Protein AF-0000000084441470 (afdb_homodimer)

Organism: Leishmania panamensis (NCBI:txid5679)

Nearest PDB structures (foldseek):
  4gm4-assembly1_A  TM=4.012E-01  e=1.158E-08  Pseudomonas putida
  4jua-assembly1_A  TM=4.006E-01  e=2.302E-08  Pseudomonas putida
  4k9k-assembly1_A  TM=4.002E-01  e=5.131E-08  Pseudomonas putida
  4mpr-assembly1_A  TM=4.027E-01  e=6.093E-08  Pseudomonas putida
  4gm0-assembly1_A  TM=4.044E-01  e=1.282E-07  Pseudomonas putida

pLDDT: mean 89.89, std 14.07, range [27.84, 98.94]

Structure (mmCIF, N/CA/C/O backbone):
data_AF-0000000084441470-model_v1
#
loop_
_entity.id
_entity.type
_entity.pdbx_description
1 polymer 'Phosphonopyruvate decarboxylase-like protein'
#
loop_
_atom_site.group_PDB
_atom_site.id
_atom_site.type_symbol
_atom_site.label_atom_id
_atom_site.label_alt_id
_atom_site.label_comp_id
_atom_site.label_asym_id
_atom_site.label_entity_id
_atom_site.label_seq_id
_atom_site.pdbx_PDB_ins_code
_atom_site.Cartn_x
_atom_site.Cartn_y
_atom_site.Cartn_z
_atom_site.occupancy
_atom_site.B_iso_or_equiv
_atom_site.auth_seq_id
_atom_site.auth_comp_id
_atom_site.auth_asym_id
_atom_site.auth_atom_id
_atom_site.pdbx_PDB_model_num
ATOM 1 N N . MET A 1 1 ? 31.578 60.281 -11.734 1 28.55 1 MET A N 1
ATOM 2 C CA . MET A 1 1 ? 31.953 59.219 -10.797 1 28.55 1 MET A CA 1
ATOM 3 C C . MET A 1 1 ? 30.797 58.281 -10.562 1 28.55 1 MET A C 1
ATOM 5 O O . MET A 1 1 ? 30.047 58.438 -9.594 1 28.55 1 MET A O 1
ATOM 9 N N . MET A 1 2 ? 29.938 57.938 -11.523 1 29.11 2 MET A N 1
ATOM 10 C CA . MET A 1 2 ? 28.688 57.188 -11.656 1 29.11 2 MET A CA 1
ATOM 11 C C . MET A 1 2 ? 28.875 55.719 -11.305 1 29.11 2 MET A C 1
ATOM 13 O O . MET A 1 2 ? 29.438 54.938 -12.102 1 29.11 2 MET A O 1
ATOM 17 N N . ARG A 1 3 ? 29.391 55.344 -10.086 1 32.06 3 ARG A N 1
ATOM 18 C CA . ARG A 1 3 ? 29.516 54 -9.555 1 32.06 3 ARG A CA 1
ATOM 19 C C . ARG A 1 3 ? 28.219 53.219 -9.773 1 32.06 3 ARG A C 1
ATOM 21 O O . ARG A 1 3 ? 27.219 53.438 -9.094 1 32.06 3 ARG A O 1
ATOM 28 N N . CYS A 1 4 ? 27.766 53.062 -11 1 32.06 4 CYS A N 1
ATOM 29 C CA . CYS A 1 4 ? 26.609 52.25 -11.344 1 32.06 4 CYS A CA 1
ATOM 30 C C . CYS A 1 4 ? 26.641 50.938 -10.57 1 32.06 4 CYS A C 1
ATOM 32 O O . CYS A 1 4 ? 27.641 50.219 -10.594 1 32.06 4 CYS A O 1
ATOM 34 N N . CYS A 1 5 ? 25.922 50.75 -9.477 1 31.95 5 CYS A N 1
ATOM 35 C CA . CYS A 1 5 ? 25.562 49.625 -8.648 1 31.95 5 CYS A CA 1
ATOM 36 C C . CYS A 1 5 ? 25.25 48.406 -9.508 1 31.95 5 CYS A C 1
ATOM 38 O O . CYS A 1 5 ? 24.203 48.312 -10.133 1 31.95 5 CYS A O 1
ATOM 40 N N . ARG A 1 6 ? 26.141 47.906 -10.312 1 34.03 6 ARG A N 1
ATOM 41 C CA . ARG A 1 6 ? 25.922 46.562 -10.828 1 34.03 6 ARG A CA 1
ATOM 42 C C . ARG A 1 6 ? 25.453 45.625 -9.719 1 34.03 6 ARG A C 1
ATOM 44 O O . ARG A 1 6 ? 26.281 45.062 -8.992 1 34.03 6 ARG A O 1
ATOM 51 N N . ARG A 1 7 ? 24.438 46.031 -9 1 37.22 7 ARG A N 1
ATOM 52 C CA . ARG A 1 7 ? 23.875 44.938 -8.25 1 37.22 7 ARG A CA 1
ATOM 53 C C . ARG A 1 7 ? 23.891 43.656 -9.078 1 37.22 7 ARG A C 1
ATOM 55 O O . ARG A 1 7 ? 23.344 43.594 -10.18 1 37.22 7 ARG A O 1
ATOM 62 N N . ALA A 1 8 ? 24.906 42.906 -9.117 1 37.22 8 ALA A N 1
ATOM 63 C CA . ALA A 1 8 ? 24.953 41.5 -9.547 1 37.22 8 ALA A CA 1
ATOM 64 C C . ALA A 1 8 ? 23.594 40.844 -9.352 1 37.22 8 ALA A C 1
ATOM 66 O O . ALA A 1 8 ? 23.125 40.688 -8.219 1 37.22 8 ALA A O 1
ATOM 67 N N . LEU A 1 9 ? 22.578 40.938 -10.148 1 40.5 9 LEU A N 1
ATOM 68 C CA . LEU A 1 9 ? 21.359 40.156 -10.18 1 40.5 9 LEU A CA 1
ATOM 69 C C . LEU A 1 9 ? 21.641 38.688 -9.797 1 40.5 9 LEU A C 1
ATOM 71 O O . LEU A 1 9 ? 22.188 37.938 -10.602 1 40.5 9 LEU A O 1
ATOM 75 N N . GLU A 1 10 ? 22.281 38.312 -8.727 1 44.38 10 GLU A N 1
ATOM 76 C CA . GLU A 1 10 ? 22.453 36.969 -8.258 1 44.38 10 GLU A CA 1
ATOM 77 C C . GLU A 1 10 ? 21.281 36.062 -8.672 1 44.38 10 GLU A C 1
ATOM 79 O O . GLU A 1 10 ? 20.125 36.406 -8.383 1 44.38 10 GLU A O 1
ATOM 84 N N . SER A 1 11 ? 21.25 35.531 -9.852 1 53.97 11 SER A N 1
ATOM 85 C CA . SER A 1 11 ? 20.344 34.531 -10.391 1 53.97 11 SER A CA 1
ATOM 86 C C . SER A 1 11 ? 19.859 33.562 -9.297 1 53.97 11 SER A C 1
ATOM 88 O O . SER A 1 11 ? 20.672 33 -8.562 1 53.97 11 SER A O 1
ATOM 90 N N . ASN A 1 12 ? 18.75 33.875 -8.602 1 72.81 12 ASN A N 1
ATOM 91 C CA . ASN A 1 12 ? 18.125 33.031 -7.598 1 72.81 12 ASN A CA 1
ATOM 92 C C . ASN A 1 12 ? 17.5 31.781 -8.227 1 72.81 12 ASN A C 1
ATOM 94 O O . ASN A 1 12 ? 16.328 31.781 -8.578 1 72.81 12 ASN A O 1
ATOM 98 N N . THR A 1 13 ? 18.344 30.781 -8.469 1 86.31 13 THR A N 1
ATOM 99 C CA . THR A 1 13 ? 17.984 29.641 -9.297 1 86.31 13 THR A CA 1
ATOM 100 C C . THR A 1 13 ? 17.422 28.516 -8.43 1 86.31 13 THR A C 1
ATOM 102 O O . THR A 1 13 ? 16.906 27.516 -8.953 1 86.31 13 THR A O 1
ATOM 105 N N . THR A 1 14 ? 17.484 28.734 -7.117 1 93.19 14 THR A N 1
ATOM 106 C CA . THR A 1 14 ? 16.922 27.719 -6.234 1 93.19 14 THR A CA 1
ATOM 107 C C . THR A 1 14 ? 15.891 28.328 -5.293 1 93.19 14 THR A C 1
ATOM 109 O O . THR A 1 14 ? 15.961 29.516 -4.98 1 93.19 14 THR A O 1
ATOM 112 N N . LEU A 1 15 ? 14.969 27.609 -4.969 1 96.38 15 LEU A N 1
ATOM 113 C CA . LEU A 1 15 ? 13.859 28.047 -4.129 1 96.38 15 LEU A CA 1
ATOM 114 C C . LEU A 1 15 ? 14.102 27.672 -2.668 1 96.38 15 LEU A C 1
ATOM 116 O O . LEU A 1 15 ? 14.32 26.516 -2.35 1 96.38 15 LEU A O 1
ATOM 120 N N . SER A 1 16 ? 14.117 28.672 -1.811 1 96 16 SER A N 1
ATOM 121 C CA . SER A 1 16 ? 14.266 28.406 -0.382 1 96 16 SER A CA 1
ATOM 122 C C . SER A 1 16 ? 13.047 27.672 0.176 1 96 16 SER A C 1
ATOM 124 O O . SER A 1 16 ? 11.906 28.047 -0.107 1 96 16 SER A O 1
ATOM 126 N N . PRO A 1 17 ? 13.266 26.609 1.002 1 96.88 17 PRO A N 1
ATOM 127 C CA . PRO A 1 17 ? 12.125 25.938 1.638 1 96.88 17 PRO A CA 1
ATOM 128 C C . PRO A 1 17 ? 11.289 26.891 2.496 1 96.88 17 PRO A C 1
ATOM 130 O O . PRO A 1 17 ? 10.07 26.734 2.576 1 96.88 17 PRO A O 1
ATOM 133 N N . ALA A 1 18 ? 11.969 27.828 3.127 1 97.38 18 ALA A N 1
ATOM 134 C CA . ALA A 1 18 ? 11.258 28.828 3.922 1 97.38 18 ALA A CA 1
ATOM 135 C C . ALA A 1 18 ? 10.312 29.641 3.053 1 97.38 18 ALA A C 1
ATOM 137 O O . ALA A 1 18 ? 9.172 29.922 3.453 1 97.38 18 ALA A O 1
ATOM 138 N N . TYR A 1 19 ? 10.844 30.047 1.901 1 97.62 19 TYR A N 1
ATOM 139 C CA . TYR A 1 19 ? 10.016 30.812 0.965 1 97.62 19 TYR A CA 1
ATOM 140 C C . TYR A 1 19 ? 8.828 29.969 0.496 1 97.62 19 TYR A C 1
ATOM 142 O O . TYR A 1 19 ? 7.699 30.469 0.439 1 97.62 19 TYR A O 1
ATOM 150 N N . LEU A 1 20 ? 9.086 28.75 0.177 1 98.19 20 LEU A N 1
ATOM 151 C CA . LEU A 1 20 ? 8.047 27.828 -0.275 1 98.19 20 LEU A CA 1
ATOM 152 C C . LEU A 1 20 ? 6.953 27.672 0.775 1 98.19 20 LEU A C 1
ATOM 154 O O . LEU A 1 20 ? 5.773 27.891 0.481 1 98.19 20 LEU A O 1
ATOM 158 N N . VAL A 1 21 ? 7.297 27.359 1.997 1 98.31 21 VAL A N 1
ATOM 159 C CA . VAL A 1 21 ? 6.332 27.078 3.057 1 98.31 21 VAL A CA 1
ATOM 160 C C . VAL A 1 21 ? 5.559 28.359 3.395 1 98.31 21 VAL A C 1
ATOM 162 O O . VAL A 1 21 ? 4.344 28.312 3.604 1 98.31 21 VAL A O 1
ATOM 165 N N . ARG A 1 22 ? 6.25 29.484 3.473 1 98 22 ARG A N 1
ATOM 166 C CA . ARG A 1 22 ? 5.582 30.766 3.727 1 98 22 ARG A CA 1
ATOM 167 C C . ARG A 1 22 ? 4.543 31.062 2.648 1 98 22 ARG A C 1
ATOM 169 O O . ARG A 1 22 ? 3.434 31.5 2.955 1 98 22 ARG A O 1
ATOM 176 N N . SER A 1 23 ? 4.945 30.828 1.397 1 98.12 23 SER A N 1
ATOM 177 C CA . SER A 1 23 ? 4.035 31.047 0.279 1 98.12 23 SER A CA 1
ATOM 178 C C . SER A 1 23 ? 2.768 30.219 0.425 1 98.12 23 SER A C 1
ATOM 180 O O . SER A 1 23 ? 1.669 30.688 0.13 1 98.12 23 SER A O 1
ATOM 182 N N . LEU A 1 24 ? 2.844 28.953 0.864 1 98.38 24 LEU A N 1
ATOM 183 C CA . LEU A 1 24 ? 1.698 28.062 1.053 1 98.38 24 LEU A CA 1
ATOM 184 C C . LEU A 1 24 ? 0.845 28.531 2.229 1 98.38 24 LEU A C 1
ATOM 186 O O . LEU A 1 24 ? -0.384 28.578 2.129 1 98.38 24 LEU A O 1
ATOM 190 N N . ARG A 1 25 ? 1.49 28.922 3.34 1 97.88 25 ARG A N 1
ATOM 191 C CA . ARG A 1 25 ? 0.781 29.359 4.539 1 97.88 25 ARG A CA 1
ATOM 192 C C . ARG A 1 25 ? -0.014 30.625 4.277 1 97.88 25 ARG A C 1
ATOM 194 O O . ARG A 1 25 ? -1.141 30.781 4.758 1 97.88 25 ARG A O 1
ATOM 201 N N . GLU A 1 26 ? 0.633 31.5 3.539 1 97.81 26 GLU A N 1
ATOM 202 C CA . GLU A 1 26 ? -0.036 32.75 3.203 1 97.81 26 GLU A CA 1
ATOM 203 C C . GLU A 1 26 ? -1.291 32.5 2.371 1 97.81 26 GLU A C 1
ATOM 205 O O . GLU A 1 26 ? -2.215 33.312 2.371 1 97.81 26 GLU A O 1
ATOM 210 N N . ARG A 1 27 ? -1.335 31.359 1.738 1 97.75 27 ARG A N 1
ATOM 211 C CA . ARG A 1 27 ? -2.473 31.016 0.894 1 97.75 27 ARG A CA 1
ATOM 212 C C . ARG A 1 27 ? -3.416 30.047 1.615 1 97.75 27 ARG A C 1
ATOM 214 O O . ARG A 1 27 ? -4.355 29.531 1.016 1 97.75 27 ARG A O 1
ATOM 221 N N . GLY A 1 28 ? -3.146 29.734 2.865 1 96.69 28 GLY A N 1
ATOM 222 C CA . GLY A 1 28 ? -4.082 29 3.713 1 96.69 28 GLY A CA 1
ATOM 223 C C . GLY A 1 28 ? -3.711 27.547 3.891 1 96.69 28 GLY A C 1
ATOM 224 O O . GLY A 1 28 ? -4.457 26.781 4.504 1 96.69 28 GLY A O 1
ATOM 225 N N . THR A 1 29 ? -2.605 27.062 3.336 1 98.38 29 THR A N 1
ATOM 226 C CA . THR A 1 29 ? -2.15 25.688 3.484 1 98.38 29 THR A CA 1
ATOM 227 C C . THR A 1 29 ? -1.128 25.578 4.613 1 98.38 29 THR A C 1
ATOM 229 O O . THR A 1 29 ? -0.051 26.172 4.543 1 98.38 29 THR A O 1
ATOM 232 N N . SER A 1 30 ? -1.511 24.828 5.633 1 96.81 30 SER A N 1
ATOM 233 C CA . SER A 1 30 ? -0.612 24.719 6.781 1 96.81 30 SER A CA 1
ATOM 234 C C . SER A 1 30 ? -0.499 23.281 7.273 1 96.81 30 SER A C 1
ATOM 236 O O . SER A 1 30 ? 0.047 23.031 8.344 1 96.81 30 SER A O 1
ATOM 238 N N . ALA A 1 31 ? -1.118 22.328 6.578 1 98.25 31 ALA A N 1
ATOM 239 C CA . ALA A 1 31 ? -1.021 20.906 6.898 1 98.25 31 ALA A CA 1
ATOM 240 C C . ALA A 1 31 ? -0.317 20.141 5.781 1 98.25 31 ALA A C 1
ATOM 242 O O . ALA A 1 31 ? -0.643 20.312 4.605 1 98.25 31 ALA A O 1
ATOM 243 N N . PHE A 1 32 ? 0.656 19.391 6.164 1 98.56 32 PHE A N 1
ATOM 244 C CA . PHE A 1 32 ? 1.538 18.703 5.219 1 98.56 32 PHE A CA 1
ATOM 245 C C . PHE A 1 32 ? 1.584 17.203 5.504 1 98.56 32 PHE A C 1
ATOM 247 O O . PHE A 1 32 ? 1.84 16.797 6.637 1 98.56 32 PHE A O 1
ATOM 254 N N . PHE A 1 33 ? 1.271 16.406 4.531 1 98.38 33 PHE A N 1
ATOM 255 C CA . PHE A 1 33 ? 1.32 14.945 4.613 1 98.38 33 PHE A CA 1
ATOM 256 C C . PHE A 1 33 ? 2.166 14.367 3.484 1 98.38 33 PHE A C 1
ATOM 258 O O . PHE A 1 33 ? 2.115 14.852 2.354 1 98.38 33 PHE A O 1
ATOM 265 N N . GLY A 1 34 ? 2.973 13.359 3.762 1 97 34 GLY A N 1
ATOM 266 C CA . GLY A 1 34 ? 3.66 12.789 2.613 1 97 34 GLY A CA 1
ATOM 267 C C . GLY A 1 34 ? 4.738 11.789 2.996 1 97 34 GLY A C 1
ATOM 268 O O . GLY A 1 34 ? 4.699 11.219 4.086 1 97 34 GLY A O 1
ATOM 269 N N . MET A 1 35 ? 5.531 11.477 1.968 1 94.69 35 MET A N 1
ATOM 270 C CA . MET A 1 35 ? 6.664 10.562 2.098 1 94.69 35 MET A CA 1
ATOM 271 C C . MET A 1 35 ? 7.973 11.273 1.777 1 94.69 35 MET A C 1
ATOM 273 O O . MET A 1 35 ? 8 12.211 0.97 1 94.69 35 MET A O 1
ATOM 277 N N . PRO A 1 36 ? 9.039 10.797 2.375 1 88.94 36 PRO A N 1
ATOM 278 C CA . PRO A 1 36 ? 10.328 11.453 2.141 1 88.94 36 PRO A CA 1
ATOM 279 C C . PRO A 1 36 ? 10.859 11.227 0.727 1 88.94 36 PRO A C 1
ATOM 281 O O . PRO A 1 36 ? 10.523 10.219 0.097 1 88.94 36 PRO A O 1
ATOM 284 N N . ASP A 1 37 ? 11.578 12.133 0.276 1 89.69 37 ASP A N 1
ATOM 285 C CA . ASP A 1 37 ? 12.273 12.094 -1.006 1 89.69 37 ASP A CA 1
ATOM 286 C C . ASP A 1 37 ? 13.578 12.891 -0.945 1 89.69 37 ASP A C 1
ATOM 288 O O . ASP A 1 37 ? 13.656 13.906 -0.257 1 89.69 37 ASP A O 1
ATOM 292 N N . TYR A 1 38 ? 14.531 12.406 -1.71 1 86.19 38 TYR A N 1
ATOM 293 C CA . TYR A 1 38 ? 15.844 13.031 -1.719 1 86.19 38 TYR A CA 1
ATOM 294 C C . TYR A 1 38 ? 15.742 14.5 -2.139 1 86.19 38 TYR A C 1
ATOM 296 O O . TYR A 1 38 ? 16.297 15.383 -1.473 1 86.19 38 TYR A O 1
ATOM 304 N N . TYR A 1 39 ? 14.984 14.82 -3.143 1 91.19 39 TYR A N 1
ATOM 305 C CA . TYR A 1 39 ? 14.93 16.172 -3.684 1 91.19 39 TYR A CA 1
ATOM 306 C C . TYR A 1 39 ? 14.016 17.062 -2.85 1 91.19 39 TYR A C 1
ATOM 308 O O . TYR A 1 39 ? 14.086 18.297 -2.936 1 91.19 39 TYR A O 1
ATOM 316 N N . LEU A 1 40 ? 13.156 16.453 -2.029 1 94.69 40 LEU A N 1
ATOM 317 C CA . LEU A 1 40 ? 12.281 17.219 -1.149 1 94.69 40 LEU A CA 1
ATOM 318 C C . LEU A 1 40 ? 12.852 17.297 0.262 1 94.69 40 LEU A C 1
ATOM 320 O O . LEU A 1 40 ? 12.211 17.828 1.171 1 94.69 40 LEU A O 1
ATOM 324 N N . GLY A 1 41 ? 14.07 16.734 0.442 1 92.25 41 GLY A N 1
ATOM 325 C CA . GLY A 1 41 ? 14.734 16.688 1.735 1 92.25 41 GLY A CA 1
ATOM 326 C C . GLY A 1 41 ? 14.773 18.047 2.42 1 92.25 41 GLY A C 1
ATOM 327 O O . GLY A 1 41 ? 14.438 18.156 3.6 1 92.25 41 GLY A O 1
ATOM 328 N N . PRO A 1 42 ? 15.227 19.109 1.659 1 94.31 42 PRO A N 1
ATOM 329 C CA . PRO A 1 42 ? 15.242 20.453 2.262 1 94.31 42 PRO A CA 1
ATOM 330 C C . PRO A 1 42 ? 13.875 20.891 2.775 1 94.31 42 PRO A C 1
ATOM 332 O O . PRO A 1 42 ? 13.773 21.5 3.84 1 94.31 42 PRO A O 1
ATOM 335 N N . LEU A 1 43 ? 12.805 20.562 2.037 1 95.88 43 LEU A N 1
ATOM 336 C CA . LEU A 1 43 ? 11.453 20.906 2.461 1 95.88 43 LEU A CA 1
ATOM 337 C C . LEU A 1 43 ? 11.086 20.188 3.754 1 95.88 43 LEU A C 1
ATOM 339 O O . LEU A 1 43 ? 10.625 20.812 4.711 1 95.88 43 LEU A O 1
ATOM 343 N N . THR A 1 44 ? 11.281 18.859 3.76 1 93.5 44 THR A N 1
ATOM 344 C CA . THR A 1 44 ? 10.867 18.094 4.922 1 93.5 44 THR A CA 1
ATOM 345 C C . THR A 1 44 ? 11.703 18.453 6.145 1 93.5 44 THR A C 1
ATOM 347 O O . THR A 1 44 ? 11.18 18.516 7.262 1 93.5 44 THR A O 1
ATOM 350 N N . SER A 1 45 ? 13 18.75 5.961 1 91.94 45 SER A N 1
ATOM 351 C CA . SER A 1 45 ? 13.844 19.203 7.055 1 91.94 45 SER A CA 1
ATOM 352 C C . SER A 1 45 ? 13.344 20.531 7.617 1 91.94 45 SER A C 1
ATOM 354 O O . SER A 1 45 ? 13.328 20.734 8.836 1 91.94 45 SER A O 1
ATOM 356 N N . TYR A 1 46 ? 12.961 21.375 6.719 1 95.31 46 TYR A N 1
ATOM 357 C CA . TYR A 1 46 ? 12.438 22.672 7.148 1 95.31 46 TYR A CA 1
ATOM 358 C C . TYR A 1 46 ? 11.109 22.516 7.879 1 95.31 46 TYR A C 1
ATOM 360 O O . TYR A 1 46 ? 10.844 23.219 8.852 1 95.31 46 TYR A O 1
ATOM 368 N N . LEU A 1 47 ? 10.258 21.625 7.402 1 94.75 47 LEU A N 1
ATOM 369 C CA . LEU A 1 47 ? 8.953 21.406 8.023 1 94.75 47 LEU A CA 1
ATOM 370 C C . LEU A 1 47 ? 9.109 20.859 9.438 1 94.75 47 LEU A C 1
ATOM 372 O O . LEU A 1 47 ? 8.359 21.234 10.344 1 94.75 47 LEU A O 1
ATOM 376 N N . VAL A 1 48 ? 10.078 19.969 9.641 1 89.62 48 VAL A N 1
ATOM 377 C CA . VAL A 1 48 ? 10.352 19.453 10.977 1 89.62 48 VAL A CA 1
ATOM 378 C C . VAL A 1 48 ? 10.641 20.625 11.922 1 89.62 48 VAL A C 1
ATOM 380 O O . VAL A 1 48 ? 10.164 20.641 13.062 1 89.62 48 VAL A O 1
ATOM 383 N N . ASP A 1 49 ? 11.367 21.625 11.445 1 92 49 ASP A N 1
ATOM 384 C CA . ASP A 1 49 ? 11.82 22.75 12.266 1 92 49 ASP A CA 1
ATOM 385 C C . ASP A 1 49 ? 10.711 23.781 12.445 1 92 49 ASP A C 1
ATOM 387 O O . ASP A 1 49 ? 10.703 24.516 13.43 1 92 49 ASP A O 1
ATOM 391 N N . SER A 1 50 ? 9.789 23.781 11.5 1 93.81 50 SER A N 1
ATOM 392 C CA . SER A 1 50 ? 8.961 24.984 11.445 1 93.81 50 SER A CA 1
ATOM 393 C C . SER A 1 50 ? 7.496 24.656 11.711 1 93.81 50 SER A C 1
ATOM 395 O O . SER A 1 50 ? 6.633 25.531 11.617 1 93.81 50 SER A O 1
ATOM 397 N N . THR A 1 51 ? 7.168 23.422 11.992 1 90.88 51 THR A N 1
ATOM 398 C CA . THR A 1 51 ? 5.773 23.062 12.211 1 90.88 51 THR A CA 1
ATOM 399 C C . THR A 1 51 ? 5.574 22.484 13.609 1 90.88 51 THR A C 1
ATOM 401 O O . THR A 1 51 ? 6.523 22 14.234 1 90.88 51 THR A O 1
ATOM 404 N N . ALA A 1 52 ? 4.332 22.609 14.07 1 87.25 52 ALA A N 1
ATOM 405 C CA . ALA A 1 52 ? 3.928 21.953 15.312 1 87.25 52 ALA A CA 1
ATOM 406 C C . ALA A 1 52 ? 3.592 20.484 15.062 1 87.25 52 ALA A C 1
ATOM 408 O O . ALA A 1 52 ? 3.477 20.047 13.914 1 87.25 52 ALA A O 1
ATOM 409 N N . ALA A 1 53 ? 3.459 19.797 16.219 1 84.5 53 ALA A N 1
ATOM 410 C CA . ALA A 1 53 ? 3.08 18.375 16.125 1 84.5 53 ALA A CA 1
ATOM 411 C C . ALA A 1 53 ? 1.74 18.219 15.414 1 84.5 53 ALA A C 1
ATOM 413 O O . ALA A 1 53 ? 0.782 18.938 15.711 1 84.5 53 ALA A O 1
ATOM 414 N N . GLY A 1 54 ? 1.775 17.375 14.375 1 88.5 54 GLY A N 1
ATOM 415 C CA . GLY A 1 54 ? 0.526 17.094 13.688 1 88.5 54 GLY A CA 1
ATOM 416 C C . GLY A 1 54 ? 0.348 17.906 12.414 1 88.5 54 GLY A C 1
ATOM 417 O O . GLY A 1 54 ? -0.484 17.562 11.57 1 88.5 54 GLY A O 1
ATOM 418 N N . GLU A 1 55 ? 1.037 19 12.289 1 93.5 55 GLU A N 1
ATOM 419 C CA . GLU A 1 55 ? 0.947 19.828 11.086 1 93.5 55 GLU A CA 1
ATOM 420 C C . GLU A 1 55 ? 1.729 19.203 9.938 1 93.5 55 GLU A C 1
ATOM 422 O O . GLU A 1 55 ? 1.433 19.453 8.766 1 93.5 55 GLU A O 1
ATOM 427 N N . TYR A 1 56 ? 2.721 18.547 10.305 1 94.62 56 TYR A N 1
ATOM 428 C CA . TYR A 1 56 ? 3.561 17.797 9.383 1 94.62 56 TYR A CA 1
ATOM 429 C C . TYR A 1 56 ? 3.57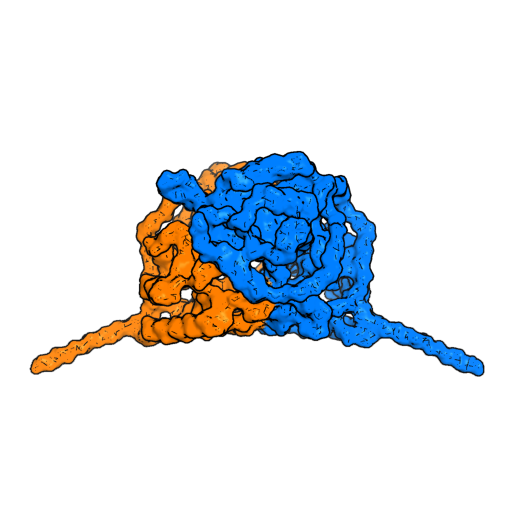8 16.312 9.75 1 94.62 56 TYR A C 1
ATOM 431 O O . TYR A 1 56 ? 3.922 15.945 10.875 1 94.62 56 TYR A O 1
ATOM 439 N N . VAL A 1 57 ? 3.121 15.461 8.758 1 96 57 VAL A N 1
ATOM 440 C CA . VAL A 1 57 ? 3.023 14.031 9.039 1 96 57 VAL A CA 1
ATOM 441 C C . VAL A 1 57 ? 3.779 13.242 7.977 1 96 57 VAL A C 1
ATOM 443 O O . VAL A 1 57 ? 3.508 13.383 6.781 1 96 57 VAL A O 1
ATOM 446 N N . MET A 1 58 ? 4.742 12.484 8.375 1 93.75 58 MET A N 1
ATOM 447 C CA . MET A 1 58 ? 5.367 11.477 7.527 1 93.75 58 MET A CA 1
ATOM 448 C C . MET A 1 58 ? 4.57 10.172 7.547 1 93.75 58 MET A C 1
ATOM 450 O O . MET A 1 58 ? 4.445 9.539 8.594 1 93.75 58 MET A O 1
ATOM 454 N N . THR A 1 59 ? 4.023 9.867 6.457 1 96 59 THR A N 1
ATOM 455 C CA . THR A 1 59 ? 3.213 8.656 6.363 1 96 59 THR A CA 1
ATOM 456 C C . THR A 1 59 ? 4.047 7.484 5.852 1 96 59 THR A C 1
ATOM 458 O O . THR A 1 59 ? 5.203 7.66 5.473 1 96 59 THR A O 1
ATOM 461 N N . THR A 1 60 ? 3.484 6.289 5.871 1 94.5 60 THR A N 1
ATOM 462 C CA . THR A 1 60 ? 4.203 5.094 5.441 1 94.5 60 THR A CA 1
ATOM 463 C C . THR A 1 60 ? 4.07 4.898 3.932 1 94.5 60 THR A C 1
ATOM 465 O O . THR A 1 60 ? 4.867 4.184 3.324 1 94.5 60 THR A O 1
ATOM 468 N N . ASN A 1 61 ? 3.059 5.496 3.312 1 93.88 61 ASN A N 1
ATOM 469 C CA . ASN A 1 61 ? 2.932 5.5 1.859 1 93.88 61 ASN A CA 1
ATOM 470 C C . ASN A 1 61 ? 2.09 6.676 1.371 1 93.88 61 ASN A C 1
ATOM 472 O O . ASN A 1 61 ? 1.428 7.34 2.168 1 93.88 61 ASN A O 1
ATOM 476 N N . CYS A 1 62 ? 2.072 6.926 0.086 1 96.75 62 CYS A N 1
ATOM 477 C CA . CYS A 1 62 ? 1.476 8.133 -0.473 1 96.75 62 CYS A CA 1
ATOM 478 C C . CYS A 1 62 ? -0.044 8.031 -0.5 1 96.75 62 CYS A C 1
ATOM 480 O O . CYS A 1 62 ? -0.741 9.047 -0.481 1 96.75 62 CYS A O 1
ATOM 482 N N . GLY A 1 63 ? -0.587 6.789 -0.568 1 96.94 63 GLY A N 1
ATOM 483 C CA . GLY A 1 63 ? -2.027 6.629 -0.442 1 96.94 63 GLY A CA 1
ATOM 484 C C . GLY A 1 63 ? -2.559 7.062 0.911 1 96.94 63 GLY A C 1
ATOM 485 O O . GLY A 1 63 ? -3.602 7.715 0.993 1 96.94 63 GLY A O 1
ATOM 486 N N . ASN A 1 64 ? -1.825 6.668 1.924 1 97.12 64 ASN A N 1
ATOM 487 C CA . ASN A 1 64 ? -2.182 7.086 3.275 1 97.12 64 ASN A CA 1
ATOM 488 C C . ASN A 1 64 ? -2.084 8.602 3.438 1 97.12 64 ASN A C 1
ATOM 490 O O . ASN A 1 64 ? -2.904 9.211 4.125 1 97.12 64 ASN A O 1
ATOM 494 N N . ALA A 1 65 ? -1.063 9.195 2.824 1 98.38 65 ALA A N 1
ATOM 495 C CA . ALA A 1 65 ? -0.907 10.648 2.867 1 98.38 65 ALA A CA 1
ATOM 496 C C . ALA A 1 65 ? -2.119 11.352 2.26 1 98.38 65 ALA A C 1
ATOM 498 O O . ALA A 1 65 ? -2.645 12.305 2.834 1 98.38 65 ALA A O 1
ATOM 499 N N . MET A 1 66 ? -2.557 10.859 1.141 1 98.69 66 MET A N 1
ATOM 500 C CA . MET A 1 66 ? -3.721 11.43 0.47 1 98.69 66 MET A CA 1
ATOM 501 C C . MET A 1 66 ? -4.973 11.281 1.327 1 98.69 66 MET A C 1
ATOM 503 O O . MET A 1 66 ? -5.785 12.203 1.416 1 98.69 66 MET A O 1
ATOM 507 N N . ALA A 1 67 ? -5.129 10.109 1.934 1 98.69 67 ALA A N 1
ATOM 508 C CA . ALA A 1 67 ? -6.301 9.867 2.768 1 98.69 67 ALA A CA 1
ATOM 509 C C . ALA A 1 67 ? -6.332 10.812 3.963 1 98.69 67 ALA A C 1
ATOM 511 O O . ALA A 1 67 ? -7.379 11.391 4.277 1 98.69 67 ALA A O 1
ATOM 512 N N . MET A 1 68 ? -5.207 10.984 4.609 1 98.75 68 MET A N 1
ATOM 513 C CA . MET A 1 68 ? -5.129 11.898 5.746 1 98.75 68 MET A CA 1
ATOM 514 C C . MET A 1 68 ? -5.406 13.336 5.309 1 98.75 68 MET A C 1
ATOM 516 O O . MET A 1 68 ? -6.074 14.086 6.02 1 98.75 68 MET A O 1
ATOM 520 N N . ALA A 1 69 ? -4.883 13.68 4.129 1 98.88 69 ALA A N 1
ATOM 521 C CA . ALA A 1 69 ? -5.141 15.008 3.576 1 98.88 69 ALA A CA 1
ATOM 522 C C . ALA A 1 69 ? -6.633 15.234 3.359 1 98.88 69 ALA A C 1
ATOM 524 O O . ALA A 1 69 ? -7.148 16.328 3.619 1 98.88 69 ALA A O 1
ATOM 525 N N . ALA A 1 70 ? -7.32 14.219 2.869 1 98.81 70 ALA A N 1
ATOM 526 C CA . ALA A 1 70 ? -8.766 14.312 2.695 1 98.81 70 ALA A CA 1
ATOM 527 C C . ALA A 1 70 ? -9.461 14.586 4.027 1 98.81 70 ALA A C 1
ATOM 529 O O . ALA A 1 70 ? -10.344 15.445 4.105 1 98.81 70 ALA A O 1
ATOM 530 N N . GLY A 1 71 ? -9.047 13.812 5.055 1 98.81 71 GLY A N 1
ATOM 531 C CA . GLY A 1 71 ? -9.609 14.039 6.379 1 98.81 71 GLY A CA 1
ATOM 532 C C . GLY A 1 71 ? -9.383 15.453 6.891 1 98.81 71 GLY A C 1
ATOM 533 O O . GLY A 1 71 ? -10.289 16.062 7.465 1 98.81 71 GLY A O 1
ATOM 534 N N . HIS A 1 72 ? -8.195 15.961 6.668 1 98.75 72 HIS A N 1
ATOM 535 C CA . HIS A 1 72 ? -7.879 17.312 7.094 1 98.75 72 HIS A CA 1
ATOM 536 C C . HIS A 1 72 ? -8.789 18.344 6.41 1 98.75 72 HIS A C 1
ATOM 538 O O . HIS A 1 72 ? -9.312 19.234 7.066 1 98.75 72 HIS A O 1
ATOM 544 N N . TYR A 1 73 ? -8.961 18.203 5.09 1 98.75 73 TYR A N 1
ATOM 545 C CA . TYR A 1 73 ? -9.805 19.156 4.367 1 98.75 73 TYR A CA 1
ATOM 546 C C . TYR A 1 73 ? -11.234 19.109 4.891 1 98.75 73 TYR A C 1
ATOM 548 O O . TYR A 1 73 ? -11.852 20.156 5.109 1 98.75 73 TYR A O 1
ATOM 556 N N . LEU A 1 74 ? -11.742 17.891 5.09 1 98.44 74 LEU A N 1
ATOM 557 C CA . LEU A 1 74 ? -13.102 17.75 5.582 1 98.44 74 LEU A CA 1
ATOM 558 C C . LEU A 1 74 ? -13.266 18.438 6.938 1 98.44 74 LEU A C 1
ATOM 560 O O . LEU A 1 74 ? -14.281 19.078 7.191 1 98.44 74 LEU A O 1
ATOM 564 N N . ALA A 1 75 ? -12.273 18.312 7.777 1 98 75 ALA A N 1
ATOM 565 C CA . ALA A 1 75 ? -12.344 18.781 9.156 1 98 75 ALA A CA 1
ATOM 566 C C . ALA A 1 75 ? -12.148 20.297 9.227 1 98 75 ALA A C 1
ATOM 568 O O . ALA A 1 75 ? -12.633 20.953 10.148 1 98 75 ALA A O 1
ATOM 569 N N . THR A 1 76 ? -11.414 20.938 8.18 1 97.56 76 THR A N 1
ATOM 570 C CA . THR A 1 76 ? -10.984 22.312 8.359 1 97.56 76 THR A CA 1
ATOM 571 C C . THR A 1 76 ? -11.414 23.172 7.168 1 97.56 76 THR A C 1
ATOM 573 O O . THR A 1 76 ? -11.406 24.391 7.25 1 97.56 76 THR A O 1
ATOM 576 N N . LEU A 1 77 ? -11.68 22.484 6.055 1 97.5 77 LEU A N 1
ATOM 577 C CA . LEU A 1 77 ? -12 23.125 4.781 1 97.5 77 LEU A CA 1
ATOM 578 C C . LEU A 1 77 ? -10.828 23.969 4.289 1 97.5 77 LEU A C 1
ATOM 580 O O . LEU A 1 77 ? -11.016 24.906 3.514 1 97.5 77 LEU A O 1
ATOM 584 N N . ARG A 1 78 ? -9.617 23.656 4.82 1 97.94 78 ARG A N 1
ATOM 585 C CA . ARG A 1 78 ? -8.375 24.25 4.332 1 97.94 78 ARG A CA 1
ATOM 586 C C . ARG A 1 78 ? -7.617 23.266 3.441 1 97.94 78 ARG A C 1
ATOM 588 O O . ARG A 1 78 ? -7.52 22.078 3.756 1 97.94 78 ARG A O 1
ATOM 595 N N . THR A 1 79 ? -7.113 23.781 2.34 1 98.69 79 THR A N 1
ATOM 596 C CA . THR A 1 79 ? -6.41 22.953 1.368 1 98.69 79 THR A CA 1
ATOM 597 C C . THR A 1 79 ? -5.141 22.359 1.976 1 98.69 79 THR A C 1
ATOM 599 O O . THR A 1 79 ? -4.273 23.109 2.451 1 98.69 79 THR A O 1
ATOM 602 N N . PRO A 1 80 ? -5.031 21.062 2 1 98.81 80 PRO A N 1
ATOM 603 C CA . PRO A 1 80 ? -3.793 20.422 2.467 1 98.81 80 PRO A CA 1
ATOM 604 C C . PRO A 1 80 ? -2.73 20.328 1.373 1 98.81 80 PRO A C 1
ATOM 606 O O . PRO A 1 80 ? -3.023 20.578 0.2 1 98.81 80 PRO A O 1
ATOM 609 N N . CYS A 1 81 ? -1.505 20.094 1.791 1 98.88 81 CYS A N 1
ATOM 610 C CA . CYS A 1 81 ? -0.406 19.797 0.875 1 98.88 81 CYS A CA 1
ATOM 611 C C . CYS A 1 81 ? 0.101 18.375 1.06 1 98.88 81 CYS A C 1
ATOM 613 O O . CYS A 1 81 ? 0.373 17.953 2.184 1 98.88 81 CYS A O 1
ATOM 615 N N . VAL A 1 82 ? 0.17 17.625 -0.005 1 98.88 82 VAL A N 1
ATOM 616 C CA . VAL A 1 82 ? 0.773 16.297 0.003 1 98.88 82 VAL A CA 1
ATOM 617 C C . VAL A 1 82 ? 2.082 16.312 -0.781 1 98.88 82 VAL A C 1
ATOM 619 O O . VAL A 1 82 ? 2.113 16.75 -1.938 1 98.88 82 VAL A O 1
ATOM 622 N N . PHE A 1 83 ? 3.195 15.953 -0.157 1 98.25 83 PHE A N 1
ATOM 623 C CA . PHE A 1 83 ? 4.484 15.898 -0.833 1 98.25 83 PHE A CA 1
ATOM 624 C C . PHE A 1 83 ? 4.91 14.453 -1.07 1 98.25 83 PHE A C 1
ATOM 626 O O . PHE A 1 83 ? 4.648 13.578 -0.241 1 98.25 83 PHE A O 1
ATOM 633 N N . MET A 1 84 ? 5.496 14.188 -2.217 1 97.31 84 MET A N 1
ATOM 634 C CA . MET A 1 84 ? 5.91 12.836 -2.568 1 97.31 84 MET A CA 1
ATOM 635 C C . MET A 1 84 ? 6.926 12.852 -3.705 1 97.31 84 MET A C 1
ATOM 637 O O . MET A 1 84 ? 7.098 13.875 -4.375 1 97.31 84 MET A O 1
ATOM 641 N N . GLN A 1 85 ? 7.645 11.766 -3.836 1 95.44 85 GLN A N 1
ATOM 642 C CA . GLN A 1 85 ? 8.367 11.492 -5.074 1 95.44 85 GLN A CA 1
ATOM 643 C C . GLN A 1 85 ? 7.41 11.062 -6.184 1 95.44 85 GLN A C 1
ATOM 645 O O . GLN A 1 85 ? 6.348 10.5 -5.914 1 95.44 85 GLN A O 1
ATOM 650 N N . ASN A 1 86 ? 7.773 11.289 -7.449 1 96.56 86 ASN A N 1
ATOM 651 C CA . ASN A 1 86 ? 6.891 10.922 -8.547 1 96.56 86 ASN A CA 1
ATOM 652 C C . ASN A 1 86 ? 6.559 9.43 -8.523 1 96.56 86 ASN A C 1
ATOM 654 O O . ASN A 1 86 ? 5.5 9.016 -9 1 96.56 86 ASN A O 1
ATOM 658 N N . SER A 1 87 ? 7.359 8.617 -7.898 1 94.44 87 SER A N 1
ATOM 659 C CA . SER A 1 87 ? 7.062 7.195 -7.797 1 94.44 87 SER A CA 1
ATOM 660 C C . SER A 1 87 ? 5.906 6.938 -6.836 1 94.44 87 SER A C 1
ATOM 662 O O . SER A 1 87 ? 5.352 5.84 -6.805 1 94.44 87 SER A O 1
ATOM 664 N N . GLY A 1 88 ? 5.504 7.926 -6.082 1 96.06 88 GLY A N 1
ATOM 665 C CA . GLY A 1 88 ? 4.383 7.809 -5.16 1 96.06 88 GLY A CA 1
ATOM 666 C C . GLY A 1 88 ? 3.035 7.988 -5.832 1 96.06 88 GLY A C 1
ATOM 667 O O . GLY A 1 88 ? 1.997 7.688 -5.238 1 96.06 88 GLY A O 1
ATOM 668 N N . ILE A 1 89 ? 3.016 8.414 -7.133 1 97.81 89 ILE A N 1
ATOM 669 C CA . ILE A 1 89 ? 1.773 8.695 -7.844 1 97.81 89 ILE A CA 1
ATOM 670 C C . ILE A 1 89 ? 0.919 7.43 -7.914 1 97.81 89 ILE A C 1
ATOM 672 O O . ILE A 1 89 ? -0.304 7.492 -7.77 1 97.81 89 ILE A O 1
ATOM 676 N N . GLY A 1 90 ? 1.565 6.25 -8.078 1 96.56 90 GLY A N 1
ATOM 677 C CA . GLY A 1 90 ? 0.83 4.996 -8.102 1 96.56 90 GLY A CA 1
ATOM 678 C C . GLY A 1 90 ? 0.054 4.73 -6.828 1 96.56 90 GLY A C 1
ATOM 679 O O . GLY A 1 90 ? -1.149 4.469 -6.871 1 96.56 90 GLY A O 1
ATOM 680 N N . ASP A 1 91 ? 0.678 4.871 -5.691 1 95.44 91 ASP A N 1
ATOM 681 C CA . ASP A 1 91 ? 0.043 4.66 -4.395 1 95.44 91 ASP A CA 1
ATOM 682 C C . ASP A 1 91 ? -1.067 5.68 -4.152 1 95.44 91 ASP A C 1
ATOM 684 O O . ASP A 1 91 ? -2.035 5.395 -3.441 1 95.44 91 ASP A O 1
ATOM 688 N N . ALA A 1 92 ? -0.952 6.84 -4.754 1 97.62 92 ALA A N 1
ATOM 689 C CA . ALA A 1 92 ? -1.9 7.93 -4.527 1 97.62 92 ALA A CA 1
ATOM 690 C C . ALA A 1 92 ? -3.109 7.801 -5.449 1 97.62 92 ALA A C 1
ATOM 692 O O . ALA A 1 92 ? -4.133 8.453 -5.234 1 97.62 92 ALA A O 1
ATOM 693 N N . MET A 1 93 ? -3.043 7 -6.453 1 97.56 93 MET A N 1
ATOM 694 C CA . MET A 1 93 ? -4.016 6.984 -7.539 1 97.56 93 MET A CA 1
ATOM 695 C C . MET A 1 93 ? -5.414 6.672 -7.016 1 97.56 93 MET A C 1
ATOM 697 O O . MET A 1 93 ? -6.379 7.348 -7.367 1 97.56 93 MET A O 1
ATOM 701 N N . ASN A 1 94 ? -5.531 5.648 -6.16 1 95.38 94 ASN A N 1
ATOM 702 C CA . ASN A 1 94 ? -6.855 5.27 -5.684 1 95.38 94 ASN A CA 1
ATOM 703 C C . ASN A 1 94 ? -7.527 6.414 -4.93 1 95.38 94 ASN A C 1
ATOM 705 O O . ASN A 1 94 ? -8.641 6.824 -5.277 1 95.38 94 ASN A O 1
ATOM 709 N N . PRO A 1 95 ? -6.875 7.008 -3.918 1 97.06 95 PRO A N 1
ATOM 710 C CA . PRO A 1 95 ? -7.516 8.141 -3.252 1 97.06 95 PRO A CA 1
ATOM 711 C C . PRO A 1 95 ? -7.77 9.312 -4.199 1 97.06 95 PRO A C 1
ATOM 713 O O . PRO A 1 95 ? -8.773 10.016 -4.055 1 97.06 95 PRO A O 1
ATOM 716 N N . LEU A 1 96 ? -6.891 9.539 -5.164 1 98.31 96 LEU A N 1
ATOM 717 C CA . LEU A 1 96 ? -7.094 10.617 -6.121 1 98.31 96 LEU A CA 1
ATOM 718 C C . LEU A 1 96 ? -8.391 10.422 -6.895 1 98.31 96 LEU A C 1
ATOM 720 O O . LEU A 1 96 ? -9.148 11.383 -7.105 1 98.31 96 LEU A O 1
ATOM 724 N N . LEU A 1 97 ? -8.688 9.203 -7.223 1 97.62 97 LEU A N 1
ATOM 725 C CA . LEU A 1 97 ? -9.82 8.922 -8.094 1 97.62 97 LEU A CA 1
ATOM 726 C C . LEU A 1 97 ? -11.094 8.727 -7.277 1 97.62 97 LEU A C 1
ATOM 728 O O . LEU A 1 97 ? -12.195 9.039 -7.746 1 97.62 97 LEU A O 1
ATOM 732 N N . THR A 1 98 ? -10.961 8.242 -6.016 1 96.31 98 THR A N 1
ATOM 733 C CA . THR A 1 98 ? -12.156 7.828 -5.285 1 96.31 98 THR A CA 1
ATOM 734 C C . THR A 1 98 ? -12.5 8.828 -4.191 1 96.31 98 THR A C 1
ATOM 736 O O . THR A 1 98 ? -13.609 8.82 -3.656 1 96.31 98 THR A O 1
ATOM 739 N N . LEU A 1 99 ? -11.57 9.719 -3.828 1 97.44 99 LEU A N 1
ATOM 740 C CA . LEU A 1 99 ? -11.828 10.727 -2.807 1 97.44 99 LEU A CA 1
ATOM 741 C C . LEU A 1 99 ? -11.789 12.133 -3.402 1 97.44 99 LEU A C 1
ATOM 743 O O . LEU A 1 99 ? -12.734 12.906 -3.254 1 97.44 99 LEU A O 1
ATOM 747 N N . PHE A 1 100 ? -10.828 12.43 -4.254 1 98.38 100 PHE A N 1
ATOM 748 C CA . PHE A 1 100 ? -10.531 13.82 -4.59 1 98.38 100 PHE A CA 1
ATOM 749 C C . PHE A 1 100 ? -11.117 14.18 -5.949 1 98.38 100 PHE A C 1
ATOM 751 O O . PHE A 1 100 ? -11.328 15.359 -6.246 1 98.38 100 PHE A O 1
ATOM 758 N N . ASN A 1 101 ? -11.367 13.219 -6.758 1 97.81 101 ASN A N 1
ATOM 759 C CA . ASN A 1 101 ? -11.773 13.461 -8.141 1 97.81 101 ASN A CA 1
ATOM 760 C C . ASN A 1 101 ? -13.109 14.195 -8.203 1 97.81 101 ASN A C 1
ATOM 762 O O . ASN A 1 101 ? -13.938 14.07 -7.301 1 97.81 101 ASN A O 1
ATOM 766 N N . ARG A 1 102 ? -13.328 14.906 -9.312 1 96.75 102 ARG A N 1
ATOM 767 C CA . ARG A 1 102 ? -14.539 15.695 -9.508 1 96.75 102 ARG A CA 1
ATOM 768 C C . ARG A 1 102 ? -15.773 14.805 -9.516 1 96.75 102 ARG A C 1
ATOM 770 O O . ARG A 1 102 ? -16.875 15.25 -9.156 1 96.75 102 ARG A O 1
ATOM 777 N N . ASP A 1 103 ? -15.648 13.523 -9.852 1 93.75 103 ASP A N 1
ATOM 778 C CA . ASP A 1 103 ? -16.781 12.594 -9.922 1 93.75 103 ASP A CA 1
ATOM 779 C C . ASP A 1 103 ? -17 11.906 -8.578 1 93.75 103 ASP A C 1
ATOM 781 O O . ASP A 1 103 ? -17.938 11.117 -8.43 1 93.75 103 ASP A O 1
ATOM 785 N N . ALA A 1 104 ? -16.172 12.148 -7.578 1 94.75 104 ALA A N 1
ATOM 786 C CA . ALA A 1 104 ? -16.312 11.594 -6.23 1 94.75 104 ALA A CA 1
ATOM 787 C C . ALA A 1 104 ? -16.656 12.688 -5.223 1 94.75 104 ALA A C 1
ATOM 789 O O . ALA A 1 104 ? -17.672 13.383 -5.387 1 94.75 104 ALA A O 1
ATOM 790 N N . TYR A 1 105 ? -15.82 12.875 -4.168 1 97.06 105 TYR A N 1
ATOM 791 C CA . TYR A 1 105 ? -16.141 13.859 -3.143 1 97.06 105 TYR A CA 1
ATOM 792 C C . TYR A 1 105 ? -15.633 15.242 -3.531 1 97.06 105 TYR A C 1
ATOM 794 O O . TYR A 1 105 ? -16.031 16.25 -2.941 1 97.06 105 TYR A O 1
ATOM 802 N N . ARG A 1 106 ? -14.805 15.375 -4.559 1 97.69 106 ARG A N 1
ATOM 803 C CA . ARG A 1 106 ? -14.312 16.641 -5.09 1 97.69 106 ARG A CA 1
ATOM 804 C C . ARG A 1 106 ? -13.695 17.5 -3.988 1 97.69 106 ARG A C 1
ATOM 806 O O . ARG A 1 106 ? -14.383 18.312 -3.375 1 97.69 106 ARG A O 1
ATOM 813 N N . MET A 1 107 ? -12.43 17.359 -3.793 1 98.38 107 MET A N 1
ATOM 814 C CA . MET A 1 107 ? -11.695 18.078 -2.754 1 98.38 107 MET A CA 1
ATOM 815 C C . MET A 1 107 ? -10.375 18.609 -3.289 1 98.38 107 MET A C 1
ATOM 817 O O . MET A 1 107 ? -9.711 17.953 -4.09 1 98.38 107 MET A O 1
ATOM 821 N N . PRO A 1 108 ? -10.023 19.797 -2.918 1 98.75 108 PRO A N 1
ATOM 822 C CA . PRO A 1 108 ? -8.727 20.344 -3.334 1 98.75 108 PRO A CA 1
ATOM 823 C C . PRO A 1 108 ? -7.559 19.75 -2.551 1 98.75 108 PRO A C 1
ATOM 825 O O . PRO A 1 108 ? -7.723 19.344 -1.396 1 98.75 108 PRO A O 1
ATOM 828 N N . CYS A 1 109 ? -6.449 19.688 -3.137 1 98.88 109 CYS A N 1
ATOM 829 C CA . CYS A 1 109 ? -5.191 19.266 -2.535 1 98.88 109 CYS A CA 1
ATOM 830 C C . CYS A 1 109 ? -4.004 19.719 -3.373 1 98.88 109 CYS A C 1
ATOM 832 O O . CYS A 1 109 ? -3.967 19.5 -4.582 1 98.88 109 CYS A O 1
ATOM 834 N N . LEU A 1 110 ? -3.111 20.453 -2.77 1 98.94 110 LEU A N 1
ATOM 835 C CA . LEU A 1 110 ? -1.859 20.75 -3.453 1 98.94 110 LEU A CA 1
ATOM 836 C C . LEU A 1 110 ? -0.881 19.594 -3.336 1 98.94 110 LEU A C 1
ATOM 838 O O . LEU A 1 110 ? -0.609 19.109 -2.232 1 98.94 110 LEU A O 1
ATOM 842 N N . MET A 1 111 ? -0.428 19.125 -4.438 1 98.88 111 MET A N 1
ATOM 843 C CA . MET A 1 111 ? 0.558 18.047 -4.457 1 98.88 111 MET A CA 1
ATOM 844 C C . MET A 1 111 ? 1.933 18.578 -4.852 1 98.88 111 MET A C 1
ATOM 846 O O . MET A 1 111 ? 2.092 19.172 -5.918 1 98.88 111 MET A O 1
ATOM 850 N N . LEU A 1 112 ? 2.924 18.469 -3.975 1 98.75 112 LEU A N 1
ATOM 851 C CA . LEU A 1 112 ? 4.316 18.766 -4.289 1 98.75 112 LEU A CA 1
ATOM 852 C C . LEU A 1 112 ? 5.074 17.484 -4.633 1 98.75 112 LEU A C 1
ATOM 854 O O . LEU A 1 112 ? 5.32 16.641 -3.758 1 98.75 112 LEU A O 1
ATOM 858 N N . ILE A 1 113 ? 5.465 17.359 -5.914 1 98.56 113 ILE A N 1
ATOM 859 C CA . ILE A 1 113 ? 6.016 16.109 -6.398 1 98.56 113 ILE A CA 1
ATOM 860 C C . ILE A 1 113 ? 7.418 16.328 -6.957 1 98.56 113 ILE A C 1
ATOM 862 O O . ILE A 1 113 ? 7.613 17.156 -7.852 1 98.56 113 ILE A O 1
ATOM 866 N N . SER A 1 114 ? 8.406 15.625 -6.391 1 96.31 114 SER A N 1
ATOM 867 C CA . SER A 1 114 ? 9.742 15.648 -6.984 1 96.31 114 SER A CA 1
ATOM 868 C C . SER A 1 114 ? 9.797 14.812 -8.258 1 96.31 114 SER A C 1
ATOM 870 O O . SER A 1 114 ? 9.18 13.742 -8.328 1 96.31 114 SER A O 1
ATOM 872 N N . TRP A 1 115 ? 10.469 15.273 -9.219 1 95.38 115 TRP A N 1
ATOM 873 C CA . TRP A 1 115 ? 10.602 14.578 -10.492 1 95.38 115 TRP A CA 1
ATOM 874 C C . TRP A 1 115 ? 11.922 13.828 -10.578 1 95.38 115 TRP A C 1
ATOM 876 O O . TRP A 1 115 ? 12.875 14.305 -11.195 1 95.38 115 TRP A O 1
ATOM 886 N N . ARG A 1 116 ? 11.922 12.625 -10.117 1 92 116 ARG A N 1
ATOM 887 C CA . ARG A 1 116 ? 13.109 11.781 -10.195 1 92 116 ARG A CA 1
ATOM 888 C C . ARG A 1 116 ? 13.172 11.055 -11.539 1 92 116 ARG A C 1
ATOM 890 O O . ARG A 1 116 ? 12.141 10.758 -12.141 1 92 116 ARG A O 1
ATOM 897 N N . GLY A 1 117 ? 14.383 10.789 -12.008 1 89.06 117 GLY A N 1
ATOM 898 C CA . GLY A 1 117 ? 14.578 10.078 -13.258 1 89.06 117 GLY A CA 1
ATOM 899 C C . GLY A 1 117 ? 14.25 10.922 -14.477 1 89.06 117 GLY A C 1
ATOM 900 O O . GLY A 1 117 ? 14.062 10.391 -15.578 1 89.06 117 GLY A O 1
ATOM 901 N N . LYS A 1 118 ? 14.133 12.188 -14.266 1 85.19 118 LYS A N 1
ATOM 902 C CA . LYS A 1 118 ? 13.852 13.07 -15.398 1 85.19 118 LYS A CA 1
ATOM 903 C C . LYS A 1 118 ? 14.938 12.969 -16.469 1 85.19 118 LYS A C 1
ATOM 905 O O . LYS A 1 118 ? 16.125 12.906 -16.141 1 85.19 118 LYS A O 1
ATOM 910 N N . HIS A 1 119 ? 14.492 12.898 -17.656 1 80 119 HIS A N 1
ATOM 911 C CA . HIS A 1 119 ? 15.414 12.727 -18.781 1 80 119 HIS A CA 1
ATOM 912 C C . HIS A 1 119 ? 16.422 13.867 -18.828 1 80 119 HIS A C 1
ATOM 914 O O . HIS A 1 119 ? 16.078 15.023 -18.594 1 80 119 HIS A O 1
ATOM 920 N N . ASP A 1 120 ? 17.641 13.508 -19.109 1 70.94 120 ASP A N 1
ATOM 921 C CA . ASP A 1 120 ? 18.75 14.422 -19.359 1 70.94 120 ASP A CA 1
ATOM 922 C C . ASP A 1 120 ? 19.219 15.086 -18.062 1 70.94 120 ASP A C 1
ATOM 924 O O . ASP A 1 120 ? 19.562 16.266 -18.062 1 70.94 120 ASP A O 1
ATOM 928 N N . THR A 1 121 ? 18.953 14.336 -16.984 1 73.44 121 THR A N 1
ATOM 929 C CA . THR A 1 121 ? 19.5 14.812 -15.711 1 73.44 121 THR A CA 1
ATOM 930 C C . THR A 1 121 ? 20.438 13.773 -15.109 1 73.44 121 THR A C 1
ATOM 932 O O . THR A 1 121 ? 20.453 12.617 -15.531 1 73.44 121 THR A O 1
ATOM 935 N N . ALA A 1 122 ? 21.25 14.18 -14.195 1 65.94 122 ALA A N 1
ATOM 936 C CA . ALA A 1 122 ? 22.156 13.289 -13.477 1 65.94 122 ALA A CA 1
ATOM 937 C C . ALA A 1 122 ? 21.391 12.211 -12.719 1 65.94 122 ALA A C 1
ATOM 939 O O . ALA A 1 122 ? 21.891 11.102 -12.539 1 65.94 122 ALA A O 1
ATOM 940 N N . ASP A 1 123 ? 20.266 12.477 -12.516 1 70.31 123 ASP A N 1
ATOM 941 C CA . ASP A 1 123 ? 19.422 11.578 -11.734 1 70.31 123 ASP A CA 1
ATOM 942 C C . ASP A 1 123 ? 19.062 10.328 -12.531 1 70.31 123 ASP A C 1
ATOM 944 O O . ASP A 1 123 ? 19 9.227 -11.984 1 70.31 123 ASP A O 1
ATOM 948 N N . GLU A 1 124 ? 18.953 10.508 -13.773 1 66.81 124 GLU A N 1
ATOM 949 C CA . GLU A 1 124 ? 18.578 9.391 -14.633 1 66.81 124 GLU A CA 1
ATOM 950 C C . GLU A 1 124 ? 19.688 8.344 -14.688 1 66.81 124 GLU A C 1
ATOM 952 O O . GLU A 1 124 ? 19.422 7.141 -14.688 1 66.81 124 GLU A O 1
ATOM 957 N N . GLN A 1 125 ? 20.812 8.805 -14.594 1 66.56 125 GLN A N 1
ATOM 958 C CA . GLN A 1 125 ? 21.969 7.914 -14.703 1 66.56 125 GLN A CA 1
ATOM 959 C C . GLN A 1 125 ? 22.234 7.191 -13.391 1 66.56 125 GLN A C 1
ATOM 961 O O . GLN A 1 125 ? 22.672 6.043 -13.383 1 66.56 125 GLN A O 1
ATOM 966 N N . VAL A 1 126 ? 21.781 7.867 -12.398 1 68.06 126 VAL A N 1
ATOM 967 C CA . VAL A 1 126 ? 22.141 7.375 -11.07 1 68.06 126 VAL A CA 1
ATOM 968 C C . VAL A 1 126 ? 21.031 6.473 -10.539 1 68.06 126 VAL A C 1
ATOM 970 O O . VAL A 1 126 ? 21.266 5.637 -9.664 1 68.06 126 VAL A O 1
ATOM 973 N N . ARG A 1 127 ? 19.891 6.488 -11.242 1 80.06 127 ARG A N 1
ATOM 974 C CA . ARG A 1 127 ? 18.75 5.723 -10.742 1 80.06 127 ARG A CA 1
ATOM 975 C C . ARG A 1 127 ? 18.062 4.957 -11.859 1 80.06 127 ARG A C 1
ATOM 977 O O . ARG A 1 127 ? 16.953 5.301 -12.266 1 80.06 127 ARG A O 1
ATOM 984 N N . PRO A 1 128 ? 18.688 3.895 -12.25 1 82.06 128 PRO A N 1
ATOM 985 C CA . PRO A 1 128 ? 18.141 3.176 -13.406 1 82.06 128 PRO A CA 1
ATOM 986 C C . PRO A 1 128 ? 16.734 2.65 -13.164 1 82.06 128 PRO A C 1
ATOM 988 O O . PRO A 1 128 ? 15.945 2.514 -14.102 1 82.06 128 PRO A O 1
ATOM 991 N N . GLY A 1 129 ? 16.375 2.449 -11.953 1 88.25 129 GLY A N 1
ATOM 992 C CA . GLY A 1 129 ? 15.055 1.925 -11.641 1 88.25 129 GLY A CA 1
ATOM 993 C C . GLY A 1 129 ? 13.945 2.949 -11.82 1 88.25 129 GLY A C 1
ATOM 994 O O . GLY A 1 129 ? 12.766 2.596 -11.859 1 88.25 129 GLY A O 1
ATOM 995 N N . LEU A 1 130 ? 14.297 4.223 -12.07 1 90.44 130 LEU A N 1
ATOM 996 C CA . LEU A 1 130 ? 13.289 5.277 -12.125 1 90.44 130 LEU A CA 1
ATOM 997 C C . LEU A 1 130 ? 13.211 5.875 -13.523 1 90.44 130 LEU A C 1
ATOM 999 O O . LEU A 1 130 ? 12.523 6.875 -13.734 1 90.44 130 LEU A O 1
ATOM 1003 N N . VAL A 1 131 ? 13.898 5.242 -14.477 1 92.12 131 VAL A N 1
ATOM 1004 C CA . VAL A 1 131 ? 13.93 5.758 -15.844 1 92.12 131 VAL A CA 1
ATOM 1005 C C . VAL A 1 131 ? 12.508 5.824 -16.406 1 92.12 131 VAL A C 1
ATOM 1007 O O . VAL A 1 131 ? 12.078 6.867 -16.891 1 92.12 131 VAL A O 1
ATOM 1010 N N . ALA A 1 132 ? 11.758 4.723 -16.312 1 94.69 132 ALA A N 1
ATOM 1011 C CA . ALA A 1 132 ? 10.391 4.684 -16.812 1 94.69 132 ALA A CA 1
ATOM 1012 C C . ALA A 1 132 ? 9.5 5.676 -16.062 1 94.69 132 ALA A C 1
ATOM 1014 O O . ALA A 1 132 ? 8.727 6.414 -16.672 1 94.69 132 ALA A O 1
ATOM 1015 N N . GLN A 1 133 ? 9.602 5.68 -14.719 1 95.06 133 GLN A N 1
ATOM 1016 C CA . GLN A 1 133 ? 8.828 6.605 -13.898 1 95.06 133 GLN A CA 1
ATOM 1017 C C . GLN A 1 133 ? 9.102 8.055 -14.297 1 95.06 133 GLN A C 1
ATOM 1019 O O . GLN A 1 133 ? 8.172 8.859 -14.398 1 95.06 133 GLN A O 1
ATOM 1024 N N . GLY A 1 134 ? 10.406 8.391 -14.43 1 94.56 134 GLY A N 1
ATOM 1025 C CA . GLY A 1 134 ? 10.766 9.734 -14.836 1 94.56 134 GLY A CA 1
ATOM 1026 C C . GLY A 1 134 ? 10.164 10.141 -16.172 1 94.56 134 GLY A C 1
ATOM 1027 O O . GLY A 1 134 ? 9.57 11.211 -16.297 1 94.56 134 GLY A O 1
ATOM 1028 N N . ARG A 1 135 ? 10.258 9.25 -17.125 1 94.5 135 ARG A N 1
ATOM 1029 C CA . ARG A 1 135 ? 9.797 9.492 -18.5 1 94.5 135 ARG A CA 1
ATOM 1030 C C . ARG A 1 135 ? 8.281 9.633 -18.547 1 94.5 135 ARG A C 1
ATOM 1032 O O . ARG A 1 135 ? 7.754 10.445 -19.312 1 94.5 135 ARG A O 1
ATOM 1039 N N . LEU A 1 136 ? 7.539 8.891 -17.656 1 96.81 136 LEU A N 1
ATOM 1040 C CA . LEU A 1 136 ? 6.094 8.766 -17.797 1 96.81 136 LEU A CA 1
ATOM 1041 C C . LEU A 1 136 ? 5.371 9.617 -16.75 1 96.81 136 LEU A C 1
ATOM 1043 O O . LEU A 1 136 ? 4.145 9.578 -16.656 1 96.81 136 LEU A O 1
ATOM 1047 N N . THR A 1 137 ? 6.082 10.445 -15.977 1 97.25 137 THR A N 1
ATOM 1048 C CA . THR A 1 137 ? 5.52 11.18 -14.852 1 97.25 137 THR A CA 1
ATOM 1049 C C . THR A 1 137 ? 4.34 12.039 -15.297 1 97.25 137 THR A C 1
ATOM 1051 O O . THR A 1 137 ? 3.266 11.992 -14.695 1 97.25 137 THR A O 1
ATOM 1054 N N . GLU A 1 138 ? 4.527 12.812 -16.375 1 97.62 138 GLU A N 1
ATOM 1055 C CA . GLU A 1 138 ? 3.461 13.688 -16.859 1 97.62 138 GLU A CA 1
ATOM 1056 C C . GLU A 1 138 ? 2.26 12.875 -17.328 1 97.62 138 GLU A C 1
ATOM 1058 O O . GLU A 1 138 ? 1.111 13.266 -17.094 1 97.62 138 GLU A O 1
ATOM 1063 N N . HIS A 1 139 ? 2.498 11.727 -17.969 1 97.69 139 HIS A N 1
ATOM 1064 C CA . HIS A 1 139 ? 1.424 10.852 -18.422 1 97.69 139 HIS A CA 1
ATOM 1065 C C . HIS A 1 139 ? 0.645 10.273 -17.234 1 97.69 139 HIS A C 1
ATOM 1067 O O . HIS A 1 139 ? -0.579 10.141 -17.312 1 97.69 139 HIS A O 1
ATOM 1073 N N . CYS A 1 140 ? 1.371 9.938 -16.172 1 98 140 CYS A N 1
ATOM 1074 C CA . CYS A 1 140 ? 0.731 9.406 -14.977 1 98 140 CYS A CA 1
ATOM 1075 C C . CYS A 1 140 ? -0.228 10.422 -14.367 1 98 140 CYS A C 1
ATOM 1077 O O . CYS A 1 140 ? -1.351 10.078 -14 1 98 140 CYS A O 1
ATOM 1079 N N . LEU A 1 141 ? 0.19 11.672 -14.281 1 98.31 141 LEU A N 1
ATOM 1080 C CA . LEU A 1 141 ? -0.661 12.719 -13.727 1 98.31 141 LEU A CA 1
ATOM 1081 C C . LEU A 1 141 ? -1.871 12.969 -14.617 1 98.31 141 LEU A C 1
ATOM 1083 O O . LEU A 1 141 ? -3 13.062 -14.133 1 98.31 141 LEU A O 1
ATOM 1087 N N . ALA A 1 142 ? -1.629 13 -15.938 1 97.38 142 ALA A N 1
ATOM 1088 C CA . ALA A 1 142 ? -2.705 13.258 -16.891 1 97.38 142 ALA A CA 1
ATOM 1089 C C . ALA A 1 142 ? -3.74 12.141 -16.875 1 97.38 142 ALA A C 1
ATOM 1091 O O . ALA A 1 142 ? -4.938 12.391 -17.047 1 97.38 142 ALA A O 1
ATOM 1092 N N . SER A 1 143 ? -3.285 10.945 -16.594 1 97.31 143 SER A N 1
ATOM 1093 C CA . SER A 1 143 ? -4.152 9.773 -16.656 1 97.31 143 SER A CA 1
ATOM 1094 C C . SER A 1 143 ? -5.199 9.797 -15.539 1 97.31 143 SER A C 1
ATOM 1096 O O . SER A 1 143 ? -6.223 9.117 -15.625 1 97.31 143 SER A O 1
ATOM 1098 N N . VAL A 1 144 ? -4.977 10.602 -14.516 1 97.25 144 VAL A N 1
ATOM 1099 C CA . VAL A 1 144 ? -5.93 10.672 -13.414 1 97.25 144 VAL A CA 1
ATOM 1100 C C . VAL A 1 144 ? -6.469 12.094 -13.289 1 97.25 144 VAL A C 1
ATOM 1102 O O . VAL A 1 144 ? -6.883 12.516 -12.203 1 97.25 144 VAL A O 1
ATOM 1105 N N . ASP A 1 145 ? -6.355 12.938 -14.25 1 96.75 145 ASP A N 1
ATOM 1106 C CA . ASP A 1 145 ? -6.957 14.258 -14.383 1 96.75 145 ASP A CA 1
ATOM 1107 C C . ASP A 1 145 ? -6.344 15.242 -13.391 1 96.75 145 ASP A C 1
ATOM 1109 O O . ASP A 1 145 ? -7.055 16.031 -12.766 1 96.75 145 ASP A O 1
ATOM 1113 N N . ILE A 1 146 ? -5.051 15.125 -13.188 1 98.5 146 ILE A N 1
ATOM 1114 C CA . ILE A 1 146 ? -4.398 16.078 -12.289 1 98.5 146 ILE A CA 1
ATOM 1115 C C . ILE A 1 146 ? -3.602 17.094 -13.102 1 98.5 146 ILE A C 1
ATOM 1117 O O . ILE A 1 146 ? -2.568 16.766 -13.688 1 98.5 146 ILE A O 1
ATOM 1121 N N . PRO A 1 147 ? -4.121 18.297 -13.211 1 98.62 147 PRO A N 1
ATOM 1122 C CA . PRO A 1 147 ? -3.297 19.344 -13.82 1 98.62 147 PRO A CA 1
ATOM 1123 C C . PRO A 1 147 ? -2.031 19.641 -13.016 1 98.62 147 PRO A C 1
ATOM 1125 O O . PRO A 1 147 ? -1.983 19.375 -11.812 1 98.62 147 PRO A O 1
ATOM 1128 N N . TYR A 1 148 ? -1.011 20.125 -13.727 1 98.62 148 TYR A N 1
ATOM 1129 C CA . TYR A 1 148 ? 0.253 20.359 -13.031 1 98.62 148 TYR A CA 1
ATOM 1130 C C . TYR A 1 148 ? 1.024 21.5 -13.664 1 98.62 148 TYR A C 1
ATOM 1132 O O . TYR A 1 148 ? 0.722 21.922 -14.781 1 98.62 148 TYR A O 1
ATOM 1140 N N . SER A 1 149 ? 1.91 22.094 -12.938 1 98.31 149 SER A N 1
ATOM 1141 C CA . SER A 1 149 ? 2.967 22.984 -13.391 1 98.31 149 SER A CA 1
ATOM 1142 C C . SER A 1 149 ? 4.348 22.438 -13.062 1 98.31 149 SER A C 1
ATOM 1144 O O . SER A 1 149 ? 4.504 21.672 -12.109 1 98.31 149 SER A O 1
ATOM 1146 N N . ILE A 1 150 ? 5.281 22.75 -13.898 1 96.88 150 ILE A N 1
ATOM 1147 C CA . ILE A 1 150 ? 6.664 22.328 -13.695 1 96.88 150 ILE A CA 1
ATOM 1148 C C . ILE A 1 150 ? 7.492 23.5 -13.18 1 96.88 150 ILE A C 1
ATOM 1150 O O . ILE A 1 150 ? 7.367 24.625 -13.672 1 96.88 150 ILE A O 1
ATOM 1154 N N . ILE A 1 151 ? 8.234 23.281 -12.156 1 96 151 ILE A N 1
ATOM 1155 C CA . ILE A 1 151 ? 9.086 24.328 -11.609 1 96 151 ILE A CA 1
ATOM 1156 C C . ILE A 1 151 ? 10.531 23.828 -11.516 1 96 151 ILE A C 1
ATOM 1158 O O . ILE A 1 151 ? 10.773 22.703 -11.07 1 96 151 ILE A O 1
ATOM 1162 N N . GLY A 1 152 ? 11.383 24.547 -11.984 1 90.81 152 GLY A N 1
ATOM 1163 C CA . GLY A 1 152 ? 12.812 24.297 -11.984 1 90.81 152 GLY A CA 1
ATOM 1164 C C . GLY A 1 152 ? 13.539 24.953 -13.141 1 90.81 152 GLY A C 1
ATOM 1165 O O . GLY A 1 152 ? 12.906 25.484 -14.055 1 90.81 152 GLY A O 1
ATOM 1166 N N . SER A 1 153 ? 14.82 25 -13.133 1 82.75 153 SER A N 1
ATOM 1167 C CA . SER A 1 153 ? 15.672 25.547 -14.188 1 82.75 153 SER A CA 1
ATOM 1168 C C . SER A 1 153 ? 15.25 26.969 -14.562 1 82.75 153 SER A C 1
ATOM 1170 O O . SER A 1 153 ? 15.055 27.266 -15.742 1 82.75 153 SER A O 1
ATOM 1172 N N . SER A 1 154 ? 15.117 27.797 -13.594 1 83.12 154 SER A N 1
ATOM 1173 C CA . SER A 1 154 ? 14.625 29.156 -13.789 1 83.12 154 SER A CA 1
ATOM 1174 C C . SER A 1 154 ? 15.703 30.188 -13.469 1 83.12 154 SER A C 1
ATOM 1176 O O . SER A 1 154 ? 16.594 29.922 -12.648 1 83.12 154 SER A O 1
ATOM 1178 N N . LEU A 1 155 ? 15.648 31.312 -14.219 1 87 155 LEU A N 1
ATOM 1179 C CA . LEU A 1 155 ? 16.531 32.438 -13.914 1 87 155 LEU A CA 1
ATOM 1180 C C . LEU A 1 155 ? 16.016 33.219 -12.711 1 87 155 LEU A C 1
ATOM 1182 O O . LEU A 1 155 ? 16.781 33.875 -12.008 1 87 155 LEU A O 1
ATOM 1186 N N . ASP A 1 156 ? 14.766 33.125 -12.508 1 92.69 156 ASP A N 1
ATOM 1187 C CA . ASP A 1 156 ? 14.102 33.719 -11.352 1 92.69 156 ASP A CA 1
ATOM 1188 C C . ASP A 1 156 ? 13.07 32.781 -10.758 1 92.69 156 ASP A C 1
ATOM 1190 O O . ASP A 1 156 ? 11.875 32.906 -11.016 1 92.69 156 ASP A O 1
ATOM 1194 N N . ILE A 1 157 ? 13.484 31.953 -9.898 1 95.25 157 ILE A N 1
ATOM 1195 C CA . ILE A 1 157 ? 12.703 30.812 -9.453 1 95.25 157 ILE A CA 1
ATOM 1196 C C . ILE A 1 157 ? 11.57 31.281 -8.547 1 95.25 157 ILE A C 1
ATOM 1198 O O . ILE A 1 157 ? 10.484 30.703 -8.547 1 95.25 157 ILE A O 1
ATOM 1202 N N . GLU A 1 158 ? 11.773 32.312 -7.766 1 95.5 158 GLU A N 1
ATOM 1203 C CA . GLU A 1 158 ? 10.727 32.812 -6.883 1 95.5 158 GLU A CA 1
ATOM 1204 C C . GLU A 1 158 ? 9.562 33.406 -7.68 1 95.5 158 GLU A C 1
ATOM 1206 O O . GLU A 1 158 ? 8.398 33.188 -7.344 1 95.5 158 GLU A O 1
ATOM 1211 N N . LYS A 1 159 ? 9.938 34.156 -8.703 1 96 159 LYS A N 1
ATOM 1212 C CA . LYS A 1 159 ? 8.891 34.719 -9.555 1 96 159 LYS A CA 1
ATOM 1213 C C . LYS A 1 159 ? 8.102 33.594 -10.242 1 96 159 LYS A C 1
ATOM 1215 O O . LYS A 1 159 ? 6.867 33.625 -10.266 1 96 159 LYS A O 1
ATOM 1220 N N . ASP A 1 160 ? 8.773 32.656 -10.805 1 96.75 160 ASP A N 1
ATOM 1221 C CA . ASP A 1 160 ? 8.125 31.547 -11.469 1 96.75 160 ASP A CA 1
ATOM 1222 C C . ASP A 1 160 ? 7.262 30.75 -10.492 1 96.75 160 ASP A C 1
ATOM 1224 O O . ASP A 1 160 ? 6.176 30.281 -10.852 1 96.75 160 ASP A O 1
ATOM 1228 N N . TRP A 1 161 ? 7.75 30.562 -9.297 1 97.62 161 TRP A N 1
ATOM 1229 C CA . TRP A 1 161 ? 7.004 29.875 -8.242 1 97.62 161 TRP A CA 1
ATOM 1230 C C . TRP A 1 161 ? 5.703 30.609 -7.938 1 97.62 161 TRP A C 1
ATOM 1232 O O . TRP A 1 161 ? 4.637 29.984 -7.875 1 97.62 161 TRP A O 1
ATOM 1242 N N . ASP A 1 162 ? 5.809 31.922 -7.77 1 97.5 162 ASP A N 1
ATOM 1243 C CA . ASP A 1 162 ? 4.629 32.719 -7.418 1 97.5 162 ASP A CA 1
ATOM 1244 C C . ASP A 1 162 ? 3.574 32.625 -8.516 1 97.5 162 ASP A C 1
ATOM 1246 O O . ASP A 1 162 ? 2.379 32.531 -8.234 1 97.5 162 ASP A O 1
ATOM 1250 N N . VAL A 1 163 ? 4.02 32.688 -9.75 1 97.69 163 VAL A N 1
ATOM 1251 C CA . VAL A 1 163 ? 3.105 32.594 -10.883 1 97.69 163 VAL A CA 1
ATOM 1252 C C . VAL A 1 163 ? 2.436 31.219 -10.883 1 97.69 163 VAL A C 1
ATOM 1254 O O . VAL A 1 163 ? 1.22 31.109 -11.07 1 97.69 163 VAL A O 1
ATOM 1257 N N . ALA A 1 164 ? 3.182 30.172 -10.688 1 98 164 ALA A N 1
ATOM 1258 C CA . ALA A 1 164 ? 2.658 28.812 -10.656 1 98 164 ALA A CA 1
ATOM 1259 C C . ALA A 1 164 ? 1.695 28.609 -9.492 1 98 164 ALA A C 1
ATOM 1261 O O . ALA A 1 164 ? 0.695 27.906 -9.609 1 98 164 ALA A O 1
ATOM 1262 N N . MET A 1 165 ? 2.014 29.234 -8.367 1 98.12 165 MET A N 1
ATOM 1263 C CA . MET A 1 165 ? 1.155 29.109 -7.191 1 98.12 165 MET A CA 1
ATOM 1264 C C . MET A 1 165 ? -0.181 29.812 -7.422 1 98.12 165 MET A C 1
ATOM 1266 O O . MET A 1 165 ? -1.226 29.312 -6.992 1 98.12 165 MET A O 1
ATOM 1270 N N . ASP A 1 166 ? -0.081 30.953 -8.07 1 98.44 166 ASP A N 1
ATOM 1271 C CA . ASP A 1 166 ? -1.325 31.625 -8.406 1 98.44 166 ASP A CA 1
ATOM 1272 C C . ASP A 1 166 ? -2.219 30.75 -9.273 1 98.44 166 ASP A C 1
ATOM 1274 O O . ASP A 1 166 ? -3.426 30.656 -9.047 1 98.44 166 ASP A O 1
ATOM 1278 N N . LYS A 1 167 ? -1.595 30.141 -10.211 1 98.69 167 LYS A N 1
ATOM 1279 C CA . LYS A 1 167 ? -2.324 29.219 -11.078 1 98.69 167 LYS A CA 1
ATOM 1280 C C . LYS A 1 167 ? -2.9 28.062 -10.281 1 98.69 167 LYS A C 1
ATOM 1282 O O . LYS A 1 167 ? -4.074 27.719 -10.43 1 98.69 167 LYS A O 1
ATOM 1287 N N . ALA A 1 168 ? -2.125 27.422 -9.469 1 98.81 168 ALA A N 1
ATOM 1288 C CA . ALA A 1 168 ? -2.523 26.25 -8.672 1 98.81 168 ALA A CA 1
ATOM 1289 C C . ALA A 1 168 ? -3.68 26.594 -7.738 1 98.81 168 ALA A C 1
ATOM 1291 O O . ALA A 1 168 ? -4.695 25.906 -7.711 1 98.81 168 ALA A O 1
ATOM 1292 N N . TYR A 1 169 ? -3.551 27.688 -7.008 1 98.69 169 TYR A N 1
ATOM 1293 C CA . TYR A 1 169 ? -4.57 28.031 -6.023 1 98.69 169 TYR A CA 1
ATOM 1294 C C . TYR A 1 169 ? -5.828 28.562 -6.703 1 98.69 169 TYR A C 1
ATOM 1296 O O . TYR A 1 169 ? -6.93 28.438 -6.172 1 98.69 169 TYR A O 1
ATOM 1304 N N . GLY A 1 170 ? -5.645 29.219 -7.887 1 98.62 170 GLY A N 1
ATOM 1305 C CA . GLY A 1 170 ? -6.824 29.5 -8.688 1 98.62 170 GLY A CA 1
ATOM 1306 C C . GLY A 1 170 ? -7.621 28.266 -9.039 1 98.62 170 GLY A C 1
ATOM 1307 O O . GLY A 1 170 ? -8.844 28.25 -8.914 1 98.62 170 GLY A O 1
ATOM 1308 N N . HIS A 1 171 ? -6.918 27.203 -9.438 1 98.75 171 HIS A N 1
ATOM 1309 C CA . HIS A 1 171 ? -7.547 25.922 -9.758 1 98.75 171 HIS A CA 1
ATOM 1310 C C . HIS A 1 171 ? -8.195 25.297 -8.531 1 98.75 171 HIS A C 1
ATOM 1312 O O . HIS A 1 171 ? -9.328 24.812 -8.602 1 98.75 171 HIS A O 1
ATOM 1318 N N . LEU A 1 172 ? -7.469 25.266 -7.453 1 98.75 172 LEU A N 1
ATOM 1319 C CA . LEU A 1 172 ? -7.969 24.672 -6.219 1 98.75 172 LEU A CA 1
ATOM 1320 C C . LEU A 1 172 ? -9.258 25.344 -5.773 1 98.75 172 LEU A C 1
ATOM 1322 O O . LEU A 1 172 ? -10.172 24.688 -5.273 1 98.75 172 LEU A O 1
ATOM 1326 N N . ALA A 1 173 ? -9.336 26.641 -5.949 1 98.06 173 ALA A N 1
ATOM 1327 C CA . ALA A 1 173 ? -10.5 27.406 -5.527 1 98.06 173 ALA A CA 1
ATOM 1328 C C . ALA A 1 173 ? -11.672 27.203 -6.477 1 98.06 173 ALA A C 1
ATOM 1330 O O . ALA A 1 173 ? -12.82 27.094 -6.043 1 98.06 173 ALA A O 1
ATOM 1331 N N . SER A 1 174 ? -11.438 27.125 -7.75 1 98.06 174 SER A N 1
ATOM 1332 C CA . SER A 1 174 ? -12.5 27.078 -8.75 1 98.06 174 SER A CA 1
ATOM 1333 C C . SER A 1 174 ? -12.969 25.656 -8.984 1 98.06 174 SER A C 1
ATOM 1335 O O . SER A 1 174 ? -14.172 25.375 -8.961 1 98.06 174 SER A O 1
ATOM 1337 N N . GLU A 1 175 ? -11.992 24.719 -9.188 1 98.06 175 GLU A N 1
ATOM 1338 C CA . GLU A 1 175 ? -12.32 23.344 -9.57 1 98.06 175 GLU A CA 1
ATOM 1339 C C . GLU A 1 175 ? -12.445 22.453 -8.344 1 98.06 175 GLU A C 1
ATOM 1341 O O . GLU A 1 175 ? -13.07 21.391 -8.406 1 98.06 175 GLU A O 1
ATOM 1346 N N . LYS A 1 176 ? -11.797 22.844 -7.266 1 98.19 176 LYS A N 1
ATOM 1347 C CA . LYS A 1 176 ? -11.805 22.094 -6.012 1 98.19 176 LYS A CA 1
ATOM 1348 C C . LYS A 1 176 ? -11.352 20.656 -6.23 1 98.19 176 LYS A C 1
ATOM 1350 O O . LYS A 1 176 ? -11.992 19.719 -5.75 1 98.19 176 LYS A O 1
ATOM 1355 N N . THR A 1 177 ? -10.391 20.469 -7.059 1 98.56 177 THR A N 1
ATOM 1356 C CA . THR A 1 177 ? -9.688 19.203 -7.305 1 98.56 177 THR A CA 1
ATOM 1357 C C . THR A 1 177 ? -8.18 19.406 -7.188 1 98.56 177 THR A C 1
ATOM 1359 O O . THR A 1 177 ? -7.695 20.547 -7.141 1 98.56 177 THR A O 1
ATOM 1362 N N . PRO A 1 178 ? -7.402 18.375 -7.109 1 98.88 178 PRO A N 1
ATOM 1363 C CA . PRO A 1 178 ? -5.969 18.516 -6.848 1 98.88 178 PRO A CA 1
ATOM 1364 C C . PRO A 1 178 ? -5.219 19.188 -7.992 1 98.88 178 PRO A C 1
ATOM 1366 O O . PRO A 1 178 ? -5.66 19.125 -9.141 1 98.88 178 PRO A O 1
ATOM 1369 N N . PHE A 1 179 ? -4.191 19.828 -7.645 1 98.94 179 PHE A N 1
ATOM 1370 C CA . PHE A 1 179 ? -3.213 20.406 -8.555 1 98.94 179 PHE A CA 1
ATOM 1371 C C . PHE A 1 179 ? -1.797 20.016 -8.148 1 98.94 179 PHE A C 1
ATOM 1373 O O . PHE A 1 179 ? -1.46 20.031 -6.961 1 98.94 179 PHE A O 1
ATOM 1380 N N . ALA A 1 180 ? -0.977 19.641 -9.109 1 98.88 180 ALA A N 1
ATOM 1381 C CA . ALA A 1 180 ? 0.368 19.172 -8.789 1 98.88 180 ALA A CA 1
ATOM 1382 C C . ALA A 1 180 ? 1.421 20.188 -9.219 1 98.88 180 ALA A C 1
ATOM 1384 O O . ALA A 1 180 ? 1.289 20.828 -10.266 1 98.88 180 ALA A O 1
ATOM 1385 N N . MET A 1 181 ? 2.381 20.406 -8.398 1 98.56 181 MET A N 1
ATOM 1386 C CA . MET A 1 181 ? 3.639 21.062 -8.742 1 98.56 181 MET A CA 1
ATOM 1387 C C . MET A 1 181 ? 4.762 20.047 -8.906 1 98.56 181 MET A C 1
ATOM 1389 O O . MET A 1 181 ? 5.129 19.359 -7.953 1 98.56 181 MET A O 1
ATOM 1393 N N . LEU A 1 182 ? 5.246 19.891 -10.078 1 97.69 182 LEU A N 1
ATOM 1394 C CA . LEU A 1 182 ? 6.367 19 -10.359 1 97.69 182 LEU A CA 1
ATOM 1395 C C . LEU A 1 182 ? 7.695 19.75 -10.219 1 97.69 182 LEU A C 1
ATOM 1397 O O . LEU A 1 182 ? 7.98 20.672 -10.977 1 97.69 182 LEU A O 1
ATOM 1401 N N . LEU A 1 183 ? 8.477 19.359 -9.242 1 96.62 183 LEU A N 1
ATOM 1402 C CA . LEU A 1 183 ? 9.758 20.016 -8.961 1 96.62 183 LEU A CA 1
ATOM 1403 C C . LEU A 1 183 ? 10.906 19.266 -9.641 1 96.62 183 LEU A C 1
ATOM 1405 O O . LEU A 1 183 ? 11.133 18.094 -9.375 1 96.62 183 LEU A O 1
ATOM 1409 N N . GLU A 1 184 ? 11.602 19.922 -10.461 1 94.12 184 GLU A N 1
ATOM 1410 C CA . GLU A 1 184 ? 12.789 19.359 -11.109 1 94.12 184 GLU A CA 1
ATOM 1411 C C . GLU A 1 184 ? 13.93 19.203 -10.109 1 94.12 184 GLU A C 1
ATOM 1413 O O . GLU A 1 184 ? 13.961 19.859 -9.07 1 94.12 184 GLU A O 1
ATOM 1418 N N . PRO A 1 185 ? 14.844 18.297 -10.422 1 89.5 185 PRO A N 1
ATOM 1419 C CA . PRO A 1 185 ? 16 18.109 -9.539 1 89.5 185 PRO A CA 1
ATOM 1420 C C . PRO A 1 185 ? 16.75 19.422 -9.289 1 89.5 185 PRO A C 1
ATOM 1422 O O . PRO A 1 185 ? 16.969 20.203 -10.211 1 89.5 185 PRO A O 1
ATOM 1425 N N . GLY A 1 186 ? 17.047 19.688 -8.039 1 87.62 186 GLY A N 1
ATOM 1426 C CA . GLY A 1 186 ? 17.859 20.844 -7.695 1 87.62 186 GLY A CA 1
ATOM 1427 C C . GLY A 1 186 ? 17.047 22.109 -7.504 1 87.62 186 GLY A C 1
ATOM 1428 O O . GLY A 1 186 ? 17.609 23.203 -7.328 1 87.62 186 GLY A O 1
ATOM 1429 N N . THR A 1 187 ? 15.727 22.031 -7.5 1 93.88 187 THR A N 1
ATOM 1430 C CA . THR A 1 187 ? 14.852 23.188 -7.387 1 93.88 187 THR A CA 1
ATOM 1431 C C . THR A 1 187 ? 14.945 23.812 -5.992 1 93.88 187 THR A C 1
ATOM 1433 O O . THR A 1 187 ? 14.961 25.031 -5.852 1 93.88 187 THR A O 1
ATOM 1436 N N . LEU A 1 188 ? 15.078 23.016 -4.945 1 95.56 188 LEU A N 1
ATOM 1437 C CA . LEU A 1 188 ? 15.07 23.5 -3.57 1 95.56 188 LEU A CA 1
ATOM 1438 C C . LEU A 1 188 ? 16.5 23.75 -3.074 1 95.56 188 LEU A C 1
ATOM 1440 O O . LEU A 1 188 ? 17.391 22.953 -3.34 1 95.56 188 LEU A O 1
ATOM 1444 N N . MET A 1 189 ? 16.656 24.828 -2.432 1 94.88 189 MET A N 1
ATOM 1445 C CA . MET A 1 189 ? 17.906 25.141 -1.753 1 94.88 189 MET A CA 1
ATOM 1446 C C . MET A 1 189 ? 18.156 24.188 -0.594 1 94.88 189 MET A C 1
ATOM 1448 O O . MET A 1 189 ? 17.219 23.859 0.15 1 94.88 189 MET A O 1
ATOM 1452 N N . PRO A 1 190 ? 19.391 23.719 -0.458 1 92.88 190 PRO A N 1
ATOM 1453 C CA . PRO A 1 190 ? 19.688 22.859 0.686 1 92.88 190 PRO A CA 1
ATOM 1454 C C . PRO A 1 190 ? 19.281 23.484 2.02 1 92.88 190 PRO A C 1
ATOM 1456 O O . PRO A 1 190 ? 19.359 24.703 2.18 1 92.88 190 PRO A O 1
ATOM 1459 N N . TYR A 1 191 ? 18.812 22.656 2.881 1 93 191 TYR A N 1
ATOM 1460 C CA . TYR A 1 191 ? 18.438 23.047 4.238 1 93 191 TYR A CA 1
ATOM 1461 C C . TYR A 1 191 ? 18.812 21.969 5.238 1 93 191 TYR A C 1
ATOM 1463 O O . TYR A 1 191 ? 18.547 20.781 5.012 1 93 191 TYR A O 1
ATOM 1471 N N . MET A 1 192 ? 19.453 22.359 6.309 1 86.81 192 MET A N 1
ATOM 1472 C CA . MET A 1 192 ? 19.828 21.438 7.375 1 86.81 192 MET A CA 1
ATOM 1473 C C . MET A 1 192 ? 18.906 21.594 8.578 1 86.81 192 MET A C 1
ATOM 1475 O O . MET A 1 192 ? 18.766 22.703 9.117 1 86.81 192 MET A O 1
ATOM 1479 N N . GLN A 1 193 ? 18.281 20.469 8.906 1 87.12 193 GLN A N 1
ATOM 1480 C CA . GLN A 1 193 ? 17.406 20.469 10.07 1 87.12 193 GLN A CA 1
ATOM 1481 C C . GLN A 1 193 ? 18.156 20.891 11.328 1 87.12 193 GLN A C 1
ATOM 1483 O O . GLN A 1 193 ? 19.281 20.453 11.555 1 87.12 193 GLN A O 1
ATOM 1488 N N . ARG A 1 194 ? 17.594 21.75 12.164 1 84.25 194 ARG A N 1
ATOM 1489 C CA . ARG A 1 194 ? 18.219 22.281 13.367 1 84.25 194 ARG A CA 1
ATOM 1490 C C . ARG A 1 194 ? 17.719 21.531 14.609 1 84.25 194 ARG A C 1
ATOM 1492 O O . ARG A 1 194 ? 18.5 21.25 15.516 1 84.25 194 ARG A O 1
ATOM 1499 N N . ARG A 1 195 ? 16.438 21.281 14.68 1 76.62 195 ARG A N 1
ATOM 1500 C CA . ARG A 1 195 ? 15.859 20.531 15.797 1 76.62 195 ARG A CA 1
ATOM 1501 C C . ARG A 1 195 ? 16.391 19.094 15.82 1 76.62 195 ARG A C 1
ATOM 1503 O O . ARG A 1 195 ? 16.375 18.406 14.797 1 76.62 195 ARG A O 1
ATOM 1510 N N . PRO A 1 196 ? 17.031 18.781 16.906 1 64.38 196 PRO A N 1
ATOM 1511 C CA . PRO A 1 196 ? 17.469 17.375 16.984 1 64.38 196 PRO A CA 1
ATOM 1512 C C . PRO A 1 196 ? 16.297 16.391 16.891 1 64.38 196 PRO A C 1
ATOM 1514 O O . PRO A 1 196 ? 15.164 16.75 17.188 1 64.38 196 PRO A O 1
ATOM 1517 N N . ASP A 1 197 ? 16.641 15.289 16.297 1 60.75 197 ASP A N 1
ATOM 1518 C CA . ASP A 1 197 ? 15.609 14.25 16.297 1 60.75 197 ASP A CA 1
ATOM 1519 C C . ASP A 1 197 ? 15.203 13.891 17.734 1 60.75 197 ASP A C 1
ATOM 1521 O O . ASP A 1 197 ? 16.031 13.891 18.641 1 60.75 197 ASP A O 1
ATOM 1525 N N . ALA A 1 198 ? 14.016 14.273 18.125 1 51.94 198 ALA A N 1
ATOM 1526 C CA . ALA A 1 198 ? 13.555 14.039 19.484 1 51.94 198 ALA A CA 1
ATOM 1527 C C . ALA A 1 198 ? 14.102 12.727 20.047 1 51.94 198 ALA A C 1
ATOM 1529 O O . ALA A 1 198 ? 14.336 12.602 21.25 1 51.94 198 ALA A O 1
ATOM 1530 N N . ASP A 1 199 ? 14.148 11.602 19.219 1 55.06 199 ASP A N 1
ATOM 1531 C CA . ASP A 1 199 ? 14.484 10.305 19.797 1 55.06 199 ASP A CA 1
ATOM 1532 C C . ASP A 1 199 ? 15.977 10.016 19.672 1 55.06 199 ASP A C 1
ATOM 1534 O O . ASP A 1 199 ? 16.406 9.359 18.719 1 55.06 199 ASP A O 1
ATOM 1538 N N . MET A 1 200 ? 16.688 10.891 20.375 1 58.69 200 MET A N 1
ATOM 1539 C CA . MET A 1 200 ? 18.109 10.594 20.359 1 58.69 200 MET A CA 1
ATOM 1540 C C . MET A 1 200 ? 18.391 9.219 20.953 1 58.69 200 MET A C 1
ATOM 1542 O O . MET A 1 200 ? 18.5 9.07 22.172 1 58.69 200 MET A O 1
ATOM 1546 N N . LEU A 1 201 ? 18.031 8.156 20.156 1 66.06 201 LEU A N 1
ATOM 1547 C CA . LEU A 1 201 ? 18.438 6.824 20.578 1 66.06 201 LEU A CA 1
ATOM 1548 C C . LEU A 1 201 ? 19.953 6.688 20.547 1 66.06 201 LEU A C 1
ATOM 1550 O O . LEU A 1 201 ? 20.625 7.348 19.734 1 66.06 201 LEU A O 1
ATOM 1554 N N . PRO A 1 202 ? 20.469 6.039 21.625 1 74.81 202 PRO A N 1
ATOM 1555 C CA . PRO A 1 202 ? 21.906 5.742 21.547 1 74.81 202 PRO A CA 1
ATOM 1556 C C . PRO A 1 202 ? 22.297 5.113 20.219 1 74.81 202 PRO A C 1
ATOM 1558 O O . PRO A 1 202 ? 21.484 4.422 19.594 1 74.81 202 PRO A O 1
ATOM 1561 N N . THR A 1 203 ? 23.469 5.492 19.812 1 82.44 203 THR A N 1
ATOM 1562 C CA . THR A 1 203 ? 23.969 4.934 18.562 1 82.44 203 THR A CA 1
ATOM 1563 C C . THR A 1 203 ? 24.062 3.412 18.656 1 82.44 203 THR A C 1
ATOM 1565 O O . THR A 1 203 ? 24.688 2.879 19.578 1 82.44 203 THR A O 1
ATOM 1568 N N . ALA A 1 204 ? 23.438 2.799 17.766 1 88.56 204 ALA A N 1
ATOM 1569 C CA . ALA A 1 204 ? 23.5 1.34 17.719 1 88.56 204 ALA A CA 1
ATOM 1570 C C . ALA A 1 204 ? 24.922 0.861 17.438 1 88.56 204 ALA A C 1
ATOM 1572 O O . ALA A 1 204 ? 25.641 1.462 16.625 1 88.56 204 ALA A O 1
ATOM 1573 N N . PRO A 1 205 ? 25.328 -0.21 18.062 1 90.19 205 PRO A N 1
ATOM 1574 C CA . PRO A 1 205 ? 26.688 -0.723 17.875 1 90.19 205 PRO A CA 1
ATOM 1575 C C . PRO A 1 205 ? 26.906 -1.33 16.5 1 90.19 205 PRO A C 1
ATOM 1577 O O . PRO A 1 205 ? 28.031 -1.313 15.977 1 90.19 205 PRO A O 1
ATOM 1580 N N . LEU A 1 206 ? 25.922 -1.846 15.891 1 94.56 206 LEU A N 1
ATOM 1581 C CA . LEU A 1 206 ? 26.016 -2.443 14.562 1 94.56 206 LEU A CA 1
ATOM 1582 C C . LEU A 1 206 ? 25.797 -1.396 13.477 1 94.56 206 LEU A C 1
ATOM 1584 O O . LEU A 1 206 ? 25.109 -0.399 13.703 1 94.56 206 LEU A O 1
ATOM 1588 N N . ASP A 1 207 ? 26.469 -1.585 12.352 1 93.81 207 ASP A N 1
ATOM 1589 C CA . ASP A 1 207 ? 26.172 -0.812 11.156 1 93.81 207 ASP A CA 1
ATOM 1590 C C . ASP A 1 207 ? 25.734 -1.723 10.008 1 93.81 207 ASP A C 1
ATOM 1592 O O . ASP A 1 207 ? 25.672 -2.943 10.172 1 93.81 207 ASP A O 1
ATOM 1596 N N . HIS A 1 208 ? 25.391 -1.155 8.945 1 94.38 208 HIS A N 1
ATOM 1597 C CA . HIS A 1 208 ? 24.891 -1.907 7.797 1 94.38 208 HIS A CA 1
ATOM 1598 C C . HIS A 1 208 ? 25.938 -2.912 7.309 1 94.38 208 HIS A C 1
ATOM 1600 O O . HIS A 1 208 ? 25.594 -4.031 6.93 1 94.38 208 HIS A O 1
ATOM 1606 N N . ASP A 1 209 ? 27.188 -2.539 7.285 1 93.94 209 ASP A N 1
ATOM 1607 C CA . ASP A 1 209 ? 28.25 -3.398 6.773 1 93.94 209 ASP A CA 1
ATOM 1608 C C . ASP A 1 209 ? 28.438 -4.637 7.648 1 93.94 209 ASP A C 1
ATOM 1610 O O . ASP A 1 209 ? 28.688 -5.73 7.141 1 93.94 209 ASP A O 1
ATOM 1614 N N . ALA A 1 210 ? 28.344 -4.43 8.961 1 95.06 210 ALA A N 1
ATOM 1615 C CA . ALA A 1 210 ? 28.438 -5.566 9.875 1 95.06 210 ALA A CA 1
ATOM 1616 C C . ALA A 1 210 ? 27.359 -6.602 9.586 1 95.06 210 ALA A C 1
ATOM 1618 O O . ALA A 1 210 ? 27.625 -7.805 9.602 1 95.06 210 ALA A O 1
ATOM 1619 N N . VAL A 1 211 ? 26.141 -6.145 9.32 1 96.94 211 VAL A N 1
ATOM 1620 C CA . VAL A 1 211 ? 25.031 -7.039 9.039 1 96.94 211 VAL A CA 1
ATOM 1621 C C . VAL A 1 211 ? 25.266 -7.773 7.723 1 96.94 211 VAL A C 1
ATOM 1623 O O . VAL A 1 211 ? 25.156 -9 7.656 1 96.94 211 VAL A O 1
ATOM 1626 N N . ALA A 1 212 ? 25.641 -7.012 6.68 1 95.56 212 ALA A N 1
ATOM 1627 C CA . ALA A 1 212 ? 25.875 -7.594 5.363 1 95.56 212 ALA A CA 1
ATOM 1628 C C . ALA A 1 212 ? 27 -8.625 5.41 1 95.56 212 ALA A C 1
ATOM 1630 O O . ALA A 1 212 ? 26.891 -9.695 4.805 1 95.56 212 ALA A O 1
ATOM 1631 N N . ASN A 1 213 ? 28.094 -8.266 6.121 1 95.06 213 ASN A N 1
ATOM 1632 C CA . ASN A 1 213 ? 29.219 -9.18 6.246 1 95.06 213 ASN A CA 1
ATOM 1633 C C . ASN A 1 213 ? 28.812 -10.492 6.906 1 95.06 213 ASN A C 1
ATOM 1635 O O . ASN A 1 213 ? 29.188 -11.57 6.441 1 95.06 213 ASN A O 1
ATOM 1639 N N . GLN A 1 214 ? 28.047 -10.391 7.965 1 96.56 214 GLN A N 1
ATOM 1640 C CA . GLN A 1 214 ? 27.641 -11.594 8.68 1 96.56 214 GLN A CA 1
ATOM 1641 C C . GLN A 1 214 ? 26.656 -12.414 7.855 1 96.56 214 GLN A C 1
ATOM 1643 O O . GLN A 1 214 ? 26.703 -13.648 7.883 1 96.56 214 GLN A O 1
ATOM 1648 N N . VAL A 1 215 ? 25.766 -11.781 7.098 1 96.62 215 VAL A N 1
ATOM 1649 C CA . VAL A 1 215 ? 24.812 -12.477 6.238 1 96.62 215 VAL A CA 1
ATOM 1650 C C . VAL A 1 215 ? 25.562 -13.25 5.156 1 96.62 215 VAL A C 1
ATOM 1652 O O . VAL A 1 215 ? 25.266 -14.422 4.914 1 96.62 215 VAL A O 1
ATOM 1655 N N . CYS A 1 216 ? 26.562 -12.602 4.516 1 93.56 216 CYS A N 1
ATOM 1656 C CA . CYS A 1 216 ? 27.344 -13.242 3.459 1 93.56 216 CYS A CA 1
ATOM 1657 C C . CYS A 1 216 ? 28.109 -14.438 3.996 1 93.56 216 CYS A C 1
ATOM 1659 O O . CYS A 1 216 ? 28.297 -15.43 3.291 1 93.56 216 CYS A O 1
ATOM 1661 N N . ARG A 1 217 ? 28.516 -14.367 5.238 1 92.62 217 ARG A N 1
ATOM 1662 C CA . ARG A 1 217 ? 29.312 -15.43 5.844 1 92.62 217 ARG A CA 1
ATOM 1663 C C . ARG A 1 217 ? 28.438 -16.609 6.246 1 92.62 217 ARG A C 1
ATOM 1665 O O . ARG A 1 217 ? 28.859 -17.766 6.164 1 92.62 217 ARG A O 1
ATOM 1672 N N . GLN A 1 218 ? 27.297 -16.359 6.656 1 94.31 218 GLN A N 1
ATOM 1673 C CA . GLN A 1 218 ? 26.5 -17.391 7.316 1 94.31 218 GLN A CA 1
ATOM 1674 C C . GLN A 1 218 ? 25.609 -18.125 6.32 1 94.31 218 GLN A C 1
ATOM 1676 O O . GLN A 1 218 ? 25.266 -19.297 6.523 1 94.31 218 GLN A O 1
ATOM 1681 N N . PHE A 1 219 ? 25.172 -17.5 5.25 1 95.06 219 PHE A N 1
ATOM 1682 C CA . PHE A 1 219 ? 24.312 -18.141 4.262 1 95.06 219 PHE A CA 1
ATOM 1683 C C . PHE A 1 219 ? 25.156 -18.766 3.152 1 95.06 219 PHE A C 1
ATOM 1685 O O . PHE A 1 219 ? 26.344 -18.484 3.021 1 95.06 219 PHE A O 1
ATOM 1692 N N . ASN A 1 220 ? 24.562 -19.641 2.438 1 92.75 220 ASN A N 1
ATOM 1693 C CA . ASN A 1 220 ? 25.281 -20.453 1.456 1 92.75 220 ASN A CA 1
ATOM 1694 C C . ASN A 1 220 ? 25.328 -19.75 0.096 1 92.75 220 ASN A C 1
ATOM 1696 O O . ASN A 1 220 ? 24.5 -18.891 -0.194 1 92.75 220 ASN A O 1
ATOM 1700 N N . ALA A 1 221 ? 26.219 -20.172 -0.768 1 91.06 221 ALA A N 1
ATOM 1701 C CA . ALA A 1 221 ? 26.375 -19.656 -2.129 1 91.06 221 ALA A CA 1
ATOM 1702 C C . ALA A 1 221 ? 25.188 -20.078 -3.006 1 91.06 221 ALA A C 1
ATOM 1704 O O . ALA A 1 221 ? 24.969 -19.5 -4.074 1 91.06 221 ALA A O 1
ATOM 1705 N N . THR A 1 222 ? 24.422 -21.078 -2.494 1 93.25 222 THR A N 1
ATOM 1706 C CA . THR A 1 222 ? 23.297 -21.578 -3.271 1 93.25 222 THR A CA 1
ATOM 1707 C C . THR A 1 222 ? 22.016 -20.859 -2.895 1 93.25 222 THR A C 1
ATOM 1709 O O . THR A 1 222 ? 21 -20.984 -3.58 1 93.25 222 THR A O 1
ATOM 1712 N N . ASP A 1 223 ? 22.062 -20.109 -1.811 1 96.31 223 ASP A N 1
ATOM 1713 C CA . ASP A 1 223 ? 20.859 -19.391 -1.394 1 96.31 223 ASP A CA 1
ATOM 1714 C C . ASP A 1 223 ? 20.609 -18.172 -2.299 1 96.31 223 ASP A C 1
ATOM 1716 O O . ASP A 1 223 ? 21.547 -17.547 -2.785 1 96.31 223 ASP A O 1
ATOM 1720 N N . ALA A 1 224 ? 19.406 -17.891 -2.605 1 97.69 224 ALA A N 1
ATOM 1721 C CA . ALA A 1 224 ? 19.047 -16.719 -3.398 1 97.69 224 ALA A CA 1
ATOM 1722 C C . ALA A 1 224 ? 18.75 -15.523 -2.5 1 97.69 224 ALA A C 1
ATOM 1724 O O . ALA A 1 224 ? 18.109 -15.664 -1.454 1 97.69 224 ALA A O 1
ATOM 1725 N N . PHE A 1 225 ? 19.25 -14.359 -2.883 1 97.75 225 PHE A N 1
ATOM 1726 C CA . PHE A 1 225 ? 19.031 -13.125 -2.133 1 97.75 225 PHE A CA 1
ATOM 1727 C C . PHE A 1 225 ? 18.25 -12.125 -2.959 1 97.75 225 PHE A C 1
ATOM 1729 O O . PHE A 1 225 ? 18.516 -11.93 -4.145 1 97.75 225 PHE A O 1
ATOM 1736 N N . VAL A 1 226 ? 17.234 -11.555 -2.402 1 98.12 226 VAL A N 1
ATOM 1737 C CA . VAL A 1 226 ? 16.516 -10.398 -2.934 1 98.12 226 VAL A CA 1
ATOM 1738 C C . VAL A 1 226 ? 16.672 -9.219 -1.983 1 98.12 226 VAL A C 1
ATOM 1740 O O . VAL A 1 226 ? 16.266 -9.289 -0.82 1 98.12 226 VAL A O 1
ATOM 1743 N N . CYS A 1 227 ? 17.234 -8.164 -2.465 1 96.81 227 CYS A N 1
ATOM 1744 C CA . CYS A 1 227 ? 17.547 -7.043 -1.589 1 96.81 227 CYS A CA 1
ATOM 1745 C C . CYS A 1 227 ? 16.938 -5.75 -2.119 1 96.81 227 CYS A C 1
ATOM 1747 O O . CYS A 1 227 ? 17.062 -5.441 -3.305 1 96.81 227 CYS A O 1
ATOM 1749 N N . SER A 1 228 ? 16.219 -5.039 -1.262 1 95.06 228 SER A N 1
ATOM 1750 C CA . SER A 1 228 ? 15.656 -3.734 -1.596 1 95.06 228 SER A CA 1
ATOM 1751 C C . SER A 1 228 ? 16.75 -2.699 -1.81 1 95.06 228 SER A C 1
ATOM 1753 O O . SER A 1 228 ? 17.891 -2.895 -1.375 1 95.06 228 SER A O 1
ATOM 1755 N N . CYS A 1 229 ? 16.438 -1.656 -2.445 1 88.81 229 CYS A N 1
ATOM 1756 C CA . CYS A 1 229 ? 17.375 -0.555 -2.602 1 88.81 229 CYS A CA 1
ATOM 1757 C C . CYS A 1 229 ? 17.641 0.128 -1.265 1 88.81 229 CYS A C 1
ATOM 1759 O O . CYS A 1 229 ? 16.875 -0.044 -0.313 1 88.81 229 CYS A O 1
ATOM 1761 N N . GLY A 1 230 ? 18.781 0.823 -1.264 1 87.38 230 GLY A N 1
ATOM 1762 C CA . GLY A 1 230 ? 19.109 1.552 -0.052 1 87.38 230 GLY A CA 1
ATOM 1763 C C . GLY A 1 230 ? 20.453 1.129 0.542 1 87.38 230 GLY A C 1
ATOM 1764 O O . GLY A 1 230 ? 21.234 0.455 -0.118 1 87.38 230 GLY A O 1
ATOM 1765 N N . SER A 1 231 ? 20.609 1.52 1.788 1 88.75 231 SER A N 1
ATOM 1766 C CA . SER A 1 231 ? 21.891 1.313 2.463 1 88.75 231 SER A CA 1
ATOM 1767 C C . SER A 1 231 ? 22.172 -0.171 2.666 1 88.75 231 SER A C 1
ATOM 1769 O O . SER A 1 231 ? 23.328 -0.601 2.602 1 88.75 231 SER A O 1
ATOM 1771 N N . ALA A 1 232 ? 21.156 -0.934 2.912 1 90.75 232 ALA A N 1
ATOM 1772 C CA . ALA A 1 232 ? 21.344 -2.373 3.076 1 90.75 232 ALA A CA 1
ATOM 1773 C C . ALA A 1 232 ? 21.891 -3.004 1.798 1 90.75 232 ALA A C 1
ATOM 1775 O O . ALA A 1 232 ? 22.734 -3.898 1.854 1 90.75 232 ALA A O 1
ATOM 1776 N N . GLN A 1 233 ? 21.391 -2.533 0.706 1 91.5 233 GLN A N 1
ATOM 1777 C CA . GLN A 1 233 ? 21.828 -3.057 -0.583 1 91.5 233 GLN A CA 1
ATOM 1778 C C . GLN A 1 233 ? 23.281 -2.672 -0.866 1 91.5 233 GLN A C 1
ATOM 1780 O O . GLN A 1 233 ? 24.062 -3.484 -1.371 1 91.5 233 GLN A O 1
ATOM 1785 N N . GLU A 1 234 ? 23.609 -1.44 -0.56 1 88.62 234 GLU A N 1
ATOM 1786 C CA . GLU A 1 234 ? 24.984 -0.981 -0.752 1 88.62 234 GLU A CA 1
ATOM 1787 C C . GLU A 1 234 ? 25.953 -1.804 0.079 1 88.62 234 GLU A C 1
ATOM 1789 O O . GLU A 1 234 ? 27.031 -2.166 -0.4 1 88.62 234 GLU A O 1
ATOM 1794 N N . SER A 1 235 ? 25.578 -2.043 1.27 1 91.75 235 SER A N 1
ATOM 1795 C CA . SER A 1 235 ? 26.422 -2.826 2.16 1 91.75 235 SER A CA 1
ATOM 1796 C C . SER A 1 235 ? 26.562 -4.262 1.672 1 91.75 235 SER A C 1
ATOM 1798 O O . SER A 1 235 ? 27.641 -4.863 1.781 1 91.75 235 SER A O 1
ATOM 1800 N N . LEU A 1 236 ? 25.438 -4.828 1.19 1 92.69 236 LEU A N 1
ATOM 1801 C CA . LEU A 1 236 ? 25.5 -6.18 0.65 1 92.69 236 LEU A CA 1
ATOM 1802 C C . LEU A 1 236 ? 26.438 -6.246 -0.552 1 92.69 236 LEU A C 1
ATOM 1804 O O . LEU A 1 236 ? 27.219 -7.191 -0.684 1 92.69 236 LEU A O 1
ATOM 1808 N N . HIS A 1 237 ? 26.328 -5.262 -1.376 1 88.25 237 HIS A N 1
ATOM 1809 C CA . HIS A 1 237 ? 27.203 -5.184 -2.547 1 88.25 237 HIS A CA 1
ATOM 1810 C C . HIS A 1 237 ? 28.672 -5.129 -2.141 1 88.25 237 HIS A C 1
ATOM 1812 O O . HIS A 1 237 ? 29.5 -5.812 -2.73 1 88.25 237 HIS A O 1
ATOM 1818 N N . ARG A 1 238 ? 28.969 -4.309 -1.173 1 88.88 238 ARG A N 1
ATOM 1819 C CA . ARG A 1 238 ? 30.344 -4.188 -0.692 1 88.88 238 ARG A CA 1
ATOM 1820 C C . ARG A 1 238 ? 30.828 -5.5 -0.086 1 88.88 238 ARG A C 1
ATOM 1822 O O . ARG A 1 238 ? 31.969 -5.91 -0.318 1 88.88 238 ARG A O 1
ATOM 1829 N N . ALA A 1 239 ? 30 -6.098 0.677 1 91.62 239 ALA A N 1
ATOM 1830 C CA . ALA A 1 239 ? 30.359 -7.363 1.31 1 91.62 239 ALA A CA 1
ATOM 1831 C C . ALA A 1 239 ? 30.656 -8.43 0.263 1 91.62 239 ALA A C 1
ATOM 1833 O O . ALA A 1 239 ? 31.609 -9.203 0.408 1 91.62 239 ALA A O 1
ATOM 1834 N N . ARG A 1 240 ? 29.859 -8.461 -0.822 1 90.75 240 ARG A N 1
ATOM 1835 C CA . ARG A 1 240 ? 30.031 -9.43 -1.901 1 90.75 240 ARG A CA 1
ATOM 1836 C C . ARG A 1 240 ? 31.344 -9.172 -2.65 1 90.75 240 ARG A C 1
ATOM 1838 O O . ARG A 1 240 ? 32.062 -10.109 -2.994 1 90.75 240 ARG A O 1
ATOM 1845 N N . ALA A 1 241 ? 31.562 -7.938 -2.908 1 84.56 241 ALA A N 1
ATOM 1846 C CA . ALA A 1 241 ? 32.75 -7.559 -3.635 1 84.56 241 ALA A CA 1
ATOM 1847 C C . ALA A 1 241 ? 34.031 -8 -2.887 1 84.56 241 ALA A C 1
ATOM 1849 O O . ALA A 1 241 ? 35.031 -8.367 -3.504 1 84.56 241 ALA A O 1
ATOM 1850 N N . ALA A 1 242 ? 33.938 -7.988 -1.665 1 83.56 242 ALA A N 1
ATOM 1851 C CA . ALA A 1 242 ? 35.094 -8.359 -0.837 1 83.56 242 ALA A CA 1
ATOM 1852 C C . ALA A 1 242 ? 35.312 -9.867 -0.868 1 83.56 242 ALA A C 1
ATOM 1854 O O . ALA A 1 242 ? 36.438 -10.328 -0.71 1 83.56 242 ALA A O 1
ATOM 1855 N N . VAL A 1 243 ? 34.312 -10.625 -1.137 1 79.81 243 VAL A N 1
ATOM 1856 C CA . VAL A 1 243 ? 34.406 -12.078 -1.029 1 79.81 243 VAL A CA 1
ATOM 1857 C C . VAL A 1 243 ? 34.5 -12.695 -2.424 1 79.81 243 VAL A C 1
ATOM 1859 O O . VAL A 1 243 ? 35.25 -13.633 -2.658 1 79.81 243 VAL A O 1
ATOM 1862 N N . SER A 1 244 ? 33.562 -12.336 -3.303 1 70.44 244 SER A N 1
ATOM 1863 C CA . SER A 1 244 ? 33.375 -13.062 -4.559 1 70.44 244 SER A CA 1
ATOM 1864 C C . SER A 1 244 ? 33.562 -12.141 -5.758 1 70.44 244 SER A C 1
ATOM 1866 O O . SER A 1 244 ? 33.375 -12.547 -6.902 1 70.44 244 SER A O 1
ATOM 1868 N N . GLY A 1 245 ? 33.938 -11 -5.57 1 65.94 245 GLY A N 1
ATOM 1869 C CA . GLY A 1 245 ? 33.969 -10.023 -6.648 1 65.94 245 GLY A CA 1
ATOM 1870 C C . GLY A 1 245 ? 32.625 -9.32 -6.855 1 65.94 245 GLY A C 1
ATOM 1871 O O . GLY A 1 245 ? 31.75 -9.367 -5.992 1 65.94 245 GLY A O 1
ATOM 1872 N N . ASP A 1 246 ? 32.375 -8.539 -7.891 1 59.47 246 ASP A N 1
ATOM 1873 C CA . ASP A 1 246 ? 31.328 -7.535 -8.047 1 59.47 246 ASP A CA 1
ATOM 1874 C C . ASP A 1 246 ? 30 -8.18 -8.469 1 59.47 246 ASP A C 1
ATOM 1876 O O . ASP A 1 246 ? 28.953 -7.531 -8.461 1 59.47 246 ASP A O 1
ATOM 1880 N N . THR A 1 247 ? 30.141 -9.414 -8.922 1 61.41 247 THR A N 1
ATOM 1881 C CA . THR A 1 247 ? 28.875 -9.898 -9.461 1 61.41 247 THR A CA 1
ATOM 1882 C C . THR A 1 247 ? 28.516 -11.266 -8.875 1 61.41 247 THR A C 1
ATOM 1884 O O . THR A 1 247 ? 29.219 -12.25 -9.125 1 61.41 247 THR A O 1
ATOM 1887 N N . VAL A 1 248 ? 27.609 -11.125 -7.852 1 77.69 248 VAL A N 1
ATOM 1888 C CA . VAL A 1 248 ? 27.188 -12.445 -7.406 1 77.69 248 VAL A CA 1
ATOM 1889 C C . VAL A 1 248 ? 25.859 -12.82 -8.055 1 77.69 248 VAL A C 1
ATOM 1891 O O . VAL A 1 248 ? 24.891 -12.055 -7.988 1 77.69 248 VAL A O 1
ATOM 1894 N N . ALA A 1 249 ? 25.844 -13.867 -8.773 1 88.5 249 ALA A N 1
ATOM 1895 C CA . ALA A 1 249 ? 24.688 -14.398 -9.5 1 88.5 249 ALA A CA 1
ATOM 1896 C C . ALA A 1 249 ? 23.531 -14.68 -8.555 1 88.5 249 ALA A C 1
ATOM 1898 O O . ALA A 1 249 ? 22.359 -14.719 -8.977 1 88.5 249 ALA A O 1
ATOM 1899 N N . GLN A 1 250 ? 23.781 -14.789 -7.254 1 94.44 250 GLN A N 1
ATOM 1900 C CA . GLN A 1 250 ? 22.75 -15.211 -6.309 1 94.44 250 GLN A CA 1
ATOM 1901 C C . GLN A 1 250 ? 21.953 -14.016 -5.789 1 94.44 250 GLN A C 1
ATOM 1903 O O . GLN A 1 250 ? 20.969 -14.188 -5.07 1 94.44 250 GLN A O 1
ATOM 1908 N N . ASP A 1 251 ? 22.422 -12.758 -6.141 1 95.5 251 ASP A N 1
ATOM 1909 C CA . ASP A 1 251 ? 21.797 -11.555 -5.598 1 95.5 251 ASP A CA 1
ATOM 1910 C C . ASP A 1 251 ? 20.953 -10.859 -6.648 1 95.5 251 ASP A C 1
ATOM 1912 O O . ASP A 1 251 ? 21.453 -10.477 -7.711 1 95.5 251 ASP A O 1
ATOM 1916 N N . LEU A 1 252 ? 19.688 -10.695 -6.383 1 96.19 252 LEU A N 1
ATOM 1917 C CA . LEU A 1 252 ? 18.875 -9.727 -7.109 1 96.19 252 LEU A CA 1
ATOM 1918 C C . LEU A 1 252 ? 18.75 -8.43 -6.328 1 96.19 252 LEU A C 1
ATOM 1920 O O . LEU A 1 252 ? 18.078 -8.383 -5.293 1 96.19 252 LEU A O 1
ATOM 1924 N N . LEU A 1 253 ? 19.375 -7.445 -6.789 1 93.12 253 LEU A N 1
ATOM 1925 C CA . LEU A 1 253 ? 19.344 -6.125 -6.168 1 93.12 253 LEU A CA 1
ATOM 1926 C C . LEU A 1 253 ? 18.328 -5.223 -6.855 1 93.12 253 LEU A C 1
ATOM 1928 O O . LEU A 1 253 ? 18.547 -4.762 -7.977 1 93.12 253 LEU A O 1
ATOM 1932 N N . LEU A 1 254 ? 17.203 -4.953 -6.184 1 94.38 254 LEU A N 1
ATOM 1933 C CA . LEU A 1 254 ? 16.156 -4.148 -6.801 1 94.38 254 LEU A CA 1
ATOM 1934 C C . LEU A 1 254 ? 16.594 -2.697 -6.949 1 94.38 254 LEU A C 1
ATOM 1936 O O . LEU A 1 254 ? 17.141 -2.111 -6.012 1 94.38 254 LEU A O 1
ATOM 1940 N N . ALA A 1 255 ? 16.438 -2.193 -8.141 1 87.81 255 ALA A N 1
ATOM 1941 C CA . ALA A 1 255 ? 16.906 -0.84 -8.438 1 87.81 255 ALA A CA 1
ATOM 1942 C C . ALA A 1 255 ? 16.016 0.201 -7.766 1 87.81 255 ALA A C 1
ATOM 1944 O O . ALA A 1 255 ? 16.5 1.238 -7.305 1 87.81 255 ALA A O 1
ATOM 1945 N N . ASP A 1 256 ? 14.766 -0.052 -7.934 1 83.69 256 ASP A N 1
ATOM 1946 C CA . ASP A 1 256 ? 13.75 0.792 -7.312 1 83.69 256 ASP A CA 1
ATOM 1947 C C . ASP A 1 256 ? 12.461 0.008 -7.066 1 83.69 256 ASP A C 1
ATOM 1949 O O . ASP A 1 256 ? 12.336 -1.145 -7.488 1 83.69 256 ASP A O 1
ATOM 1953 N N . SER A 1 257 ? 11.844 -0.1 -6.125 1 86.31 257 SER A N 1
ATOM 1954 C CA . SER A 1 257 ? 10.602 -0.75 -5.734 1 86.31 257 SER A CA 1
ATOM 1955 C C . SER A 1 257 ? 10.508 -0.907 -4.223 1 86.31 257 SER A C 1
ATOM 1957 O O . SER A 1 257 ? 10.352 -2.021 -3.717 1 86.31 257 SER A O 1
ATOM 1959 N N . LEU A 1 258 ? 10.57 0.209 -3.871 1 86.94 258 LEU A N 1
ATOM 1960 C CA . LEU A 1 258 ? 10.57 0.223 -2.412 1 86.94 258 LEU A CA 1
ATOM 1961 C C . LEU A 1 258 ? 9.367 -0.536 -1.858 1 86.94 258 LEU A C 1
ATOM 1963 O O . LEU A 1 258 ? 8.227 -0.269 -2.244 1 86.94 258 LEU A O 1
ATOM 1967 N N . GLY A 1 259 ? 9.695 -1.497 -1.062 1 91.44 259 GLY A N 1
ATOM 1968 C CA . GLY A 1 259 ? 8.648 -2.242 -0.381 1 91.44 259 GLY A CA 1
ATOM 1969 C C . GLY A 1 259 ? 8.25 -3.508 -1.114 1 91.44 259 GLY A C 1
ATOM 1970 O O . GLY A 1 259 ? 7.402 -4.27 -0.635 1 91.44 259 GLY A O 1
ATOM 1971 N N . HIS A 1 260 ? 8.852 -3.826 -2.234 1 96.56 260 HIS A N 1
ATOM 1972 C CA . HIS A 1 260 ? 8.375 -4.961 -3.021 1 96.56 260 HIS A CA 1
ATOM 1973 C C . HIS A 1 260 ? 9.383 -6.105 -3.004 1 96.56 260 HIS A C 1
ATOM 1975 O O . HIS A 1 260 ? 9.141 -7.16 -3.59 1 96.56 260 HIS A O 1
ATOM 1981 N N . ALA A 1 261 ? 10.531 -5.961 -2.271 1 97.88 261 ALA A N 1
ATOM 1982 C CA . ALA A 1 261 ? 11.516 -7.031 -2.186 1 97.88 261 ALA A CA 1
ATOM 1983 C C . ALA A 1 261 ? 10.914 -8.281 -1.555 1 97.88 261 ALA A C 1
ATOM 1985 O O . ALA A 1 261 ? 11.195 -9.406 -1.988 1 97.88 261 ALA A O 1
ATOM 1986 N N . THR A 1 262 ? 10.125 -8.086 -0.554 1 97.62 262 THR A N 1
ATOM 1987 C CA . THR A 1 262 ? 9.523 -9.219 0.138 1 97.62 262 THR A CA 1
ATOM 1988 C C . THR A 1 262 ? 8.57 -9.969 -0.787 1 97.62 262 THR A C 1
ATOM 1990 O O . THR A 1 262 ? 8.523 -11.203 -0.767 1 97.62 262 THR A O 1
ATOM 1993 N N . GLY A 1 263 ? 7.781 -9.234 -1.579 1 98.31 263 GLY A N 1
ATOM 1994 C CA . GLY A 1 263 ? 6.902 -9.875 -2.545 1 98.31 263 GLY A CA 1
ATOM 1995 C C . GLY A 1 263 ? 7.648 -10.68 -3.592 1 98.31 263 GLY A C 1
ATOM 1996 O O . GLY A 1 263 ? 7.273 -11.812 -3.9 1 98.31 263 GLY A O 1
ATOM 1997 N N . VAL A 1 264 ? 8.727 -10.133 -4.145 1 98.75 264 VAL A N 1
ATOM 1998 C CA . VAL A 1 264 ? 9.547 -10.82 -5.137 1 98.75 264 VAL A CA 1
ATOM 1999 C C . VAL A 1 264 ? 10.141 -12.086 -4.523 1 98.75 264 VAL A C 1
ATOM 2001 O O . VAL A 1 264 ? 10.062 -13.164 -5.117 1 98.75 264 VAL A O 1
ATOM 2004 N N . ALA A 1 265 ? 10.719 -11.961 -3.297 1 98.81 265 ALA A N 1
ATOM 2005 C CA . ALA A 1 265 ? 11.305 -13.102 -2.598 1 98.81 265 ALA A CA 1
ATOM 2006 C C . ALA A 1 265 ? 10.266 -14.195 -2.357 1 98.81 265 ALA A C 1
ATOM 2008 O O . ALA A 1 265 ? 10.555 -15.383 -2.539 1 98.81 265 ALA A O 1
ATOM 2009 N N . ALA A 1 266 ? 9.07 -13.797 -1.959 1 98.69 266 ALA A N 1
ATOM 2010 C CA . ALA A 1 266 ? 8 -14.758 -1.706 1 98.69 266 ALA A CA 1
ATOM 2011 C C . ALA A 1 266 ? 7.605 -15.484 -2.986 1 98.69 266 ALA A C 1
ATOM 2013 O O . ALA A 1 266 ? 7.332 -16.688 -2.965 1 98.69 266 ALA A O 1
ATOM 2014 N N . GLY A 1 267 ? 7.547 -14.719 -4.129 1 98.69 267 GLY A N 1
ATOM 2015 C CA . GLY A 1 267 ? 7.262 -15.344 -5.406 1 98.69 267 GLY A CA 1
ATOM 2016 C C . GLY A 1 267 ? 8.281 -16.391 -5.797 1 98.69 267 GLY A C 1
ATOM 2017 O O . GLY A 1 267 ? 7.926 -17.469 -6.297 1 98.69 267 GLY A O 1
ATOM 2018 N N . ILE A 1 268 ? 9.539 -16.094 -5.531 1 98.69 268 ILE A N 1
ATOM 2019 C CA . ILE A 1 268 ? 10.609 -17.047 -5.809 1 98.69 268 ILE A CA 1
ATOM 2020 C C . ILE A 1 268 ? 10.477 -18.266 -4.887 1 98.69 268 ILE A C 1
ATOM 2022 O O . ILE A 1 268 ? 10.492 -19.406 -5.348 1 98.69 268 ILE A O 1
ATOM 2026 N N . ALA A 1 269 ? 10.297 -18.016 -3.58 1 98.44 269 ALA A N 1
ATOM 2027 C CA . ALA A 1 269 ? 10.227 -19.078 -2.574 1 98.44 269 ALA A CA 1
ATOM 2028 C C . ALA A 1 269 ? 9.07 -20.031 -2.857 1 98.44 269 ALA A C 1
ATOM 2030 O O . ALA A 1 269 ? 9.211 -21.25 -2.689 1 98.44 269 ALA A O 1
ATOM 2031 N N . LEU A 1 270 ? 7.965 -19.469 -3.264 1 97.25 270 LEU A N 1
ATOM 2032 C CA . LEU A 1 270 ? 6.785 -20.266 -3.574 1 97.25 270 LEU A CA 1
ATOM 2033 C C . LEU A 1 270 ? 7.027 -21.141 -4.801 1 97.25 270 LEU A C 1
ATOM 2035 O O . LEU A 1 270 ? 6.535 -22.266 -4.875 1 97.25 270 LEU A O 1
ATOM 2039 N N . SER A 1 271 ? 7.777 -20.594 -5.754 1 97.19 271 SER A N 1
ATOM 2040 C CA . SER A 1 271 ? 8 -21.266 -7.031 1 97.19 271 SER A CA 1
ATOM 2041 C C . SER A 1 271 ? 9.117 -22.297 -6.926 1 97.19 271 SER A C 1
ATOM 2043 O O . SER A 1 271 ? 9.188 -23.234 -7.73 1 97.19 271 SER A O 1
ATOM 2045 N N . ARG A 1 272 ? 10.008 -22.094 -5.926 1 96.38 272 ARG A N 1
ATOM 2046 C CA . ARG A 1 272 ? 11.125 -23.016 -5.676 1 96.38 272 ARG A CA 1
ATOM 2047 C C . ARG A 1 272 ? 11.211 -23.375 -4.199 1 96.38 272 ARG A C 1
ATOM 2049 O O . ARG A 1 272 ? 12.102 -22.922 -3.488 1 96.38 272 ARG A O 1
ATOM 2056 N N . PRO A 1 273 ? 10.391 -24.344 -3.766 1 94.31 273 PRO A N 1
ATOM 2057 C CA . PRO A 1 273 ? 10.281 -24.625 -2.334 1 94.31 273 PRO A CA 1
ATOM 2058 C C . PRO A 1 273 ? 11.555 -25.25 -1.76 1 94.31 273 PRO A C 1
ATOM 2060 O O . PRO A 1 273 ? 11.75 -25.25 -0.542 1 94.31 273 PRO A O 1
ATOM 2063 N N . SER A 1 274 ? 12.461 -25.766 -2.602 1 94.62 274 SER A N 1
ATOM 2064 C CA . SER A 1 274 ? 13.68 -26.391 -2.109 1 94.62 274 SER A CA 1
ATOM 2065 C C . SER A 1 274 ? 14.82 -25.391 -2.02 1 94.62 274 SER A C 1
ATOM 2067 O O . SER A 1 274 ? 15.883 -25.688 -1.464 1 94.62 274 SER A O 1
ATOM 2069 N N . LEU A 1 275 ? 14.625 -24.203 -2.572 1 96.69 275 LEU A N 1
ATOM 2070 C CA . LEU A 1 275 ? 15.633 -23.156 -2.584 1 96.69 275 LEU A CA 1
ATOM 2071 C C . LEU A 1 275 ? 15.445 -22.203 -1.399 1 96.69 275 LEU A C 1
ATOM 2073 O O . LEU A 1 275 ? 14.352 -21.672 -1.19 1 96.69 275 LEU A O 1
ATOM 2077 N N . GLN A 1 276 ? 16.469 -22.016 -0.606 1 97.94 276 GLN A N 1
ATOM 2078 C CA . GLN A 1 276 ? 16.391 -21 0.436 1 97.94 276 GLN A CA 1
ATOM 2079 C C . GLN A 1 276 ? 16.453 -19.594 -0.16 1 97.94 276 GLN A C 1
ATOM 2081 O O . GLN A 1 276 ? 17.344 -19.297 -0.957 1 97.94 276 GLN A O 1
ATOM 2086 N N . VAL A 1 277 ? 15.492 -18.781 0.136 1 98.69 277 VAL A N 1
ATOM 2087 C CA . VAL A 1 277 ? 15.383 -17.422 -0.371 1 98.69 277 VAL A CA 1
ATOM 2088 C C . VAL A 1 277 ? 15.484 -16.438 0.786 1 98.69 277 VAL A C 1
ATOM 2090 O O . VAL A 1 277 ? 14.727 -16.516 1.757 1 98.69 277 VAL A O 1
ATOM 2093 N N . VAL A 1 278 ? 16.406 -15.477 0.716 1 98.62 278 VAL A N 1
ATOM 2094 C CA . VAL A 1 278 ? 16.641 -14.477 1.752 1 98.62 278 VAL A CA 1
ATOM 2095 C C . VAL A 1 278 ? 16.234 -13.094 1.242 1 98.62 278 VAL A C 1
ATOM 2097 O O . VAL A 1 278 ? 16.766 -12.617 0.234 1 98.62 278 VAL A O 1
ATOM 2100 N N . CYS A 1 279 ? 15.297 -12.516 1.871 1 98.62 279 CYS A N 1
ATOM 2101 C CA . CYS A 1 279 ? 14.914 -11.133 1.611 1 98.62 279 CYS A CA 1
ATOM 2102 C C . CYS A 1 279 ? 15.594 -10.188 2.59 1 98.62 279 CYS A C 1
ATOM 2104 O O . CYS A 1 279 ? 15.508 -10.367 3.805 1 98.62 279 CYS A O 1
ATOM 2106 N N . ILE A 1 280 ? 16.297 -9.188 2.096 1 98.12 280 ILE A N 1
ATOM 2107 C CA . ILE A 1 280 ? 16.906 -8.156 2.916 1 98.12 280 ILE A CA 1
ATOM 2108 C C . ILE A 1 280 ? 16.344 -6.789 2.541 1 98.12 280 ILE A C 1
ATOM 2110 O O . ILE A 1 280 ? 16.406 -6.379 1.378 1 98.12 280 ILE A O 1
ATOM 2114 N N . GLU A 1 281 ? 15.797 -6.074 3.473 1 96.69 281 GLU A N 1
ATOM 2115 C CA . GLU A 1 281 ? 15.305 -4.73 3.186 1 96.69 281 GLU A CA 1
ATOM 2116 C C . GLU A 1 281 ? 15.43 -3.824 4.41 1 96.69 281 GLU A C 1
ATOM 2118 O O . GLU A 1 281 ? 15.672 -4.301 5.52 1 96.69 281 GLU A O 1
ATOM 2123 N N . GLY A 1 282 ? 15.406 -2.529 4.188 1 95.25 282 GLY A N 1
ATOM 2124 C CA . GLY A 1 282 ? 15.398 -1.558 5.27 1 95.25 282 GLY A CA 1
ATOM 2125 C C . GLY A 1 282 ? 14.055 -1.44 5.953 1 95.25 282 GLY A C 1
ATOM 2126 O O . GLY A 1 282 ? 13.039 -1.905 5.426 1 95.25 282 GLY A O 1
ATOM 2127 N N . ASP A 1 283 ? 14.086 -0.752 7.121 1 94.69 283 ASP A N 1
ATOM 2128 C CA . ASP A 1 283 ? 12.859 -0.54 7.879 1 94.69 283 ASP A CA 1
ATOM 2129 C C . ASP A 1 283 ? 11.844 0.27 7.074 1 94.69 283 ASP A C 1
ATOM 2131 O O . ASP A 1 283 ? 10.648 -0.023 7.098 1 94.69 283 ASP A O 1
ATOM 2135 N N . GLY A 1 284 ? 12.281 1.3 6.336 1 93.56 284 GLY A N 1
ATOM 2136 C CA . GLY A 1 284 ? 11.375 2.086 5.508 1 93.56 284 GLY A CA 1
ATOM 2137 C C . GLY A 1 284 ? 10.68 1.265 4.441 1 93.56 284 GLY A C 1
ATOM 2138 O O . GLY A 1 284 ? 9.469 1.408 4.23 1 93.56 284 GLY A O 1
ATOM 2139 N N . ALA A 1 285 ? 11.477 0.414 3.795 1 94.25 285 ALA A N 1
ATOM 2140 C CA . ALA A 1 285 ? 10.914 -0.457 2.77 1 94.25 285 ALA A CA 1
ATOM 2141 C C . ALA A 1 285 ? 9.875 -1.403 3.365 1 94.25 285 ALA A C 1
ATOM 2143 O O . ALA A 1 285 ? 8.812 -1.627 2.773 1 94.25 285 ALA A O 1
ATOM 2144 N N . ALA A 1 286 ? 10.133 -1.939 4.523 1 95.69 286 ALA A N 1
ATOM 2145 C CA . ALA A 1 286 ? 9.211 -2.846 5.199 1 95.69 286 ALA A CA 1
ATOM 2146 C C . ALA A 1 286 ? 7.914 -2.127 5.57 1 95.69 286 ALA A C 1
ATOM 2148 O O . ALA A 1 286 ? 6.828 -2.703 5.477 1 95.69 286 ALA A O 1
ATOM 2149 N N . LEU A 1 287 ? 8.031 -0.881 5.926 1 95 287 LEU A N 1
ATOM 2150 C CA . LEU A 1 287 ? 6.883 -0.108 6.383 1 95 287 LEU A CA 1
ATOM 2151 C C . LEU A 1 287 ? 5.977 0.266 5.211 1 95 287 LEU A C 1
ATOM 2153 O O . LEU A 1 287 ? 4.754 0.295 5.352 1 95 287 LEU A O 1
ATOM 2157 N N . VAL A 1 288 ? 6.52 0.537 4.047 1 92.44 288 VAL A N 1
ATOM 2158 C CA . VAL A 1 288 ? 5.77 1.021 2.893 1 92.44 288 VAL A CA 1
ATOM 2159 C C . VAL A 1 288 ? 4.727 -0.016 2.48 1 92.44 288 VAL A C 1
ATOM 2161 O O . VAL A 1 288 ? 3.596 0.334 2.139 1 92.44 288 VAL A O 1
ATOM 2164 N N . HIS A 1 289 ? 5.117 -1.268 2.518 1 89.62 289 HIS A N 1
ATOM 2165 C CA . HIS A 1 289 ? 4.188 -2.336 2.168 1 89.62 289 HIS A CA 1
ATOM 2166 C C . HIS A 1 289 ? 4.168 -3.422 3.236 1 89.62 289 HIS A C 1
ATOM 2168 O O . HIS A 1 289 ? 4.355 -4.602 2.93 1 89.62 289 HIS A O 1
ATOM 2174 N N . LEU A 1 290 ? 3.844 -3.008 4.383 1 92.44 290 LEU A N 1
ATOM 2175 C CA . LEU A 1 290 ? 3.752 -3.857 5.566 1 92.44 290 LEU A CA 1
ATOM 2176 C C . LEU A 1 290 ? 2.766 -5 5.34 1 92.44 290 LEU A C 1
ATOM 2178 O O . LEU A 1 290 ? 2.932 -6.086 5.895 1 92.44 290 LEU A O 1
ATOM 2182 N N . ASN A 1 291 ? 1.803 -4.766 4.484 1 93.94 291 ASN A N 1
ATOM 2183 C CA . ASN A 1 291 ? 0.736 -5.727 4.223 1 93.94 291 ASN A CA 1
ATOM 2184 C C . ASN A 1 291 ? 1.266 -6.973 3.518 1 93.94 291 ASN A C 1
ATOM 2186 O O . ASN A 1 291 ? 0.616 -8.016 3.527 1 93.94 291 ASN A O 1
ATOM 2190 N N . ALA A 1 292 ? 2.438 -6.906 2.91 1 96.31 292 ALA A N 1
ATOM 2191 C CA . ALA A 1 292 ? 3.039 -8.078 2.275 1 96.31 292 ALA A CA 1
ATOM 2192 C C . ALA A 1 292 ? 3.277 -9.188 3.293 1 96.31 292 ALA A C 1
ATOM 2194 O O . ALA A 1 292 ? 3.184 -10.375 2.961 1 96.31 292 ALA A O 1
ATOM 2195 N N . MET A 1 293 ? 3.58 -8.82 4.566 1 96.94 293 MET A N 1
ATOM 2196 C CA . MET A 1 293 ? 3.789 -9.82 5.613 1 96.94 293 MET A CA 1
ATOM 2197 C C . MET A 1 293 ? 2.508 -10.602 5.887 1 96.94 293 MET A C 1
ATOM 2199 O O . MET A 1 293 ? 2.555 -11.789 6.211 1 96.94 293 MET A O 1
ATOM 2203 N N . ALA A 1 294 ? 1.35 -9.891 5.746 1 96.31 294 ALA A N 1
ATOM 2204 C CA . ALA A 1 294 ? 0.067 -10.562 5.941 1 96.31 294 ALA A CA 1
ATOM 2205 C C . ALA A 1 294 ? -0.2 -11.57 4.832 1 96.31 294 ALA A C 1
ATOM 2207 O O . ALA A 1 294 ? -0.732 -12.656 5.086 1 96.31 294 ALA A O 1
ATOM 2208 N N . THR A 1 295 ? 0.16 -11.211 3.566 1 96.5 295 THR A N 1
ATOM 2209 C CA . THR A 1 295 ? 0.075 -12.172 2.471 1 96.5 295 THR A CA 1
ATOM 2210 C C . THR A 1 295 ? 0.912 -13.406 2.77 1 96.5 295 THR A C 1
ATOM 2212 O O . THR A 1 295 ? 0.435 -14.539 2.623 1 96.5 295 THR A O 1
ATOM 2215 N N . ASN A 1 296 ? 2.156 -13.195 3.217 1 97 296 ASN A N 1
ATOM 2216 C CA . ASN A 1 296 ? 3.062 -14.297 3.512 1 97 296 ASN A CA 1
ATOM 2217 C C . ASN A 1 296 ? 2.541 -15.164 4.656 1 97 296 ASN A C 1
ATOM 2219 O O . ASN A 1 296 ? 2.686 -16.391 4.629 1 97 296 ASN A O 1
ATOM 2223 N N . GLY A 1 297 ? 2.014 -14.5 5.664 1 92.38 297 GLY A N 1
ATOM 2224 C CA . GLY A 1 297 ? 1.412 -15.242 6.762 1 92.38 297 GLY A CA 1
ATOM 2225 C C . GLY A 1 297 ? 0.272 -16.141 6.316 1 92.38 297 GLY A C 1
ATOM 2226 O O . GLY A 1 297 ? 0.172 -17.281 6.758 1 92.38 297 GLY A O 1
ATOM 2227 N N . GLY A 1 298 ? -0.605 -15.609 5.473 1 91.12 298 GLY A N 1
ATOM 2228 C CA . GLY A 1 298 ? -1.687 -16.406 4.922 1 91.12 298 GLY A CA 1
ATOM 2229 C C . GLY A 1 298 ? -1.198 -17.625 4.164 1 91.12 298 GLY A C 1
ATOM 2230 O O . GLY A 1 298 ? -1.789 -18.703 4.262 1 91.12 298 GLY A O 1
ATOM 2231 N N . LEU A 1 299 ? -0.119 -17.469 3.43 1 94.56 299 LEU A N 1
ATOM 2232 C CA . LEU A 1 299 ? 0.453 -18.578 2.666 1 94.56 299 LEU A CA 1
ATOM 2233 C C . LEU A 1 299 ? 1.064 -19.625 3.594 1 94.56 299 LEU A C 1
ATOM 2235 O O . LEU A 1 299 ? 0.923 -20.812 3.361 1 94.56 299 LEU A O 1
ATOM 2239 N N . GLN A 1 300 ? 1.739 -19.125 4.605 1 94.38 300 GLN A N 1
ATOM 2240 C CA . GLN A 1 300 ? 2.344 -20.031 5.582 1 94.38 300 GLN A CA 1
ATOM 2241 C C . GLN A 1 300 ? 1.289 -20.906 6.25 1 94.38 300 GLN A C 1
ATOM 2243 O O . GLN A 1 300 ? 1.557 -22.062 6.586 1 94.38 300 GLN A O 1
ATOM 2248 N N . ALA A 1 301 ? 0.116 -20.438 6.434 1 91.56 301 ALA A N 1
ATOM 2249 C CA . ALA A 1 301 ? -0.967 -21.156 7.102 1 91.56 301 ALA A CA 1
ATOM 2250 C C . ALA A 1 301 ? -1.438 -22.344 6.262 1 91.56 301 ALA A C 1
ATOM 2252 O O . ALA A 1 301 ? -2.084 -23.25 6.777 1 91.56 301 ALA A O 1
ATOM 2253 N N . ILE A 1 302 ? -1.154 -22.297 4.949 1 90.75 302 ILE A N 1
ATOM 2254 C CA . ILE A 1 302 ? -1.467 -23.406 4.07 1 90.75 302 ILE A CA 1
ATOM 2255 C C . ILE A 1 302 ? -0.387 -24.484 4.199 1 90.75 302 ILE A C 1
ATOM 2257 O O . ILE A 1 302 ? 0.741 -24.297 3.736 1 90.75 302 ILE A O 1
ATOM 2261 N N . LYS A 1 303 ? -0.792 -25.609 4.777 1 89.62 303 LYS A N 1
ATOM 2262 C CA . LYS A 1 303 ? 0.187 -26.641 5.129 1 89.62 303 LYS A CA 1
ATOM 2263 C C . LYS A 1 303 ? 0.123 -27.812 4.156 1 89.62 303 LYS A C 1
ATOM 2265 O O . LYS A 1 303 ? -0.958 -28.188 3.705 1 89.62 303 LYS A O 1
ATOM 2270 N N . GLU A 1 304 ? 1.303 -28.234 3.893 1 83.12 304 GLU A N 1
ATOM 2271 C CA . GLU A 1 304 ? 1.377 -29.484 3.145 1 83.12 304 GLU A CA 1
ATOM 2272 C C . GLU A 1 304 ? 0.878 -30.656 3.98 1 83.12 304 GLU A C 1
ATOM 2274 O O . GLU A 1 304 ? 1.272 -30.812 5.141 1 83.12 304 GLU A O 1
ATOM 2279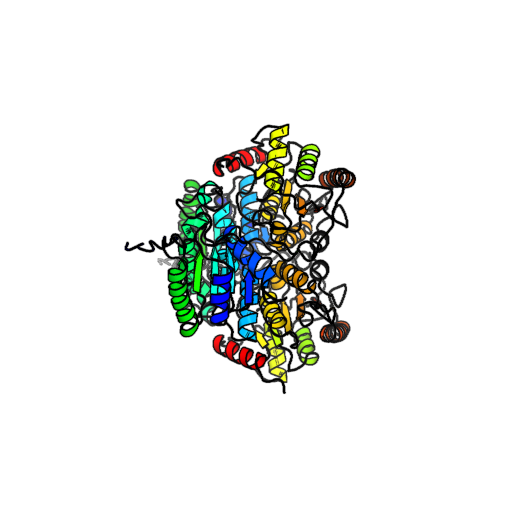 N N . ALA A 1 305 ? 0.098 -31.469 3.418 1 78.56 305 ALA A N 1
ATOM 2280 C CA . ALA A 1 305 ? -0.582 -32.531 4.137 1 78.56 305 ALA A CA 1
ATOM 2281 C C . ALA A 1 305 ? 0.42 -33.562 4.688 1 78.56 305 ALA A C 1
ATOM 2283 O O . ALA A 1 305 ? 0.259 -34.062 5.805 1 78.56 305 ALA A O 1
ATOM 2284 N N . THR A 1 306 ? 1.488 -33.812 3.941 1 82.06 306 THR A N 1
ATOM 2285 C CA . THR A 1 306 ? 2.41 -34.875 4.289 1 82.06 306 THR A CA 1
ATOM 2286 C C . THR A 1 306 ? 3.449 -34.406 5.297 1 82.06 306 THR A C 1
ATOM 2288 O O . THR A 1 306 ? 3.76 -35.094 6.262 1 82.06 306 THR A O 1
ATOM 2291 N N . THR A 1 307 ? 3.979 -33.188 5.207 1 82.31 307 THR A N 1
ATOM 2292 C CA . THR A 1 307 ? 5.098 -32.719 6.016 1 82.31 307 THR A CA 1
ATOM 2293 C C . THR A 1 307 ? 4.621 -31.75 7.094 1 82.31 307 THR A C 1
ATOM 2295 O O . THR A 1 307 ? 5.328 -31.5 8.07 1 82.31 307 THR A O 1
ATOM 2298 N N . GLY A 1 308 ? 3.412 -31.234 6.918 1 87.31 308 GLY A N 1
ATOM 2299 C CA . GLY A 1 308 ? 2.91 -30.219 7.836 1 87.31 308 GLY A CA 1
ATOM 2300 C C . GLY A 1 308 ? 3.598 -28.875 7.676 1 87.31 308 GLY A C 1
ATOM 2301 O O . GLY A 1 308 ? 3.328 -27.938 8.438 1 87.31 308 GLY A O 1
ATOM 2302 N N . THR A 1 309 ? 4.445 -28.797 6.715 1 90.56 309 THR A N 1
ATOM 2303 C CA . THR A 1 309 ? 5.191 -27.562 6.469 1 90.56 309 THR A CA 1
ATOM 2304 C C . THR A 1 309 ? 4.348 -26.578 5.668 1 90.56 309 THR A C 1
ATOM 2306 O O . THR A 1 309 ? 3.65 -26.969 4.73 1 90.56 309 THR A O 1
ATOM 2309 N N . GLY A 1 310 ? 4.371 -25.344 6.102 1 93.12 310 GLY A N 1
ATOM 2310 C CA . GLY A 1 310 ? 3.609 -24.328 5.406 1 93.12 310 GLY A CA 1
ATOM 2311 C C . GLY A 1 310 ? 4.293 -23.828 4.145 1 93.12 310 GLY A C 1
ATOM 2312 O O . GLY A 1 310 ? 5.492 -24.047 3.953 1 93.12 310 GLY A O 1
ATOM 2313 N N . LEU A 1 311 ? 3.475 -23.297 3.297 1 95.5 311 LEU A N 1
ATOM 2314 C CA . LEU A 1 311 ? 4.086 -22.609 2.166 1 95.5 311 LEU A CA 1
ATOM 2315 C C . LEU A 1 311 ? 5.074 -21.547 2.645 1 95.5 311 LEU A C 1
ATOM 2317 O O . LEU A 1 311 ? 5.004 -21.094 3.791 1 95.5 311 LEU A O 1
ATOM 2321 N N . LEU A 1 312 ? 6.102 -21.281 1.934 1 97.69 312 LEU A N 1
ATOM 2322 C CA . LEU A 1 312 ? 7.133 -20.281 2.186 1 97.69 312 LEU A CA 1
ATOM 2323 C C . LEU A 1 312 ? 8.031 -20.703 3.344 1 97.69 312 LEU A C 1
ATOM 2325 O O . LEU A 1 312 ? 8.594 -19.844 4.039 1 97.69 312 LEU A O 1
ATOM 2329 N N . HIS A 1 313 ? 8.141 -22 3.656 1 97.38 313 HIS A N 1
ATOM 2330 C CA . HIS A 1 313 ? 9.023 -22.5 4.707 1 97.38 313 HIS A CA 1
ATOM 2331 C C . HIS A 1 313 ? 10.477 -22.156 4.418 1 97.38 313 HIS A C 1
ATOM 2333 O O . HIS A 1 313 ? 11.312 -22.156 5.328 1 97.38 313 HIS A O 1
ATOM 2339 N N . ASN A 1 314 ? 10.797 -21.812 3.188 1 97.94 314 ASN A N 1
ATOM 2340 C CA . ASN A 1 314 ? 12.164 -21.547 2.738 1 97.94 314 ASN A CA 1
ATOM 2341 C C . ASN A 1 314 ? 12.43 -20.062 2.619 1 97.94 314 ASN A C 1
ATOM 2343 O O . ASN A 1 314 ? 13.445 -19.641 2.049 1 97.94 314 ASN A O 1
ATOM 2347 N N . LEU A 1 315 ? 11.531 -19.156 3.127 1 98.69 315 LEU A N 1
ATOM 2348 C CA . LEU A 1 315 ? 11.688 -17.703 3.047 1 98.69 315 LEU A CA 1
ATOM 2349 C C . LEU A 1 315 ? 12.258 -17.141 4.344 1 98.69 315 LEU A C 1
ATOM 2351 O O . LEU A 1 315 ? 11.688 -17.359 5.418 1 98.69 315 LEU A O 1
ATOM 2355 N N . LYS A 1 316 ? 13.43 -16.484 4.277 1 98.81 316 LYS A N 1
ATOM 2356 C CA . LYS A 1 316 ? 14.062 -15.766 5.379 1 98.81 316 LYS A CA 1
ATOM 2357 C C . LYS A 1 316 ? 14.016 -14.258 5.156 1 98.81 316 LYS A C 1
ATOM 2359 O O . LYS A 1 316 ? 14.422 -13.766 4.098 1 98.81 316 LYS A O 1
ATOM 2364 N N . HIS A 1 317 ? 13.445 -13.555 6.059 1 98.69 317 HIS A N 1
ATOM 2365 C CA . HIS A 1 317 ? 13.195 -12.125 5.941 1 98.69 317 HIS A CA 1
ATOM 2366 C C . HIS A 1 317 ? 14.008 -11.344 6.969 1 98.69 317 HIS A C 1
ATOM 2368 O O . HIS A 1 317 ? 13.758 -11.438 8.172 1 98.69 317 HIS A O 1
ATOM 2374 N N . ILE A 1 318 ? 15.008 -10.562 6.508 1 98.75 318 ILE A N 1
ATOM 2375 C CA . ILE A 1 318 ? 15.875 -9.75 7.355 1 98.75 318 ILE A CA 1
ATOM 2376 C C . ILE A 1 318 ? 15.562 -8.273 7.133 1 98.75 318 ILE A C 1
ATOM 2378 O O . ILE A 1 318 ? 15.664 -7.77 6.012 1 98.75 318 ILE A O 1
ATOM 2382 N N . VAL A 1 319 ? 15.203 -7.562 8.18 1 98.25 319 VAL A N 1
ATOM 2383 C CA . VAL A 1 319 ? 15 -6.121 8.125 1 98.25 319 VAL A CA 1
ATOM 2384 C C . VAL A 1 319 ? 16.125 -5.406 8.867 1 98.25 319 VAL A C 1
ATOM 2386 O O . VAL A 1 319 ? 16.359 -5.664 10.047 1 98.25 319 VAL A O 1
ATOM 2389 N N . VAL A 1 320 ? 16.844 -4.602 8.133 1 97 320 VAL A N 1
ATOM 2390 C CA . VAL A 1 320 ? 17.906 -3.764 8.703 1 97 320 VAL A CA 1
ATOM 2391 C C . VAL A 1 320 ? 17.328 -2.396 9.07 1 97 320 VAL A C 1
ATOM 2393 O O . VAL A 1 320 ? 17.062 -1.572 8.195 1 97 320 VAL A O 1
ATOM 2396 N N . ASN A 1 321 ? 17.219 -2.127 10.398 1 95.81 321 ASN A N 1
ATOM 2397 C CA . ASN A 1 321 ? 16.438 -1.009 10.922 1 95.81 321 ASN A CA 1
ATOM 2398 C C . ASN A 1 321 ? 17.344 0.085 11.484 1 95.81 321 ASN A C 1
ATOM 2400 O O . ASN A 1 321 ? 17.875 -0.047 12.586 1 95.81 321 ASN A O 1
ATOM 2404 N N . ASN A 1 322 ? 17.5 1.149 10.758 1 91.81 322 ASN A N 1
ATOM 2405 C CA . ASN A 1 322 ? 18.219 2.301 11.297 1 91.81 322 ASN A CA 1
ATOM 2406 C C . ASN A 1 322 ? 17.266 3.443 11.641 1 91.81 322 ASN A C 1
ATOM 2408 O O . ASN A 1 322 ? 17.703 4.555 11.938 1 91.81 322 ASN A O 1
ATOM 2412 N N . GLY A 1 323 ? 15.93 3.191 11.43 1 89.56 323 GLY A N 1
ATOM 2413 C CA . GLY A 1 323 ? 14.898 4.16 11.781 1 89.56 323 GLY A CA 1
ATOM 2414 C C . GLY A 1 323 ? 14.859 5.348 10.836 1 89.56 323 GLY A C 1
ATOM 2415 O O . GLY A 1 323 ? 14.344 6.414 11.195 1 89.56 323 GLY A O 1
ATOM 2416 N N . SER A 1 324 ? 15.461 5.152 9.664 1 84.75 324 SER A N 1
ATOM 2417 C CA . SER A 1 324 ? 15.57 6.293 8.766 1 84.75 324 SER A CA 1
ATOM 2418 C C . SER A 1 324 ? 15.484 5.855 7.305 1 84.75 324 SER A C 1
ATOM 2420 O O . SER A 1 324 ? 15.805 4.711 6.973 1 84.75 324 SER A O 1
ATOM 2422 N N . TYR A 1 325 ? 14.969 6.789 6.52 1 79.69 325 TYR A N 1
ATOM 2423 C CA . TYR A 1 325 ? 15.141 6.66 5.078 1 79.69 325 TYR A CA 1
ATOM 2424 C C . TYR A 1 325 ? 16.5 7.184 4.637 1 79.69 325 TYR A C 1
ATOM 2426 O O . TYR A 1 325 ? 16.625 8.344 4.25 1 79.69 325 TYR A O 1
ATOM 2434 N N . SER A 1 326 ? 17.438 6.348 4.586 1 73.94 326 SER A N 1
ATOM 2435 C CA . SER A 1 326 ? 18.828 6.766 4.414 1 73.94 326 SER A CA 1
ATOM 2436 C C . SER A 1 326 ? 19.047 7.438 3.062 1 73.94 326 SER A C 1
ATOM 2438 O O . SER A 1 326 ? 19.734 8.453 2.971 1 73.94 326 SER A O 1
ATOM 2440 N N . LEU A 1 327 ? 18.359 6.871 2.021 1 68 327 LEU A N 1
ATOM 2441 C CA . LEU A 1 327 ? 18.578 7.387 0.674 1 68 327 LEU A CA 1
ATOM 2442 C C . LEU A 1 327 ? 17.734 8.633 0.43 1 68 327 LEU A C 1
ATOM 2444 O O . LEU A 1 327 ? 17.891 9.305 -0.59 1 68 327 LEU A O 1
ATOM 2448 N N . GLU A 1 328 ? 16.859 8.906 1.391 1 69.69 328 GLU A N 1
ATOM 2449 C CA . GLU A 1 328 ? 16 10.078 1.263 1 69.69 328 GLU A CA 1
ATOM 2450 C C . GLU A 1 328 ? 16.391 11.172 2.248 1 69.69 328 GLU A C 1
ATOM 2452 O O . GLU A 1 328 ? 15.531 11.82 2.848 1 69.69 328 GLU A O 1
ATOM 2457 N N . GLY A 1 329 ? 17.672 11.344 2.469 1 66.06 329 GLY A N 1
ATOM 2458 C CA . GLY A 1 329 ? 18.188 12.414 3.311 1 66.06 329 GLY A CA 1
ATOM 2459 C C . GLY A 1 329 ? 18.203 12.055 4.785 1 66.06 329 GLY A C 1
ATOM 2460 O O . GLY A 1 329 ? 18.359 12.93 5.641 1 66.06 329 GLY A O 1
ATOM 2461 N N . GLY A 1 330 ? 17.938 10.812 5.051 1 72.44 330 GLY A N 1
ATOM 2462 C CA . GLY A 1 330 ? 18.016 10.375 6.434 1 72.44 330 GLY A CA 1
ATOM 2463 C C . GLY A 1 330 ? 16.781 10.734 7.238 1 72.44 330 GLY A C 1
ATOM 2464 O O . GLY A 1 330 ? 16.828 10.805 8.469 1 72.44 330 GLY A O 1
ATOM 2465 N N . GLN A 1 331 ? 15.711 10.93 6.574 1 76.31 331 GLN A N 1
ATOM 2466 C CA . GLN A 1 331 ? 14.469 11.266 7.254 1 76.31 331 GLN A CA 1
ATOM 2467 C C . GLN A 1 331 ? 13.969 10.102 8.102 1 76.31 331 GLN A C 1
ATOM 2469 O O . GLN A 1 331 ? 14.133 8.938 7.73 1 76.31 331 GLN A O 1
ATOM 2474 N N . VAL A 1 332 ? 13.328 10.406 9.18 1 75.94 332 VAL A N 1
ATOM 2475 C CA . VAL A 1 332 ? 12.953 9.414 10.188 1 75.94 332 VAL A CA 1
ATOM 2476 C C . VAL A 1 332 ? 11.781 8.578 9.672 1 75.94 332 VAL A C 1
ATOM 2478 O O . VAL A 1 332 ? 10.898 9.094 8.992 1 75.94 332 VAL A O 1
ATOM 2481 N N . THR A 1 333 ? 11.789 7.324 10.023 1 77.25 333 THR A N 1
ATOM 2482 C CA . THR A 1 333 ? 10.641 6.449 9.812 1 77.25 333 THR A CA 1
ATOM 2483 C C . THR A 1 333 ? 9.898 6.215 11.125 1 77.25 333 THR A C 1
ATOM 2485 O O . THR A 1 333 ? 10.32 6.688 12.18 1 77.25 333 THR A O 1
ATOM 2488 N N . ALA A 1 334 ? 8.836 5.449 10.984 1 81.31 334 ALA A N 1
ATOM 2489 C CA . ALA A 1 334 ? 8.07 5.086 12.164 1 81.31 334 ALA A CA 1
ATOM 2490 C C . ALA A 1 334 ? 8.633 3.828 12.82 1 81.31 334 ALA A C 1
ATOM 2492 O O . ALA A 1 334 ? 8.078 3.336 13.812 1 81.31 334 ALA A O 1
ATOM 2493 N N . ALA A 1 335 ? 9.703 3.391 12.414 1 83.12 335 ALA A N 1
ATOM 2494 C CA . ALA A 1 335 ? 10.141 2.045 12.766 1 83.12 335 ALA A CA 1
ATOM 2495 C C . ALA A 1 335 ? 10.602 1.986 14.219 1 83.12 335 ALA A C 1
ATOM 2497 O O . ALA A 1 335 ? 10.703 0.904 14.805 1 83.12 335 ALA A O 1
ATOM 2498 N N . PHE A 1 336 ? 10.875 3.066 14.789 1 82.56 336 PHE A N 1
ATOM 2499 C CA . PHE A 1 336 ? 11.25 3.039 16.188 1 82.56 336 PHE A CA 1
ATOM 2500 C C . PHE A 1 336 ? 10.031 3.207 17.094 1 82.56 336 PHE A C 1
ATOM 2502 O O . PHE A 1 336 ? 10.109 3.014 18.297 1 82.56 336 PHE A O 1
ATOM 2509 N N . ASP A 1 337 ? 8.938 3.498 16.438 1 86.44 337 ASP A N 1
ATOM 2510 C CA . ASP A 1 337 ? 7.691 3.664 17.188 1 86.44 337 ASP A CA 1
ATOM 2511 C C . ASP A 1 337 ? 6.77 2.465 17 1 86.44 337 ASP A C 1
ATOM 2513 O O . ASP A 1 337 ? 5.762 2.328 17.688 1 86.44 337 ASP A O 1
ATOM 2517 N N . VAL A 1 338 ? 7.137 1.62 16.016 1 91.81 338 VAL A N 1
ATOM 2518 C CA . VAL A 1 338 ? 6.391 0.415 15.68 1 91.81 338 VAL A CA 1
ATOM 2519 C C . VAL A 1 338 ? 7.289 -0.81 15.828 1 91.81 338 VAL A C 1
ATOM 2521 O O . VAL A 1 338 ? 8.477 -0.766 15.484 1 91.81 338 VAL A O 1
ATOM 2524 N N . SER A 1 339 ? 6.77 -1.854 16.422 1 96 339 SER A N 1
ATOM 2525 C CA . SER A 1 339 ? 7.516 -3.105 16.531 1 96 339 SER A CA 1
ATOM 2526 C C . SER A 1 339 ? 7.391 -3.932 15.258 1 96 339 SER A C 1
ATOM 2528 O O . SER A 1 339 ? 6.426 -4.676 15.086 1 96 339 SER A O 1
ATOM 2530 N N . LEU A 1 340 ? 8.391 -3.807 14.414 1 97.12 340 LEU A N 1
ATOM 2531 C CA . LEU A 1 340 ? 8.352 -4.586 13.188 1 97.12 340 LEU A CA 1
ATOM 2532 C C . LEU A 1 340 ? 8.352 -6.082 13.484 1 97.12 340 LEU A C 1
ATOM 2534 O O . LEU A 1 340 ? 7.66 -6.855 12.82 1 97.12 340 LEU A O 1
ATOM 2538 N N . THR A 1 341 ? 9.125 -6.484 14.508 1 98.12 341 THR A N 1
ATOM 2539 C CA . THR A 1 341 ? 9.125 -7.875 14.945 1 98.12 341 THR A CA 1
ATOM 2540 C C . THR A 1 341 ? 7.734 -8.297 15.414 1 98.12 341 THR A C 1
ATOM 2542 O O . THR A 1 341 ? 7.262 -9.383 15.078 1 98.12 341 THR A O 1
ATOM 2545 N N . GLY A 1 342 ? 7.102 -7.434 16.188 1 97.69 342 GLY A N 1
ATOM 2546 C CA . GLY A 1 342 ? 5.742 -7.711 16.625 1 97.69 342 GLY A CA 1
ATOM 2547 C C . GLY A 1 342 ? 4.766 -7.863 15.484 1 97.69 342 GLY A C 1
ATOM 2548 O O . GLY A 1 342 ? 3.908 -8.75 15.5 1 97.69 342 GLY A O 1
ATOM 2549 N N . VAL A 1 343 ? 4.879 -7.012 14.484 1 97.44 343 VAL A N 1
ATOM 2550 C CA . VAL A 1 343 ? 4.016 -7.086 13.312 1 97.44 343 VAL A CA 1
ATOM 2551 C C . VAL A 1 343 ? 4.246 -8.406 12.578 1 97.44 343 VAL A C 1
ATOM 2553 O O . VAL A 1 343 ? 3.291 -9.086 12.203 1 97.44 343 VAL A O 1
ATOM 2556 N N . ALA A 1 344 ? 5.531 -8.742 12.367 1 97.88 344 ALA A N 1
ATOM 2557 C CA . ALA A 1 344 ? 5.859 -10 11.695 1 97.88 344 ALA A CA 1
ATOM 2558 C C . ALA A 1 344 ? 5.242 -11.188 12.422 1 97.88 344 ALA A C 1
ATOM 2560 O O . ALA A 1 344 ? 4.609 -12.039 11.797 1 97.88 344 ALA A O 1
ATOM 2561 N N . LYS A 1 345 ? 5.363 -11.234 13.719 1 97.44 345 LYS A N 1
ATOM 2562 C CA . LYS A 1 345 ? 4.797 -12.312 14.516 1 97.44 345 LYS A CA 1
ATOM 2563 C C . LYS A 1 345 ? 3.275 -12.359 14.391 1 97.44 345 LYS A C 1
ATOM 2565 O O . LYS A 1 345 ? 2.691 -13.43 14.219 1 97.44 345 LYS A O 1
ATOM 2570 N N . ALA A 1 346 ? 2.695 -11.195 14.469 1 97.06 346 ALA A N 1
ATOM 2571 C CA . ALA A 1 346 ? 1.241 -11.102 14.367 1 97.06 346 ALA A CA 1
ATOM 2572 C C . ALA A 1 346 ? 0.756 -11.578 13 1 97.06 346 ALA A C 1
ATOM 2574 O O . ALA A 1 346 ? -0.375 -12.047 12.859 1 97.06 346 ALA A O 1
ATOM 2575 N N . CYS A 1 347 ? 1.61 -11.5 12.008 1 96.62 347 CYS A N 1
ATOM 2576 C CA . CYS A 1 347 ? 1.264 -11.914 10.656 1 96.62 347 CYS A CA 1
ATOM 2577 C C . CYS A 1 347 ? 1.556 -13.391 10.445 1 96.62 347 CYS A C 1
ATOM 2579 O O . CYS A 1 347 ? 1.294 -13.938 9.375 1 96.62 347 CYS A O 1
ATOM 2581 N N . GLY A 1 348 ? 2.199 -14.039 11.391 1 94.88 348 GLY A N 1
ATOM 2582 C CA . GLY A 1 348 ? 2.387 -15.477 11.289 1 94.88 348 GLY A CA 1
ATOM 2583 C C . GLY A 1 348 ? 3.824 -15.867 11 1 94.88 348 GLY A C 1
ATOM 2584 O O . GLY A 1 348 ? 4.121 -17.047 10.797 1 94.88 348 GLY A O 1
ATOM 2585 N N . TYR A 1 349 ? 4.766 -14.93 11 1 97.25 349 TYR A N 1
ATOM 2586 C CA . TYR A 1 349 ? 6.18 -15.242 10.844 1 97.25 349 TYR A CA 1
ATOM 2587 C C . TYR A 1 349 ? 6.734 -15.906 12.094 1 97.25 349 TYR A C 1
ATOM 2589 O O . TYR A 1 349 ? 6.246 -15.664 13.203 1 97.25 349 TYR A O 1
ATOM 2597 N N . PHE A 1 350 ? 7.688 -16.703 11.898 1 97.19 350 PHE A N 1
ATOM 2598 C CA . PHE A 1 350 ? 8.555 -17.094 13 1 97.19 350 PHE A CA 1
ATOM 2599 C C . PHE A 1 350 ? 9.633 -16.047 13.242 1 97.19 350 PHE A C 1
ATOM 2601 O O . PHE A 1 350 ? 10.523 -15.867 12.398 1 97.19 350 PHE A O 1
ATOM 2608 N N . ALA A 1 351 ? 9.562 -15.352 14.305 1 97.69 351 ALA A N 1
ATOM 2609 C CA . ALA A 1 351 ? 10.617 -14.406 14.656 1 97.69 351 ALA A CA 1
ATOM 2610 C C . ALA A 1 351 ? 11.75 -15.094 15.406 1 97.69 351 ALA A C 1
ATOM 2612 O O . ALA A 1 351 ? 11.531 -15.703 16.453 1 97.69 351 ALA A O 1
ATOM 2613 N N . VAL A 1 352 ? 12.93 -14.961 14.945 1 97.75 352 VAL A N 1
ATOM 2614 C CA . VAL A 1 352 ? 14.078 -15.633 15.531 1 97.75 352 VAL A CA 1
ATOM 2615 C C . VAL A 1 352 ? 14.359 -15.07 16.922 1 97.75 352 VAL A C 1
ATOM 2617 O O . VAL A 1 352 ? 14.844 -15.781 17.812 1 97.75 352 VAL A O 1
ATOM 2620 N N . ARG A 1 353 ? 14.039 -13.844 17.094 1 97.94 353 ARG A N 1
ATOM 2621 C CA . ARG A 1 353 ? 14.164 -13.141 18.375 1 97.94 353 ARG A CA 1
ATOM 2622 C C . ARG A 1 353 ? 12.898 -12.352 18.672 1 97.94 353 ARG A C 1
ATOM 2624 O O . ARG A 1 353 ? 12.25 -11.82 17.766 1 97.94 353 ARG A O 1
ATOM 2631 N N . GLU A 1 354 ? 12.594 -12.164 19.906 1 96.12 354 GLU A N 1
ATOM 2632 C CA . GLU A 1 354 ? 11.422 -11.398 20.328 1 96.12 354 GLU A CA 1
ATOM 2633 C C . GLU A 1 354 ? 11.656 -9.898 20.188 1 96.12 354 GLU A C 1
ATOM 2635 O O . GLU A 1 354 ? 10.711 -9.125 20.047 1 96.12 354 GLU A O 1
ATOM 2640 N N . GLU A 1 355 ? 12.922 -9.57 20.266 1 95.81 355 GLU A N 1
ATOM 2641 C CA . GLU A 1 355 ? 13.352 -8.18 20.125 1 95.81 355 GLU A CA 1
ATOM 2642 C C . GLU A 1 355 ? 14.43 -8.039 19.062 1 95.81 355 GLU A C 1
ATOM 2644 O O . GLU A 1 355 ? 15.133 -9.008 18.75 1 95.81 355 GLU A O 1
ATOM 2649 N N . PRO A 1 356 ? 14.492 -6.852 18.469 1 96.56 356 PRO A N 1
ATOM 2650 C CA . PRO A 1 356 ? 15.539 -6.672 17.453 1 96.56 356 PRO A CA 1
ATOM 2651 C C . PRO A 1 356 ? 16.938 -6.953 18 1 96.56 356 PRO A C 1
ATOM 2653 O O . PRO A 1 356 ? 17.219 -6.648 19.156 1 96.56 356 PRO A O 1
ATOM 2656 N N . VAL A 1 357 ? 17.781 -7.473 17.188 1 98 357 VAL A N 1
ATOM 2657 C CA . VAL A 1 357 ? 19.188 -7.703 17.516 1 98 357 VAL A CA 1
ATOM 2658 C C . VAL A 1 357 ? 19.969 -6.398 17.391 1 98 357 VAL A C 1
ATOM 2660 O O . VAL A 1 357 ? 19.812 -5.664 16.422 1 98 357 VAL A O 1
ATOM 2663 N N . ILE A 1 358 ? 20.844 -6.094 18.375 1 96.12 358 ILE A N 1
ATOM 2664 C CA . ILE A 1 358 ? 21.562 -4.824 18.359 1 96.12 358 ILE A CA 1
ATOM 2665 C C . ILE A 1 358 ? 23.062 -5.074 18.469 1 96.12 358 ILE A C 1
ATOM 2667 O O . ILE A 1 358 ? 23.875 -4.184 18.203 1 96.12 358 ILE A O 1
ATOM 2671 N N . GLU A 1 359 ? 23.469 -6.324 18.906 1 96.69 359 GLU A N 1
ATOM 2672 C CA . GLU A 1 359 ? 24.891 -6.625 19.141 1 96.69 359 GLU A CA 1
ATOM 2673 C C . GLU A 1 359 ? 25.391 -7.695 18.188 1 96.69 359 GLU A C 1
ATOM 2675 O O . GLU A 1 359 ? 24.625 -8.578 17.781 1 96.69 359 GLU A O 1
ATOM 2680 N N . LEU A 1 360 ? 26.641 -7.656 17.938 1 96.88 360 LEU A N 1
ATOM 2681 C CA . LEU A 1 360 ? 27.266 -8.531 16.938 1 96.88 360 LEU A CA 1
ATOM 2682 C C . LEU A 1 360 ? 27.141 -9.992 17.359 1 96.88 360 LEU A C 1
ATOM 2684 O O . LEU A 1 360 ? 26.828 -10.852 16.531 1 96.88 360 LEU A O 1
ATOM 2688 N N . GLY A 1 361 ? 27.469 -10.305 18.625 1 97.31 361 GLY A N 1
ATOM 2689 C CA . GLY A 1 361 ? 27.375 -11.68 19.094 1 97.31 361 GLY A CA 1
ATOM 2690 C C . GLY A 1 361 ? 26 -12.281 18.906 1 97.31 361 GLY A C 1
ATOM 2691 O O . GLY A 1 361 ? 25.859 -13.414 18.438 1 97.31 361 GLY A O 1
ATOM 2692 N N . ASP A 1 362 ? 25.016 -11.562 19.188 1 97.88 362 ASP A N 1
ATOM 2693 C CA . ASP A 1 362 ? 23.641 -12.016 19.031 1 97.88 362 ASP A CA 1
ATOM 2694 C C . ASP A 1 362 ? 23.266 -12.125 17.547 1 97.88 362 ASP A C 1
ATOM 2696 O O . ASP A 1 362 ? 22.469 -12.977 17.172 1 97.88 362 ASP A O 1
ATOM 2700 N N . LEU A 1 363 ? 23.797 -11.195 16.75 1 98.38 363 LEU A N 1
ATOM 2701 C CA . LEU A 1 363 ? 23.531 -11.258 15.32 1 98.38 363 LEU A CA 1
ATOM 2702 C C . LEU A 1 363 ? 24.031 -12.57 14.734 1 98.38 363 LEU A C 1
ATOM 2704 O O . LEU A 1 363 ? 23.328 -13.211 13.945 1 98.38 363 LEU A O 1
ATOM 2708 N N . VAL A 1 364 ? 25.25 -12.977 15.102 1 98.06 364 VAL A N 1
ATOM 2709 C CA . VAL A 1 364 ? 25.844 -14.219 14.609 1 98.06 364 VAL A CA 1
ATOM 2710 C C . VAL A 1 364 ? 24.938 -15.391 14.977 1 98.06 364 VAL A C 1
ATOM 2712 O O . VAL A 1 364 ? 24.578 -16.203 14.117 1 98.06 364 VAL A O 1
ATOM 2715 N N . ALA A 1 365 ? 24.516 -15.445 16.203 1 98.31 365 ALA A N 1
ATOM 2716 C CA . ALA A 1 365 ? 23.672 -16.531 16.688 1 98.31 365 ALA A CA 1
ATOM 2717 C C . ALA A 1 365 ? 22.297 -16.5 16.016 1 98.31 365 ALA A C 1
ATOM 2719 O O . ALA A 1 365 ? 21.75 -17.547 15.641 1 98.31 365 ALA A O 1
ATOM 2720 N N . ALA A 1 366 ? 21.734 -15.328 15.844 1 98.5 366 ALA A N 1
ATOM 2721 C CA . ALA A 1 366 ? 20.422 -15.156 15.234 1 98.5 366 ALA A CA 1
ATOM 2722 C C . ALA A 1 366 ? 20.422 -15.57 13.773 1 98.5 366 ALA A C 1
ATOM 2724 O O . ALA A 1 366 ? 19.469 -16.188 13.289 1 98.5 366 ALA A O 1
ATOM 2725 N N . LEU A 1 367 ? 21.453 -15.227 13.078 1 98.5 367 LEU A N 1
ATOM 2726 C CA . LEU A 1 367 ? 21.562 -15.586 11.664 1 98.5 367 LEU A CA 1
ATOM 2727 C C . LEU A 1 367 ? 21.703 -17.094 11.492 1 98.5 367 LEU A C 1
ATOM 2729 O O . LEU A 1 367 ? 21.156 -17.672 10.547 1 98.5 367 LEU A O 1
ATOM 2733 N N . GLU A 1 368 ? 22.5 -17.703 12.383 1 97.94 368 GLU A N 1
ATOM 2734 C CA . GLU A 1 368 ? 22.609 -19.156 12.352 1 97.94 368 GLU A CA 1
ATOM 2735 C C . GLU A 1 368 ? 21.25 -19.828 12.531 1 97.94 368 GLU A C 1
ATOM 2737 O O . GLU A 1 368 ? 20.906 -20.75 11.789 1 97.94 368 GLU A O 1
ATOM 2742 N N . GLU A 1 369 ? 20.531 -19.344 13.461 1 98.12 369 GLU A N 1
ATOM 2743 C CA . GLU A 1 369 ? 19.188 -19.875 13.695 1 98.12 369 GLU A CA 1
ATOM 2744 C C . GLU A 1 369 ? 18.266 -19.578 12.516 1 98.12 369 GLU A C 1
ATOM 2746 O O . GLU A 1 369 ? 17.484 -20.438 12.102 1 98.12 369 GLU A O 1
ATOM 2751 N N . LEU A 1 370 ? 18.312 -18.375 11.961 1 98.5 370 LEU A N 1
ATOM 2752 C CA . LEU A 1 370 ? 17.484 -17.969 10.828 1 98.5 370 LEU A CA 1
ATOM 2753 C C . LEU A 1 370 ? 17.719 -18.891 9.633 1 98.5 370 LEU A C 1
ATOM 2755 O O . LEU A 1 370 ? 16.766 -19.297 8.961 1 98.5 370 LEU A O 1
ATOM 2759 N N . ARG A 1 371 ? 18.953 -19.219 9.438 1 97.56 371 ARG A N 1
ATOM 2760 C CA . ARG A 1 371 ? 19.312 -20.062 8.305 1 97.56 371 ARG A CA 1
ATOM 2761 C C . ARG A 1 371 ? 18.703 -21.453 8.438 1 97.56 371 ARG A C 1
ATOM 2763 O O . ARG A 1 371 ? 18.359 -22.078 7.441 1 97.56 371 ARG A O 1
ATOM 2770 N N . GLN A 1 372 ? 18.438 -21.938 9.648 1 96.38 372 GLN A N 1
ATOM 2771 C CA . GLN A 1 372 ? 18.094 -23.328 9.891 1 96.38 372 GLN A CA 1
ATOM 2772 C C . GLN A 1 372 ? 16.594 -23.5 10.102 1 96.38 372 GLN A C 1
ATOM 2774 O O . GLN A 1 372 ? 16.047 -24.578 9.867 1 96.38 372 GLN A O 1
ATOM 2779 N N . CYS A 1 373 ? 15.961 -22.516 10.492 1 95.88 373 CYS A N 1
ATOM 2780 C CA . CYS A 1 373 ? 14.562 -22.656 10.867 1 95.88 373 CYS A CA 1
ATOM 2781 C C . CYS A 1 373 ? 13.656 -22.609 9.648 1 95.88 373 CYS A C 1
ATOM 2783 O O . CYS A 1 373 ? 14.07 -22.156 8.578 1 95.88 373 CYS A O 1
ATOM 2785 N N . ASP A 1 374 ? 12.398 -23.125 9.812 1 95 374 ASP A N 1
ATOM 2786 C CA . ASP A 1 374 ? 11.391 -23 8.766 1 95 374 ASP A CA 1
ATOM 2787 C C . ASP A 1 374 ? 10.82 -21.578 8.719 1 95 374 ASP A C 1
ATOM 2789 O O . ASP A 1 374 ? 10.633 -20.938 9.75 1 95 374 ASP A O 1
ATOM 2793 N N . GLY A 1 375 ? 10.492 -21.25 7.535 1 94.75 375 GLY A N 1
ATOM 2794 C CA . GLY A 1 375 ? 9.945 -19.906 7.34 1 94.75 375 GLY A CA 1
ATOM 2795 C C . GLY A 1 375 ? 8.445 -19.906 7.129 1 94.75 375 GLY A C 1
ATOM 2796 O O . GLY A 1 375 ? 7.797 -20.953 7.223 1 94.75 375 GLY A O 1
ATOM 2797 N N . PRO A 1 376 ? 7.938 -18.734 6.758 1 97.75 376 PRO A N 1
ATOM 2798 C CA . PRO A 1 376 ? 8.672 -17.469 6.703 1 97.75 376 PRO A CA 1
ATOM 2799 C C . PRO A 1 376 ? 9.242 -17.047 8.055 1 97.75 376 PRO A C 1
ATOM 2801 O O . PRO A 1 376 ? 8.508 -17 9.047 1 97.75 376 PRO A O 1
ATOM 2804 N N . ALA A 1 377 ? 10.5 -16.828 8.133 1 98.62 377 ALA A N 1
ATOM 2805 C CA . ALA A 1 377 ? 11.203 -16.469 9.359 1 98.62 377 ALA A CA 1
ATOM 2806 C C . ALA A 1 377 ? 11.711 -15.031 9.305 1 98.62 377 ALA A C 1
ATOM 2808 O O . ALA A 1 377 ? 12.078 -14.539 8.242 1 98.62 377 ALA A O 1
ATOM 2809 N N . PHE A 1 378 ? 11.68 -14.375 10.461 1 98.62 378 PHE A N 1
ATOM 2810 C CA . PHE A 1 378 ? 11.906 -12.93 10.516 1 98.62 378 PHE A CA 1
ATOM 2811 C C . PHE A 1 378 ? 13.031 -12.594 11.484 1 98.62 378 PHE A C 1
ATOM 2813 O O . PHE A 1 378 ? 13.117 -13.172 12.57 1 98.62 378 PHE A O 1
ATOM 2820 N N . LEU A 1 379 ? 13.914 -11.742 11.078 1 98.81 379 LEU A N 1
ATOM 2821 C CA . LEU A 1 379 ? 14.969 -11.188 11.914 1 98.81 379 LEU A CA 1
ATOM 2822 C C . LEU A 1 379 ? 15.094 -9.68 11.711 1 98.81 379 LEU A C 1
ATOM 2824 O O . LEU A 1 379 ? 15.273 -9.219 10.586 1 98.81 379 LEU A O 1
ATOM 2828 N N . GLU A 1 380 ? 14.906 -8.961 12.727 1 98.5 380 GLU A N 1
ATOM 2829 C CA . GLU A 1 380 ? 15.117 -7.516 12.734 1 98.5 380 GLU A CA 1
ATOM 2830 C C . GLU A 1 380 ? 16.438 -7.156 13.406 1 98.5 380 GLU A C 1
ATOM 2832 O O . GLU A 1 380 ? 16.734 -7.641 14.5 1 98.5 380 GLU A O 1
ATOM 2837 N N . VAL A 1 381 ? 17.25 -6.348 12.766 1 98.19 381 VAL A N 1
ATOM 2838 C CA . VAL A 1 381 ? 18.531 -5.895 13.297 1 98.19 381 VAL A CA 1
ATOM 2839 C C . VAL A 1 381 ? 18.562 -4.367 13.328 1 98.19 381 VAL A C 1
ATOM 2841 O O . VAL A 1 381 ? 18.359 -3.713 12.305 1 98.19 381 VAL A O 1
ATOM 2844 N N . VAL A 1 382 ? 18.828 -3.768 14.477 1 96.44 382 VAL A N 1
ATOM 2845 C CA . VAL A 1 382 ? 18.953 -2.318 14.594 1 96.44 382 VAL A CA 1
ATOM 2846 C C . VAL A 1 382 ? 20.391 -1.903 14.32 1 96.44 382 VAL A C 1
ATOM 2848 O O . VAL A 1 382 ? 21.328 -2.484 14.875 1 96.44 382 VAL A O 1
ATOM 2851 N N . VAL A 1 383 ? 20.562 -0.973 13.453 1 95.12 383 VAL A N 1
ATOM 2852 C CA . VAL A 1 383 ? 21.906 -0.511 13.094 1 95.12 383 VAL A CA 1
ATOM 2853 C C . VAL A 1 383 ? 21.984 1.005 13.25 1 95.12 383 VAL A C 1
ATOM 2855 O O . VAL A 1 383 ? 20.969 1.679 13.383 1 95.12 383 VAL A O 1
ATOM 2858 N N . SER A 1 384 ? 23.203 1.543 13.289 1 90.38 384 SER A N 1
ATOM 2859 C CA . SER A 1 384 ? 23.422 2.982 13.383 1 90.38 384 SER A CA 1
ATOM 2860 C C . SER A 1 384 ? 23.094 3.684 12.07 1 90.38 384 SER A C 1
ATOM 2862 O O . SER A 1 384 ? 23.109 3.062 11.008 1 90.38 384 SER A O 1
ATOM 2864 N N . LYS A 1 385 ? 22.766 4.98 12.227 1 80.88 385 LYS A N 1
ATOM 2865 C CA . LYS A 1 385 ? 22.422 5.797 11.07 1 80.88 385 LYS A CA 1
ATOM 2866 C C . LYS A 1 385 ? 23.656 6.18 10.266 1 80.88 385 LYS A C 1
ATOM 2868 O O . LYS A 1 385 ? 23.547 6.691 9.148 1 80.88 385 LYS A O 1
ATOM 2873 N N . THR A 1 386 ? 24.781 5.969 10.797 1 65.81 386 THR A N 1
ATOM 2874 C CA . THR A 1 386 ? 26 6.43 10.156 1 65.81 386 THR A CA 1
ATOM 2875 C C . THR A 1 386 ? 26.141 5.848 8.758 1 65.81 386 THR A C 1
ATOM 2877 O O . THR A 1 386 ? 25.984 4.641 8.562 1 65.81 386 THR A O 1
ATOM 2880 N N . SER A 1 387 ? 25.797 6.828 7.867 1 57.25 387 SER A N 1
ATOM 2881 C CA . SER A 1 387 ? 25.891 6.441 6.465 1 57.25 387 SER A CA 1
ATOM 2882 C C . SER A 1 387 ? 27.297 5.977 6.109 1 57.25 387 SER A C 1
ATOM 2884 O O . SER A 1 387 ? 28.281 6.609 6.5 1 57.25 387 SER A O 1
ATOM 2886 N N . THR A 1 388 ? 27.531 4.766 6.117 1 53.84 388 THR A N 1
ATOM 2887 C CA . THR A 1 388 ? 28.875 4.445 5.66 1 53.84 388 THR A CA 1
ATOM 2888 C C . THR A 1 388 ? 29.172 5.129 4.328 1 53.84 388 THR A C 1
ATOM 2890 O O . THR A 1 388 ? 28.266 5.645 3.672 1 53.84 388 THR A O 1
ATOM 2893 N N . SER A 1 389 ? 29.828 4.648 3.293 1 49.78 389 SER A N 1
ATOM 2894 C CA . SER A 1 389 ? 30.453 5.246 2.115 1 49.78 389 SER A CA 1
ATOM 2895 C C . SER A 1 389 ? 29.406 5.621 1.069 1 49.78 389 SER A C 1
ATOM 2897 O O . SER A 1 389 ? 28.359 4.992 0.986 1 49.78 389 SER A O 1
ATOM 2899 N N . SER A 1 390 ? 29.234 7.008 0.976 1 47.81 390 SER A N 1
ATOM 2900 C CA . SER A 1 390 ? 28.594 7.438 -0.259 1 47.81 390 SER A CA 1
ATOM 2901 C C . SER A 1 390 ? 28.828 6.438 -1.387 1 47.81 390 SER A C 1
ATOM 2903 O O . SER A 1 390 ? 29.969 6.039 -1.631 1 47.81 390 SER A O 1
ATOM 2905 N N . ALA A 1 391 ? 28.109 5.496 -1.48 1 40.22 391 ALA A N 1
ATOM 2906 C CA . ALA A 1 391 ? 28.453 4.703 -2.658 1 40.22 391 ALA A CA 1
ATOM 2907 C C . ALA A 1 391 ? 28.953 5.594 -3.791 1 40.22 391 ALA A C 1
ATOM 2909 O O . ALA A 1 391 ? 28.172 6.344 -4.395 1 40.22 391 ALA A O 1
ATOM 2910 N N . GLU A 1 392 ? 30 6.305 -3.516 1 41.5 392 GLU A N 1
ATOM 2911 C CA . GLU A 1 392 ? 30.578 7.031 -4.645 1 41.5 392 GLU A CA 1
ATOM 2912 C C . GLU A 1 392 ? 30.156 6.406 -5.973 1 41.5 392 GLU A C 1
ATOM 2914 O O . GLU A 1 392 ? 29.953 7.117 -6.961 1 41.5 392 GLU A O 1
ATOM 2919 N N . GLY A 1 393 ? 30.719 5.191 -6.254 1 40.72 393 GLY A N 1
ATOM 2920 C CA . GLY A 1 393 ? 30.922 4.82 -7.645 1 40.72 393 GLY A CA 1
ATOM 2921 C C . GLY A 1 393 ? 29.625 4.523 -8.375 1 40.72 393 GLY A C 1
ATOM 2922 O O . GLY A 1 393 ? 28.844 3.666 -7.949 1 40.72 393 GLY A O 1
ATOM 2923 N N . LYS A 1 394 ? 28.969 5.641 -8.938 1 48.47 394 LYS A N 1
ATOM 2924 C CA . LYS A 1 394 ? 27.922 5.617 -9.938 1 48.47 394 LYS A CA 1
ATOM 2925 C C . LYS A 1 394 ? 28 4.363 -10.805 1 48.47 394 LYS A C 1
ATOM 2927 O O . LYS A 1 394 ? 28.75 4.32 -11.781 1 48.47 394 LYS A O 1
ATOM 2932 N N . VAL A 1 395 ? 27.891 3.088 -10.203 1 54.84 395 VAL A N 1
ATOM 2933 C CA . VAL A 1 395 ? 27.969 1.9 -11.055 1 54.84 395 VAL A CA 1
ATOM 2934 C C . VAL A 1 395 ? 26.766 1.853 -11.992 1 54.84 395 VAL A C 1
ATOM 2936 O O . VAL A 1 395 ? 25.625 1.965 -11.555 1 54.84 395 VAL A O 1
ATOM 2939 N N . ARG A 1 396 ? 27.031 2.148 -13.266 1 68.81 396 ARG A N 1
ATOM 2940 C CA . ARG A 1 396 ? 26.062 1.888 -14.32 1 68.81 396 ARG A CA 1
ATOM 2941 C C . ARG A 1 396 ? 25.547 0.455 -14.25 1 68.81 396 ARG A C 1
ATOM 2943 O O . ARG A 1 396 ? 26.312 -0.497 -14.359 1 68.81 396 ARG A O 1
ATOM 2950 N N . ARG A 1 397 ? 24.266 0.397 -13.789 1 85.19 397 ARG A N 1
ATOM 2951 C CA . ARG A 1 397 ? 23.672 -0.927 -13.688 1 85.19 397 ARG A CA 1
ATOM 2952 C C . ARG A 1 397 ? 22.938 -1.304 -14.977 1 85.19 397 ARG A C 1
ATOM 2954 O O . ARG A 1 397 ? 22.312 -0.455 -15.609 1 85.19 397 ARG A O 1
ATOM 2961 N N . ASN A 1 398 ? 23.141 -2.502 -15.438 1 90.38 398 ASN A N 1
ATOM 2962 C CA . ASN A 1 398 ? 22.344 -3.121 -16.484 1 90.38 398 ASN A CA 1
ATOM 2963 C C . ASN A 1 398 ? 21.328 -4.105 -15.914 1 90.38 398 ASN A C 1
ATOM 2965 O O . ASN A 1 398 ? 21.641 -5.285 -15.727 1 90.38 398 ASN A O 1
ATOM 2969 N N . LEU A 1 399 ? 20.141 -3.637 -15.68 1 93.31 399 LEU A N 1
ATOM 2970 C CA . LEU A 1 399 ? 19.125 -4.375 -14.938 1 93.31 399 LEU A CA 1
ATOM 2971 C C . LEU A 1 399 ? 18.719 -5.641 -15.688 1 93.31 399 LEU A C 1
ATOM 2973 O O . LEU A 1 399 ? 18.469 -6.676 -15.07 1 93.31 399 LEU A O 1
ATOM 2977 N N . GLN A 1 400 ? 18.688 -5.613 -17.016 1 95 400 GLN A N 1
ATOM 2978 C CA . GLN A 1 400 ? 18.312 -6.781 -17.797 1 95 400 GLN A CA 1
ATOM 2979 C C . GLN A 1 400 ? 19.391 -7.863 -17.734 1 95 400 GLN A C 1
ATOM 2981 O O . GLN A 1 400 ? 19.078 -9.055 -17.672 1 95 400 GLN A O 1
ATOM 2986 N N . ALA A 1 401 ? 20.609 -7.441 -17.688 1 94.25 401 ALA A N 1
ATOM 2987 C CA . ALA A 1 401 ? 21.703 -8.398 -17.516 1 94.25 401 ALA A CA 1
ATOM 2988 C C . ALA A 1 401 ? 21.688 -9.023 -16.125 1 94.25 401 ALA A C 1
ATOM 2990 O O . ALA A 1 401 ? 21.938 -10.219 -15.977 1 94.25 401 ALA A O 1
ATOM 2991 N N . GLU A 1 402 ? 21.406 -8.156 -15.141 1 92.75 402 GLU A N 1
ATOM 2992 C CA . GLU A 1 402 ? 21.312 -8.648 -13.773 1 92.75 402 GLU A CA 1
ATOM 2993 C C . GLU A 1 402 ? 20.172 -9.664 -13.633 1 92.75 402 GLU A C 1
ATOM 2995 O O . GLU A 1 402 ? 20.328 -10.695 -12.984 1 92.75 402 GLU A O 1
ATOM 3000 N N . LYS A 1 403 ? 19.062 -9.344 -14.297 1 95.75 403 LYS A N 1
ATOM 3001 C CA . LYS A 1 403 ? 17.922 -10.242 -14.289 1 95.75 403 LYS A CA 1
ATOM 3002 C C . LYS A 1 403 ? 18.266 -11.586 -14.922 1 95.75 403 LYS A C 1
ATOM 3004 O O . LYS A 1 403 ? 17.906 -12.641 -14.391 1 95.75 403 LYS A O 1
ATOM 3009 N N . ARG A 1 404 ? 18.922 -11.578 -16.047 1 95.81 404 ARG A N 1
ATOM 3010 C CA . ARG A 1 404 ? 19.297 -12.797 -16.766 1 95.81 404 ARG A CA 1
ATOM 3011 C C . ARG A 1 404 ? 20.219 -13.664 -15.914 1 95.81 404 ARG A C 1
ATOM 3013 O O . ARG A 1 404 ? 20.047 -14.883 -15.828 1 95.81 404 ARG A O 1
ATOM 3020 N N . ARG A 1 405 ? 21.156 -13 -15.297 1 94.75 405 ARG A N 1
ATOM 3021 C CA . ARG A 1 405 ? 22.109 -13.719 -14.461 1 94.75 405 ARG A CA 1
ATOM 3022 C C . ARG A 1 405 ? 21.422 -14.367 -13.266 1 94.75 405 ARG A C 1
ATOM 3024 O O . ARG A 1 405 ? 21.703 -15.516 -12.922 1 94.75 405 ARG A O 1
ATOM 3031 N N . PHE A 1 406 ? 20.594 -13.688 -12.68 1 97.06 406 PHE A N 1
ATOM 3032 C CA . PHE A 1 406 ? 19.891 -14.195 -11.508 1 97.06 406 PHE A CA 1
ATOM 3033 C C . PHE A 1 406 ? 18.953 -15.328 -11.891 1 97.06 406 PHE A C 1
ATOM 3035 O O . PHE A 1 406 ? 18.875 -16.344 -11.195 1 97.06 406 PHE A O 1
ATOM 3042 N N . ALA A 1 407 ? 18.203 -15.117 -13.008 1 97.25 407 ALA A N 1
ATOM 3043 C CA . ALA A 1 407 ? 17.297 -16.156 -13.484 1 97.25 407 ALA A CA 1
ATOM 3044 C C . ALA A 1 407 ? 18.062 -17.438 -13.82 1 97.25 407 ALA A C 1
ATOM 3046 O O . ALA A 1 407 ? 17.594 -18.547 -13.555 1 97.25 407 ALA A O 1
ATOM 3047 N N . GLU A 1 408 ? 19.234 -17.281 -14.383 1 96 408 GLU A N 1
ATOM 3048 C CA . GLU A 1 408 ? 20.094 -18.438 -14.672 1 96 408 GLU A CA 1
ATOM 3049 C C . GLU A 1 408 ? 20.531 -19.141 -13.391 1 96 408 GLU A C 1
ATOM 3051 O O . GLU A 1 408 ? 20.547 -20.359 -13.328 1 96 408 GLU A O 1
ATOM 3056 N N . PHE A 1 409 ? 20.844 -18.359 -12.422 1 96.06 409 PHE A N 1
ATOM 3057 C CA . PHE A 1 409 ? 21.219 -18.906 -11.125 1 96.06 409 PHE A CA 1
ATOM 3058 C C . PHE A 1 409 ? 20.078 -19.719 -10.531 1 96.06 409 PHE A C 1
ATOM 3060 O O . PHE A 1 409 ? 20.297 -20.812 -10 1 96.06 409 PHE A O 1
ATOM 3067 N N . LEU A 1 410 ? 18.812 -19.172 -10.594 1 96.69 410 LEU A N 1
ATOM 3068 C CA . LEU A 1 410 ? 17.641 -19.812 -10 1 96.69 410 LEU A CA 1
ATOM 3069 C C . LEU A 1 410 ? 17.297 -21.094 -10.75 1 96.69 410 LEU A C 1
ATOM 3071 O O . LEU A 1 410 ? 16.719 -22.016 -10.164 1 96.69 410 LEU A O 1
ATOM 3075 N N . ASN A 1 411 ? 17.641 -21.203 -12.031 1 93.31 411 ASN A N 1
ATOM 3076 C CA . ASN A 1 411 ? 17.203 -22.312 -12.867 1 93.31 411 ASN A CA 1
ATOM 3077 C C . ASN A 1 411 ? 18.375 -23.25 -13.203 1 93.31 411 ASN A C 1
ATOM 3079 O O . ASN A 1 411 ? 18.281 -24.031 -14.141 1 93.31 411 ASN A O 1
ATOM 3083 N N . ARG A 1 412 ? 19.375 -23.141 -12.438 1 87.5 412 ARG A N 1
ATOM 3084 C CA . ARG A 1 412 ? 20.484 -24.062 -12.625 1 87.5 412 ARG A CA 1
ATOM 3085 C C . ARG A 1 412 ? 20.109 -25.484 -12.227 1 87.5 412 ARG A C 1
ATOM 3087 O O . ARG A 1 412 ? 19.328 -25.672 -11.281 1 87.5 412 ARG A O 1
ATOM 3094 N N . PRO A 1 413 ? 20.578 -26.438 -13.109 1 77.38 413 PRO A N 1
ATOM 3095 C CA . PRO A 1 413 ? 20.297 -27.828 -12.75 1 77.38 413 PRO A CA 1
ATOM 3096 C C . PRO A 1 413 ? 20.859 -28.219 -11.391 1 77.38 413 PRO A C 1
ATOM 3098 O O . PRO A 1 413 ? 21.906 -27.703 -10.977 1 77.38 413 PRO A O 1
ATOM 3101 N N . SER A 1 414 ? 20.031 -28.609 -10.469 1 61.59 414 SER A N 1
ATOM 3102 C CA . SER A 1 414 ? 20.484 -29.094 -9.172 1 61.59 414 SER A CA 1
ATOM 3103 C C . SER A 1 414 ? 21.656 -30.062 -9.312 1 61.59 414 SER A C 1
ATOM 3105 O O . SER A 1 414 ? 21.641 -30.938 -10.172 1 61.59 414 SER A O 1
ATOM 3107 N N . GLU A 1 415 ? 22.875 -29.625 -9.055 1 46.59 415 GLU A N 1
ATOM 3108 C CA . GLU A 1 415 ? 23.891 -30.656 -9.016 1 46.59 415 GLU A CA 1
ATOM 3109 C C . GLU A 1 415 ? 23.5 -31.797 -8.07 1 46.59 415 GLU A C 1
ATOM 3111 O O . GLU A 1 415 ? 22.844 -31.562 -7.059 1 46.59 415 GLU A O 1
ATOM 3116 N N . MET B 1 1 ? -38.438 -34.031 -46.5 1 27.84 1 MET B N 1
ATOM 3117 C CA . MET B 1 1 ? -38.594 -33.906 -45.062 1 27.84 1 MET B CA 1
ATOM 3118 C C . MET B 1 1 ? -37.281 -33.375 -44.438 1 27.84 1 MET B C 1
ATOM 3120 O O . MET B 1 1 ? -36.406 -34.125 -44.062 1 27.84 1 MET B O 1
ATOM 3124 N N . MET B 1 2 ? -36.656 -32.312 -44.969 1 29 2 MET B N 1
ATOM 3125 C CA . MET B 1 2 ? -35.375 -31.656 -44.719 1 29 2 MET B CA 1
ATOM 3126 C C . MET B 1 2 ? -35.344 -30.984 -43.375 1 29 2 MET B C 1
ATOM 3128 O O . MET B 1 2 ? -36 -29.953 -43.156 1 29 2 MET B O 1
ATOM 3132 N N . ARG B 1 3 ? -35.531 -31.75 -42.219 1 32.59 3 ARG B N 1
ATOM 3133 C CA . ARG B 1 3 ? -35.375 -31.297 -40.844 1 32.59 3 ARG B CA 1
ATOM 3134 C C . ARG B 1 3 ? -34.125 -30.438 -40.688 1 32.59 3 ARG B C 1
ATOM 3136 O O . ARG B 1 3 ? -33.031 -30.969 -40.688 1 32.59 3 ARG B O 1
ATOM 3143 N N . CYS B 1 4 ? -34.031 -29.312 -41.344 1 31.22 4 CYS B N 1
ATOM 3144 C CA . CYS B 1 4 ? -32.969 -28.344 -41.188 1 31.22 4 CYS B CA 1
ATOM 3145 C C . CYS B 1 4 ? -32.625 -28.141 -39.719 1 31.22 4 CYS B C 1
ATOM 3147 O O . CYS B 1 4 ? -33.5 -27.812 -38.906 1 31.22 4 CYS B O 1
ATOM 3149 N N . CYS B 1 5 ? -31.688 -28.828 -39.125 1 32.31 5 CYS B N 1
ATOM 3150 C CA . CYS B 1 5 ? -31.031 -28.688 -37.844 1 32.31 5 CYS B CA 1
ATOM 3151 C C . CYS B 1 5 ? -30.75 -27.234 -37.531 1 32.31 5 CYS B C 1
ATOM 3153 O O . CYS B 1 5 ? -29.812 -26.641 -38.031 1 32.31 5 CYS B O 1
ATOM 3155 N N . ARG B 1 6 ? -31.734 -26.391 -37.5 1 34.16 6 ARG B N 1
ATOM 3156 C CA . ARG B 1 6 ? -31.453 -25.109 -36.875 1 34.16 6 ARG B CA 1
ATOM 3157 C C . ARG B 1 6 ? -30.703 -25.297 -35.562 1 34.16 6 ARG B C 1
ATOM 3159 O O . ARG B 1 6 ? -31.312 -25.531 -34.531 1 34.16 6 ARG B O 1
ATOM 3166 N N . ARG B 1 7 ? -29.609 -25.984 -35.625 1 37.41 7 ARG B N 1
ATOM 3167 C CA . ARG B 1 7 ? -28.781 -25.766 -34.469 1 37.41 7 ARG B CA 1
ATOM 3168 C C . ARG B 1 7 ? -28.859 -24.312 -34 1 37.41 7 ARG B C 1
ATOM 3170 O O . ARG B 1 7 ? -28.531 -23.406 -34.75 1 37.41 7 ARG B O 1
ATOM 3177 N N . ALA B 1 8 ? -29.781 -23.891 -33.281 1 37.28 8 ALA B N 1
ATOM 3178 C CA . ALA B 1 8 ? -29.766 -22.672 -32.5 1 37.28 8 ALA B CA 1
ATOM 3179 C C . ALA B 1 8 ? -28.344 -22.266 -32.156 1 37.28 8 ALA B C 1
ATOM 3181 O O . ALA B 1 8 ? -27.656 -22.969 -31.406 1 37.28 8 ALA B O 1
ATOM 3182 N N . LEU B 1 9 ? -27.531 -21.625 -32.938 1 40.47 9 LEU B N 1
ATOM 3183 C CA . LEU B 1 9 ? -26.266 -20.984 -32.594 1 40.47 9 LEU B CA 1
ATOM 3184 C C . LEU B 1 9 ? -26.344 -20.344 -31.203 1 40.47 9 LEU B C 1
ATOM 3186 O O . LEU B 1 9 ? -26.969 -19.297 -31.016 1 40.47 9 LEU B O 1
ATOM 3190 N N . GLU B 1 10 ? -26.734 -20.984 -30.141 1 44.59 10 GLU B N 1
ATOM 3191 C CA . GLU B 1 10 ? -26.688 -20.453 -28.781 1 44.59 10 GLU B CA 1
ATOM 3192 C C . GLU B 1 10 ? -25.547 -19.453 -28.609 1 44.59 10 GLU B C 1
ATOM 3194 O O . GLU B 1 10 ? -24.391 -19.781 -28.891 1 44.59 10 GLU B O 1
ATOM 3199 N N . SER B 1 11 ? -25.688 -18.219 -28.938 1 53.84 11 SER B N 1
ATOM 3200 C CA . SER B 1 11 ? -24.812 -17.078 -28.703 1 53.84 11 SER B CA 1
ATOM 3201 C C . SER B 1 11 ? -24.047 -17.219 -27.406 1 53.84 11 SER B C 1
ATOM 3203 O O . SER B 1 11 ? -24.625 -17.484 -26.344 1 53.84 11 SER B O 1
ATOM 3205 N N . ASN B 1 12 ? -22.859 -17.844 -27.422 1 72.69 12 ASN B N 1
ATOM 3206 C CA . ASN B 1 12 ? -21.969 -18 -26.281 1 72.69 12 ASN B CA 1
ATOM 3207 C C . ASN B 1 12 ? -21.375 -16.656 -25.859 1 72.69 12 ASN B C 1
ATOM 3209 O O . ASN B 1 12 ? -20.281 -16.297 -26.297 1 72.69 12 ASN B O 1
ATOM 3213 N N . THR B 1 13 ? -22.156 -15.898 -25.094 1 86.38 13 THR B N 1
ATOM 3214 C CA . THR B 1 13 ? -21.844 -14.492 -24.828 1 86.38 13 THR B CA 1
ATOM 3215 C C . THR B 1 13 ? -21.031 -14.352 -23.547 1 86.38 13 THR B C 1
ATOM 3217 O O . THR B 1 13 ? -20.547 -13.266 -23.234 1 86.38 13 THR B O 1
ATOM 3220 N N . THR B 1 14 ? -20.875 -15.477 -22.875 1 93.19 14 THR B N 1
ATOM 3221 C CA . THR B 1 14 ? -20.078 -15.422 -21.656 1 93.19 14 THR B CA 1
ATOM 3222 C C . THR B 1 14 ? -18.938 -16.438 -21.719 1 93.19 14 THR B C 1
ATOM 3224 O O . THR B 1 14 ? -19.062 -17.469 -22.375 1 93.19 14 THR B O 1
ATOM 3227 N N . LEU B 1 15 ? -17.906 -16.125 -21.141 1 96.38 15 LEU B N 1
ATOM 3228 C CA . LEU B 1 15 ? -16.703 -16.953 -21.156 1 96.38 15 LEU B CA 1
ATOM 3229 C C . LEU B 1 15 ? -16.625 -17.812 -19.906 1 96.38 15 LEU B C 1
ATOM 3231 O O . LEU B 1 15 ? -16.688 -17.297 -18.781 1 96.38 15 LEU B O 1
ATOM 3235 N N . SER B 1 16 ? -16.562 -19.109 -20.094 1 96 16 SER B N 1
ATOM 3236 C CA . SER B 1 16 ? -16.406 -20.016 -18.969 1 96 16 SER B CA 1
ATOM 3237 C C . SER B 1 16 ? -15.047 -19.844 -18.281 1 96 16 SER B C 1
ATOM 3239 O O . SER B 1 16 ? -14.023 -19.781 -18.953 1 96 16 SER B O 1
ATOM 3241 N N . PRO B 1 17 ? -15.023 -19.766 -16.922 1 96.88 17 PRO B N 1
ATOM 3242 C CA . PRO B 1 17 ? -13.734 -19.703 -16.234 1 96.88 17 PRO B CA 1
ATOM 3243 C C . PRO B 1 17 ? -12.836 -20.906 -16.547 1 96.88 17 PRO B C 1
ATOM 3245 O O . PRO B 1 17 ? -11.617 -20.766 -16.625 1 96.88 17 PRO B O 1
ATOM 3248 N N . ALA B 1 18 ? -13.461 -22.062 -16.719 1 97.38 18 ALA B N 1
ATOM 3249 C CA . ALA B 1 18 ? -12.703 -23.25 -17.094 1 97.38 18 ALA B CA 1
ATOM 3250 C C . ALA B 1 18 ? -12.008 -23.062 -18.438 1 97.38 18 ALA B C 1
ATOM 3252 O O . ALA B 1 18 ? -10.844 -23.438 -18.609 1 97.38 18 ALA B O 1
ATOM 3253 N N . TYR B 1 19 ? -12.781 -22.516 -19.375 1 97.62 19 TYR B N 1
ATOM 3254 C CA . TYR B 1 19 ? -12.219 -22.234 -20.688 1 97.62 19 TYR B CA 1
ATOM 3255 C C . TYR B 1 19 ? -11.07 -21.234 -20.594 1 97.62 19 TYR B C 1
ATOM 3257 O O . TYR B 1 19 ? -10.023 -21.422 -21.219 1 97.62 19 TYR B O 1
ATOM 3265 N N . LEU B 1 20 ? -11.273 -20.219 -19.828 1 98.12 20 LEU B N 1
ATOM 3266 C CA . LEU B 1 20 ? -10.266 -19.172 -19.625 1 98.12 20 LEU B CA 1
ATOM 3267 C C . LEU B 1 20 ? -8.977 -19.766 -19.062 1 98.12 20 LEU B C 1
ATOM 3269 O O . LEU B 1 20 ? -7.902 -19.594 -19.641 1 98.12 20 LEU B O 1
ATOM 3273 N N . VAL B 1 21 ? -9.062 -20.5 -17.969 1 98.31 21 VAL B N 1
ATOM 3274 C CA . VAL B 1 21 ? -7.891 -21.016 -17.281 1 98.31 21 VAL B CA 1
ATOM 3275 C C . VAL B 1 21 ? -7.184 -22.047 -18.156 1 98.31 21 VAL B C 1
ATOM 3277 O O . VAL B 1 21 ? -5.953 -22.078 -18.234 1 98.31 21 VAL B O 1
ATOM 3280 N N . ARG B 1 22 ? -7.938 -22.906 -18.828 1 98 22 ARG B N 1
ATOM 3281 C CA . ARG B 1 22 ? -7.348 -23.891 -19.734 1 98 22 ARG B CA 1
ATOM 3282 C C . ARG B 1 22 ? -6.562 -23.188 -20.844 1 98 22 ARG B C 1
ATOM 3284 O O . ARG B 1 22 ? -5.461 -23.609 -21.188 1 98 22 ARG B O 1
ATOM 3291 N N . SER B 1 23 ? -7.176 -22.141 -21.391 1 98.12 23 SER B N 1
ATOM 3292 C CA . SER B 1 23 ? -6.516 -21.375 -22.453 1 98.12 23 SER B CA 1
ATOM 3293 C C . SER B 1 23 ? -5.172 -20.828 -21.969 1 98.12 23 SER B C 1
ATOM 3295 O O . SER B 1 23 ? -4.199 -20.812 -22.734 1 98.12 23 SER B O 1
ATOM 3297 N N . LEU B 1 24 ? -5.051 -20.328 -20.734 1 98.38 24 LEU B N 1
ATOM 3298 C CA . LEU B 1 24 ? -3.818 -19.781 -20.172 1 98.38 24 LEU B CA 1
ATOM 3299 C C . LEU B 1 24 ? -2.801 -20.891 -19.922 1 98.38 24 LEU B C 1
ATOM 3301 O O . LEU B 1 24 ? -1.623 -20.75 -20.266 1 98.38 24 LEU B O 1
ATOM 3305 N N . ARG B 1 25 ? -3.264 -22.031 -19.391 1 97.88 25 ARG B N 1
ATOM 3306 C CA . ARG B 1 25 ? -2.379 -23.156 -19.078 1 97.88 25 ARG B CA 1
ATOM 3307 C C . ARG B 1 25 ? -1.763 -23.734 -20.359 1 97.88 25 ARG B C 1
ATOM 3309 O O . ARG B 1 25 ? -0.582 -24.094 -20.375 1 97.88 25 ARG B O 1
ATOM 3316 N N . GLU B 1 26 ? -2.607 -23.812 -21.344 1 97.75 26 GLU B N 1
ATOM 3317 C CA . GLU B 1 26 ? -2.127 -24.328 -22.625 1 97.75 26 GLU B CA 1
ATOM 3318 C C . GLU B 1 26 ? -1.033 -23.438 -23.203 1 97.75 26 GLU B C 1
ATOM 3320 O O . GLU B 1 26 ? -0.203 -23.891 -23.984 1 97.75 26 GLU B O 1
ATOM 3325 N N . ARG B 1 27 ? -1.007 -22.203 -22.766 1 97.81 27 ARG B N 1
ATOM 3326 C CA . ARG B 1 27 ? -0.024 -21.25 -23.25 1 97.81 27 ARG B CA 1
ATOM 3327 C C . ARG B 1 27 ? 1.117 -21.078 -22.25 1 97.81 27 ARG B C 1
ATOM 3329 O O . ARG B 1 27 ? 1.969 -20.203 -22.422 1 97.81 27 ARG B O 1
ATOM 3336 N N . GLY B 1 28 ? 1.127 -21.812 -21.172 1 96.69 28 GLY B N 1
ATOM 3337 C CA . GLY B 1 28 ? 2.262 -21.891 -20.266 1 96.69 28 GLY B CA 1
ATOM 3338 C C . GLY B 1 28 ? 2.061 -21.078 -18.984 1 96.69 28 GLY B C 1
ATOM 3339 O O . GLY B 1 28 ? 2.973 -20.969 -18.172 1 96.69 28 GLY B O 1
ATOM 3340 N N . THR B 1 29 ? 0.917 -20.453 -18.797 1 98.38 29 THR B N 1
ATOM 3341 C CA . THR B 1 29 ? 0.617 -19.703 -17.578 1 98.38 29 THR B CA 1
ATOM 3342 C C . THR B 1 29 ? -0.161 -20.562 -16.594 1 98.38 29 THR B C 1
ATOM 3344 O O . THR B 1 29 ? -1.277 -20.984 -16.875 1 98.38 29 THR B O 1
ATOM 3347 N N . SER B 1 30 ? 0.473 -20.781 -15.445 1 96.81 30 SER B N 1
ATOM 3348 C CA . SER B 1 30 ? -0.181 -21.656 -14.469 1 96.81 30 SER B CA 1
ATOM 3349 C C . SER B 1 30 ? -0.074 -21.078 -13.062 1 96.81 30 SER B C 1
ATOM 3351 O O . SER B 1 30 ? -0.381 -21.766 -12.086 1 96.81 30 SER B O 1
ATOM 3353 N N . ALA B 1 31 ? 0.477 -19.891 -12.906 1 98.25 31 ALA B N 1
ATOM 3354 C CA . ALA B 1 31 ? 0.566 -19.203 -11.625 1 98.25 31 ALA B CA 1
ATOM 3355 C C . ALA B 1 31 ? -0.268 -17.922 -11.625 1 98.25 31 ALA B C 1
ATOM 3357 O O . ALA B 1 31 ? -0.192 -17.125 -12.562 1 98.25 31 ALA B O 1
ATOM 3358 N N . PHE B 1 32 ? -1.077 -17.797 -10.633 1 98.56 32 PHE B N 1
ATOM 3359 C CA . PHE B 1 32 ? -2.061 -16.719 -10.555 1 98.56 32 PHE B CA 1
ATOM 3360 C C . PHE B 1 32 ? -1.92 -15.953 -9.242 1 98.56 32 PHE B C 1
ATOM 3362 O O . PHE B 1 32 ? -1.918 -16.547 -8.164 1 98.56 32 PHE B O 1
ATOM 3369 N N . PHE B 1 33 ? -1.728 -14.664 -9.328 1 98.38 33 PHE B N 1
ATOM 3370 C CA . PHE B 1 33 ? -1.633 -13.773 -8.18 1 98.38 33 PHE B CA 1
ATOM 3371 C C . PHE B 1 33 ? -2.625 -12.625 -8.297 1 98.38 33 PHE B C 1
ATOM 3373 O O . PHE B 1 33 ? -2.834 -12.094 -9.391 1 98.38 33 PHE B O 1
ATOM 3380 N N . GLY B 1 34 ? -3.281 -12.242 -7.215 1 97 34 GLY B N 1
ATOM 3381 C CA . GLY B 1 34 ? -4.125 -11.07 -7.391 1 97 34 GLY B CA 1
ATOM 3382 C C . GLY B 1 34 ? -5.02 -10.797 -6.195 1 97 34 GLY B C 1
ATOM 3383 O O . GLY B 1 34 ? -4.73 -11.234 -5.082 1 97 34 GLY B O 1
ATOM 3384 N N . MET B 1 35 ? -5.957 -9.891 -6.461 1 94.69 35 MET B N 1
ATOM 3385 C CA . MET B 1 35 ? -6.957 -9.484 -5.48 1 94.69 35 MET B CA 1
ATOM 3386 C C . MET B 1 35 ? -8.367 -9.828 -5.965 1 94.69 35 MET B C 1
ATOM 3388 O O . MET B 1 35 ? -8.625 -9.844 -7.172 1 94.69 35 MET B O 1
ATOM 3392 N N . PRO B 1 36 ? -9.242 -10.047 -5.027 1 88.94 36 PRO B N 1
ATOM 3393 C CA . PRO B 1 36 ? -10.609 -10.414 -5.422 1 88.94 36 PRO B CA 1
ATOM 3394 C C . PRO B 1 36 ? -11.367 -9.242 -6.047 1 88.94 36 PRO B C 1
ATOM 3396 O O . PRO B 1 36 ? -11.07 -8.078 -5.762 1 88.94 36 PRO B O 1
ATOM 3399 N N . ASP B 1 37 ? -12.25 -9.57 -6.867 1 89.62 37 ASP B N 1
ATOM 3400 C CA . ASP B 1 37 ? -13.164 -8.641 -7.523 1 89.62 37 ASP B CA 1
ATOM 3401 C C . ASP B 1 37 ? -14.5 -9.32 -7.836 1 89.62 37 ASP B C 1
ATOM 3403 O O . ASP B 1 37 ? -14.547 -10.508 -8.141 1 89.62 37 ASP B O 1
ATOM 3407 N N . TYR B 1 38 ? -15.531 -8.508 -7.785 1 86.25 38 TYR B N 1
ATOM 3408 C CA . TYR B 1 38 ? -16.875 -9.031 -8.016 1 86.25 38 TYR B CA 1
ATOM 3409 C C . TYR B 1 38 ? -16.984 -9.672 -9.398 1 86.25 38 TYR B C 1
ATOM 3411 O O . TYR B 1 38 ? -17.469 -10.789 -9.531 1 86.25 38 TYR B O 1
ATOM 3419 N N . TYR B 1 39 ? -16.453 -9.062 -10.414 1 91.19 39 TYR B N 1
ATOM 3420 C CA . TYR B 1 39 ? -16.625 -9.547 -11.781 1 91.19 39 TYR B CA 1
ATOM 3421 C C . TYR B 1 39 ? -15.641 -10.68 -12.086 1 91.19 39 TYR B C 1
ATOM 3423 O O . TYR B 1 39 ? -15.828 -11.43 -13.047 1 91.19 39 TYR B O 1
ATOM 3431 N N . LEU B 1 40 ? -14.594 -10.82 -11.273 1 94.62 40 LEU B N 1
ATOM 3432 C CA . LEU B 1 40 ? -13.641 -11.906 -11.453 1 94.62 40 LEU B CA 1
ATOM 3433 C C . LEU B 1 40 ? -13.938 -13.055 -10.5 1 94.62 40 LEU B C 1
ATOM 3435 O O . LEU B 1 40 ? -13.188 -14.031 -10.445 1 94.62 40 LEU B O 1
ATOM 3439 N N . GLY B 1 41 ? -15.047 -12.93 -9.734 1 92.25 41 GLY B N 1
ATOM 3440 C CA . GLY B 1 41 ? -15.453 -13.93 -8.766 1 92.25 41 GLY B CA 1
ATOM 3441 C C . GLY B 1 41 ? -15.477 -15.336 -9.336 1 92.25 41 GLY B C 1
ATOM 3442 O O . GLY B 1 41 ? -14.938 -16.266 -8.734 1 92.25 41 GLY B O 1
ATOM 3443 N N . PRO B 1 42 ? -16.156 -15.508 -10.531 1 94.25 42 PRO B N 1
ATOM 3444 C CA . PRO B 1 42 ? -16.172 -16.844 -11.141 1 94.25 42 PRO B CA 1
ATOM 3445 C C . PRO B 1 42 ? -14.773 -17.391 -11.398 1 94.25 42 PRO B C 1
ATOM 3447 O O . PRO B 1 42 ? -14.531 -18.578 -11.203 1 94.25 42 PRO B O 1
ATOM 3450 N N . LEU B 1 43 ? -13.836 -16.531 -11.828 1 95.81 43 LEU B N 1
ATOM 3451 C CA . LEU B 1 43 ? -12.469 -16.969 -12.078 1 95.81 43 LEU B CA 1
ATOM 3452 C C . LEU B 1 43 ? -11.797 -17.422 -10.781 1 95.81 43 LEU B C 1
ATOM 3454 O O . LEU B 1 43 ? -11.219 -18.516 -10.734 1 95.81 43 LEU B O 1
ATOM 3458 N N . THR B 1 44 ? -11.883 -16.578 -9.758 1 93.5 44 THR B N 1
ATOM 3459 C CA . THR B 1 44 ? -11.188 -16.891 -8.516 1 93.5 44 THR B CA 1
ATOM 3460 C C . THR B 1 44 ? -11.805 -18.125 -7.852 1 93.5 44 THR B C 1
ATOM 3462 O O . THR B 1 44 ? -11.086 -18.953 -7.285 1 93.5 44 THR B O 1
ATOM 3465 N N . SER B 1 45 ? -13.133 -18.297 -7.941 1 91.88 45 SER B N 1
ATOM 3466 C CA . SER B 1 45 ? -13.797 -19.484 -7.434 1 91.88 45 SER B CA 1
ATOM 3467 C C . SER B 1 45 ? -13.312 -20.734 -8.156 1 91.88 45 SER B C 1
ATOM 3469 O O . SER B 1 45 ? -13.086 -21.781 -7.535 1 91.88 45 SER B O 1
ATOM 3471 N N . TYR B 1 46 ? -13.172 -20.594 -9.438 1 95.25 46 TYR B N 1
ATOM 3472 C CA . TYR B 1 46 ? -12.695 -21.719 -10.234 1 95.25 46 TYR B CA 1
ATOM 3473 C C . TYR B 1 46 ? -11.25 -22.047 -9.898 1 95.25 46 TYR B C 1
ATOM 3475 O O . TYR B 1 46 ? -10.867 -23.219 -9.859 1 95.25 46 TYR B O 1
ATOM 3483 N N . LEU B 1 47 ? -10.43 -21.031 -9.695 1 94.75 47 LEU B N 1
ATOM 3484 C CA . LEU B 1 47 ? -9.023 -21.234 -9.383 1 94.75 47 LEU B CA 1
ATOM 3485 C C . LEU B 1 47 ? -8.859 -21.953 -8.047 1 94.75 47 LEU B C 1
ATOM 3487 O O . LEU B 1 47 ? -7.98 -22.797 -7.895 1 94.75 47 LEU B O 1
ATOM 3491 N N . VAL B 1 48 ? -9.68 -21.578 -7.062 1 89.56 48 VAL B N 1
ATOM 3492 C CA . VAL B 1 48 ? -9.648 -22.281 -5.777 1 89.56 48 VAL B CA 1
ATOM 3493 C C . VAL B 1 48 ? -9.852 -23.781 -5.992 1 89.56 48 VAL B C 1
ATOM 3495 O O . VAL B 1 48 ? -9.18 -24.594 -5.367 1 89.56 48 VAL B O 1
ATOM 3498 N N . ASP B 1 49 ? -10.742 -24.141 -6.918 1 92 49 ASP B N 1
ATOM 3499 C CA . ASP B 1 49 ? -11.133 -25.531 -7.148 1 92 49 ASP B CA 1
ATOM 3500 C C . ASP B 1 49 ? -10.102 -26.25 -8.016 1 92 49 ASP B C 1
ATOM 3502 O O . ASP B 1 49 ? -9.961 -27.484 -7.938 1 92 49 ASP B O 1
ATOM 3506 N N . SER B 1 50 ? -9.383 -25.469 -8.789 1 93.75 50 SER B N 1
ATOM 3507 C CA . SER B 1 50 ? -8.688 -26.141 -9.875 1 93.75 50 SER B CA 1
ATOM 3508 C C . SER B 1 50 ? -7.176 -26 -9.742 1 93.75 50 SER B C 1
ATOM 3510 O O . SER B 1 50 ? -6.426 -26.438 -10.617 1 93.75 50 SER B O 1
ATOM 3512 N N . THR B 1 51 ? -6.691 -25.375 -8.711 1 90.88 51 THR B N 1
ATOM 3513 C CA . THR B 1 51 ? -5.254 -25.188 -8.57 1 90.88 51 THR B CA 1
ATOM 3514 C C . THR B 1 51 ? -4.742 -25.828 -7.285 1 90.88 51 THR B C 1
ATOM 3516 O O . THR B 1 51 ? -5.512 -26.062 -6.352 1 90.88 51 THR B O 1
ATOM 3519 N N . ALA B 1 52 ? -3.447 -26.156 -7.32 1 87.19 52 ALA B N 1
ATOM 3520 C CA . ALA B 1 52 ? -2.758 -26.609 -6.117 1 87.19 52 ALA B CA 1
ATOM 3521 C C . ALA B 1 52 ? -2.35 -25.438 -5.238 1 87.19 52 ALA B C 1
ATOM 3523 O O . ALA B 1 52 ? -2.418 -24.281 -5.668 1 87.19 52 ALA B O 1
ATOM 3524 N N . ALA B 1 53 ? -1.946 -25.828 -4.012 1 84.56 53 ALA B N 1
ATOM 3525 C CA . ALA B 1 53 ? -1.468 -24.797 -3.088 1 84.56 53 ALA B CA 1
ATOM 3526 C C . ALA B 1 53 ? -0.277 -24.047 -3.672 1 84.56 53 ALA B C 1
ATOM 3528 O O . ALA B 1 53 ? 0.653 -24.656 -4.203 1 84.56 53 ALA B O 1
ATOM 3529 N N . GLY B 1 54 ? -0.435 -22.719 -3.703 1 88.56 54 GLY B N 1
ATOM 3530 C CA . GLY B 1 54 ? 0.682 -21.922 -4.168 1 88.56 54 GLY B CA 1
ATOM 3531 C C . GLY B 1 54 ? 0.542 -21.484 -5.613 1 88.56 54 GLY B C 1
ATOM 3532 O O . GLY B 1 54 ? 1.228 -20.562 -6.059 1 88.56 54 GLY B O 1
ATOM 3533 N N . GLU B 1 55 ? -0.25 -22.172 -6.379 1 93.5 55 GLU B N 1
ATOM 3534 C CA . GLU B 1 55 ? -0.462 -21.797 -7.777 1 93.5 55 GLU B CA 1
ATOM 3535 C C . GLU B 1 55 ? -1.392 -20.594 -7.887 1 93.5 55 GLU B C 1
ATOM 3537 O O . GLU B 1 55 ? -1.341 -19.844 -8.875 1 93.5 55 GLU B O 1
ATOM 3542 N N . TYR B 1 56 ? -2.229 -20.516 -6.98 1 94.69 56 TYR B N 1
ATOM 3543 C CA . TYR B 1 56 ? -3.16 -19.406 -6.844 1 94.69 56 TYR B CA 1
ATOM 3544 C C . TYR B 1 56 ? -2.979 -18.703 -5.504 1 94.69 56 TYR B C 1
ATOM 3546 O O . TYR B 1 56 ? -3.068 -19.328 -4.449 1 94.69 56 TYR B O 1
ATOM 3554 N N . VAL B 1 57 ? -2.646 -17.375 -5.582 1 96 57 VAL B N 1
ATOM 3555 C CA . VAL B 1 57 ? -2.375 -16.641 -4.352 1 96 57 VAL B CA 1
ATOM 3556 C C . VAL B 1 57 ? -3.25 -15.383 -4.293 1 96 57 VAL B C 1
ATOM 3558 O O . VAL B 1 57 ? -3.229 -14.562 -5.211 1 96 57 VAL B O 1
ATOM 3561 N N . MET B 1 58 ? -4.047 -15.273 -3.281 1 93.75 58 MET B N 1
ATOM 3562 C CA . MET B 1 58 ? -4.738 -14.031 -2.949 1 93.75 58 MET B CA 1
ATOM 3563 C C . MET B 1 58 ? -3.842 -13.117 -2.113 1 93.75 58 MET B C 1
ATOM 3565 O O . MET B 1 58 ? -3.471 -13.469 -0.992 1 93.75 58 MET B O 1
ATOM 3569 N N . THR B 1 59 ? -3.484 -12.055 -2.682 1 96 59 THR B N 1
ATOM 3570 C CA . THR B 1 59 ? -2.602 -11.117 -1.989 1 96 59 THR B CA 1
ATOM 3571 C C . THR B 1 59 ? -3.41 -10.039 -1.278 1 96 59 THR B C 1
ATOM 3573 O O . THR B 1 59 ? -4.629 -9.969 -1.431 1 96 59 THR B O 1
ATOM 3576 N N . THR B 1 60 ? -2.75 -9.219 -0.486 1 94.44 60 THR B N 1
ATOM 3577 C CA . THR B 1 60 ? -3.43 -8.172 0.271 1 94.44 60 THR B CA 1
ATOM 3578 C C . THR B 1 60 ? -3.562 -6.902 -0.562 1 94.44 60 THR B C 1
ATOM 3580 O O . THR B 1 60 ? -4.379 -6.031 -0.252 1 94.44 60 THR B O 1
ATOM 3583 N N . ASN B 1 61 ? -2.752 -6.762 -1.599 1 93.94 61 ASN B N 1
ATOM 3584 C CA . ASN B 1 61 ? -2.883 -5.652 -2.537 1 93.94 61 ASN B CA 1
ATOM 3585 C C . ASN B 1 61 ? -2.268 -5.988 -3.893 1 93.94 61 ASN B C 1
ATOM 3587 O O . ASN B 1 61 ? -1.529 -6.965 -4.02 1 93.94 61 ASN B O 1
ATOM 3591 N N . CYS B 1 62 ? -2.521 -5.188 -4.895 1 96.75 62 CYS B N 1
ATOM 3592 C CA . CYS B 1 62 ? -2.154 -5.508 -6.27 1 96.75 62 CYS B CA 1
ATOM 3593 C C . CYS B 1 62 ? -0.665 -5.289 -6.504 1 96.75 62 CYS B C 1
ATOM 3595 O O . CYS B 1 62 ? -0.071 -5.914 -7.383 1 96.75 62 CYS B O 1
ATOM 3597 N N . GLY B 1 63 ? -0.038 -4.375 -5.727 1 96.94 63 GLY B N 1
ATOM 3598 C CA . GLY B 1 63 ? 1.408 -4.242 -5.809 1 96.94 63 GLY B CA 1
ATOM 3599 C C . GLY B 1 63 ? 2.148 -5.492 -5.375 1 96.94 63 GLY B C 1
ATOM 3600 O O . GLY B 1 63 ? 3.125 -5.895 -6.012 1 96.94 63 GLY B O 1
ATOM 3601 N N . ASN B 1 64 ? 1.658 -6.047 -4.293 1 97.12 64 ASN B N 1
ATOM 3602 C CA . ASN B 1 64 ? 2.232 -7.301 -3.814 1 97.12 64 ASN B CA 1
ATOM 3603 C C . ASN B 1 64 ? 2.031 -8.43 -4.824 1 97.12 64 ASN B C 1
ATOM 3605 O O . ASN B 1 64 ? 2.914 -9.266 -5.008 1 97.12 64 ASN B O 1
ATOM 3609 N N . ALA B 1 65 ? 0.864 -8.453 -5.465 1 98.38 65 ALA B N 1
ATOM 3610 C CA . ALA B 1 65 ? 0.592 -9.453 -6.496 1 98.38 65 ALA B CA 1
ATOM 3611 C C . ALA B 1 65 ? 1.601 -9.352 -7.637 1 98.38 65 ALA B C 1
ATOM 3613 O O . ALA B 1 65 ? 2.141 -10.367 -8.086 1 98.38 65 ALA B O 1
ATOM 3614 N N . MET B 1 66 ? 1.854 -8.156 -8.062 1 98.69 66 MET B N 1
ATOM 3615 C CA . MET B 1 66 ? 2.814 -7.926 -9.141 1 98.69 66 MET B CA 1
ATOM 3616 C C . MET B 1 66 ? 4.215 -8.359 -8.719 1 98.69 66 MET B C 1
ATOM 3618 O O . MET B 1 66 ? 4.949 -8.961 -9.508 1 98.69 66 MET B O 1
ATOM 3622 N N . ALA B 1 67 ? 4.586 -8.031 -7.488 1 98.69 67 ALA B N 1
ATOM 3623 C CA . ALA B 1 67 ? 5.914 -8.391 -6.996 1 98.69 67 ALA B CA 1
ATOM 3624 C C . ALA B 1 67 ? 6.09 -9.906 -6.953 1 98.69 67 ALA B C 1
ATOM 3626 O O . ALA B 1 67 ? 7.121 -10.43 -7.383 1 98.69 67 ALA B O 1
ATOM 3627 N N . MET B 1 68 ? 5.098 -10.602 -6.453 1 98.75 68 MET B N 1
ATOM 3628 C CA . MET B 1 68 ? 5.16 -12.055 -6.398 1 98.75 68 MET B CA 1
ATOM 3629 C C . MET B 1 68 ? 5.223 -12.648 -7.805 1 98.75 68 MET B C 1
ATOM 3631 O O . MET B 1 68 ? 5.949 -13.617 -8.039 1 98.75 68 MET B O 1
ATOM 3635 N N . ALA B 1 69 ? 4.457 -12.039 -8.711 1 98.88 69 ALA B N 1
ATOM 3636 C CA . ALA B 1 69 ? 4.488 -12.477 -10.102 1 98.88 69 ALA B CA 1
ATOM 3637 C C . ALA B 1 69 ? 5.891 -12.336 -10.695 1 98.88 69 ALA B C 1
ATOM 3639 O O . ALA B 1 69 ? 6.348 -13.203 -11.445 1 98.88 69 ALA B O 1
ATOM 3640 N N . ALA B 1 70 ? 6.555 -11.242 -10.383 1 98.81 70 ALA B N 1
ATOM 3641 C CA . ALA B 1 70 ? 7.93 -11.047 -10.836 1 98.81 70 ALA B CA 1
ATOM 3642 C C . ALA B 1 70 ? 8.836 -12.164 -10.328 1 98.81 70 ALA B C 1
ATOM 3644 O O . ALA B 1 70 ? 9.641 -12.711 -11.086 1 98.81 70 ALA B O 1
ATOM 3645 N N . GLY B 1 71 ? 8.688 -12.461 -9.008 1 98.81 71 GLY B N 1
ATOM 3646 C CA . GLY B 1 71 ? 9.469 -13.555 -8.445 1 98.81 71 GLY B CA 1
ATOM 3647 C C . GLY B 1 71 ? 9.227 -14.883 -9.133 1 98.81 71 GLY B C 1
ATOM 3648 O O . GLY B 1 71 ? 10.164 -15.633 -9.398 1 98.81 71 GLY B O 1
ATOM 3649 N N . HIS B 1 72 ? 7.984 -15.156 -9.43 1 98.75 72 HIS B N 1
ATOM 3650 C CA . HIS B 1 72 ? 7.633 -16.391 -10.117 1 98.75 72 HIS B CA 1
ATOM 3651 C C . HIS B 1 72 ? 8.305 -16.469 -11.484 1 98.75 72 HIS B C 1
ATOM 3653 O O . HIS B 1 72 ? 8.867 -17.516 -11.844 1 98.75 72 HIS B O 1
ATOM 3659 N N . TYR B 1 73 ? 8.234 -15.391 -12.266 1 98.75 73 TYR B N 1
ATOM 3660 C CA . TYR B 1 73 ? 8.844 -15.391 -13.586 1 98.75 73 TYR B CA 1
ATOM 3661 C C . TYR B 1 73 ? 10.344 -15.641 -13.5 1 98.75 73 TYR B C 1
ATOM 3663 O O . TYR B 1 73 ? 10.891 -16.438 -14.266 1 98.75 73 TYR B O 1
ATOM 3671 N N . LEU B 1 74 ? 10.977 -14.93 -12.547 1 98.44 74 LEU B N 1
ATOM 3672 C CA . LEU B 1 74 ? 12.422 -15.094 -12.391 1 98.44 74 LEU B CA 1
ATOM 3673 C C . LEU B 1 74 ? 12.773 -16.547 -12.07 1 98.44 74 LEU B C 1
ATOM 3675 O O . LEU B 1 74 ? 13.758 -17.078 -12.594 1 98.44 74 LEU B O 1
ATOM 3679 N N . ALA B 1 75 ? 11.977 -17.172 -11.266 1 98.06 75 ALA B N 1
ATOM 3680 C CA . ALA B 1 75 ? 12.258 -18.516 -10.758 1 98.06 75 ALA B CA 1
ATOM 3681 C C . ALA B 1 75 ? 11.953 -19.578 -11.805 1 98.06 75 ALA B C 1
ATOM 3683 O O . ALA B 1 75 ? 12.547 -20.656 -11.797 1 98.06 75 ALA B O 1
ATOM 3684 N N . THR B 1 76 ? 10.984 -19.281 -12.797 1 97.56 76 THR B N 1
ATOM 3685 C CA . THR B 1 76 ? 10.477 -20.359 -13.641 1 97.56 76 THR B CA 1
ATOM 3686 C C . THR B 1 76 ? 10.594 -19.984 -15.117 1 97.56 76 THR B C 1
ATOM 3688 O O . THR B 1 76 ? 10.5 -20.859 -15.984 1 97.56 76 THR B O 1
ATOM 3691 N N . LEU B 1 77 ? 10.695 -18.688 -15.367 1 97.5 77 LEU B N 1
ATOM 3692 C CA . LEU B 1 77 ? 10.711 -18.125 -16.719 1 97.5 77 LEU B CA 1
ATOM 3693 C C . LEU B 1 77 ? 9.398 -18.406 -17.438 1 97.5 77 LEU B C 1
ATOM 3695 O O . LEU B 1 77 ? 9.359 -18.422 -18.672 1 97.5 77 LEU B O 1
ATOM 3699 N N . ARG B 1 78 ? 8.352 -18.703 -16.641 1 97.94 78 ARG B N 1
ATOM 3700 C CA . ARG B 1 78 ? 6.992 -18.844 -17.156 1 97.94 78 ARG B CA 1
ATOM 3701 C C . ARG B 1 78 ? 6.164 -17.594 -16.844 1 97.94 78 ARG B C 1
ATOM 3703 O O . ARG B 1 78 ? 6.23 -17.062 -15.742 1 97.94 78 ARG B O 1
ATOM 3710 N N . THR B 1 79 ? 5.418 -17.156 -17.844 1 98.69 79 THR B N 1
ATOM 3711 C CA . THR B 1 79 ? 4.617 -15.945 -17.703 1 98.69 79 THR B CA 1
ATOM 3712 C C . THR B 1 79 ? 3.541 -16.125 -16.641 1 98.69 79 THR B C 1
ATOM 3714 O O . THR B 1 79 ? 2.721 -17.047 -16.719 1 98.69 79 THR B O 1
ATOM 3717 N N . PRO B 1 80 ? 3.555 -15.289 -15.609 1 98.81 80 PRO B N 1
ATOM 3718 C CA . PRO B 1 80 ? 2.486 -15.328 -14.609 1 98.81 80 PRO B CA 1
ATOM 3719 C C . PRO B 1 80 ? 1.248 -14.547 -15.039 1 98.81 80 PRO B C 1
ATOM 3721 O O . PRO B 1 80 ? 1.291 -13.805 -16.016 1 98.81 80 PRO B O 1
ATOM 3724 N N . CYS B 1 81 ? 0.15 -14.805 -14.359 1 98.88 81 CYS B N 1
ATOM 3725 C CA . CYS B 1 81 ? -1.073 -14.023 -14.523 1 98.88 81 CYS B CA 1
ATOM 3726 C C . CYS B 1 81 ? -1.408 -13.273 -13.242 1 98.88 81 CYS B C 1
ATOM 3728 O O . CYS B 1 81 ? -1.425 -13.852 -12.156 1 98.88 81 CYS B O 1
ATOM 3730 N N . VAL B 1 82 ? -1.606 -11.992 -13.344 1 98.88 82 VAL B N 1
ATOM 3731 C CA . VAL B 1 82 ? -2.078 -11.18 -12.227 1 98.88 82 VAL B CA 1
ATOM 3732 C C . VAL B 1 82 ? -3.51 -10.719 -12.492 1 98.88 82 VAL B C 1
ATOM 3734 O O . VAL B 1 82 ? -3.801 -10.141 -13.539 1 98.88 82 VAL B O 1
ATOM 3737 N N . PHE B 1 83 ? -4.449 -11.031 -11.602 1 98.25 83 PHE B N 1
ATOM 3738 C CA . PHE B 1 83 ? -5.836 -10.609 -11.742 1 98.25 83 PHE B CA 1
ATOM 3739 C C . PHE B 1 83 ? -6.172 -9.516 -10.734 1 98.25 83 PHE B C 1
ATOM 3741 O O . PHE B 1 83 ? -5.684 -9.539 -9.602 1 98.25 83 PHE B O 1
ATOM 3748 N N . MET B 1 84 ? -6.945 -8.539 -11.156 1 97.31 84 MET B N 1
ATOM 3749 C CA . MET B 1 84 ? -7.301 -7.422 -10.289 1 97.31 84 MET B CA 1
ATOM 3750 C C . MET B 1 84 ? -8.508 -6.672 -10.828 1 97.31 84 MET B C 1
ATOM 3752 O O . MET B 1 84 ? -8.891 -6.855 -11.984 1 97.31 84 MET B O 1
ATOM 3756 N N . GLN B 1 85 ? -9.141 -5.918 -9.961 1 95.44 85 GLN B N 1
ATOM 3757 C CA . GLN B 1 85 ? -10.062 -4.875 -10.406 1 95.44 85 GLN B CA 1
ATOM 3758 C C . GLN B 1 85 ? -9.297 -3.68 -10.977 1 95.44 85 GLN B C 1
ATOM 3760 O O . GLN B 1 85 ? -8.164 -3.416 -10.586 1 95.44 85 GLN B O 1
ATOM 3765 N N . ASN B 1 86 ? -9.914 -2.918 -11.883 1 96.62 86 ASN B N 1
ATOM 3766 C CA . ASN B 1 86 ? -9.227 -1.774 -12.477 1 96.62 86 ASN B CA 1
ATOM 3767 C C . ASN B 1 86 ? -8.773 -0.783 -11.406 1 96.62 86 ASN B C 1
ATOM 3769 O O . ASN B 1 86 ? -7.785 -0.067 -11.602 1 96.62 86 ASN B O 1
ATOM 3773 N N . SER B 1 87 ? -9.359 -0.785 -10.25 1 94.44 87 SER B N 1
ATOM 3774 C CA . SER B 1 87 ? -8.93 0.101 -9.18 1 94.44 87 SER B CA 1
ATOM 3775 C C . SER B 1 87 ? -7.59 -0.349 -8.594 1 94.44 87 SER B C 1
ATOM 3777 O O . SER B 1 87 ? -6.949 0.396 -7.852 1 94.44 87 SER B O 1
ATOM 3779 N N . GLY B 1 88 ? -7.137 -1.533 -8.938 1 96.06 88 GLY B N 1
ATOM 3780 C CA . GLY B 1 88 ? -5.859 -2.049 -8.469 1 96.06 88 GLY B CA 1
ATOM 3781 C C . GLY B 1 88 ? -4.684 -1.55 -9.289 1 96.06 88 GLY B C 1
ATOM 3782 O O . GLY B 1 88 ? -3.527 -1.708 -8.891 1 96.06 88 GLY B O 1
ATOM 3783 N N . ILE B 1 89 ? -4.949 -0.847 -10.43 1 97.88 89 ILE B N 1
ATOM 3784 C CA . ILE B 1 89 ? -3.896 -0.394 -11.336 1 97.88 89 ILE B CA 1
ATOM 3785 C C . ILE B 1 89 ? -2.963 0.565 -10.594 1 97.88 89 ILE B C 1
ATOM 3787 O O . ILE B 1 89 ? -1.745 0.522 -10.781 1 97.88 89 ILE B O 1
ATOM 3791 N N . GLY B 1 90 ? -3.523 1.402 -9.695 1 96.56 90 GLY B N 1
ATOM 3792 C CA . GLY B 1 90 ? -2.699 2.314 -8.922 1 96.56 90 GLY B CA 1
ATOM 3793 C C . GLY B 1 90 ? -1.675 1.604 -8.055 1 96.56 90 GLY B C 1
ATOM 3794 O O . GLY B 1 90 ? -0.481 1.907 -8.117 1 96.56 90 GLY B O 1
ATOM 3795 N N . ASP B 1 91 ? -2.084 0.612 -7.312 1 95.5 91 ASP B N 1
ATOM 3796 C CA . ASP B 1 91 ? -1.199 -0.161 -6.445 1 95.5 91 ASP B CA 1
ATOM 3797 C C . ASP B 1 91 ? -0.156 -0.92 -7.262 1 95.5 91 ASP B C 1
ATOM 3799 O O . ASP B 1 91 ? 0.947 -1.184 -6.781 1 95.5 91 ASP B O 1
ATOM 3803 N N . ALA B 1 92 ? -0.477 -1.234 -8.492 1 97.62 92 ALA B N 1
ATOM 3804 C CA . ALA B 1 92 ? 0.399 -2.039 -9.344 1 97.62 92 ALA B CA 1
ATOM 3805 C C . ALA B 1 92 ? 1.418 -1.163 -10.062 1 97.62 92 ALA B C 1
ATOM 3807 O O . ALA B 1 92 ? 2.402 -1.667 -10.609 1 97.62 92 ALA B O 1
ATOM 3808 N N . MET B 1 93 ? 1.235 0.109 -10.086 1 97.56 93 MET B N 1
ATOM 3809 C CA . MET B 1 93 ? 1.981 1.016 -10.953 1 97.56 93 MET B CA 1
ATOM 3810 C C . MET B 1 93 ? 3.477 0.95 -10.656 1 97.56 93 MET B C 1
ATOM 3812 O O . MET B 1 93 ? 4.293 0.851 -11.57 1 97.56 93 MET B O 1
ATOM 3816 N N . ASN B 1 94 ? 3.842 0.998 -9.375 1 95.31 94 ASN B N 1
ATOM 3817 C CA . ASN B 1 94 ? 5.262 1.007 -9.039 1 95.31 94 ASN B CA 1
ATOM 3818 C C . ASN B 1 94 ? 5.965 -0.252 -9.539 1 95.31 94 ASN B C 1
ATOM 3820 O O . ASN B 1 94 ? 6.949 -0.167 -10.281 1 95.31 94 ASN B O 1
ATOM 3824 N N . PRO B 1 95 ? 5.461 -1.449 -9.219 1 97.06 95 PRO B N 1
ATOM 3825 C CA . PRO B 1 95 ? 6.113 -2.643 -9.766 1 97.06 95 PRO B CA 1
ATOM 3826 C C . PRO B 1 95 ? 6.086 -2.686 -11.289 1 97.06 95 PRO B C 1
ATOM 3828 O O . PRO B 1 95 ? 7.031 -3.166 -11.914 1 97.06 95 PRO B O 1
ATOM 3831 N N . LEU B 1 96 ? 5.016 -2.189 -11.906 1 98.31 96 LEU B N 1
ATOM 3832 C CA . LEU B 1 96 ? 4.941 -2.17 -13.367 1 98.31 96 LEU B CA 1
ATOM 3833 C C . LEU B 1 96 ? 6.082 -1.349 -13.953 1 98.31 96 LEU B C 1
ATOM 3835 O O . LEU B 1 96 ? 6.695 -1.755 -14.945 1 98.31 96 LEU B O 1
ATOM 3839 N N . LEU B 1 97 ? 6.418 -0.274 -13.305 1 97.62 97 LEU B N 1
ATOM 3840 C CA . LEU B 1 97 ? 7.387 0.663 -13.867 1 97.62 97 LEU B CA 1
ATOM 3841 C C . LEU B 1 97 ? 8.805 0.294 -13.445 1 97.62 97 LEU B C 1
ATOM 3843 O O . LEU B 1 97 ? 9.758 0.541 -14.18 1 97.62 97 LEU B O 1
ATOM 3847 N N . THR B 1 98 ? 8.953 -0.354 -12.25 1 96.25 98 THR B N 1
ATOM 3848 C CA . THR B 1 98 ? 10.297 -0.517 -11.703 1 96.25 98 THR B CA 1
ATOM 3849 C C . THR B 1 98 ? 10.75 -1.969 -11.812 1 96.25 98 THR B C 1
ATOM 3851 O O . THR B 1 98 ? 11.938 -2.264 -11.672 1 96.25 98 THR B O 1
ATOM 3854 N N . LEU B 1 99 ? 9.828 -2.906 -12.078 1 97.44 99 LEU B N 1
ATOM 3855 C CA . LEU B 1 99 ? 10.188 -4.312 -12.234 1 97.44 99 LEU B CA 1
ATOM 3856 C C . LEU B 1 99 ? 9.914 -4.793 -13.656 1 97.44 99 LEU B C 1
ATOM 3858 O O . LEU B 1 99 ? 10.812 -5.316 -14.32 1 97.44 99 LEU B O 1
ATOM 3862 N N . PHE B 1 100 ? 8.781 -4.441 -14.234 1 98.38 100 PHE B N 1
ATOM 3863 C CA . PHE B 1 100 ? 8.312 -5.129 -15.43 1 98.38 100 PHE B CA 1
ATOM 3864 C C . PHE B 1 100 ? 8.602 -4.301 -16.672 1 98.38 100 PHE B C 1
ATOM 3866 O O . PHE B 1 100 ? 8.648 -4.836 -17.781 1 98.38 100 PHE B O 1
ATOM 3873 N N . ASN B 1 101 ? 8.766 -3.041 -16.531 1 97.81 101 ASN B N 1
ATOM 3874 C CA . ASN B 1 101 ? 8.883 -2.133 -17.656 1 97.81 101 ASN B CA 1
ATOM 3875 C C . ASN B 1 101 ? 10.117 -2.447 -18.5 1 97.81 101 ASN B C 1
ATOM 3877 O O . ASN B 1 101 ? 11.109 -2.973 -18 1 97.81 101 ASN B O 1
ATOM 3881 N N . ARG B 1 102 ? 10.062 -2.07 -19.781 1 96.81 102 ARG B N 1
ATOM 3882 C CA . ARG B 1 102 ? 11.141 -2.332 -20.719 1 96.81 102 ARG B CA 1
ATOM 3883 C C . ARG B 1 102 ? 12.43 -1.632 -20.297 1 96.81 102 ARG B C 1
ATOM 3885 O O . ARG B 1 102 ? 13.523 -2.098 -20.609 1 96.81 102 ARG B O 1
ATOM 3892 N N . ASP B 1 103 ? 12.352 -0.55 -19.531 1 93.75 103 ASP B N 1
ATOM 3893 C CA . ASP B 1 103 ? 13.516 0.216 -19.094 1 93.75 103 ASP B CA 1
ATOM 3894 C C . ASP B 1 103 ? 14.055 -0.312 -17.766 1 93.75 103 ASP B C 1
ATOM 3896 O O . ASP B 1 103 ? 15.062 0.182 -17.25 1 93.75 103 ASP B O 1
ATOM 3900 N N . ALA B 1 104 ? 13.414 -1.305 -17.156 1 94.75 104 ALA B N 1
ATOM 3901 C CA . ALA B 1 104 ? 13.852 -1.932 -15.906 1 94.75 104 ALA B CA 1
ATOM 3902 C C . ALA B 1 104 ? 14.297 -3.373 -16.141 1 94.75 104 ALA B C 1
ATOM 3904 O O . ALA B 1 104 ? 15.18 -3.629 -16.969 1 94.75 104 ALA B O 1
ATOM 3905 N N . TYR B 1 105 ? 13.656 -4.352 -15.453 1 97.06 105 TYR B N 1
ATOM 3906 C CA . TYR B 1 105 ? 14.086 -5.738 -15.602 1 97.06 105 TYR B CA 1
ATOM 3907 C C . TYR B 1 105 ? 13.391 -6.402 -16.781 1 97.06 105 TYR B C 1
ATOM 3909 O O . TYR B 1 105 ? 13.812 -7.469 -17.234 1 97.06 105 TYR B O 1
ATOM 3917 N N . ARG B 1 106 ? 12.367 -5.801 -17.375 1 97.75 106 ARG B N 1
ATOM 3918 C CA . ARG B 1 106 ? 11.68 -6.281 -18.578 1 97.75 106 ARG B CA 1
ATOM 3919 C C . ARG B 1 106 ? 11.211 -7.723 -18.391 1 97.75 106 ARG B C 1
ATOM 3921 O O . ARG B 1 106 ? 11.938 -8.664 -18.734 1 97.75 106 ARG B O 1
ATOM 3928 N N . MET B 1 107 ? 10.016 -7.883 -17.938 1 98.44 107 MET B N 1
ATOM 3929 C CA . MET B 1 107 ? 9.438 -9.195 -17.672 1 98.44 107 MET B CA 1
ATOM 3930 C C . MET B 1 107 ? 7.992 -9.266 -18.156 1 98.44 107 MET B C 1
ATOM 3932 O O . MET B 1 107 ? 7.25 -8.281 -18.047 1 98.44 107 MET B O 1
ATOM 3936 N N . PRO B 1 108 ? 7.621 -10.352 -18.734 1 98.75 108 PRO B N 1
ATOM 3937 C CA . PRO B 1 108 ? 6.227 -10.516 -19.172 1 98.75 108 PRO B CA 1
ATOM 3938 C C . PRO B 1 108 ? 5.285 -10.812 -18 1 98.75 108 PRO B C 1
ATOM 3940 O O . PRO B 1 108 ? 5.699 -11.398 -17 1 98.75 108 PRO B O 1
ATOM 3943 N N . CYS B 1 109 ? 4.094 -10.438 -18.125 1 98.88 109 CYS B N 1
ATOM 3944 C CA . CYS B 1 109 ? 3.014 -10.711 -17.188 1 98.88 109 CYS B CA 1
ATOM 3945 C C . CYS B 1 109 ? 1.653 -10.492 -17.844 1 98.88 109 CYS B C 1
ATOM 3947 O O . CYS B 1 109 ? 1.407 -9.438 -18.438 1 98.88 109 CYS B O 1
ATOM 3949 N N . LEU B 1 110 ? 0.834 -11.492 -17.828 1 98.94 110 LEU B N 1
ATOM 3950 C CA . LEU B 1 110 ? -0.546 -11.289 -18.25 1 98.94 110 LEU B CA 1
ATOM 3951 C C . LEU B 1 110 ? -1.379 -10.695 -17.125 1 98.94 110 LEU B C 1
ATOM 3953 O O . LEU B 1 110 ? -1.393 -11.227 -16.016 1 98.94 110 LEU B O 1
ATOM 3957 N N . MET B 1 111 ? -1.991 -9.609 -17.391 1 98.88 111 MET B N 1
ATOM 3958 C CA . MET B 1 111 ? -2.865 -8.969 -16.406 1 98.88 111 MET B CA 1
ATOM 3959 C C . MET B 1 111 ? -4.332 -9.148 -16.797 1 98.88 111 MET B C 1
ATOM 3961 O O . MET B 1 111 ? -4.742 -8.758 -17.891 1 98.88 111 MET B O 1
ATOM 3965 N N . LEU B 1 112 ? -5.125 -9.812 -15.977 1 98.75 112 LEU B N 1
ATOM 3966 C CA . LEU B 1 112 ? -6.574 -9.891 -16.125 1 98.75 112 LEU B CA 1
ATOM 3967 C C . LEU B 1 112 ? -7.262 -8.852 -15.242 1 98.75 112 LEU B C 1
ATOM 3969 O O . LEU B 1 112 ? -7.266 -8.977 -14.016 1 98.75 112 LEU B O 1
ATOM 3973 N N . ILE B 1 113 ? -7.883 -7.855 -15.891 1 98.56 113 ILE B N 1
ATOM 3974 C CA . ILE B 1 113 ? -8.398 -6.711 -15.148 1 98.56 113 ILE B CA 1
ATOM 3975 C C . ILE B 1 113 ? -9.898 -6.566 -15.406 1 98.56 113 ILE B C 1
ATOM 3977 O O . ILE B 1 113 ? -10.336 -6.453 -16.562 1 98.56 113 ILE B O 1
ATOM 3981 N N . SER B 1 114 ? -10.703 -6.613 -14.336 1 96.31 114 SER B N 1
ATOM 3982 C CA . SER B 1 114 ? -12.125 -6.305 -14.484 1 96.31 114 SER B CA 1
ATOM 3983 C C . SER B 1 114 ? -12.344 -4.805 -14.656 1 96.31 114 SER B C 1
ATOM 3985 O O . SER B 1 114 ? -11.672 -3.996 -14.016 1 96.31 114 SER B O 1
ATOM 3987 N N . TRP B 1 115 ? -13.234 -4.457 -15.484 1 95.5 115 TRP B N 1
ATOM 3988 C CA . TRP B 1 115 ? -13.539 -3.053 -15.75 1 95.5 115 TRP B CA 1
ATOM 3989 C C . TRP B 1 115 ? -14.781 -2.617 -14.984 1 95.5 115 TRP B C 1
ATOM 3991 O O . TRP B 1 115 ? -15.883 -2.559 -15.547 1 95.5 115 TRP B O 1
ATOM 4001 N N . ARG B 1 116 ? -14.586 -2.158 -13.789 1 92.12 116 ARG B N 1
ATOM 4002 C CA . ARG B 1 116 ? -15.688 -1.645 -12.984 1 92.12 116 ARG B CA 1
ATOM 4003 C C . ARG B 1 116 ? -15.945 -0.171 -13.281 1 92.12 116 ARG B C 1
ATOM 4005 O O . ARG B 1 116 ? -15.023 0.564 -13.641 1 92.12 116 ARG B O 1
ATOM 4012 N N . GLY B 1 117 ? -17.188 0.249 -13.148 1 89.25 117 GLY B N 1
ATOM 4013 C CA . GLY B 1 117 ? -17.562 1.637 -13.375 1 89.25 117 GLY B CA 1
ATOM 4014 C C . GLY B 1 117 ? -17.531 2.025 -14.844 1 89.25 117 GLY B C 1
ATOM 4015 O O . GLY B 1 117 ? -17.5 3.211 -15.172 1 89.25 117 GLY B O 1
ATOM 4016 N N . LYS B 1 118 ? -17.5 1.045 -15.68 1 85.69 118 LYS B N 1
ATOM 4017 C CA . LYS B 1 118 ? -17.5 1.335 -17.109 1 85.69 118 LYS B CA 1
ATOM 4018 C C . LYS B 1 118 ? -18.75 2.127 -17.5 1 85.69 118 LYS B C 1
ATOM 4020 O O . LYS B 1 118 ? -19.859 1.836 -17.047 1 85.69 118 LYS B O 1
ATOM 4025 N N . HIS B 1 119 ? -18.516 3.111 -18.297 1 80.56 119 HIS B N 1
ATOM 4026 C CA . HIS B 1 119 ? -19.594 4 -18.703 1 80.56 119 HIS B CA 1
ATOM 4027 C C . HIS B 1 119 ? -20.703 3.234 -19.406 1 80.56 119 HIS B C 1
ATOM 4029 O O . HIS B 1 119 ? -20.438 2.326 -20.203 1 80.56 119 HIS B O 1
ATOM 4035 N N . ASP B 1 120 ? -21.906 3.586 -19.094 1 71.56 120 ASP B N 1
ATOM 4036 C CA . ASP B 1 120 ? -23.125 3.105 -19.719 1 71.56 120 ASP B CA 1
ATOM 4037 C C . ASP B 1 120 ? -23.422 1.657 -19.328 1 71.56 120 ASP B C 1
ATOM 4039 O O . ASP B 1 120 ? -23.875 0.865 -20.156 1 71.56 120 ASP B O 1
ATOM 4043 N N . THR B 1 121 ? -22.922 1.335 -18.141 1 74 121 THR B N 1
ATOM 4044 C CA . THR B 1 121 ? -23.266 0.026 -17.594 1 74 121 THR B CA 1
ATOM 4045 C C . THR B 1 121 ? -23.984 0.169 -16.25 1 74 121 THR B C 1
ATOM 4047 O O . THR B 1 121 ? -23.953 1.234 -15.641 1 74 121 THR B O 1
ATOM 4050 N N . ALA B 1 122 ? -24.672 -0.844 -15.844 1 67.5 122 ALA B N 1
ATOM 4051 C CA . ALA B 1 122 ? -25.344 -0.879 -14.555 1 67.5 122 ALA B CA 1
ATOM 4052 C C . ALA B 1 122 ? -24.359 -0.714 -13.406 1 67.5 122 ALA B C 1
ATOM 4054 O O . ALA B 1 122 ? -24.703 -0.167 -12.359 1 67.5 122 ALA B O 1
ATOM 4055 N N . ASP B 1 123 ? -23.234 -0.974 -13.695 1 71.5 123 ASP B N 1
ATOM 4056 C CA . ASP B 1 123 ? -22.188 -0.936 -12.68 1 71.5 123 ASP B CA 1
ATOM 4057 C C . ASP B 1 123 ? -21.828 0.503 -12.312 1 71.5 123 ASP B C 1
ATOM 4059 O O . ASP B 1 123 ? -21.562 0.801 -11.148 1 71.5 123 ASP B O 1
ATOM 4063 N N . GLU B 1 124 ? -21.969 1.351 -13.25 1 68.12 124 GLU B N 1
ATOM 4064 C CA . GLU B 1 124 ? -21.641 2.754 -13.016 1 68.12 124 GLU B CA 1
ATOM 4065 C C . GLU B 1 124 ? -22.641 3.396 -12.055 1 68.12 124 GLU B C 1
ATOM 4067 O O . GLU B 1 124 ? -22.266 4.207 -11.203 1 68.12 124 GLU B O 1
ATOM 4072 N N . GLN B 1 125 ? -23.781 2.953 -12.117 1 68 125 GLN B N 1
ATOM 4073 C CA . GLN B 1 125 ? -24.844 3.535 -11.297 1 68 125 GLN B CA 1
ATOM 4074 C C . GLN B 1 125 ? -24.797 2.998 -9.875 1 68 125 GLN B C 1
ATOM 4076 O O . GLN B 1 125 ? -25.125 3.715 -8.922 1 68 125 GLN B O 1
ATOM 4081 N N . VAL B 1 126 ? -24.234 1.84 -9.828 1 69 126 VAL B N 1
ATOM 4082 C CA . VAL B 1 126 ? -24.297 1.143 -8.555 1 69 126 VAL B CA 1
ATOM 4083 C C . VAL B 1 126 ? -23.031 1.424 -7.746 1 69 126 VAL B C 1
ATOM 4085 O O . VAL B 1 126 ? -23.031 1.289 -6.52 1 69 126 VAL B O 1
ATOM 4088 N N . ARG B 1 127 ? -22.062 2.045 -8.438 1 80.38 127 ARG B N 1
ATOM 4089 C CA . ARG B 1 127 ? -20.797 2.266 -7.754 1 80.38 127 ARG B CA 1
ATOM 4090 C C . ARG B 1 127 ? -20.266 3.672 -8.023 1 80.38 127 ARG B C 1
ATOM 4092 O O . ARG B 1 127 ? -19.281 3.844 -8.75 1 80.38 127 ARG B O 1
ATOM 4099 N N . PRO B 1 128 ? -20.859 4.609 -7.355 1 82.38 128 PRO B N 1
ATOM 4100 C CA . PRO B 1 128 ? -20.484 5.992 -7.652 1 82.38 128 PRO B CA 1
ATOM 4101 C C . PRO B 1 128 ? -19.016 6.277 -7.367 1 82.38 128 PRO B C 1
ATOM 4103 O O . PRO B 1 128 ? -18.406 7.145 -8.008 1 82.38 128 PRO B O 1
ATOM 4106 N N . GLY B 1 129 ? -18.422 5.527 -6.512 1 88.44 129 GLY B N 1
ATOM 4107 C CA . GLY B 1 129 ? -17.016 5.754 -6.168 1 88.44 129 GLY B CA 1
ATOM 4108 C C . GLY B 1 129 ? -16.062 5.312 -7.258 1 88.44 129 GLY B C 1
ATOM 4109 O O . GLY B 1 129 ? -14.883 5.68 -7.238 1 88.44 129 GLY B O 1
ATOM 4110 N N . LEU B 1 130 ? -16.562 4.629 -8.305 1 90.62 130 LEU B N 1
ATOM 4111 C CA . LEU B 1 130 ? -15.672 4.07 -9.32 1 90.62 130 LEU B CA 1
ATOM 4112 C C . LEU B 1 130 ? -15.906 4.727 -10.672 1 90.62 130 LEU B C 1
ATOM 4114 O O . LEU B 1 130 ? -15.359 4.289 -11.688 1 90.62 130 LEU B O 1
ATOM 4118 N N . VAL B 1 131 ? -16.703 5.797 -10.672 1 92.31 131 VAL B N 1
ATOM 4119 C CA . VAL B 1 131 ? -17.031 6.473 -11.922 1 92.31 131 VAL B CA 1
ATOM 4120 C C . VAL B 1 131 ? -15.758 6.969 -12.594 1 92.31 131 VAL B C 1
ATOM 4122 O O . VAL B 1 131 ? -15.523 6.691 -13.773 1 92.31 131 VAL B O 1
ATOM 4125 N N . ALA B 1 132 ? -14.914 7.691 -11.852 1 94.75 132 ALA B N 1
ATOM 4126 C CA . ALA B 1 132 ? -13.664 8.203 -12.406 1 94.75 132 ALA B CA 1
ATOM 4127 C C . ALA B 1 132 ? -12.742 7.066 -12.836 1 94.75 132 ALA B C 1
ATOM 4129 O O . ALA B 1 132 ? -12.164 7.102 -13.922 1 94.75 132 ALA B O 1
ATOM 4130 N N . GLN B 1 133 ? -12.594 6.055 -11.961 1 95.12 133 GLN B N 1
ATOM 4131 C CA . GLN B 1 133 ? -11.758 4.898 -12.281 1 95.12 133 GLN B CA 1
ATOM 4132 C C . GLN B 1 133 ? -12.227 4.219 -13.562 1 95.12 133 GLN B C 1
ATOM 4134 O O . GLN B 1 133 ? -11.406 3.844 -14.406 1 95.12 133 GLN B O 1
ATOM 4139 N N . GLY B 1 134 ? -13.555 3.992 -13.656 1 94.69 134 GLY B N 1
ATOM 4140 C CA . GLY B 1 134 ? -14.102 3.375 -14.859 1 94.69 134 GLY B CA 1
ATOM 4141 C C . GLY B 1 134 ? -13.805 4.16 -16.125 1 94.69 134 GLY B C 1
ATOM 4142 O O . GLY B 1 134 ? -13.336 3.592 -17.109 1 94.69 134 GLY B O 1
ATOM 4143 N N . ARG B 1 135 ? -14 5.457 -16.047 1 94.62 135 ARG B N 1
ATOM 4144 C CA . ARG B 1 135 ? -13.828 6.352 -17.188 1 94.62 135 ARG B CA 1
ATOM 4145 C C . ARG B 1 135 ? -12.367 6.426 -17.609 1 94.62 135 ARG B C 1
ATOM 4147 O O . ARG B 1 135 ? -12.062 6.512 -18.812 1 94.62 135 ARG B O 1
ATOM 4154 N N . LEU B 1 136 ? -11.406 6.312 -16.641 1 96.81 136 LEU B N 1
ATOM 4155 C CA . LEU B 1 136 ? -10.008 6.625 -16.906 1 96.81 136 LEU B CA 1
ATOM 4156 C C . LEU B 1 136 ? -9.18 5.348 -17 1 96.81 136 LEU B C 1
ATOM 4158 O O . LEU B 1 136 ? -7.957 5.41 -17.156 1 96.81 136 LEU B O 1
ATOM 4162 N N . THR B 1 137 ? -9.797 4.164 -17 1 97.25 137 THR B N 1
ATOM 4163 C CA . THR B 1 137 ? -9.094 2.885 -16.938 1 97.25 137 THR B CA 1
ATOM 4164 C C . THR B 1 137 ? -8.102 2.754 -18.094 1 97.25 137 THR B C 1
ATOM 4166 O O . THR B 1 137 ? -6.934 2.428 -17.891 1 97.25 137 THR B O 1
ATOM 4169 N N . GLU B 1 138 ? -8.555 3.035 -19.328 1 97.62 138 GLU B N 1
ATOM 4170 C CA . GLU B 1 138 ? -7.684 2.912 -20.484 1 97.62 138 GLU B CA 1
ATOM 4171 C C . GLU B 1 138 ? -6.527 3.908 -20.406 1 97.62 138 GLU B C 1
ATOM 4173 O O . GLU B 1 138 ? -5.395 3.58 -20.781 1 97.62 138 GLU B O 1
ATOM 4178 N N . HIS B 1 139 ? -6.781 5.117 -19.922 1 97.69 139 HIS B N 1
ATOM 4179 C CA . HIS B 1 139 ? -5.742 6.125 -19.75 1 97.69 139 HIS B CA 1
ATOM 4180 C C . HIS B 1 139 ? -4.707 5.688 -18.719 1 97.69 139 HIS B C 1
ATOM 4182 O O . HIS B 1 139 ? -3.51 5.934 -18.906 1 97.69 139 HIS B O 1
ATOM 4188 N N . CYS B 1 140 ? -5.184 5.043 -17.641 1 98 140 CYS B N 1
ATOM 4189 C CA . CYS B 1 140 ? -4.285 4.551 -16.609 1 98 140 CYS B CA 1
ATOM 4190 C C . CYS B 1 140 ? -3.322 3.514 -17.172 1 98 140 CYS B C 1
ATOM 4192 O O . CYS B 1 140 ? -2.123 3.557 -16.891 1 98 140 CYS B O 1
ATOM 4194 N N . LEU B 1 141 ? -3.82 2.602 -17.969 1 98.31 141 LEU B N 1
ATOM 4195 C CA . LEU B 1 141 ? -2.973 1.572 -18.562 1 98.31 141 LEU B CA 1
ATOM 4196 C C . LEU B 1 141 ? -1.98 2.184 -19.547 1 98.31 141 LEU B C 1
ATOM 4198 O O . LEU B 1 141 ? -0.792 1.854 -19.516 1 98.31 141 LEU B O 1
ATOM 4202 N N . ALA B 1 142 ? -2.473 3.119 -20.375 1 97.44 142 ALA B N 1
ATOM 4203 C CA . ALA B 1 142 ? -1.624 3.756 -21.375 1 97.44 142 ALA B CA 1
ATOM 4204 C C . ALA B 1 142 ? -0.51 4.566 -20.719 1 97.44 142 ALA B C 1
ATOM 4206 O O . ALA B 1 142 ? 0.603 4.645 -21.25 1 97.44 142 ALA B O 1
ATOM 4207 N N . SER B 1 143 ? -0.797 5.105 -19.562 1 97.38 143 SER B N 1
ATOM 4208 C CA . SER B 1 143 ? 0.141 6 -18.891 1 97.38 143 SER B CA 1
ATOM 4209 C C . SER B 1 143 ? 1.377 5.246 -18.406 1 97.38 143 SER B C 1
ATOM 4211 O O . SER B 1 143 ? 2.42 5.852 -18.156 1 97.38 143 SER B O 1
ATOM 4213 N N . VAL B 1 144 ? 1.287 3.932 -18.312 1 97.31 144 VAL B N 1
ATOM 4214 C CA . VAL B 1 144 ? 2.426 3.148 -17.844 1 97.31 144 VAL B CA 1
ATOM 4215 C C . VAL B 1 144 ? 2.85 2.156 -18.922 1 97.31 144 VAL B C 1
ATOM 4217 O O . VAL B 1 144 ? 3.422 1.106 -18.625 1 97.31 144 VAL B O 1
ATOM 4220 N N . ASP B 1 145 ? 2.486 2.316 -20.141 1 96.81 145 ASP B N 1
ATOM 4221 C CA . ASP B 1 145 ? 2.932 1.593 -21.328 1 96.81 145 ASP B CA 1
ATOM 4222 C C . ASP B 1 145 ? 2.432 0.15 -21.312 1 96.81 145 ASP B C 1
ATOM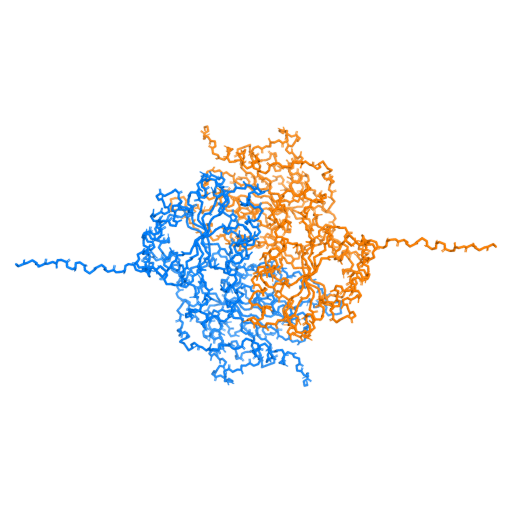 4224 O O . ASP B 1 145 ? 3.174 -0.774 -21.656 1 96.81 145 ASP B O 1
ATOM 4228 N N . ILE B 1 146 ? 1.209 -0.037 -20.859 1 98.5 146 ILE B N 1
ATOM 4229 C CA . ILE B 1 146 ? 0.659 -1.388 -20.859 1 98.5 146 ILE B CA 1
ATOM 4230 C C . ILE B 1 146 ? -0.361 -1.521 -22 1 98.5 146 ILE B C 1
ATOM 4232 O O . ILE B 1 146 ? -1.454 -0.956 -21.922 1 98.5 146 ILE B O 1
ATOM 4236 N N . PRO B 1 147 ? 0.034 -2.186 -23.062 1 98.69 147 PRO B N 1
ATOM 4237 C CA . PRO B 1 147 ? -0.98 -2.49 -24.078 1 98.69 147 PRO B CA 1
ATOM 4238 C C . PRO B 1 147 ? -2.092 -3.393 -23.547 1 98.69 147 PRO B C 1
ATOM 4240 O O . PRO B 1 147 ? -1.887 -4.121 -22.578 1 98.69 147 PRO B O 1
ATOM 4243 N N . TYR B 1 148 ? -3.273 -3.281 -24.172 1 98.62 148 TYR B N 1
ATOM 4244 C CA . TYR B 1 148 ? -4.395 -4.055 -23.656 1 98.62 148 TYR B CA 1
ATOM 4245 C C . TYR B 1 148 ? -5.371 -4.406 -24.766 1 98.62 148 TYR B C 1
ATOM 4247 O O . TYR B 1 148 ? -5.328 -3.816 -25.844 1 98.62 148 TYR B O 1
ATOM 4255 N N . SER B 1 149 ? -6.148 -5.414 -24.578 1 98.31 149 SER B N 1
ATOM 4256 C CA . SER B 1 149 ? -7.344 -5.758 -25.344 1 98.31 149 SER B CA 1
ATOM 4257 C C . SER B 1 149 ? -8.586 -5.75 -24.453 1 98.31 149 SER B C 1
ATOM 4259 O O . SER B 1 149 ? -8.492 -5.973 -23.234 1 98.31 149 SER B O 1
ATOM 4261 N N . ILE B 1 150 ? -9.695 -5.43 -25.047 1 96.88 150 ILE B N 1
ATOM 4262 C CA . ILE B 1 150 ? -10.969 -5.422 -24.328 1 96.88 150 ILE B CA 1
ATOM 4263 C C . ILE B 1 150 ? -11.781 -6.652 -24.719 1 96.88 150 ILE B C 1
ATOM 4265 O O . ILE B 1 150 ? -11.852 -7.016 -25.891 1 96.88 150 ILE B O 1
ATOM 4269 N N . ILE B 1 151 ? -12.289 -7.332 -23.766 1 96 151 ILE B N 1
ATOM 4270 C CA . ILE B 1 151 ? -13.117 -8.508 -24.031 1 96 151 ILE B CA 1
ATOM 4271 C C . ILE B 1 151 ? -14.461 -8.359 -23.328 1 96 151 ILE B C 1
ATOM 4273 O O . ILE B 1 151 ? -14.516 -7.969 -22.156 1 96 151 ILE B O 1
ATOM 4277 N N . GLY B 1 152 ? -15.453 -8.562 -24 1 90.81 152 GLY B N 1
ATOM 4278 C CA . GLY B 1 152 ? -16.828 -8.516 -23.531 1 90.81 152 GLY B CA 1
ATOM 4279 C C . GLY B 1 152 ? -17.812 -8.141 -24.625 1 90.81 152 GLY B C 1
ATOM 4280 O O . GLY B 1 152 ? -17.406 -7.746 -25.719 1 90.81 152 GLY B O 1
ATOM 4281 N N . SER B 1 153 ? -19.062 -8.289 -24.422 1 82.81 153 SER B N 1
ATOM 4282 C CA . SER B 1 153 ? -20.141 -7.934 -25.344 1 82.81 153 SER B CA 1
ATOM 4283 C C . SER B 1 153 ? -19.922 -8.547 -26.719 1 82.81 153 SER B C 1
ATOM 4285 O O . SER B 1 153 ? -19.984 -7.848 -27.734 1 82.81 153 SER B O 1
ATOM 4287 N N . SER B 1 154 ? -19.703 -9.797 -26.75 1 83.19 154 SER B N 1
ATOM 4288 C CA . SER B 1 154 ? -19.375 -10.5 -27.969 1 83.19 154 SER B CA 1
ATOM 4289 C C . SER B 1 154 ? -20.453 -11.516 -28.344 1 83.19 154 SER B C 1
ATOM 4291 O O . SER B 1 154 ? -21.141 -12.031 -27.453 1 83.19 154 SER B O 1
ATOM 4293 N N . LEU B 1 155 ? -20.641 -11.695 -29.672 1 87.19 155 LEU B N 1
ATOM 4294 C CA . LEU B 1 155 ? -21.531 -12.742 -30.156 1 87.19 155 LEU B CA 1
ATOM 4295 C C . LEU B 1 155 ? -20.875 -14.109 -30.078 1 87.19 155 LEU B C 1
ATOM 4297 O O . LEU B 1 155 ? -21.547 -15.133 -29.969 1 87.19 155 LEU B O 1
ATOM 4301 N N . ASP B 1 156 ? -19.609 -14.102 -30.125 1 92.69 156 ASP B N 1
ATOM 4302 C CA . ASP B 1 156 ? -18.797 -15.297 -29.953 1 92.69 156 ASP B CA 1
ATOM 4303 C C . ASP B 1 156 ? -17.594 -15.023 -29.047 1 92.69 156 ASP B C 1
ATOM 4305 O O . ASP B 1 156 ? -16.484 -14.812 -29.547 1 92.69 156 ASP B O 1
ATOM 4309 N N . ILE B 1 157 ? -17.766 -15.164 -27.828 1 95.25 157 ILE B N 1
ATOM 4310 C CA . ILE B 1 157 ? -16.812 -14.68 -26.828 1 95.25 157 ILE B CA 1
ATOM 4311 C C . ILE B 1 157 ? -15.578 -15.57 -26.812 1 95.25 157 ILE B C 1
ATOM 4313 O O . ILE B 1 157 ? -14.461 -15.102 -26.594 1 95.25 157 ILE B O 1
ATOM 4317 N N . GLU B 1 158 ? -15.719 -16.859 -27.047 1 95.44 158 GLU B N 1
ATOM 4318 C CA . GLU B 1 158 ? -14.578 -17.766 -27.062 1 95.44 158 GLU B CA 1
ATOM 4319 C C . GLU B 1 158 ? -13.633 -17.453 -28.219 1 95.44 158 GLU B C 1
ATOM 4321 O O . GLU B 1 158 ? -12.414 -17.453 -28.047 1 95.44 158 GLU B O 1
ATOM 4326 N N . LYS B 1 159 ? -14.258 -17.219 -29.359 1 96 159 LYS B N 1
ATOM 4327 C CA . LYS B 1 159 ? -13.438 -16.844 -30.516 1 96 159 LYS B CA 1
ATOM 4328 C C . LYS B 1 159 ? -12.703 -15.539 -30.266 1 96 159 LYS B C 1
ATOM 4330 O O . LYS B 1 159 ? -11.5 -15.43 -30.547 1 96 159 LYS B O 1
ATOM 4335 N N . ASP B 1 160 ? -13.391 -14.562 -29.812 1 96.75 160 ASP B N 1
ATOM 4336 C CA . ASP B 1 160 ? -12.781 -13.266 -29.516 1 96.75 160 ASP B CA 1
ATOM 4337 C C . ASP B 1 160 ? -11.688 -13.398 -28.469 1 96.75 160 ASP B C 1
ATOM 4339 O O . ASP B 1 160 ? -10.648 -12.734 -28.547 1 96.75 160 ASP B O 1
ATOM 4343 N N . TRP B 1 161 ? -11.922 -14.203 -27.469 1 97.62 161 TRP B N 1
ATOM 4344 C CA . TRP B 1 161 ? -10.938 -14.477 -26.422 1 97.62 161 TRP B CA 1
ATOM 4345 C C . TRP B 1 161 ? -9.664 -15.078 -27.031 1 97.62 161 TRP B C 1
ATOM 4347 O O . TRP B 1 161 ? -8.555 -14.625 -26.719 1 97.62 161 TRP B O 1
ATOM 4357 N N . ASP B 1 162 ? -9.852 -16.078 -27.875 1 97.56 162 ASP B N 1
ATOM 4358 C CA . ASP B 1 162 ? -8.703 -16.766 -28.469 1 97.56 162 ASP B CA 1
ATOM 4359 C C . ASP B 1 162 ? -7.871 -15.805 -29.312 1 97.56 162 ASP B C 1
ATOM 4361 O O . ASP B 1 162 ? -6.641 -15.844 -29.281 1 97.56 162 ASP B O 1
ATOM 4365 N N . VAL B 1 163 ? -8.547 -14.953 -30.047 1 97.75 163 VAL B N 1
ATOM 4366 C CA . VAL B 1 163 ? -7.855 -13.961 -30.875 1 97.75 163 VAL B CA 1
ATOM 4367 C C . VAL B 1 163 ? -7.082 -13 -29.969 1 97.75 163 VAL B C 1
ATOM 4369 O O . VAL B 1 163 ? -5.918 -12.688 -30.25 1 97.75 163 VAL B O 1
ATOM 4372 N N . ALA B 1 164 ? -7.68 -12.523 -28.938 1 98 164 ALA B N 1
ATOM 4373 C CA . ALA B 1 164 ? -7.043 -11.602 -28 1 98 164 ALA B CA 1
ATOM 4374 C C . ALA B 1 164 ? -5.859 -12.266 -27.297 1 98 164 ALA B C 1
ATOM 4376 O O . ALA B 1 164 ? -4.844 -11.617 -27.031 1 98 164 ALA B O 1
ATOM 4377 N N . MET B 1 165 ? -6.008 -13.539 -26.969 1 98.12 165 MET B N 1
ATOM 4378 C CA . MET B 1 165 ? -4.934 -14.266 -26.297 1 98.12 165 MET B CA 1
ATOM 4379 C C . MET B 1 165 ? -3.734 -14.438 -27.219 1 98.12 165 MET B C 1
ATOM 4381 O O . MET B 1 165 ? -2.588 -14.344 -26.781 1 98.12 165 MET B O 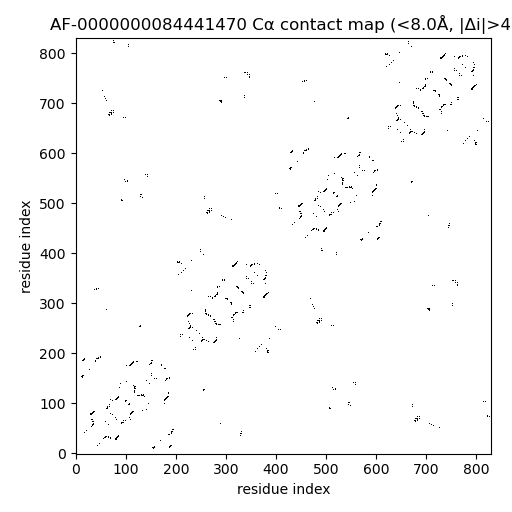1
ATOM 4385 N N . ASP B 1 166 ? -4.055 -14.719 -28.453 1 98.44 166 ASP B N 1
ATOM 4386 C CA . ASP B 1 166 ? -2.965 -14.805 -29.422 1 98.44 166 ASP B CA 1
ATOM 4387 C C . ASP B 1 166 ? -2.178 -13.5 -29.484 1 98.44 166 ASP B C 1
ATOM 4389 O O . ASP B 1 166 ? -0.946 -13.508 -29.5 1 98.44 166 ASP B O 1
ATOM 4393 N N . LYS B 1 167 ? -2.912 -12.453 -29.516 1 98.69 167 LYS B N 1
ATOM 4394 C CA . LYS B 1 167 ? -2.283 -11.141 -29.531 1 98.69 167 LYS B CA 1
ATOM 4395 C C . LYS B 1 167 ? -1.47 -10.914 -28.25 1 98.69 167 LYS B C 1
ATOM 4397 O O . LYS B 1 167 ? -0.317 -10.477 -28.328 1 98.69 167 LYS B O 1
ATOM 4402 N N . ALA B 1 168 ? -2.02 -11.164 -27.094 1 98.81 168 ALA B N 1
ATOM 4403 C CA . ALA B 1 168 ? -1.377 -10.961 -25.812 1 98.81 168 ALA B CA 1
ATOM 4404 C C . ALA B 1 168 ? -0.099 -11.781 -25.688 1 98.81 168 ALA B C 1
ATOM 4406 O O . ALA B 1 168 ? 0.959 -11.258 -25.344 1 98.81 168 ALA B O 1
ATOM 4407 N N . TYR B 1 169 ? -0.179 -13.055 -26.016 1 98.69 169 TYR B N 1
ATOM 4408 C CA . TYR B 1 169 ? 0.976 -13.93 -25.828 1 98.69 169 TYR B CA 1
ATOM 4409 C C . TYR B 1 169 ? 2.025 -13.664 -26.906 1 98.69 169 TYR B C 1
ATOM 4411 O O . TYR B 1 169 ? 3.219 -13.883 -26.688 1 98.69 169 TYR B O 1
ATOM 4419 N N . GLY B 1 170 ? 1.57 -13.227 -28.109 1 98.62 170 GLY B N 1
ATOM 4420 C CA . GLY B 1 170 ? 2.545 -12.711 -29.062 1 98.62 170 GLY B CA 1
ATOM 4421 C C . GLY B 1 170 ? 3.365 -11.562 -28.516 1 98.62 170 GLY B C 1
ATOM 4422 O O . GLY B 1 170 ? 4.59 -11.539 -28.656 1 98.62 170 GLY B O 1
ATOM 4423 N N . HIS B 1 171 ? 2.695 -10.633 -27.844 1 98.75 171 HIS B N 1
ATOM 4424 C CA . HIS B 1 171 ? 3.357 -9.492 -27.219 1 98.75 171 HIS B CA 1
ATOM 4425 C C . HIS B 1 171 ? 4.281 -9.945 -26.094 1 98.75 171 HIS B C 1
ATOM 4427 O O . HIS B 1 171 ? 5.418 -9.477 -25.984 1 98.75 171 HIS B O 1
ATOM 4433 N N . LEU B 1 172 ? 3.773 -10.789 -25.234 1 98.75 172 LEU B N 1
ATOM 4434 C CA . LEU B 1 172 ? 4.547 -11.273 -24.094 1 98.75 172 LEU B CA 1
ATOM 4435 C C . LEU B 1 172 ? 5.836 -11.945 -24.562 1 98.75 172 LEU B C 1
ATOM 4437 O O . LEU B 1 172 ? 6.879 -11.805 -23.922 1 98.75 172 LEU B O 1
ATOM 4441 N N . ALA B 1 173 ? 5.77 -12.664 -25.656 1 98.06 173 ALA B N 1
ATOM 4442 C CA . ALA B 1 173 ? 6.922 -13.391 -26.188 1 98.06 173 ALA B CA 1
ATOM 4443 C C . ALA B 1 173 ? 7.906 -12.438 -26.859 1 98.06 173 ALA B C 1
ATOM 4445 O O . ALA B 1 173 ? 9.125 -12.594 -26.719 1 98.06 173 ALA B O 1
ATOM 4446 N N . SER B 1 174 ? 7.434 -11.453 -27.562 1 98.06 174 SER B N 1
ATOM 4447 C CA . SER B 1 174 ? 8.289 -10.586 -28.359 1 98.06 174 SER B CA 1
ATOM 4448 C C . SER B 1 174 ? 8.836 -9.43 -27.547 1 98.06 174 SER B C 1
ATOM 4450 O O . SER B 1 174 ? 10.039 -9.164 -27.547 1 98.06 174 SER B O 1
ATOM 4452 N N . GLU B 1 175 ? 7.918 -8.742 -26.797 1 98.06 175 GLU B N 1
ATOM 4453 C CA . GLU B 1 175 ? 8.289 -7.523 -26.078 1 98.06 175 GLU B CA 1
ATOM 4454 C C . GLU B 1 175 ? 8.719 -7.836 -24.656 1 98.06 175 GLU B C 1
ATOM 4456 O O . GLU B 1 175 ? 9.414 -7.039 -24.016 1 98.06 175 GLU B O 1
ATOM 4461 N N . LYS B 1 176 ? 8.242 -8.945 -24.125 1 98.19 176 LYS B N 1
ATOM 4462 C CA . LYS B 1 176 ? 8.562 -9.391 -22.781 1 98.19 176 LYS B CA 1
ATOM 4463 C C . LYS B 1 176 ? 8.203 -8.32 -21.75 1 98.19 176 LYS B C 1
ATOM 4465 O O . LYS B 1 176 ? 9.008 -8.008 -20.859 1 98.19 176 LYS B O 1
ATOM 4470 N N . THR B 1 177 ? 7.133 -7.656 -21.953 1 98.62 177 THR B N 1
ATOM 4471 C CA . THR B 1 177 ? 6.504 -6.711 -21.031 1 98.62 177 THR B CA 1
ATOM 4472 C C . THR B 1 177 ? 5.035 -7.059 -20.812 1 98.62 177 THR B C 1
ATOM 4474 O O . THR B 1 177 ? 4.473 -7.879 -21.547 1 98.62 177 THR B O 1
ATOM 4477 N N . PRO B 1 178 ? 4.387 -6.512 -19.859 1 98.88 178 PRO B N 1
ATOM 4478 C CA . PRO B 1 178 ? 3.023 -6.914 -19.516 1 98.88 178 PRO B CA 1
ATOM 4479 C C . PRO B 1 178 ? 2.012 -6.57 -20.609 1 98.88 178 PRO B C 1
ATOM 4481 O O . PRO B 1 178 ? 2.229 -5.633 -21.375 1 98.88 178 PRO B O 1
ATOM 4484 N N . PHE B 1 179 ? 1.017 -7.344 -20.656 1 98.94 179 PHE B N 1
ATOM 4485 C CA . PHE B 1 179 ? -0.164 -7.133 -21.484 1 98.94 179 PHE B CA 1
ATOM 4486 C C . PHE B 1 179 ? -1.438 -7.305 -20.672 1 98.94 179 PHE B C 1
ATOM 4488 O O . PHE B 1 179 ? -1.545 -8.234 -19.875 1 98.94 179 PHE B O 1
ATOM 4495 N N . ALA B 1 180 ? -2.389 -6.402 -20.844 1 98.88 180 ALA B N 1
ATOM 4496 C CA . ALA B 1 180 ? -3.604 -6.449 -20.047 1 98.88 180 ALA B CA 1
ATOM 4497 C C . ALA B 1 180 ? -4.801 -6.895 -20.875 1 98.88 180 ALA B C 1
ATOM 4499 O O . ALA B 1 180 ? -4.922 -6.531 -22.047 1 98.88 180 ALA B O 1
ATOM 4500 N N . MET B 1 181 ? -5.602 -7.73 -20.344 1 98.56 181 MET B N 1
ATOM 4501 C CA . MET B 1 181 ? -6.953 -8.023 -20.812 1 98.56 181 MET B CA 1
ATOM 4502 C C . MET B 1 181 ? -7.992 -7.32 -19.938 1 98.56 181 MET B C 1
ATOM 4504 O O . MET B 1 181 ? -8.109 -7.613 -18.75 1 98.56 181 MET B O 1
ATOM 4508 N N . LEU B 1 182 ? -8.688 -6.391 -20.484 1 97.75 182 LEU B N 1
ATOM 4509 C CA . LEU B 1 182 ? -9.758 -5.688 -19.781 1 97.75 182 LEU B CA 1
ATOM 4510 C C . LEU B 1 182 ? -11.094 -6.398 -19.984 1 97.75 182 LEU B C 1
ATOM 4512 O O . LEU B 1 182 ? -11.602 -6.461 -21.109 1 97.75 182 LEU B O 1
ATOM 4516 N N . LEU B 1 183 ? -11.641 -6.949 -18.938 1 96.69 183 LEU B N 1
ATOM 4517 C CA . LEU B 1 183 ? -12.891 -7.695 -19 1 96.69 183 LEU B CA 1
ATOM 4518 C C . LEU B 1 183 ? -14.078 -6.797 -18.656 1 96.69 183 LEU B C 1
ATOM 4520 O O . LEU B 1 183 ? -14.148 -6.242 -17.562 1 96.69 183 LEU B O 1
ATOM 4524 N N . GLU B 1 184 ? -14.977 -6.668 -19.531 1 94.19 184 GLU B N 1
ATOM 4525 C CA . GLU B 1 184 ? -16.203 -5.918 -19.297 1 94.19 184 GLU B CA 1
ATOM 4526 C C . GLU B 1 184 ? -17.125 -6.648 -18.328 1 94.19 184 GLU B C 1
ATOM 4528 O O . GLU B 1 184 ? -17.016 -7.867 -18.156 1 94.19 184 GLU B O 1
ATOM 4533 N N . PRO B 1 185 ? -17.984 -5.898 -17.672 1 89.62 185 PRO B N 1
ATOM 4534 C CA . PRO B 1 185 ? -18.938 -6.543 -16.766 1 89.62 185 PRO B CA 1
ATOM 4535 C C . PRO B 1 185 ? -19.734 -7.656 -17.438 1 89.62 185 PRO B C 1
ATOM 4537 O O . PRO B 1 185 ? -20.188 -7.5 -18.562 1 89.62 185 PRO B O 1
ATOM 4540 N N . GLY B 1 186 ? -19.812 -8.797 -16.781 1 87.62 186 GLY B N 1
ATOM 4541 C CA . GLY B 1 186 ? -20.656 -9.883 -17.281 1 87.62 186 GLY B CA 1
ATOM 4542 C C . GLY B 1 186 ? -19.938 -10.789 -18.25 1 87.62 186 GLY B C 1
ATOM 4543 O O . GLY B 1 186 ? -20.547 -11.68 -18.844 1 87.62 186 GLY B O 1
ATOM 4544 N N . THR B 1 187 ? -18.641 -10.617 -18.438 1 93.94 187 THR B N 1
ATOM 4545 C CA . THR B 1 187 ? -17.859 -11.391 -19.406 1 93.94 187 THR B CA 1
ATOM 4546 C C . THR B 1 187 ? -17.75 -12.844 -18.953 1 93.94 187 THR B C 1
ATOM 4548 O O . THR B 1 187 ? -17.828 -13.758 -19.781 1 93.94 187 THR B O 1
ATOM 4551 N N . LEU B 1 188 ? -17.609 -13.125 -17.672 1 95.56 188 LEU B N 1
ATOM 4552 C CA . LEU B 1 188 ? -17.375 -14.477 -17.156 1 95.56 188 LEU B CA 1
ATOM 4553 C C . LEU B 1 188 ? -18.688 -15.133 -16.766 1 95.56 188 LEU B C 1
ATOM 4555 O O . LEU B 1 188 ? -19.562 -14.492 -16.172 1 95.56 188 LEU B O 1
ATOM 4559 N N . MET B 1 189 ? -18.828 -16.344 -17.141 1 94.88 189 MET B N 1
ATOM 4560 C CA . MET B 1 189 ? -19.953 -17.156 -16.703 1 94.88 189 MET B CA 1
ATOM 4561 C C . MET B 1 189 ? -19.891 -17.422 -15.195 1 94.88 189 MET B C 1
ATOM 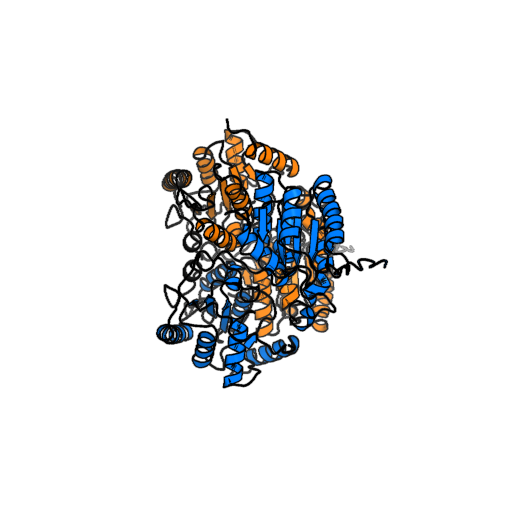4563 O O . MET B 1 189 ? -18.812 -17.688 -14.648 1 94.88 189 MET B O 1
ATOM 4567 N N . PRO B 1 190 ? -21.047 -17.328 -14.523 1 92.88 190 PRO B N 1
ATOM 4568 C CA . PRO B 1 190 ? -21.031 -17.641 -13.094 1 92.88 190 PRO B CA 1
ATOM 4569 C C . PRO B 1 190 ? -20.438 -19.016 -12.789 1 92.88 190 PRO B C 1
ATOM 4571 O O . PRO B 1 190 ? -20.594 -19.938 -13.586 1 92.88 190 PRO B O 1
ATOM 4574 N N . TYR B 1 191 ? -19.75 -19.078 -11.727 1 92.81 191 TYR B N 1
ATOM 4575 C CA . TYR B 1 191 ? -19.172 -20.312 -11.227 1 92.81 191 TYR B CA 1
ATOM 4576 C C . TYR B 1 191 ? -19.25 -20.375 -9.711 1 92.81 191 TYR B C 1
ATOM 4578 O O . TYR B 1 191 ? -18.922 -19.406 -9.023 1 92.81 191 TYR B O 1
ATOM 4586 N N . MET B 1 192 ? -19.703 -21.5 -9.195 1 86.62 192 MET B N 1
ATOM 4587 C CA . MET B 1 192 ? -19.781 -21.719 -7.758 1 86.62 192 MET B CA 1
ATOM 4588 C C . MET B 1 192 ? -18.672 -22.641 -7.285 1 86.62 192 MET B C 1
ATOM 4590 O O . MET B 1 192 ? -18.531 -23.75 -7.797 1 86.62 192 MET B O 1
ATOM 4594 N N . GLN B 1 193 ? -17.891 -22.094 -6.352 1 86.94 193 GLN B N 1
ATOM 4595 C CA . GLN B 1 193 ? -16.812 -22.891 -5.773 1 86.94 193 GLN B CA 1
ATOM 4596 C C . GLN B 1 193 ? -17.344 -24.172 -5.145 1 86.94 193 GLN B C 1
ATOM 4598 O O . GLN B 1 193 ? -18.359 -24.156 -4.461 1 86.94 193 GLN B O 1
ATOM 4603 N N . ARG B 1 194 ? -16.719 -25.312 -5.371 1 84.25 194 ARG B N 1
ATOM 4604 C CA . ARG B 1 194 ? -17.141 -26.609 -4.879 1 84.25 194 ARG B CA 1
ATOM 4605 C C . ARG B 1 194 ? -16.359 -27.016 -3.639 1 84.25 194 ARG B C 1
ATOM 4607 O O . ARG B 1 194 ? -16.922 -27.578 -2.695 1 84.25 194 ARG B O 1
ATOM 4614 N N . ARG B 1 195 ? -15.062 -26.781 -3.646 1 76.62 195 ARG B N 1
ATOM 4615 C CA . ARG B 1 195 ? -14.219 -27.078 -2.488 1 76.62 195 ARG B CA 1
ATOM 4616 C C . ARG B 1 195 ? -14.609 -26.203 -1.297 1 76.62 195 ARG B C 1
ATOM 4618 O O . ARG B 1 195 ? -14.734 -24.984 -1.428 1 76.62 195 ARG B O 1
ATOM 4625 N N . PRO B 1 196 ? -15.016 -26.875 -0.258 1 64.44 196 PRO B N 1
ATOM 4626 C CA . PRO B 1 196 ? -15.312 -26.062 0.92 1 64.44 196 PRO B CA 1
ATOM 4627 C C . PRO B 1 196 ? -14.109 -25.234 1.385 1 64.44 196 PRO B C 1
ATOM 4629 O O . PRO B 1 196 ? -12.961 -25.594 1.092 1 64.44 196 PRO B O 1
ATOM 4632 N N . ASP B 1 197 ? -14.453 -24.094 1.909 1 60.62 197 ASP B N 1
ATOM 4633 C CA . ASP B 1 197 ? -13.359 -23.328 2.5 1 60.62 197 ASP B CA 1
ATOM 4634 C C . ASP B 1 197 ? -12.656 -24.125 3.592 1 60.62 197 ASP B C 1
ATOM 4636 O O . ASP B 1 197 ? -13.289 -24.875 4.324 1 60.62 197 ASP B O 1
ATOM 4640 N N . ALA B 1 198 ? -11.453 -24.547 3.33 1 51.97 198 ALA B N 1
ATOM 4641 C CA . ALA B 1 198 ? -10.711 -25.391 4.273 1 51.97 198 ALA B CA 1
ATOM 4642 C C . ALA B 1 198 ? -11.031 -25 5.715 1 51.97 198 ALA B C 1
ATOM 4644 O O . ALA B 1 198 ? -11.023 -25.844 6.609 1 51.97 198 ALA B O 1
ATOM 4645 N N . ASP B 1 199 ? -11.125 -23.656 6.062 1 55 199 ASP B N 1
ATOM 4646 C CA . ASP B 1 199 ? -11.219 -23.281 7.469 1 55 199 ASP B CA 1
ATOM 4647 C C . ASP B 1 199 ? -12.68 -23.109 7.895 1 55 199 ASP B C 1
ATOM 4649 O O . ASP B 1 199 ? -13.227 -22 7.844 1 55 199 ASP B O 1
ATOM 4653 N N . MET B 1 200 ? -13.305 -24.266 7.828 1 58.91 200 MET B N 1
ATOM 4654 C CA . MET B 1 200 ? -14.68 -24.188 8.312 1 58.91 200 MET B CA 1
ATOM 4655 C C . MET B 1 200 ? -14.719 -23.734 9.773 1 58.91 200 MET B C 1
ATOM 4657 O O . MET B 1 200 ? -14.578 -24.547 10.688 1 58.91 200 MET B O 1
ATOM 4661 N N . LEU B 1 201 ? -14.414 -22.422 9.977 1 66.19 201 LEU B N 1
ATOM 4662 C CA . LEU B 1 201 ? -14.625 -21.891 11.32 1 66.19 201 LEU B CA 1
ATOM 4663 C C . LEU B 1 201 ? -16.109 -21.875 11.68 1 66.19 201 LEU B C 1
ATOM 4665 O O . LEU B 1 201 ? -16.969 -21.766 10.805 1 66.19 201 LEU B O 1
ATOM 4669 N N . PRO B 1 202 ? -16.359 -22.297 12.969 1 74.56 202 PRO B N 1
ATOM 4670 C CA . PRO B 1 202 ? -17.734 -22.156 13.414 1 74.56 202 PRO B CA 1
ATOM 4671 C C . PRO B 1 202 ? -18.328 -20.781 13.102 1 74.56 202 PRO B C 1
ATOM 4673 O O . PRO B 1 202 ? -17.578 -19.797 13.055 1 74.56 202 PRO B O 1
ATOM 4676 N N . THR B 1 203 ? -19.578 -20.844 12.781 1 82.38 203 THR B N 1
ATOM 4677 C CA . THR B 1 203 ? -20.25 -19.578 12.5 1 82.38 203 THR B CA 1
ATOM 4678 C C . THR B 1 203 ? -20.203 -18.656 13.703 1 82.38 203 THR B C 1
ATOM 4680 O O . THR B 1 203 ? -20.578 -19.031 14.812 1 82.38 203 THR B O 1
ATOM 4683 N N . ALA B 1 204 ? -19.703 -17.531 13.492 1 88.44 204 ALA B N 1
ATOM 4684 C CA . ALA B 1 204 ? -19.656 -16.531 14.562 1 88.44 204 ALA B CA 1
ATOM 4685 C C . ALA B 1 204 ? -21.047 -16.125 15.008 1 88.44 204 ALA B C 1
ATOM 4687 O O . ALA B 1 204 ? -21.953 -15.984 14.18 1 88.44 204 ALA B O 1
ATOM 4688 N N . PRO B 1 205 ? -21.234 -15.938 16.281 1 90.12 205 PRO B N 1
ATOM 4689 C CA . PRO B 1 205 ? -22.562 -15.578 16.797 1 90.12 205 PRO B CA 1
ATOM 4690 C C . PRO B 1 205 ? -22.984 -14.164 16.406 1 90.12 205 PRO B C 1
ATOM 4692 O O . PRO B 1 205 ? -24.172 -13.883 16.281 1 90.12 205 PRO B O 1
ATOM 4695 N N . LEU B 1 206 ? -22.094 -13.281 16.234 1 94.5 206 LEU B N 1
ATOM 4696 C CA . LEU B 1 206 ? -22.375 -11.906 15.859 1 94.5 206 LEU B CA 1
ATOM 4697 C C . LEU B 1 206 ? -22.469 -11.758 14.344 1 94.5 206 LEU B C 1
ATOM 4699 O O . LEU B 1 206 ? -21.828 -12.523 13.609 1 94.5 206 LEU B O 1
ATOM 4703 N N . ASP B 1 207 ? -23.328 -10.859 13.898 1 93.81 207 ASP B N 1
ATOM 4704 C CA . ASP B 1 207 ? -23.328 -10.445 12.5 1 93.81 207 ASP B CA 1
ATOM 4705 C C . ASP B 1 207 ? -23.031 -8.953 12.367 1 93.81 207 ASP B C 1
ATOM 4707 O O . ASP B 1 207 ? -22.828 -8.266 13.375 1 93.81 207 ASP B O 1
ATOM 4711 N N . HIS B 1 208 ? -22.953 -8.5 11.203 1 94.38 208 HIS B N 1
ATOM 4712 C CA . HIS B 1 208 ? -22.625 -7.105 10.945 1 94.38 208 HIS B CA 1
ATOM 4713 C C . HIS B 1 208 ? -23.641 -6.168 11.578 1 94.38 208 HIS B C 1
ATOM 4715 O O . HIS B 1 208 ? -23.281 -5.117 12.109 1 94.38 208 HIS B O 1
ATOM 4721 N N . ASP B 1 209 ? -24.906 -6.5 11.523 1 93.94 209 ASP B N 1
ATOM 4722 C CA . ASP B 1 209 ? -25.969 -5.645 12.039 1 93.94 209 ASP B CA 1
ATOM 4723 C C . ASP B 1 209 ? -25.875 -5.5 13.555 1 93.94 209 ASP B C 1
ATOM 4725 O O . ASP B 1 209 ? -26.109 -4.422 14.102 1 93.94 209 ASP B O 1
ATOM 4729 N N . ALA B 1 210 ? -25.547 -6.605 14.219 1 95.06 210 ALA B N 1
ATOM 4730 C CA . ALA B 1 210 ? -25.375 -6.547 15.672 1 95.06 210 ALA B CA 1
ATOM 4731 C C . ALA B 1 210 ? -24.281 -5.555 16.062 1 95.06 210 ALA B C 1
ATOM 4733 O O . ALA B 1 210 ? -24.438 -4.797 17.016 1 95.06 210 ALA B O 1
ATOM 4734 N N . VAL B 1 211 ? -23.188 -5.551 15.312 1 96.94 211 VAL B N 1
ATOM 4735 C CA . VAL B 1 211 ? -22.062 -4.652 15.586 1 96.94 211 VAL B CA 1
ATOM 4736 C C . VAL B 1 211 ? -22.5 -3.207 15.344 1 96.94 211 VAL B C 1
ATOM 4738 O O . VAL B 1 211 ? -22.281 -2.342 16.203 1 96.94 211 VAL B O 1
ATOM 4741 N N . ALA B 1 212 ? -23.109 -2.965 14.18 1 95.5 212 ALA B N 1
ATOM 4742 C CA . ALA B 1 212 ? -23.531 -1.618 13.82 1 95.5 212 ALA B CA 1
ATOM 4743 C C . ALA B 1 212 ? -24.547 -1.074 14.828 1 95.5 212 ALA B C 1
ATOM 4745 O O . ALA B 1 212 ? -24.469 0.092 15.227 1 95.5 212 ALA B O 1
ATOM 4746 N N . ASN B 1 213 ? -25.516 -1.927 15.234 1 95.06 213 ASN B N 1
ATOM 4747 C CA . ASN B 1 213 ? -26.516 -1.52 16.203 1 95.06 213 ASN B CA 1
ATOM 4748 C C . ASN B 1 213 ? -25.875 -1.113 17.531 1 95.06 213 ASN B C 1
ATOM 4750 O O . ASN B 1 213 ? -26.25 -0.088 18.109 1 95.06 213 ASN B O 1
ATOM 4754 N N . GLN B 1 214 ? -24.938 -1.909 17.984 1 96.62 214 GLN B N 1
ATOM 4755 C CA . GLN B 1 214 ? -24.297 -1.616 19.266 1 96.62 214 GLN B CA 1
ATOM 4756 C C . GLN B 1 214 ? -23.422 -0.367 19.172 1 96.62 214 GLN B C 1
ATOM 4758 O O . GLN B 1 214 ? -23.359 0.422 20.109 1 96.62 214 GLN B O 1
ATOM 4763 N N . VAL B 1 215 ? -22.75 -0.149 18.031 1 96.62 215 VAL B N 1
ATOM 4764 C CA . VAL B 1 215 ? -21.922 1.035 17.828 1 96.62 215 VAL B CA 1
ATOM 4765 C C . VAL B 1 215 ? -22.797 2.287 17.859 1 96.62 215 VAL B C 1
ATOM 4767 O O . VAL B 1 215 ? -22.453 3.27 18.516 1 96.62 215 VAL B O 1
ATOM 4770 N N . CYS B 1 216 ? -23.953 2.254 17.156 1 93.56 216 CYS B N 1
ATOM 4771 C CA . CYS B 1 216 ? -24.859 3.393 17.094 1 93.56 216 CYS B CA 1
ATOM 4772 C C . CYS B 1 216 ? -25.406 3.717 18.469 1 93.56 216 CYS B C 1
ATOM 4774 O O . CYS B 1 216 ? -25.641 4.883 18.797 1 93.56 216 CYS B O 1
ATOM 4776 N N . ARG B 1 217 ? -25.578 2.713 19.297 1 92.62 217 ARG B N 1
ATOM 4777 C CA . ARG B 1 217 ? -26.156 2.891 20.625 1 92.62 217 ARG B CA 1
ATOM 4778 C C . ARG B 1 217 ? -25.125 3.455 21.594 1 92.62 217 ARG B C 1
ATOM 4780 O O . ARG B 1 217 ? -25.453 4.242 22.484 1 92.62 217 ARG B O 1
ATOM 4787 N N . GLN B 1 218 ? -23.953 3.102 21.469 1 94.31 218 GLN B N 1
ATOM 4788 C CA . GLN B 1 218 ? -22.969 3.352 22.5 1 94.31 218 GLN B CA 1
ATOM 4789 C C . GLN B 1 218 ? -22.219 4.652 22.25 1 94.31 218 GLN B C 1
ATOM 4791 O O . GLN B 1 218 ? -21.75 5.301 23.188 1 94.31 218 GLN B O 1
ATOM 4796 N N . PHE B 1 219 ? -22.031 5.055 21.016 1 95 219 PHE B N 1
ATOM 4797 C CA . PHE B 1 219 ? -21.328 6.289 20.703 1 95 219 PHE B CA 1
ATOM 4798 C C . PHE B 1 219 ? -22.297 7.461 20.625 1 95 219 PHE B C 1
ATOM 4800 O O . PHE B 1 219 ? -23.5 7.266 20.547 1 95 219 PHE B O 1
ATOM 4807 N N . ASN B 1 220 ? -21.766 8.625 20.719 1 92.56 220 ASN B N 1
ATOM 4808 C CA . ASN B 1 220 ? -22.594 9.82 20.828 1 92.56 220 ASN B CA 1
ATOM 4809 C C . ASN B 1 220 ? -22.953 10.383 19.469 1 92.56 220 ASN B C 1
ATOM 4811 O O . ASN B 1 220 ? -22.281 10.102 18.469 1 92.56 220 ASN B O 1
ATOM 4815 N N . ALA B 1 221 ? -23.953 11.219 19.391 1 90.94 221 ALA B N 1
ATOM 4816 C CA . ALA B 1 221 ? -24.406 11.883 18.172 1 90.94 221 ALA B CA 1
ATOM 4817 C C . ALA B 1 221 ? -23.375 12.922 17.703 1 90.94 221 ALA B C 1
ATOM 4819 O O . ALA B 1 221 ? -23.422 13.359 16.547 1 90.94 221 ALA B O 1
ATOM 4820 N N . THR B 1 222 ? -22.453 13.266 18.625 1 93.12 222 THR B N 1
ATOM 4821 C CA . THR B 1 222 ? -21.469 14.281 18.297 1 93.12 222 THR B CA 1
ATOM 4822 C C . THR B 1 222 ? -20.188 13.625 17.75 1 93.12 222 THR B C 1
ATOM 4824 O O . THR B 1 222 ? -19.312 14.312 17.219 1 93.12 222 THR B O 1
ATOM 4827 N N . ASP B 1 223 ? -20.094 12.32 17.891 1 96.25 223 ASP B N 1
ATOM 4828 C CA . ASP B 1 223 ? -18.906 11.633 17.391 1 96.25 223 ASP B CA 1
ATOM 4829 C C . ASP B 1 223 ? -18.938 11.539 15.859 1 96.25 223 ASP B C 1
ATOM 4831 O O . ASP B 1 223 ? -20 11.406 15.266 1 96.25 223 ASP B O 1
ATOM 4835 N N . ALA B 1 224 ? -17.859 11.68 15.227 1 97.62 224 ALA B N 1
ATOM 4836 C CA . ALA B 1 224 ? -17.75 11.531 13.773 1 97.62 224 ALA B CA 1
ATOM 4837 C C . ALA B 1 224 ? -17.391 10.094 13.398 1 97.62 224 ALA B C 1
ATOM 4839 O O . ALA B 1 224 ? -16.562 9.461 14.055 1 97.62 224 ALA B O 1
ATOM 4840 N N . PHE B 1 225 ? -18.047 9.57 12.375 1 97.75 225 PHE B N 1
ATOM 4841 C CA . PHE B 1 225 ? -17.797 8.219 11.891 1 97.75 225 PHE B CA 1
ATOM 4842 C C . PHE B 1 225 ? -17.281 8.234 10.461 1 97.75 225 PHE B C 1
ATOM 4844 O O . PHE B 1 225 ? -17.797 8.969 9.617 1 97.75 225 PHE B O 1
ATOM 4851 N N . VAL B 1 226 ? -16.219 7.539 10.203 1 98.12 226 VAL B N 1
ATOM 4852 C CA . VAL B 1 226 ? -15.727 7.23 8.867 1 98.12 226 VAL B CA 1
ATOM 4853 C C . VAL B 1 226 ? -15.805 5.727 8.617 1 98.12 226 VAL B C 1
ATOM 4855 O O . VAL B 1 226 ? -15.188 4.941 9.336 1 98.12 226 VAL B O 1
ATOM 4858 N N . CYS B 1 227 ? -16.547 5.352 7.625 1 96.81 227 CYS B N 1
ATOM 4859 C CA . CYS B 1 227 ? -16.781 3.93 7.406 1 96.81 227 CYS B CA 1
ATOM 4860 C C . CYS B 1 227 ? -16.391 3.527 5.988 1 96.81 227 CYS B C 1
ATOM 4862 O O . CYS B 1 227 ? -16.766 4.195 5.023 1 96.81 227 CYS B O 1
ATOM 4864 N N . SER B 1 228 ? -15.586 2.477 5.871 1 95.12 228 SER B N 1
ATOM 4865 C CA . SER B 1 228 ? -15.219 1.913 4.578 1 95.12 228 SER B CA 1
ATOM 4866 C C . SER B 1 228 ? -16.422 1.295 3.877 1 95.12 228 SER B C 1
ATOM 4868 O O . SER B 1 228 ? -17.438 0.997 4.516 1 95.12 228 SER B O 1
ATOM 4870 N N . CYS B 1 229 ? -16.312 1.112 2.633 1 88.81 229 CYS B N 1
ATOM 4871 C CA . CYS B 1 229 ? -17.359 0.419 1.89 1 88.81 229 CYS B CA 1
ATOM 4872 C C . CYS B 1 229 ? -17.422 -1.051 2.285 1 88.81 229 CYS B C 1
ATOM 4874 O O . CYS B 1 229 ? -16.484 -1.58 2.885 1 88.81 229 CYS B O 1
ATOM 4876 N N . GLY B 1 230 ? -18.609 -1.607 1.967 1 87.44 230 GLY B N 1
ATOM 4877 C CA . GLY B 1 230 ? -18.766 -3.021 2.262 1 87.44 230 GLY B CA 1
ATOM 4878 C C . GLY B 1 230 ? -19.922 -3.299 3.207 1 87.44 230 GLY B C 1
ATOM 4879 O O . GLY B 1 230 ? -20.766 -2.426 3.449 1 87.44 230 GLY B O 1
ATOM 4880 N N . SER B 1 231 ? -19.875 -4.508 3.738 1 88.69 231 SER B N 1
ATOM 4881 C CA . SER B 1 231 ? -20.984 -4.984 4.566 1 88.69 231 SER B CA 1
ATOM 4882 C C . SER B 1 231 ? -21.094 -4.18 5.855 1 88.69 231 SER B C 1
ATOM 4884 O O . SER B 1 231 ? -22.188 -3.945 6.355 1 88.69 231 SER B O 1
ATOM 4886 N N . ALA B 1 232 ? -19.984 -3.768 6.387 1 90.81 232 ALA B N 1
ATOM 4887 C CA . ALA B 1 232 ? -20 -2.957 7.605 1 90.81 232 ALA B CA 1
ATOM 4888 C C . ALA B 1 232 ? -20.719 -1.633 7.367 1 90.81 232 ALA B C 1
ATOM 4890 O O . ALA B 1 232 ? -21.469 -1.157 8.234 1 90.81 232 ALA B O 1
ATOM 4891 N N . GLN B 1 233 ? -20.5 -1.087 6.223 1 91.5 233 GLN B N 1
ATOM 4892 C CA . GLN B 1 233 ? -21.125 0.184 5.883 1 91.5 233 GLN B CA 1
ATOM 4893 C C . GLN B 1 233 ? -22.625 0.018 5.688 1 91.5 233 GLN B C 1
ATOM 4895 O O . GLN B 1 233 ? -23.406 0.866 6.117 1 91.5 233 GLN B O 1
ATOM 4900 N N . GLU B 1 234 ? -23 -1.051 5.031 1 88.56 234 GLU B N 1
ATOM 4901 C CA . GLU B 1 234 ? -24.406 -1.327 4.828 1 88.56 234 GLU B CA 1
ATOM 4902 C C . GLU B 1 234 ? -25.141 -1.49 6.16 1 88.56 234 GLU B C 1
ATOM 4904 O O . GLU B 1 234 ? -26.25 -0.987 6.328 1 88.56 234 GLU B O 1
ATOM 4909 N N . SER B 1 235 ? -24.516 -2.186 7.023 1 91.75 235 SER B N 1
ATOM 4910 C CA . SER B 1 235 ? -25.109 -2.408 8.336 1 91.75 235 SER B CA 1
ATOM 4911 C C . SER B 1 235 ? -25.219 -1.106 9.125 1 91.75 235 SER B C 1
ATOM 4913 O O . SER B 1 235 ? -26.188 -0.885 9.844 1 91.75 235 SER B O 1
ATOM 4915 N N . LEU B 1 236 ? -24.156 -0.283 9.023 1 92.62 236 LEU B N 1
ATOM 4916 C CA . LEU B 1 236 ? -24.203 1.009 9.695 1 92.62 236 LEU B CA 1
ATOM 4917 C C . LEU B 1 236 ? -25.344 1.87 9.156 1 92.62 236 LEU B C 1
ATOM 4919 O O . LEU B 1 236 ? -26.047 2.523 9.93 1 92.62 236 LEU B O 1
ATOM 4923 N N . HIS B 1 237 ? -25.469 1.835 7.879 1 88.25 237 HIS B N 1
ATOM 4924 C CA . HIS B 1 237 ? -26.547 2.582 7.238 1 88.25 237 HIS B CA 1
ATOM 4925 C C . HIS B 1 237 ? -27.922 2.115 7.734 1 88.25 237 HIS B C 1
ATOM 4927 O O . HIS B 1 237 ? -28.797 2.936 8.031 1 88.25 237 HIS B O 1
ATOM 4933 N N . ARG B 1 238 ? -28.109 0.833 7.797 1 88.75 238 ARG B N 1
ATOM 4934 C CA . ARG B 1 238 ? -29.375 0.272 8.273 1 88.75 238 ARG B CA 1
ATOM 4935 C C . ARG B 1 238 ? -29.609 0.641 9.734 1 88.75 238 ARG B C 1
ATOM 4937 O O . ARG B 1 238 ? -30.734 0.986 10.109 1 88.75 238 ARG B O 1
ATOM 4944 N N . ALA B 1 239 ? -28.594 0.533 10.508 1 91.56 239 ALA B N 1
ATOM 4945 C CA . ALA B 1 239 ? -28.719 0.86 11.922 1 91.56 239 ALA B CA 1
ATOM 4946 C C . ALA B 1 239 ? -29.125 2.322 12.117 1 91.56 239 ALA B C 1
ATOM 4948 O O . ALA B 1 239 ? -29.953 2.639 12.969 1 91.56 239 ALA B O 1
ATOM 4949 N N . ARG B 1 240 ? -28.531 3.227 11.305 1 90.62 240 ARG B N 1
ATOM 4950 C CA . ARG B 1 240 ? -28.844 4.652 11.375 1 90.62 240 ARG B CA 1
ATOM 4951 C C . ARG B 1 240 ? -30.281 4.934 10.953 1 90.62 240 ARG B C 1
ATOM 4953 O O . ARG B 1 240 ? -30.969 5.742 11.578 1 90.62 240 ARG B O 1
ATOM 4960 N N . ALA B 1 241 ? -30.641 4.297 9.906 1 84.19 241 ALA B N 1
ATOM 4961 C CA . ALA B 1 241 ? -32 4.484 9.391 1 84.19 241 ALA B CA 1
ATOM 4962 C C . ALA B 1 241 ? -33.031 4.105 10.438 1 84.19 241 ALA B C 1
ATOM 4964 O O . ALA B 1 241 ? -34.125 4.719 10.508 1 84.19 241 ALA B O 1
ATOM 4965 N N . ALA B 1 242 ? -32.719 3.189 11.18 1 83.12 242 ALA B N 1
ATOM 4966 C CA . ALA B 1 242 ? -33.656 2.713 12.203 1 83.12 242 ALA B CA 1
ATOM 4967 C C . ALA B 1 242 ? -33.781 3.707 13.359 1 83.12 242 ALA B C 1
ATOM 4969 O O . ALA B 1 242 ? -34.812 3.783 14.031 1 83.12 242 ALA B O 1
ATOM 4970 N N . VAL B 1 243 ? -32.781 4.5 13.57 1 79.19 243 VAL B N 1
ATOM 4971 C CA . VAL B 1 243 ? -32.75 5.371 14.742 1 79.19 243 VAL B CA 1
ATOM 4972 C C . VAL B 1 243 ? -33.031 6.809 14.328 1 79.19 243 VAL B C 1
ATOM 4974 O O . VAL B 1 243 ? -33.75 7.527 15.023 1 79.19 243 VAL B O 1
ATOM 4977 N N . SER B 1 244 ? -32.312 7.336 13.352 1 69.31 244 SER B N 1
ATOM 4978 C CA . SER B 1 244 ? -32.312 8.766 13.062 1 69.31 244 SER B CA 1
ATOM 4979 C C . SER B 1 244 ? -32.812 9.047 11.648 1 69.31 244 SER B C 1
ATOM 4981 O O . SER B 1 244 ? -32.812 10.195 11.195 1 69.31 244 SER B O 1
ATOM 4983 N N . GLY B 1 245 ? -33.188 8.102 10.969 1 64.69 245 GLY B N 1
ATOM 4984 C CA . GLY B 1 245 ? -33.531 8.273 9.562 1 64.69 245 GLY B CA 1
ATOM 4985 C C . GLY B 1 245 ? -32.312 8.102 8.648 1 64.69 245 GLY B C 1
ATOM 4986 O O . GLY B 1 245 ? -31.281 7.574 9.07 1 64.69 245 GLY B O 1
ATOM 4987 N N . ASP B 1 246 ? -32.312 8.375 7.359 1 58.72 246 ASP B N 1
ATOM 4988 C CA . ASP B 1 246 ? -31.406 7.938 6.301 1 58.72 246 ASP B CA 1
ATOM 4989 C C . ASP B 1 246 ? -30.141 8.797 6.27 1 58.72 246 ASP B C 1
ATOM 4991 O O . ASP B 1 246 ? -29.188 8.469 5.57 1 58.72 246 ASP B O 1
ATOM 4995 N N . THR B 1 247 ? -30.219 9.922 6.914 1 60.78 247 THR B N 1
ATOM 4996 C CA . THR B 1 247 ? -29.047 10.758 6.684 1 60.78 247 THR B CA 1
ATOM 4997 C C . THR B 1 247 ? -28.484 11.258 8 1 60.78 247 THR B C 1
ATOM 4999 O O . THR B 1 247 ? -29.094 12.086 8.68 1 60.78 247 THR B O 1
ATOM 5002 N N . VAL B 1 248 ? -27.438 10.469 8.398 1 77.12 248 VAL B N 1
ATOM 5003 C CA . VAL B 1 248 ? -26.828 11.047 9.594 1 77.12 248 VAL B CA 1
ATOM 5004 C C . VAL B 1 248 ? -25.609 11.883 9.195 1 77.12 248 VAL B C 1
ATOM 5006 O O . VAL B 1 248 ? -24.719 11.398 8.492 1 77.12 248 VAL B O 1
ATOM 5009 N N . ALA B 1 249 ? -25.625 13.102 9.5 1 88.56 249 ALA B N 1
ATOM 5010 C CA . ALA B 1 249 ? -24.594 14.086 9.211 1 88.56 249 ALA B CA 1
ATOM 5011 C C . ALA B 1 249 ? -23.25 13.664 9.812 1 88.56 249 ALA B C 1
ATOM 5013 O O . ALA B 1 249 ? -22.188 14.102 9.359 1 88.56 249 ALA B O 1
ATOM 5014 N N . GLN B 1 250 ? -23.266 12.734 10.773 1 94.44 250 GLN B N 1
ATOM 5015 C CA . GLN B 1 250 ? -22.047 12.391 11.492 1 94.44 250 GLN B CA 1
ATOM 5016 C C . GLN B 1 250 ? -21.281 11.281 10.781 1 94.44 250 GLN B C 1
ATOM 5018 O O . GLN B 1 250 ? -20.156 10.953 11.172 1 94.44 250 GLN B O 1
ATOM 5023 N N . ASP B 1 251 ? -21.922 10.68 9.711 1 95.44 251 ASP B N 1
ATOM 5024 C CA . ASP B 1 251 ? -21.312 9.531 9.039 1 95.44 251 ASP B CA 1
ATOM 5025 C C . ASP B 1 251 ? -20.734 9.938 7.684 1 95.44 251 ASP B C 1
ATOM 5027 O O . ASP B 1 251 ? -21.453 10.438 6.82 1 95.44 251 ASP B O 1
ATOM 5031 N N . LEU B 1 252 ? -19.469 9.727 7.492 1 96.12 252 LEU B N 1
ATOM 5032 C CA . LEU B 1 252 ? -18.891 9.711 6.152 1 96.12 252 LEU B CA 1
ATOM 5033 C C . LEU B 1 252 ? -18.734 8.273 5.652 1 96.12 252 LEU B C 1
ATOM 5035 O O . LEU B 1 252 ? -17.875 7.535 6.141 1 96.12 252 LEU B O 1
ATOM 5039 N N . LEU B 1 253 ? -19.531 7.922 4.754 1 93.12 253 LEU B N 1
ATOM 5040 C CA . LEU B 1 253 ? -19.5 6.59 4.16 1 93.12 253 LEU B CA 1
ATOM 5041 C C . LEU B 1 253 ? -18.703 6.598 2.854 1 93.12 253 LEU B C 1
ATOM 5043 O O . LEU B 1 253 ? -19.188 7.109 1.837 1 93.12 253 LEU B O 1
ATOM 5047 N N . LEU B 1 254 ? -17.516 6.016 2.865 1 94.31 254 LEU B N 1
ATOM 5048 C CA . LEU B 1 254 ? -16.672 6.035 1.673 1 94.31 254 LEU B CA 1
ATOM 5049 C C . LEU B 1 254 ? -17.266 5.156 0.576 1 94.31 254 LEU B C 1
ATOM 5051 O O . LEU B 1 254 ? -17.672 4.02 0.835 1 94.31 254 LEU B O 1
ATOM 5055 N N . ALA B 1 255 ? -17.391 5.738 -0.586 1 87.88 255 ALA B N 1
ATOM 5056 C CA . ALA B 1 255 ? -18.016 5.027 -1.703 1 87.88 255 ALA B CA 1
ATOM 5057 C C . ALA B 1 255 ? -17.109 3.912 -2.213 1 87.88 255 ALA B C 1
ATOM 5059 O O . ALA B 1 255 ? -17.578 2.85 -2.615 1 87.88 255 ALA B O 1
ATOM 5060 N N . ASP B 1 256 ? -15.898 4.309 -2.328 1 84.44 256 ASP B N 1
ATOM 5061 C CA . ASP B 1 256 ? -14.836 3.385 -2.725 1 84.44 256 ASP B CA 1
ATOM 5062 C C . ASP B 1 256 ? -13.484 3.83 -2.172 1 84.44 256 ASP B C 1
ATOM 5064 O O . ASP B 1 256 ? -13.398 4.844 -1.475 1 84.44 256 ASP B O 1
ATOM 5068 N N . SER B 1 257 ? -12.617 3.236 -1.817 1 86.19 257 SER B N 1
ATOM 5069 C CA . SER B 1 257 ? -11.273 3.488 -1.309 1 86.19 257 SER B CA 1
ATOM 5070 C C . SER B 1 257 ? -10.891 2.467 -0.243 1 86.19 257 SER B C 1
ATOM 5072 O O . SER B 1 257 ? -10.539 2.838 0.881 1 86.19 257 SER B O 1
ATOM 5074 N N . LEU B 1 258 ? -10.992 1.455 -0.815 1 87.25 258 LEU B N 1
ATOM 5075 C CA . LEU B 1 258 ? -10.719 0.354 0.102 1 87.25 258 LEU B CA 1
ATOM 5076 C C . LEU B 1 258 ? -9.375 0.544 0.795 1 87.25 258 LEU B C 1
ATOM 5078 O O . LEU B 1 258 ? -8.352 0.755 0.135 1 87.25 258 LEU B O 1
ATOM 5082 N N . GLY B 1 259 ? -9.461 0.558 2.082 1 91.69 259 GLY B N 1
ATOM 5083 C CA . GLY B 1 259 ? -8.242 0.631 2.875 1 91.69 259 GLY B CA 1
ATOM 5084 C C . GLY B 1 259 ? -7.879 2.047 3.279 1 91.69 259 GLY B C 1
ATOM 5085 O O . GLY B 1 259 ? -6.891 2.264 3.986 1 91.69 259 GLY B O 1
ATOM 5086 N N . HIS B 1 260 ? -8.664 3.045 2.932 1 96.69 260 HIS B N 1
ATOM 5087 C CA . HIS B 1 260 ? -8.258 4.422 3.186 1 96.69 260 HIS B CA 1
ATOM 5088 C C . HIS B 1 260 ? -9.141 5.074 4.242 1 96.69 260 HIS B C 1
ATOM 5090 O O . HIS B 1 260 ? -8.922 6.23 4.609 1 96.69 260 HIS B O 1
ATOM 5096 N N . ALA B 1 261 ? -10.125 4.332 4.824 1 97.88 261 ALA B N 1
ATOM 5097 C CA . ALA B 1 261 ? -10.984 4.887 5.867 1 97.88 261 ALA B CA 1
ATOM 5098 C C . ALA B 1 261 ? -10.164 5.297 7.09 1 97.88 261 ALA B C 1
ATOM 5100 O O . ALA B 1 261 ? -10.43 6.336 7.699 1 97.88 261 ALA B O 1
ATOM 5101 N N . THR B 1 262 ? -9.227 4.484 7.43 1 97.62 262 THR B N 1
ATOM 5102 C CA . THR B 1 262 ? -8.406 4.77 8.609 1 97.62 262 THR B CA 1
ATOM 5103 C C . THR B 1 262 ? -7.586 6.039 8.406 1 97.62 262 THR B C 1
ATOM 5105 O O . THR B 1 262 ? -7.434 6.84 9.328 1 97.62 262 THR B O 1
ATOM 5108 N N . GLY B 1 263 ? -7.023 6.211 7.195 1 98.31 263 GLY B N 1
ATOM 5109 C CA . GLY B 1 263 ? -6.293 7.43 6.895 1 98.31 263 GLY B CA 1
ATOM 5110 C C . GLY B 1 263 ? -7.152 8.68 6.969 1 98.31 263 GLY B C 1
ATOM 5111 O O . GLY B 1 263 ? -6.742 9.688 7.543 1 98.31 263 GLY B O 1
ATOM 5112 N N . VAL B 1 264 ? -8.359 8.641 6.418 1 98.81 264 VAL B N 1
ATOM 5113 C CA . VAL B 1 264 ? -9.289 9.766 6.457 1 98.81 264 VAL B CA 1
ATOM 5114 C C . VAL B 1 264 ? -9.641 10.086 7.906 1 98.81 264 VAL B C 1
ATOM 5116 O O . VAL B 1 264 ? -9.586 11.25 8.32 1 98.81 264 VAL B O 1
ATOM 5119 N N . ALA B 1 265 ? -9.984 9.039 8.695 1 98.81 265 ALA B N 1
ATOM 5120 C CA . ALA B 1 265 ? -10.328 9.211 10.109 1 98.81 265 ALA B CA 1
ATOM 5121 C C . ALA B 1 265 ? -9.172 9.844 10.883 1 98.81 265 ALA B C 1
ATOM 5123 O O . ALA B 1 265 ? -9.383 10.734 11.711 1 98.81 265 ALA B O 1
ATOM 5124 N N . ALA B 1 266 ? -7.961 9.383 10.609 1 98.69 266 ALA B N 1
ATOM 5125 C CA . ALA B 1 266 ? -6.785 9.922 11.281 1 98.69 266 ALA B CA 1
ATOM 5126 C C . ALA B 1 266 ? -6.578 11.391 10.938 1 98.69 266 ALA B C 1
ATOM 5128 O O . ALA B 1 266 ? -6.199 12.188 11.797 1 98.69 266 ALA B O 1
ATOM 5129 N N . GLY B 1 267 ? -6.801 11.742 9.625 1 98.69 267 GLY B N 1
ATOM 5130 C CA . GLY B 1 267 ? -6.707 13.133 9.234 1 98.69 267 GLY B CA 1
ATOM 5131 C C . GLY B 1 267 ? -7.691 14.031 9.961 1 98.69 267 GLY B C 1
ATOM 5132 O O . GLY B 1 267 ? -7.344 15.141 10.367 1 98.69 267 GLY B O 1
ATOM 5133 N N . ILE B 1 268 ? -8.891 13.531 10.148 1 98.69 268 ILE B N 1
ATOM 5134 C CA . ILE B 1 268 ? -9.906 14.273 10.883 1 98.69 268 ILE B CA 1
ATOM 5135 C C . ILE B 1 268 ? -9.5 14.391 12.352 1 98.69 268 ILE B C 1
ATOM 5137 O O . ILE B 1 268 ? -9.508 15.484 12.922 1 98.69 268 ILE B O 1
ATOM 5141 N N . ALA B 1 269 ? -9.102 13.266 12.961 1 98.44 269 ALA B N 1
ATOM 5142 C CA . ALA B 1 269 ? -8.758 13.211 14.375 1 98.44 269 ALA B CA 1
ATOM 5143 C C . ALA B 1 269 ? -7.598 14.156 14.695 1 98.44 269 ALA B C 1
ATOM 5145 O O . ALA B 1 269 ? -7.59 14.812 15.734 1 98.44 269 ALA B O 1
ATOM 5146 N N . LEU B 1 270 ? -6.641 14.188 13.805 1 97.25 270 LEU B N 1
ATOM 5147 C CA . LEU B 1 270 ? -5.473 15.047 13.984 1 97.25 270 LEU B CA 1
ATOM 5148 C C . LEU B 1 270 ? -5.867 16.516 13.898 1 97.25 270 LEU B C 1
ATOM 5150 O O . LEU B 1 270 ? -5.301 17.359 14.609 1 97.25 270 LEU B O 1
ATOM 5154 N N . SER B 1 271 ? -6.828 16.812 13.047 1 97.19 271 SER B N 1
ATOM 5155 C CA . SER B 1 271 ? -7.23 18.188 12.773 1 97.19 271 SER B CA 1
ATOM 5156 C C . SER B 1 271 ? -8.211 18.688 13.828 1 97.19 271 SER B C 1
ATOM 5158 O O . SER B 1 271 ? -8.344 19.906 14.023 1 97.19 271 SER B O 1
ATOM 5160 N N . ARG B 1 272 ? -8.914 17.734 14.477 1 96.38 272 ARG B N 1
ATOM 5161 C CA . ARG B 1 272 ? -9.875 18.047 15.531 1 96.38 272 ARG B CA 1
ATOM 5162 C C . ARG B 1 272 ? -9.648 17.188 16.766 1 96.38 272 ARG B C 1
ATOM 5164 O O . ARG B 1 272 ? -10.43 16.266 17.047 1 96.38 272 ARG B O 1
ATOM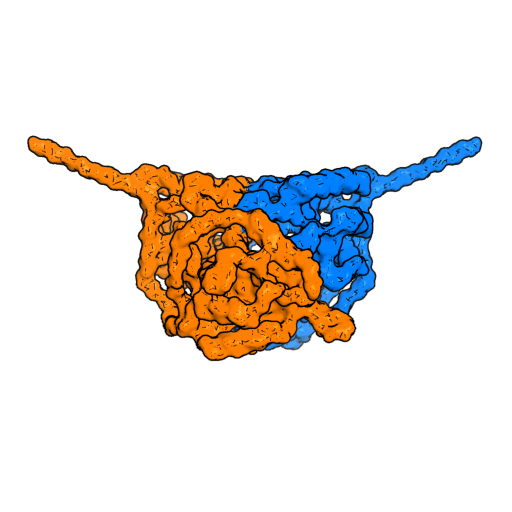 5171 N N . PRO B 1 273 ? -8.688 17.547 17.594 1 94.31 273 PRO B N 1
ATOM 5172 C CA . PRO B 1 273 ? -8.281 16.688 18.703 1 94.31 273 PRO B CA 1
ATOM 5173 C C . PRO B 1 273 ? -9.367 16.562 19.781 1 94.31 273 PRO B C 1
ATOM 5175 O O . PRO B 1 273 ? -9.328 15.625 20.578 1 94.31 273 PRO B O 1
ATOM 5178 N N . SER B 1 274 ? -10.359 17.453 19.797 1 94.62 274 SER B N 1
ATOM 5179 C CA . SER B 1 274 ? -11.406 17.391 20.812 1 94.62 274 SER B CA 1
ATOM 5180 C C . SER B 1 274 ? -12.594 16.562 20.328 1 94.62 274 SER B C 1
ATOM 5182 O O . SER B 1 274 ? -13.5 16.266 21.109 1 94.62 274 SER B O 1
ATOM 5184 N N . LEU B 1 275 ? -12.609 16.219 19.062 1 96.69 275 LEU B N 1
ATOM 5185 C CA . LEU B 1 275 ? -13.688 15.438 18.453 1 96.69 275 LEU B CA 1
ATOM 5186 C C . LEU B 1 275 ? -13.359 13.953 18.469 1 96.69 275 LEU B C 1
ATOM 5188 O O . LEU B 1 275 ? -12.297 13.539 18 1 96.69 275 LEU B O 1
ATOM 5192 N N . GLN B 1 276 ? -14.227 13.141 19.031 1 97.88 276 GLN B N 1
ATOM 5193 C CA . GLN B 1 276 ? -14.039 11.695 18.906 1 97.88 276 GLN B CA 1
ATOM 5194 C C . GLN B 1 276 ? -14.336 11.219 17.484 1 97.88 276 GLN B C 1
ATOM 5196 O O . GLN B 1 276 ? -15.383 11.539 16.922 1 97.88 276 GLN B O 1
ATOM 5201 N N . VAL B 1 277 ? -13.406 10.547 16.891 1 98.69 277 VAL B N 1
ATOM 5202 C CA . VAL B 1 277 ? -13.523 10.039 15.531 1 98.69 277 VAL B CA 1
ATOM 5203 C C . VAL B 1 277 ? -13.484 8.516 15.539 1 98.69 277 VAL B C 1
ATOM 5205 O O . VAL B 1 277 ? -12.555 7.91 16.078 1 98.69 277 VAL B O 1
ATOM 5208 N N . VAL B 1 278 ? -14.484 7.855 14.953 1 98.69 278 VAL B N 1
ATOM 5209 C CA . VAL B 1 278 ? -14.602 6.402 14.914 1 98.69 278 VAL B CA 1
ATOM 5210 C C . VAL B 1 278 ? -14.43 5.906 13.477 1 98.69 278 VAL B C 1
ATOM 5212 O O . VAL B 1 278 ? -15.18 6.297 12.586 1 98.69 278 VAL B O 1
ATOM 5215 N N . CYS B 1 279 ? -13.438 5.141 13.266 1 98.62 279 CYS B N 1
ATOM 5216 C CA . CYS B 1 279 ? -13.234 4.453 11.992 1 98.62 279 CYS B CA 1
ATOM 5217 C C . CYS B 1 279 ? -13.797 3.039 12.039 1 98.62 279 CYS B C 1
ATOM 5219 O O . CYS B 1 279 ? -13.469 2.264 12.938 1 98.62 279 CYS B O 1
ATOM 5221 N N . ILE B 1 280 ? -14.656 2.691 11.117 1 98.12 280 ILE B N 1
ATOM 5222 C CA . ILE B 1 280 ? -15.195 1.343 10.984 1 98.12 280 ILE B CA 1
ATOM 5223 C C . ILE B 1 280 ? -14.828 0.773 9.609 1 98.12 280 ILE B C 1
ATOM 5225 O O . ILE B 1 280 ? -15.148 1.368 8.578 1 98.12 280 ILE B O 1
ATOM 5229 N N . GLU B 1 281 ? -14.18 -0.346 9.57 1 96.75 281 GLU B N 1
ATOM 5230 C CA . GLU B 1 281 ? -13.875 -0.975 8.289 1 96.75 281 GLU B CA 1
ATOM 5231 C C . GLU B 1 281 ? -13.836 -2.496 8.414 1 96.75 281 GLU B C 1
ATOM 5233 O O . GLU B 1 281 ? -13.828 -3.033 9.523 1 96.75 281 GLU B O 1
ATOM 5238 N N . GLY B 1 282 ? -13.969 -3.176 7.297 1 95.25 282 GLY B N 1
ATOM 5239 C CA . GLY B 1 282 ? -13.836 -4.625 7.258 1 95.25 282 GLY B CA 1
ATOM 5240 C C . GLY B 1 282 ? -12.398 -5.094 7.352 1 95.25 282 GLY B C 1
ATOM 5241 O O . GLY B 1 282 ? -11.469 -4.305 7.172 1 95.25 282 GLY B O 1
ATOM 5242 N N . ASP B 1 283 ? -12.273 -6.422 7.586 1 94.75 283 ASP B N 1
ATOM 5243 C CA . ASP B 1 283 ? -10.945 -7.023 7.68 1 94.75 283 ASP B CA 1
ATOM 5244 C C . ASP B 1 283 ? -10.18 -6.867 6.371 1 94.75 283 ASP B C 1
ATOM 5246 O O . ASP B 1 283 ? -8.977 -6.59 6.375 1 94.75 283 ASP B O 1
ATOM 5250 N N . GLY B 1 284 ? -10.836 -7.031 5.211 1 93.56 284 GLY B N 1
ATOM 5251 C CA . GLY B 1 284 ? -10.18 -6.852 3.928 1 93.56 284 GLY B CA 1
ATOM 5252 C C . GLY B 1 284 ? -9.633 -5.453 3.73 1 93.56 284 GLY B C 1
ATOM 5253 O O . GLY B 1 284 ? -8.5 -5.285 3.26 1 93.56 284 GLY B O 1
ATOM 5254 N N . ALA B 1 285 ? -10.461 -4.48 4.105 1 94.25 285 ALA B N 1
ATOM 5255 C CA . ALA B 1 285 ? -10.023 -3.09 3.998 1 94.25 285 ALA B CA 1
ATOM 5256 C C . ALA B 1 285 ? -8.82 -2.824 4.887 1 94.25 285 ALA B C 1
ATOM 5258 O O . ALA B 1 285 ? -7.875 -2.141 4.477 1 94.25 285 ALA B O 1
ATOM 5259 N N . ALA B 1 286 ? -8.805 -3.359 6.074 1 95.75 286 ALA B N 1
ATOM 5260 C CA . ALA B 1 286 ? -7.691 -3.188 7.004 1 95.75 286 ALA B CA 1
ATOM 5261 C C . ALA B 1 286 ? -6.418 -3.828 6.461 1 95.75 286 ALA B C 1
ATOM 5263 O O . ALA B 1 286 ? -5.324 -3.285 6.625 1 95.75 286 ALA B O 1
ATOM 5264 N N . LEU B 1 287 ? -6.574 -4.926 5.773 1 95.06 287 LEU B N 1
ATOM 5265 C CA . LEU B 1 287 ? -5.434 -5.676 5.27 1 95.06 287 LEU B CA 1
ATOM 5266 C C . LEU B 1 287 ? -4.801 -4.969 4.074 1 95.06 287 LEU B C 1
ATOM 5268 O O . LEU B 1 287 ? -3.578 -4.988 3.914 1 95.06 287 LEU B O 1
ATOM 5272 N N . VAL B 1 288 ? -5.57 -4.324 3.232 1 92.62 288 VAL B N 1
ATOM 5273 C CA . VAL B 1 288 ? -5.098 -3.715 1.995 1 92.62 288 VAL B CA 1
ATOM 5274 C C . VAL B 1 288 ? -4.066 -2.635 2.312 1 92.62 288 VAL B C 1
ATOM 5276 O O . VAL B 1 288 ? -3.053 -2.512 1.621 1 92.62 288 VAL B O 1
ATOM 5279 N N . HIS B 1 289 ? -4.332 -1.867 3.342 1 89.81 289 HIS B N 1
ATOM 5280 C CA . HIS B 1 289 ? -3.4 -0.82 3.742 1 89.81 289 HIS B CA 1
ATOM 5281 C C . HIS B 1 289 ? -3.084 -0.902 5.23 1 89.81 289 HIS B C 1
ATOM 5283 O O . HIS B 1 289 ? -3.227 0.086 5.957 1 89.81 289 HIS B O 1
ATOM 5289 N N . LEU B 1 290 ? -2.578 -2.008 5.59 1 92.5 290 LEU B N 1
ATOM 5290 C CA . LEU B 1 290 ? -2.186 -2.322 6.961 1 92.5 290 LEU B CA 1
ATOM 5291 C C . LEU B 1 290 ? -1.168 -1.312 7.48 1 92.5 290 LEU B C 1
ATOM 5293 O O . LEU B 1 290 ? -1.13 -1.021 8.68 1 92.5 290 LEU B O 1
ATOM 5297 N N . ASN B 1 291 ? -0.407 -0.742 6.574 1 93.94 291 ASN B N 1
ATOM 5298 C CA . ASN B 1 291 ? 0.667 0.183 6.922 1 93.94 291 ASN B CA 1
ATOM 5299 C C . ASN B 1 291 ? 0.12 1.483 7.504 1 93.94 291 ASN B C 1
ATOM 5301 O O . ASN B 1 291 ? 0.848 2.227 8.164 1 93.94 291 ASN B O 1
ATOM 5305 N N . ALA B 1 292 ? -1.155 1.779 7.293 1 96.31 292 ALA B N 1
ATOM 5306 C CA . ALA B 1 292 ? -1.767 2.967 7.883 1 96.31 292 ALA B CA 1
ATOM 5307 C C . ALA B 1 292 ? -1.711 2.914 9.406 1 96.31 292 ALA B C 1
ATOM 5309 O O . ALA B 1 292 ? -1.579 3.949 10.062 1 96.31 292 ALA B O 1
ATOM 5310 N N . MET B 1 293 ? -1.796 1.706 9.992 1 96.88 293 MET B N 1
ATOM 5311 C CA . MET B 1 293 ? -1.712 1.557 11.445 1 96.88 293 MET B CA 1
ATOM 5312 C C . MET B 1 293 ? -0.338 1.976 11.953 1 96.88 293 MET B C 1
ATOM 5314 O O . MET B 1 293 ? -0.219 2.51 13.062 1 96.88 293 MET B O 1
ATOM 5318 N N . ALA B 1 294 ? 0.706 1.714 11.125 1 96.38 294 ALA B N 1
ATOM 5319 C CA . ALA B 1 294 ? 2.057 2.117 11.5 1 96.38 294 ALA B CA 1
ATOM 5320 C C . ALA B 1 294 ? 2.195 3.637 11.5 1 96.38 294 ALA B C 1
ATOM 5322 O O . ALA B 1 294 ? 2.859 4.207 12.375 1 96.38 294 ALA B O 1
ATOM 5323 N N . THR B 1 295 ? 1.573 4.309 10.492 1 96.5 295 THR B N 1
ATOM 5324 C CA . THR B 1 295 ? 1.532 5.766 10.5 1 96.5 295 THR B CA 1
ATOM 5325 C C . THR B 1 295 ? 0.877 6.285 11.773 1 96.5 295 THR B C 1
ATOM 5327 O O . THR B 1 295 ? 1.413 7.18 12.43 1 96.5 295 THR B O 1
ATOM 5330 N N . ASN B 1 296 ? -0.27 5.711 12.125 1 97 296 ASN B N 1
ATOM 5331 C CA . ASN B 1 296 ? -1.008 6.141 13.305 1 97 296 ASN B CA 1
ATOM 5332 C C . ASN B 1 296 ? -0.209 5.898 14.586 1 97 296 ASN B C 1
ATOM 5334 O O . ASN B 1 296 ? -0.249 6.711 15.516 1 97 296 ASN B O 1
ATOM 5338 N N . GLY B 1 297 ? 0.439 4.754 14.625 1 92.38 297 GLY B N 1
ATOM 5339 C CA . GLY B 1 297 ? 1.298 4.473 15.766 1 92.38 297 GLY B CA 1
ATOM 5340 C C . GLY B 1 297 ? 2.408 5.492 15.938 1 92.38 297 GLY B C 1
ATOM 5341 O O . GLY B 1 297 ? 2.693 5.922 17.062 1 92.38 297 GLY B O 1
ATOM 5342 N N . GLY B 1 298 ? 3.061 5.848 14.844 1 91.19 298 GLY B N 1
ATOM 5343 C CA . GLY B 1 298 ? 4.086 6.879 14.891 1 91.19 298 GLY B CA 1
ATOM 5344 C C . GLY B 1 298 ? 3.572 8.211 15.406 1 91.19 298 GLY B C 1
ATOM 5345 O O . GLY B 1 298 ? 4.266 8.898 16.156 1 91.19 298 GLY B O 1
ATOM 5346 N N . LEU B 1 299 ? 2.363 8.562 15.031 1 94.62 299 LEU B N 1
ATOM 5347 C CA . LEU B 1 299 ? 1.757 9.812 15.477 1 94.62 299 LEU B CA 1
ATOM 5348 C C . LEU B 1 299 ? 1.426 9.75 16.969 1 94.62 299 LEU B C 1
ATOM 5350 O O . LEU B 1 299 ? 1.626 10.734 17.688 1 94.62 299 LEU B O 1
ATOM 5354 N N . GLN B 1 300 ? 0.912 8.625 17.359 1 94.38 300 GLN B N 1
ATOM 5355 C CA . GLN B 1 300 ? 0.581 8.438 18.781 1 94.38 300 GLN B CA 1
ATOM 5356 C C . GLN B 1 300 ? 1.815 8.602 19.656 1 94.38 300 GLN B C 1
ATOM 5358 O O . GLN B 1 300 ? 1.718 9.094 20.781 1 94.38 300 GLN B O 1
ATOM 5363 N N . ALA B 1 301 ? 2.959 8.25 19.203 1 91.56 301 ALA B N 1
ATOM 5364 C CA . ALA B 1 301 ? 4.207 8.32 19.953 1 91.56 301 ALA B CA 1
ATOM 5365 C C . ALA B 1 301 ? 4.613 9.766 20.219 1 91.56 301 ALA B C 1
ATOM 5367 O O . ALA B 1 301 ? 5.426 10.039 21.109 1 91.56 301 ALA B O 1
ATOM 5368 N N . ILE B 1 302 ? 4.086 10.695 19.406 1 90.81 302 ILE B N 1
ATOM 5369 C CA . ILE B 1 302 ? 4.328 12.117 19.625 1 90.81 302 ILE B CA 1
ATOM 5370 C C . ILE B 1 302 ? 3.393 12.641 20.703 1 90.81 302 ILE B C 1
ATOM 5372 O O . ILE B 1 302 ? 2.184 12.758 20.5 1 90.81 302 ILE B O 1
ATOM 5376 N N . LYS B 1 303 ? 4 12.992 21.844 1 89.62 303 LYS B N 1
ATOM 5377 C CA . LYS B 1 303 ? 3.203 13.32 23.016 1 89.62 303 LYS B CA 1
ATOM 5378 C C . LYS B 1 303 ? 3.18 14.828 23.266 1 89.62 303 LYS B C 1
ATOM 5380 O O . LYS B 1 303 ? 4.18 15.516 23.047 1 89.62 303 LYS B O 1
ATOM 5385 N N . GLU B 1 304 ? 2.018 15.188 23.609 1 82.94 304 GLU B N 1
ATOM 5386 C CA . GLU B 1 304 ? 1.912 16.562 24.078 1 82.94 304 GLU B CA 1
ATOM 5387 C C . GLU B 1 304 ? 2.662 16.766 25.391 1 82.94 304 GLU B C 1
ATOM 5389 O O . GLU B 1 304 ? 2.51 15.969 26.328 1 82.94 304 GLU B O 1
ATOM 5394 N N . ALA B 1 305 ? 3.396 17.766 25.484 1 78.25 305 ALA B N 1
ATOM 5395 C CA . ALA B 1 305 ? 4.293 18 26.609 1 78.25 305 ALA B CA 1
ATOM 5396 C C . ALA B 1 305 ? 3.512 18.188 27.906 1 78.25 305 ALA B C 1
ATOM 5398 O O . ALA B 1 305 ? 3.922 17.703 28.969 1 78.25 305 ALA B O 1
ATOM 5399 N N . THR B 1 306 ? 2.346 18.828 27.828 1 82.06 306 THR B N 1
ATOM 5400 C CA . THR B 1 306 ? 1.606 19.203 29.031 1 82.06 306 THR B CA 1
ATOM 5401 C C . THR B 1 306 ? 0.741 18.047 29.516 1 82.06 306 THR B C 1
ATOM 5403 O O . THR B 1 306 ? 0.683 17.766 30.719 1 82.06 306 THR B O 1
ATOM 5406 N N . THR B 1 307 ? 0.092 17.266 28.656 1 82.31 307 THR B N 1
ATOM 5407 C CA . THR B 1 307 ? -0.889 16.25 29.047 1 82.31 307 THR B CA 1
ATOM 5408 C C . THR B 1 307 ? -0.302 14.852 28.922 1 82.31 307 THR B C 1
ATOM 5410 O O . THR B 1 307 ? -0.832 13.898 29.5 1 8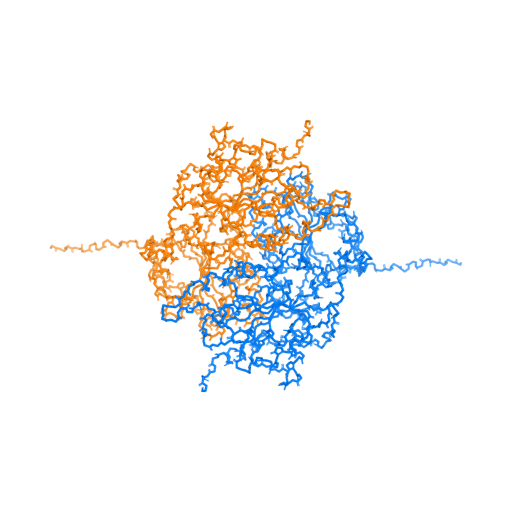2.31 307 THR B O 1
ATOM 5413 N N . GLY B 1 308 ? 0.801 14.734 28.188 1 87.38 308 GLY B N 1
ATOM 5414 C CA . GLY B 1 308 ? 1.376 13.43 27.922 1 87.38 308 GLY B CA 1
ATOM 5415 C C . GLY B 1 308 ? 0.554 12.602 26.953 1 87.38 308 GLY B C 1
ATOM 5416 O O . GLY B 1 308 ? 0.877 11.438 26.703 1 87.38 308 GLY B O 1
ATOM 5417 N N . THR B 1 309 ? -0.467 13.18 26.453 1 90.56 309 THR B N 1
ATOM 5418 C CA . THR B 1 309 ? -1.352 12.484 25.531 1 90.56 309 THR B CA 1
ATOM 5419 C C . THR B 1 309 ? -0.771 12.5 24.109 1 90.56 309 THR B C 1
ATOM 5421 O O . THR B 1 309 ? -0.23 13.516 23.672 1 90.56 309 THR B O 1
ATOM 5424 N N . GLY B 1 310 ? -0.82 11.367 23.484 1 93.12 310 GLY B N 1
ATOM 5425 C CA . GLY B 1 310 ? -0.303 11.273 22.125 1 93.12 310 GLY B CA 1
ATOM 5426 C C . GLY B 1 310 ? -1.256 11.828 21.078 1 93.12 310 GLY B C 1
ATOM 5427 O O . GLY B 1 310 ? -2.443 12.016 21.359 1 93.12 310 GLY B O 1
ATOM 5428 N N . LEU B 1 311 ? -0.664 12.188 19.984 1 95.56 311 LEU B N 1
ATOM 5429 C CA . LEU B 1 311 ? -1.539 12.531 18.859 1 95.56 311 LEU B CA 1
ATOM 5430 C C . LEU B 1 311 ? -2.51 11.391 18.562 1 95.56 311 LEU B C 1
ATOM 5432 O O . LEU B 1 311 ? -2.262 10.242 18.953 1 95.56 311 LEU B O 1
ATOM 5436 N N . LEU B 1 312 ? -3.666 11.656 18.125 1 97.69 312 LEU B N 1
ATOM 5437 C CA . LEU B 1 312 ? -4.711 10.719 17.719 1 97.69 312 LEU B CA 1
ATOM 5438 C C . LEU B 1 312 ? -5.332 10.055 18.938 1 97.69 312 LEU B C 1
ATOM 5440 O O . LEU B 1 312 ? -5.828 8.93 18.859 1 97.69 312 LEU B O 1
ATOM 5444 N N . HIS B 1 313 ? -5.277 10.672 20.125 1 97.38 313 HIS B N 1
ATOM 5445 C CA . HIS B 1 313 ? -5.891 10.133 21.344 1 97.38 313 HIS B CA 1
ATOM 5446 C C . HIS B 1 313 ? -7.402 10 21.188 1 97.38 313 HIS B C 1
ATOM 5448 O O . HIS B 1 313 ? -8.047 9.25 21.922 1 97.38 313 HIS B O 1
ATOM 5454 N N . ASN B 1 314 ? -7.969 10.664 20.203 1 97.94 314 ASN B N 1
ATOM 5455 C CA . ASN B 1 314 ? -9.414 10.711 19.984 1 97.94 314 ASN B CA 1
ATOM 5456 C C . ASN B 1 314 ? -9.828 9.789 18.844 1 97.94 314 ASN B C 1
ATOM 5458 O O . ASN B 1 314 ? -10.961 9.852 18.375 1 97.94 314 ASN B O 1
ATOM 5462 N N . LEU B 1 315 ? -8.938 8.898 18.312 1 98.69 315 LEU B N 1
ATOM 5463 C CA . LEU B 1 315 ? -9.227 7.992 17.203 1 98.69 315 LEU B CA 1
ATOM 5464 C C . LEU B 1 315 ? -9.594 6.605 17.734 1 98.69 315 LEU B C 1
ATOM 5466 O O . LEU B 1 315 ? -8.82 5.984 18.453 1 98.69 315 LEU B O 1
ATOM 5470 N N . LYS B 1 316 ? -10.812 6.121 17.406 1 98.88 316 LYS B N 1
ATOM 5471 C CA . LYS B 1 316 ? -11.281 4.77 17.703 1 98.88 316 LYS B CA 1
ATOM 5472 C C . LYS B 1 316 ? -11.406 3.945 16.422 1 98.88 316 LYS B C 1
ATOM 5474 O O . LYS B 1 316 ? -12.055 4.371 15.461 1 98.88 316 LYS B O 1
ATOM 5479 N N . HIS B 1 317 ? -10.734 2.859 16.359 1 98.69 317 HIS B N 1
ATOM 5480 C CA . HIS B 1 317 ? -10.648 2.023 15.164 1 98.69 317 HIS B CA 1
ATOM 5481 C C . HIS B 1 317 ? -11.312 0.672 15.391 1 98.69 317 HIS B C 1
ATOM 5483 O O . HIS B 1 317 ? -10.836 -0.139 16.188 1 98.69 317 HIS B O 1
ATOM 5489 N N . ILE B 1 318 ? -12.438 0.419 14.711 1 98.75 318 ILE B N 1
ATOM 5490 C CA . ILE B 1 318 ? -13.195 -0.826 14.805 1 98.75 318 ILE B CA 1
ATOM 5491 C C . ILE B 1 318 ? -13.062 -1.609 13.5 1 98.75 318 ILE B C 1
ATOM 5493 O O . ILE B 1 318 ? -13.422 -1.107 12.43 1 98.75 318 ILE B O 1
ATOM 5497 N N . VAL B 1 319 ? -12.578 -2.82 13.562 1 98.25 319 VAL B N 1
ATOM 5498 C CA . VAL B 1 319 ? -12.516 -3.713 12.414 1 98.25 319 VAL B CA 1
ATOM 5499 C C . VAL B 1 319 ? -13.539 -4.832 12.57 1 98.25 319 VAL B C 1
ATOM 5501 O O . VAL B 1 319 ? -13.516 -5.574 13.555 1 98.25 319 VAL B O 1
ATOM 5504 N N . VAL B 1 320 ? -14.453 -4.879 11.641 1 97 320 VAL B N 1
ATOM 5505 C CA . VAL B 1 320 ? -15.445 -5.945 11.57 1 97 320 VAL B CA 1
ATOM 5506 C C . VAL B 1 320 ? -14.938 -7.074 10.68 1 97 320 VAL B C 1
ATOM 5508 O O . VAL B 1 320 ? -14.906 -6.938 9.453 1 97 320 VAL B O 1
ATOM 5511 N N . ASN B 1 321 ? -14.602 -8.234 11.289 1 95.81 321 ASN B N 1
ATOM 5512 C CA . ASN B 1 321 ? -13.844 -9.297 10.648 1 95.81 321 ASN B CA 1
ATOM 5513 C C . ASN B 1 321 ? -14.711 -10.508 10.352 1 95.81 321 ASN B C 1
ATOM 5515 O O . ASN B 1 321 ? -15.008 -11.297 11.258 1 95.81 321 ASN B O 1
ATOM 5519 N N . ASN B 1 322 ? -15.086 -10.68 9.133 1 91.75 322 ASN B N 1
ATOM 5520 C CA . ASN B 1 322 ? -15.781 -11.906 8.75 1 91.75 322 ASN B CA 1
ATOM 5521 C C . ASN B 1 322 ? -14.883 -12.828 7.934 1 91.75 322 ASN B C 1
ATOM 5523 O O . ASN B 1 322 ? -15.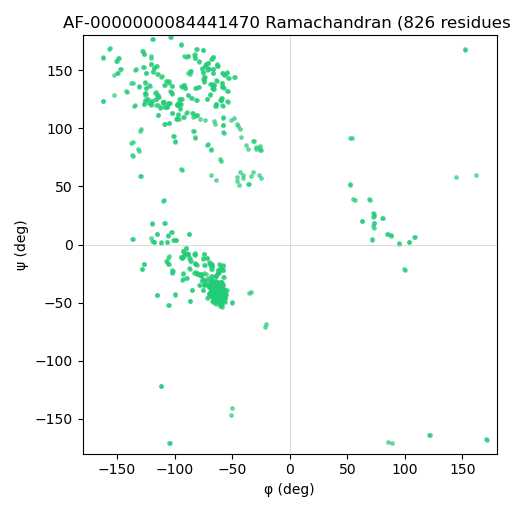352 -13.828 7.383 1 91.75 322 ASN B O 1
ATOM 5527 N N . GLY B 1 323 ? -13.609 -12.398 7.734 1 89.56 323 GLY B N 1
ATOM 5528 C CA . GLY B 1 323 ? -12.617 -13.211 7.043 1 89.56 323 GLY B CA 1
ATOM 5529 C C . GLY B 1 323 ? -12.859 -13.289 5.547 1 89.56 323 GLY B C 1
ATOM 5530 O O . GLY B 1 323 ? -12.391 -14.219 4.883 1 89.56 323 GLY B O 1
ATOM 5531 N N . SER B 1 324 ? -13.648 -12.336 5.059 1 84.56 324 SER B N 1
ATOM 5532 C CA . SER B 1 324 ? -14.023 -12.422 3.652 1 84.56 324 SER B CA 1
ATOM 5533 C C . SER B 1 324 ? -14.188 -11.039 3.037 1 84.56 324 SER B C 1
ATOM 5535 O O . SER B 1 324 ? -14.469 -10.062 3.744 1 84.56 324 SER B O 1
ATOM 5537 N N . TYR B 1 325 ? -13.914 -11.016 1.741 1 79.62 325 TYR B N 1
ATOM 5538 C CA . TYR B 1 325 ? -14.344 -9.867 0.955 1 79.62 325 TYR B CA 1
ATOM 5539 C C . TYR B 1 325 ? -15.805 -10 0.548 1 79.62 325 TYR B C 1
ATOM 5541 O O . TYR B 1 325 ? -16.109 -10.492 -0.542 1 79.62 325 TYR B O 1
ATOM 5549 N N . SER B 1 326 ? -16.656 -9.492 1.306 1 73.81 326 SER B N 1
ATOM 5550 C CA . SER B 1 326 ? -18.094 -9.758 1.152 1 73.81 326 SER B CA 1
ATOM 5551 C C . SER B 1 326 ? -18.609 -9.219 -0.172 1 73.81 326 SER B C 1
ATOM 5553 O O . SER B 1 326 ? -19.406 -9.875 -0.853 1 73.81 326 SER B O 1
ATOM 5555 N N . LEU B 1 327 ? -18.094 -8.008 -0.552 1 67.94 327 LEU B N 1
ATOM 5556 C CA . LEU B 1 327 ? -18.609 -7.363 -1.758 1 67.94 327 LEU B CA 1
ATOM 5557 C C . LEU B 1 327 ? -17.938 -7.934 -3.004 1 67.94 327 LEU B C 1
ATOM 5559 O O . LEU B 1 327 ? -18.344 -7.625 -4.129 1 67.94 327 LEU B O 1
ATOM 5563 N N . GLU B 1 328 ? -16.938 -8.766 -2.756 1 69.56 328 GLU B N 1
ATOM 5564 C CA . GLU B 1 328 ? -16.219 -9.367 -3.877 1 69.56 328 GLU B CA 1
ATOM 5565 C C . GLU B 1 328 ? -16.516 -10.852 -3.99 1 69.56 328 GLU B C 1
ATOM 5567 O O . GLU B 1 328 ? -15.625 -11.656 -4.27 1 69.56 328 GLU B O 1
ATOM 5572 N N . GLY B 1 329 ? -17.734 -11.234 -3.723 1 66 329 GLY B N 1
ATOM 5573 C CA . GLY B 1 329 ? -18.172 -12.617 -3.885 1 66 329 GLY B CA 1
ATOM 5574 C C . GLY B 1 329 ? -17.875 -13.484 -2.678 1 66 329 GLY B C 1
ATOM 5575 O O . GLY B 1 329 ? -17.922 -14.711 -2.76 1 66 329 GLY B O 1
ATOM 5576 N N . GLY B 1 330 ? -17.453 -12.844 -1.636 1 72.25 330 GLY B N 1
ATOM 5577 C CA . GLY B 1 330 ? -17.219 -13.594 -0.413 1 72.25 330 GLY B CA 1
ATOM 5578 C C . GLY B 1 330 ? -15.883 -14.32 -0.409 1 72.25 330 GLY B C 1
ATOM 5579 O O . GLY B 1 330 ? -15.703 -15.297 0.325 1 72.25 330 GLY B O 1
ATOM 5580 N N . GLN B 1 331 ? -14.984 -13.859 -1.186 1 76.38 331 GLN B N 1
ATOM 5581 C CA . GLN B 1 331 ? -13.664 -14.484 -1.245 1 76.38 331 GLN B CA 1
ATOM 5582 C C . GLN B 1 331 ? -12.914 -14.305 0.072 1 76.38 331 GLN B C 1
ATOM 5584 O O . GLN B 1 331 ? -13.047 -13.273 0.735 1 76.38 331 GLN B O 1
ATOM 5589 N N . VAL B 1 332 ? -12.117 -15.258 0.415 1 75.94 332 VAL B N 1
ATOM 5590 C CA . VAL B 1 332 ? -11.469 -15.328 1.721 1 75.94 332 VAL B CA 1
ATOM 5591 C C . VAL B 1 332 ? -10.352 -14.289 1.799 1 75.94 332 VAL B C 1
ATOM 5593 O O . VAL B 1 332 ? -9.656 -14.047 0.812 1 75.94 332 VAL B O 1
ATOM 5596 N N . THR B 1 333 ? -10.18 -13.719 2.951 1 77.19 333 THR B N 1
ATOM 5597 C CA . THR B 1 333 ? -9.016 -12.891 3.258 1 77.19 333 THR B CA 1
ATOM 5598 C C . THR B 1 333 ? -8.016 -13.648 4.125 1 77.19 333 THR B C 1
ATOM 5600 O O . THR B 1 333 ? -8.281 -14.789 4.531 1 77.19 333 THR B O 1
ATOM 5603 N N . ALA B 1 334 ? -6.945 -12.953 4.406 1 81.12 334 ALA B N 1
ATOM 5604 C CA . ALA B 1 334 ? -5.934 -13.531 5.285 1 81.12 334 ALA B CA 1
ATOM 5605 C C . ALA B 1 334 ? -6.25 -13.242 6.75 1 81.12 334 ALA B C 1
ATOM 5607 O O . ALA B 1 334 ? -5.48 -13.609 7.641 1 81.12 334 ALA B O 1
ATOM 5608 N N . ALA B 1 335 ? -7.34 -12.742 7.023 1 83 335 ALA B N 1
ATOM 5609 C CA . ALA B 1 335 ? -7.586 -12.156 8.344 1 83 335 ALA B CA 1
ATOM 5610 C C . ALA B 1 335 ? -7.75 -13.25 9.398 1 83 335 ALA B C 1
ATOM 5612 O O . ALA B 1 335 ? -7.629 -12.984 10.594 1 83 335 ALA B O 1
ATOM 5613 N N . PHE B 1 336 ? -8 -14.391 9.008 1 82.56 336 PHE B N 1
ATOM 5614 C CA . PHE B 1 336 ? -8.102 -15.461 9.992 1 82.56 336 PHE B CA 1
ATOM 5615 C C . PHE B 1 336 ? -6.754 -16.141 10.195 1 82.56 336 PHE B C 1
ATOM 5617 O O . PHE B 1 336 ? -6.586 -16.938 11.117 1 82.56 336 PHE B O 1
ATOM 5624 N N . ASP B 1 337 ? -5.84 -15.758 9.359 1 86.38 337 ASP B N 1
ATOM 5625 C CA . ASP B 1 337 ? -4.496 -16.312 9.469 1 86.38 337 ASP B CA 1
ATOM 5626 C C . ASP B 1 337 ? -3.521 -15.312 10.062 1 86.38 337 ASP B C 1
ATOM 5628 O O . ASP B 1 337 ? -2.387 -15.656 10.398 1 86.38 337 ASP B O 1
ATOM 5632 N N . VAL B 1 338 ? -3.99 -14.07 10.172 1 91.88 338 VAL B N 1
ATOM 5633 C CA . VAL B 1 338 ? -3.219 -12.953 10.719 1 91.88 338 VAL B CA 1
ATOM 5634 C C . VAL B 1 338 ? -3.963 -12.344 11.898 1 91.88 338 VAL B C 1
ATOM 5636 O O . VAL B 1 338 ? -5.191 -12.227 11.875 1 91.88 338 VAL B O 1
ATOM 5639 N N . SER B 1 339 ? -3.248 -12.031 12.953 1 95.94 339 SER B N 1
ATOM 5640 C CA . SER B 1 339 ? -3.854 -11.344 14.094 1 95.94 339 SER B CA 1
ATOM 5641 C C . SER B 1 339 ? -3.904 -9.836 13.867 1 95.94 339 SER B C 1
ATOM 5643 O O . SER B 1 339 ? -2.928 -9.133 14.133 1 95.94 339 SER B O 1
ATOM 5645 N N . LEU B 1 340 ? -5.059 -9.375 13.43 1 97.19 340 LEU B N 1
ATOM 5646 C CA . LEU B 1 340 ? -5.184 -7.938 13.219 1 97.19 340 LEU B CA 1
ATOM 5647 C C . LEU B 1 340 ? -5 -7.176 14.523 1 97.19 340 LEU B C 1
ATOM 5649 O O . LEU B 1 340 ? -4.379 -6.109 14.547 1 97.19 340 LEU B O 1
ATOM 5653 N N . THR B 1 341 ? -5.52 -7.738 15.633 1 98.12 341 THR B N 1
ATOM 5654 C CA . THR B 1 341 ? -5.312 -7.148 16.953 1 98.12 341 THR B CA 1
ATOM 5655 C C . THR B 1 341 ? -3.83 -7.102 17.297 1 98.12 341 THR B C 1
ATOM 5657 O O . THR B 1 341 ? -3.334 -6.094 17.797 1 98.12 341 THR B O 1
ATOM 5660 N N . GLY B 1 342 ? -3.139 -8.203 17.031 1 97.69 342 GLY B N 1
ATOM 5661 C CA . GLY B 1 342 ? -1.703 -8.234 17.25 1 97.69 342 GLY B CA 1
ATOM 5662 C C . GLY B 1 342 ? -0.951 -7.188 16.453 1 97.69 342 GLY B C 1
ATOM 5663 O O . GLY B 1 342 ? -0.031 -6.547 16.953 1 97.69 342 GLY B O 1
ATOM 5664 N N . VAL B 1 343 ? -1.33 -7.012 15.195 1 97.38 343 VAL B N 1
ATOM 5665 C CA . VAL B 1 343 ? -0.704 -6.012 14.344 1 97.38 343 VAL B CA 1
ATOM 5666 C C . VAL B 1 343 ? -0.953 -4.617 14.906 1 97.38 343 VAL B C 1
ATOM 5668 O O . VAL B 1 343 ? -0.031 -3.801 14.992 1 97.38 343 VAL B O 1
ATOM 5671 N N . ALA B 1 344 ? -2.217 -4.344 15.273 1 97.88 344 ALA B N 1
ATOM 5672 C CA . ALA B 1 344 ? -2.559 -3.043 15.844 1 97.88 344 ALA B CA 1
ATOM 5673 C C . ALA B 1 344 ? -1.712 -2.746 17.078 1 97.88 344 ALA B C 1
ATOM 5675 O O . ALA B 1 344 ? -1.138 -1.661 17.203 1 97.88 344 ALA B O 1
ATOM 5676 N N . LYS B 1 345 ? -1.58 -3.697 17.953 1 97.44 345 LYS B N 1
ATOM 5677 C CA . LYS B 1 345 ? -0.782 -3.529 19.172 1 97.44 345 LYS B CA 1
ATOM 5678 C C . LYS B 1 345 ? 0.685 -3.275 18.828 1 97.44 345 LYS B C 1
ATOM 5680 O O . LYS B 1 345 ? 1.318 -2.395 19.406 1 97.44 345 LYS B O 1
ATOM 5685 N N . ALA B 1 346 ? 1.166 -4.059 17.906 1 97.12 346 ALA B N 1
ATOM 5686 C CA . ALA B 1 346 ? 2.561 -3.914 17.484 1 97.12 346 ALA B CA 1
ATOM 5687 C C . ALA B 1 346 ? 2.814 -2.539 16.875 1 97.12 346 ALA B C 1
ATOM 5689 O O . ALA B 1 346 ? 3.936 -2.027 16.938 1 97.12 346 ALA B O 1
ATOM 5690 N N . CYS B 1 347 ? 1.784 -1.924 16.359 1 96.62 347 CYS B N 1
ATOM 5691 C CA . CYS B 1 347 ? 1.899 -0.606 15.742 1 96.62 347 CYS B CA 1
ATOM 5692 C C . CYS B 1 347 ? 1.699 0.498 16.766 1 96.62 347 CYS B C 1
ATOM 5694 O O . CYS B 1 347 ? 1.783 1.683 16.438 1 96.62 347 CYS B O 1
ATOM 5696 N N . GLY B 1 348 ? 1.32 0.155 17.984 1 94.88 348 GLY B N 1
ATOM 5697 C CA . GLY B 1 348 ? 1.239 1.164 19.031 1 94.88 348 GLY B CA 1
ATOM 5698 C C . GLY B 1 348 ? -0.187 1.514 19.406 1 94.88 348 GLY B C 1
ATOM 5699 O O . GLY B 1 348 ? -0.415 2.414 20.219 1 94.88 348 GLY B O 1
ATOM 5700 N N . TYR B 1 349 ? -1.191 0.817 18.875 1 97.25 349 TYR B N 1
ATOM 5701 C CA . TYR B 1 349 ? -2.578 1.017 19.281 1 97.25 349 TYR B CA 1
ATOM 5702 C C . TYR B 1 349 ? -2.824 0.473 20.688 1 97.25 349 TYR B C 1
ATOM 5704 O O . TYR B 1 349 ? -2.156 -0.47 21.109 1 97.25 349 TYR B O 1
ATOM 5712 N N . PHE B 1 350 ? -3.734 1.07 21.328 1 97.19 350 PHE B N 1
ATOM 5713 C CA . PHE B 1 350 ? -4.336 0.429 22.5 1 97.19 350 PHE B CA 1
ATOM 5714 C C . PHE B 1 350 ? -5.441 -0.531 22.078 1 97.19 350 PHE B C 1
ATOM 5716 O O . PHE B 1 350 ? -6.484 -0.104 21.578 1 97.19 350 PHE B O 1
ATOM 5723 N N . ALA B 1 351 ? -5.23 -1.782 22.203 1 97.75 351 ALA B N 1
ATOM 5724 C CA . ALA B 1 351 ? -6.277 -2.76 21.922 1 97.75 351 ALA B CA 1
ATOM 5725 C C . ALA B 1 351 ? -7.18 -2.965 23.141 1 97.75 351 ALA B C 1
ATOM 5727 O O . ALA B 1 351 ? -6.707 -3.328 24.219 1 97.75 351 ALA B O 1
ATOM 5728 N N . VAL B 1 352 ? -8.422 -2.809 22.969 1 97.75 352 VAL B N 1
ATOM 5729 C CA . VAL B 1 352 ? -9.383 -2.902 24.062 1 97.75 352 VAL B CA 1
ATOM 5730 C C . VAL B 1 352 ? -9.438 -4.34 24.578 1 97.75 352 VAL B C 1
ATOM 5732 O O . VAL B 1 352 ? -9.688 -4.574 25.766 1 97.75 352 VAL B O 1
ATOM 5735 N N . ARG B 1 353 ? -9.195 -5.246 23.719 1 97.94 353 ARG B N 1
ATOM 5736 C CA . ARG B 1 353 ? -9.133 -6.672 24.016 1 97.94 353 ARG B CA 1
ATOM 5737 C C . ARG B 1 353 ? -7.91 -7.32 23.375 1 97.94 353 ARG B C 1
ATOM 5739 O O . ARG B 1 353 ? -7.508 -6.941 22.281 1 97.94 353 ARG B O 1
ATOM 5746 N N . GLU B 1 354 ? -7.391 -8.336 23.953 1 96.06 354 GLU B N 1
ATOM 5747 C CA . GLU B 1 354 ? -6.234 -9.055 23.438 1 96.06 354 GLU B CA 1
ATOM 5748 C C . GLU B 1 354 ? -6.625 -9.961 22.281 1 96.06 354 GLU B C 1
ATOM 5750 O O . GLU B 1 354 ? -5.793 -10.281 21.422 1 96.06 354 GLU B O 1
ATOM 5755 N N . GLU B 1 355 ? -7.875 -10.344 22.312 1 95.81 355 GLU B N 1
ATOM 5756 C CA . GLU B 1 355 ? -8.438 -11.195 21.281 1 95.81 355 GLU B CA 1
ATOM 5757 C C . GLU B 1 355 ? -9.711 -10.586 20.703 1 95.81 355 GLU B C 1
ATOM 5759 O O . GLU B 1 355 ? -10.375 -9.781 21.359 1 95.81 355 GLU B O 1
ATOM 5764 N N . PRO B 1 356 ? -9.992 -10.938 19.453 1 96.5 356 PRO B N 1
ATOM 5765 C CA . PRO B 1 356 ? -11.219 -10.391 18.875 1 96.5 356 PRO B CA 1
ATOM 5766 C C . PRO B 1 356 ? -12.461 -10.727 19.688 1 96.5 356 PRO B C 1
ATOM 5768 O O . PRO B 1 356 ? -12.555 -11.82 20.25 1 96.5 356 PRO B O 1
ATOM 5771 N N . VAL B 1 357 ? -13.398 -9.844 19.719 1 97.94 357 VAL B N 1
ATOM 5772 C CA . VAL B 1 357 ? -14.688 -10.055 20.375 1 97.94 357 VAL B CA 1
ATOM 5773 C C . VAL B 1 357 ? -15.594 -10.891 19.469 1 97.94 357 VAL B C 1
ATOM 5775 O O . VAL B 1 357 ? -15.688 -10.641 18.266 1 97.94 357 VAL B O 1
ATOM 5778 N N . ILE B 1 358 ? -16.297 -11.906 20.031 1 96.06 358 ILE B N 1
ATOM 5779 C CA . ILE B 1 358 ? -17.109 -12.797 19.203 1 96.06 358 ILE B CA 1
ATOM 5780 C C . ILE B 1 358 ? -18.531 -12.844 19.75 1 96.06 358 ILE B C 1
ATOM 5782 O O . ILE B 1 358 ? -19.453 -13.305 19.062 1 96.06 358 ILE B O 1
ATOM 5786 N N . GLU B 1 359 ? -18.734 -12.383 21.047 1 96.69 359 GLU B N 1
ATOM 5787 C CA . GLU B 1 359 ? -20.047 -12.477 21.688 1 96.69 359 GLU B CA 1
ATOM 5788 C C . GLU B 1 359 ? -20.625 -11.094 21.969 1 96.69 359 GLU B C 1
ATOM 5790 O O . GLU B 1 359 ? -19.891 -10.148 22.234 1 96.69 359 GLU B O 1
ATOM 5795 N N . LEU B 1 360 ? -21.906 -11.047 22.016 1 96.81 360 LEU B N 1
ATOM 5796 C CA . LEU B 1 360 ? -22.625 -9.789 22.156 1 96.81 360 LEU B CA 1
ATOM 5797 C C . LEU B 1 360 ? -22.297 -9.117 23.484 1 96.81 360 LEU B C 1
ATOM 5799 O O . LEU B 1 360 ? -22.078 -7.91 23.547 1 96.81 360 LEU B O 1
ATOM 5803 N N . GLY B 1 361 ? -22.359 -9.898 24.594 1 97.31 361 GLY B N 1
ATOM 5804 C CA . GLY B 1 361 ? -22.047 -9.328 25.891 1 97.31 361 GLY B CA 1
ATOM 5805 C C . GLY B 1 361 ? -20.688 -8.672 25.953 1 97.31 361 GLY B C 1
ATOM 5806 O O . GLY B 1 361 ? -20.547 -7.562 26.484 1 97.31 361 GLY B O 1
ATOM 5807 N N . ASP B 1 362 ? -19.734 -9.273 25.422 1 97.88 362 ASP B N 1
ATOM 5808 C CA . ASP B 1 362 ? -18.375 -8.734 25.391 1 97.88 362 ASP B CA 1
ATOM 5809 C C . ASP B 1 362 ? -18.297 -7.527 24.453 1 97.88 362 ASP B C 1
ATOM 5811 O O . ASP B 1 362 ? -17.5 -6.609 24.703 1 97.88 362 ASP B O 1
ATOM 5815 N N . LEU B 1 363 ? -19.031 -7.594 23.375 1 98.38 363 LEU B N 1
ATOM 5816 C CA . LEU B 1 363 ? -19.047 -6.461 22.453 1 98.38 363 LEU B CA 1
ATOM 5817 C C . LEU B 1 363 ? -19.531 -5.195 23.156 1 98.38 363 LEU B C 1
ATOM 5819 O O . LEU B 1 363 ? -18.938 -4.129 23 1 98.38 363 LEU B O 1
ATOM 5823 N N . VAL B 1 364 ? -20.625 -5.309 23.922 1 98.06 364 VAL B N 1
ATOM 5824 C CA . VAL B 1 364 ? -21.172 -4.176 24.656 1 98.06 364 VAL B CA 1
ATOM 5825 C C . VAL B 1 364 ? -20.125 -3.6 25.594 1 98.06 364 VAL B C 1
ATOM 5827 O O . VAL B 1 364 ? -19.875 -2.393 25.594 1 98.06 364 VAL B O 1
ATOM 5830 N N . ALA B 1 365 ? -19.469 -4.449 26.328 1 98.31 365 ALA B N 1
ATOM 5831 C CA . ALA B 1 365 ? -18.453 -4.02 27.281 1 98.31 365 ALA B CA 1
ATOM 5832 C C . ALA B 1 365 ? -17.25 -3.414 26.562 1 98.31 365 ALA B C 1
ATOM 5834 O O . ALA B 1 365 ? -16.688 -2.408 27.016 1 98.31 365 ALA B O 1
ATOM 5835 N N . ALA B 1 366 ? -16.828 -4.008 25.484 1 98.56 366 ALA B N 1
ATOM 5836 C CA . ALA B 1 366 ? -15.664 -3.557 24.719 1 98.56 366 ALA B CA 1
ATOM 5837 C C . ALA B 1 366 ? -15.922 -2.184 24.094 1 98.56 366 ALA B C 1
ATOM 5839 O O . ALA B 1 366 ? -15.023 -1.334 24.078 1 98.56 366 ALA B O 1
ATOM 5840 N N . LEU B 1 367 ? -17.094 -1.979 23.594 1 98.5 367 LEU B N 1
ATOM 5841 C CA . LEU B 1 367 ? -17.438 -0.699 22.984 1 98.5 367 LEU B CA 1
ATOM 5842 C C . LEU B 1 367 ? -17.469 0.41 24.031 1 98.5 367 LEU B C 1
ATOM 5844 O O . LEU B 1 367 ? -17.078 1.543 23.766 1 98.5 367 LEU B O 1
ATOM 5848 N N . GLU B 1 368 ? -18.016 0.081 25.219 1 97.94 368 GLU B N 1
ATOM 5849 C CA . GLU B 1 368 ? -18.016 1.055 26.297 1 97.94 368 GLU B CA 1
ATOM 5850 C C . GLU B 1 368 ? -16.594 1.479 26.656 1 97.94 368 GLU B C 1
ATOM 5852 O O . GLU B 1 368 ? -16.312 2.672 26.797 1 97.94 368 GLU B O 1
ATOM 5857 N N . GLU B 1 369 ? -15.75 0.535 26.75 1 98.12 369 GLU B N 1
ATOM 5858 C CA . GLU B 1 369 ? -14.352 0.823 27.031 1 98.12 369 GLU B CA 1
ATOM 5859 C C . GLU B 1 369 ? -13.695 1.591 25.891 1 98.12 369 GLU B C 1
ATOM 5861 O O . GLU B 1 369 ? -12.938 2.533 26.109 1 98.12 369 GLU B O 1
ATOM 5866 N N . LEU B 1 370 ? -13.961 1.197 24.641 1 98.5 370 LEU B N 1
ATOM 5867 C CA . LEU B 1 370 ? -13.406 1.851 23.453 1 98.5 370 LEU B CA 1
ATOM 5868 C C . LEU B 1 370 ? -13.773 3.33 23.438 1 98.5 370 LEU B C 1
ATOM 5870 O O . LEU B 1 370 ? -12.938 4.176 23.109 1 98.5 370 LEU B O 1
ATOM 5874 N N . ARG B 1 371 ? -14.992 3.592 23.781 1 97.56 371 ARG B N 1
ATOM 5875 C CA . ARG B 1 371 ? -15.484 4.965 23.766 1 97.56 371 ARG B CA 1
ATOM 5876 C C . ARG B 1 371 ? -14.742 5.832 24.781 1 97.56 371 ARG B C 1
ATOM 5878 O O . ARG B 1 371 ? -14.531 7.023 24.547 1 97.56 371 ARG B O 1
ATOM 5885 N N . GLN B 1 372 ? -14.211 5.266 25.859 1 96.38 372 GLN B N 1
ATOM 5886 C CA . GLN B 1 372 ? -13.703 6.035 26.984 1 96.38 372 GLN B CA 1
ATOM 5887 C C . GLN B 1 372 ? -12.18 6.113 26.953 1 96.38 372 GLN B C 1
ATOM 5889 O O . GLN B 1 372 ? -11.594 7.051 27.5 1 96.38 372 GLN B O 1
ATOM 5894 N N . CYS B 1 373 ? -11.562 5.23 26.359 1 95.94 373 CYS B N 1
ATOM 5895 C CA . CYS B 1 373 ? -10.109 5.164 26.438 1 95.94 373 CYS B CA 1
ATOM 5896 C C . CYS B 1 373 ? -9.461 6.125 25.438 1 95.94 373 CYS B C 1
ATOM 5898 O O . CYS B 1 373 ? -10.117 6.594 24.516 1 95.94 373 CYS B O 1
ATOM 5900 N N . ASP B 1 374 ? -8.172 6.441 25.703 1 95.06 374 ASP B N 1
ATOM 5901 C CA . ASP B 1 374 ? -7.395 7.23 24.75 1 95.06 374 ASP B CA 1
ATOM 5902 C C . ASP B 1 374 ? -6.973 6.387 23.547 1 95.06 374 ASP B C 1
ATOM 5904 O O . ASP B 1 374 ? -6.645 5.207 23.688 1 95.06 374 ASP B O 1
ATOM 5908 N N . GLY B 1 375 ? -6.91 7.078 22.469 1 94.75 375 GLY B N 1
ATOM 5909 C CA . GLY B 1 375 ? -6.527 6.395 21.25 1 94.75 375 GLY B CA 1
ATOM 5910 C C . GLY B 1 375 ? -5.098 6.68 20.828 1 94.75 375 GLY B C 1
ATOM 5911 O O . GLY B 1 375 ? -4.355 7.355 21.547 1 94.75 375 GLY B O 1
ATOM 5912 N N . PRO B 1 376 ? -4.773 6.215 19.609 1 97.75 376 PRO B N 1
ATOM 5913 C CA . PRO B 1 376 ? -5.609 5.359 18.781 1 97.75 376 PRO B CA 1
ATOM 5914 C C . PRO B 1 376 ? -5.945 4.023 19.438 1 97.75 376 PRO B C 1
ATOM 5916 O O . PRO B 1 376 ? -5.043 3.314 19.891 1 97.75 376 PRO B O 1
ATOM 5919 N N . ALA B 1 377 ? -7.184 3.715 19.562 1 98.62 377 ALA B N 1
ATOM 5920 C CA . ALA B 1 377 ? -7.668 2.5 20.203 1 98.62 377 ALA B CA 1
ATOM 5921 C C . ALA B 1 377 ? -8.297 1.547 19.203 1 98.62 377 ALA B C 1
ATOM 5923 O O . ALA B 1 377 ? -8.898 1.985 18.219 1 98.62 377 ALA B O 1
ATOM 5924 N N . PHE B 1 378 ? -8.109 0.255 19.438 1 98.62 378 PHE B N 1
ATOM 5925 C CA . PHE B 1 378 ? -8.445 -0.754 18.438 1 98.62 378 PHE B CA 1
ATOM 5926 C C . PHE B 1 378 ? -9.398 -1.796 19.016 1 98.62 378 PHE B C 1
ATOM 5928 O O . PHE B 1 378 ? -9.227 -2.234 20.156 1 98.62 378 PHE B O 1
ATOM 5935 N N . LEU B 1 379 ? -10.406 -2.125 18.297 1 98.81 379 LEU B N 1
ATOM 5936 C CA . LEU B 1 379 ? -11.328 -3.209 18.609 1 98.81 379 LEU B CA 1
ATOM 5937 C C . LEU B 1 379 ? -11.609 -4.059 17.375 1 98.81 379 LEU B C 1
ATOM 5939 O O . LEU B 1 379 ? -12.039 -3.539 16.344 1 98.81 379 LEU B O 1
ATOM 5943 N N . GLU B 1 380 ? -11.305 -5.277 17.438 1 98.5 380 GLU B N 1
ATOM 5944 C CA . GLU B 1 380 ? -11.641 -6.254 16.406 1 98.5 380 GLU B CA 1
ATOM 5945 C C . GLU B 1 380 ? -12.836 -7.109 16.828 1 98.5 380 GLU B C 1
ATOM 5947 O O . GLU B 1 380 ? -12.875 -7.629 17.938 1 98.5 380 GLU B O 1
ATOM 5952 N N . VAL B 1 381 ? -13.812 -7.23 15.969 1 98.19 381 VAL B N 1
ATOM 5953 C CA . VAL B 1 381 ? -15.008 -8.039 16.219 1 98.19 381 VAL B CA 1
ATOM 5954 C C . VAL B 1 381 ? -15.164 -9.07 15.094 1 98.19 381 VAL B C 1
ATOM 5956 O O . VAL B 1 381 ? -15.211 -8.711 13.914 1 98.19 381 VAL B O 1
ATOM 5959 N N . VAL B 1 382 ? -15.258 -10.344 15.422 1 96.44 382 VAL B N 1
ATOM 5960 C CA . VAL B 1 382 ? -15.492 -11.398 14.438 1 96.44 382 VAL B CA 1
ATOM 5961 C C . VAL B 1 382 ? -16.984 -11.594 14.227 1 96.44 382 VAL B C 1
ATOM 5963 O O . VAL B 1 382 ? -17.75 -11.703 15.195 1 96.44 382 VAL B O 1
ATOM 5966 N N . VAL B 1 383 ? -17.406 -11.57 13.016 1 95.06 383 VAL B N 1
ATOM 5967 C CA . VAL B 1 383 ? -18.812 -11.719 12.695 1 95.06 383 VAL B CA 1
ATOM 5968 C C . VAL B 1 383 ? -19 -12.836 11.68 1 95.06 383 VAL B C 1
ATOM 5970 O O . VAL B 1 383 ? -18.031 -13.297 11.062 1 95.06 383 VAL B O 1
ATOM 5973 N N . SER B 1 384 ? -20.234 -13.328 11.523 1 90.31 384 SER B N 1
ATOM 5974 C CA . SER B 1 384 ? -20.547 -14.367 10.547 1 90.31 384 SER B CA 1
ATOM 5975 C C . SER B 1 384 ? -20.531 -13.82 9.125 1 90.31 384 SER B C 1
ATOM 5977 O O . SER B 1 384 ? -20.719 -12.617 8.922 1 90.31 384 SER B O 1
ATOM 5979 N N . LYS B 1 385 ? -20.297 -14.758 8.195 1 80.81 385 LYS B N 1
ATOM 5980 C CA . LYS B 1 385 ? -20.25 -14.398 6.781 1 80.81 385 LYS B CA 1
ATOM 5981 C C . LYS B 1 385 ? -21.641 -14.156 6.219 1 80.81 385 LYS B C 1
ATOM 5983 O O . LYS B 1 385 ? -21.781 -13.648 5.105 1 80.81 385 LYS B O 1
ATOM 5988 N N . THR B 1 386 ? -22.609 -14.492 6.922 1 65.69 386 THR B N 1
ATOM 5989 C CA . THR B 1 386 ? -23.969 -14.422 6.398 1 65.69 386 THR B CA 1
ATOM 5990 C C . THR B 1 386 ? -24.312 -13 5.953 1 65.69 386 THR B C 1
ATOM 5992 O O . THR B 1 386 ? -24.094 -12.047 6.703 1 65.69 386 THR B O 1
ATOM 5995 N N . SER B 1 387 ? -24.234 -12.961 4.602 1 57 387 SER B N 1
ATOM 5996 C CA . SER B 1 387 ? -24.547 -11.672 4.004 1 57 387 SER B CA 1
ATOM 5997 C C . SER B 1 387 ? -25.938 -11.203 4.402 1 57 387 SER B C 1
ATOM 5999 O O . SER B 1 387 ? -26.891 -11.977 4.375 1 57 387 SER B O 1
ATOM 6001 N N . THR B 1 388 ? -26.031 -10.422 5.359 1 54.12 388 THR B N 1
ATOM 6002 C CA . THR B 1 388 ? -27.406 -9.953 5.562 1 54.12 388 THR B CA 1
ATOM 6003 C C . THR B 1 388 ? -27.984 -9.422 4.258 1 54.12 388 THR B C 1
ATOM 6005 O O . THR B 1 388 ? -27.266 -9.211 3.285 1 54.12 388 THR B O 1
ATOM 6008 N N . SER B 1 389 ? -28.859 -8.422 4.105 1 49.56 389 SER B N 1
ATOM 6009 C CA . SER B 1 389 ? -29.719 -7.992 3.016 1 49.56 389 SER B CA 1
ATOM 6010 C C . SER B 1 389 ? -28.922 -7.328 1.899 1 49.56 389 SER B C 1
ATOM 6012 O O . SER B 1 389 ? -27.875 -6.734 2.15 1 49.56 389 SER B O 1
ATOM 6014 N N . SER B 1 390 ? -28.828 -8.156 0.77 1 47.47 390 SER B N 1
ATOM 6015 C CA . SER B 1 390 ? -28.453 -7.414 -0.427 1 47.47 390 SER B CA 1
ATOM 6016 C C . SER B 1 390 ? -28.891 -5.957 -0.332 1 47.47 390 SER B C 1
ATOM 6018 O O . SER B 1 390 ? -30.047 -5.672 -0.02 1 47.47 390 SER B O 1
ATOM 6020 N N . ALA B 1 391 ? -28.219 -5.164 0.255 1 40.84 391 ALA B N 1
ATOM 6021 C CA . ALA B 1 391 ? -28.781 -3.826 0.164 1 40.84 391 ALA B CA 1
ATOM 6022 C C . ALA B 1 391 ? -29.516 -3.627 -1.165 1 40.84 391 ALA B C 1
ATOM 6024 O O . ALA B 1 391 ? -28.875 -3.574 -2.223 1 40.84 391 ALA B O 1
ATOM 6025 N N . GLU B 1 392 ? -30.531 -4.406 -1.342 1 41.91 392 GLU B N 1
ATOM 6026 C CA . GLU B 1 392 ? -31.328 -4.109 -2.521 1 41.91 392 GLU B CA 1
ATOM 6027 C C . GLU B 1 392 ? -31.109 -2.68 -2.998 1 41.91 392 GLU B C 1
ATOM 6029 O O . GLU B 1 392 ? -31.266 -2.383 -4.184 1 41.91 392 GLU B O 1
ATOM 6034 N N . GLY B 1 393 ? -31.594 -1.675 -2.164 1 40.56 393 GLY B N 1
ATOM 6035 C CA . GLY B 1 393 ? -32.031 -0.406 -2.734 1 40.56 393 GLY B CA 1
ATOM 6036 C C . GLY B 1 393 ? -30.859 0.444 -3.227 1 40.56 393 GLY B C 1
ATOM 6037 O O . GLY B 1 393 ? -29.938 0.732 -2.471 1 40.56 393 GLY B O 1
ATOM 6038 N N . LYS B 1 394 ? -30.422 0.177 -4.516 1 49.31 394 LYS B N 1
ATOM 6039 C CA . LYS B 1 394 ? -29.578 1.007 -5.367 1 49.31 394 LYS B CA 1
ATOM 6040 C C . LYS B 1 394 ? -29.688 2.48 -4.984 1 49.31 394 LYS B C 1
ATOM 6042 O O . LYS B 1 394 ? -30.562 3.193 -5.48 1 49.31 394 LYS B O 1
ATOM 6047 N N . VAL B 1 395 ? -29.406 2.881 -3.703 1 54.53 395 VAL B N 1
ATOM 6048 C CA . VAL B 1 395 ? -29.531 4.289 -3.354 1 54.53 395 VAL B CA 1
ATOM 6049 C C . VAL B 1 395 ? -28.516 5.113 -4.129 1 54.53 395 VAL B C 1
ATOM 6051 O O . VAL B 1 395 ? -27.328 4.797 -4.129 1 54.53 395 VAL B O 1
ATOM 6054 N N . ARG B 1 396 ? -29.031 5.785 -5.125 1 70.12 396 ARG B N 1
ATOM 6055 C CA . ARG B 1 396 ? -28.234 6.82 -5.789 1 70.12 396 ARG B CA 1
ATOM 6056 C C . ARG B 1 396 ? -27.594 7.758 -4.773 1 70.12 396 ARG B C 1
ATOM 6058 O O . ARG B 1 396 ? -28.297 8.398 -3.986 1 70.12 396 ARG B O 1
ATOM 6065 N N . ARG B 1 397 ? -26.297 7.598 -4.672 1 85.25 397 ARG B N 1
ATOM 6066 C CA . ARG B 1 397 ? -25.578 8.438 -3.729 1 85.25 397 ARG B CA 1
ATOM 6067 C C . ARG B 1 397 ? -25.078 9.711 -4.402 1 85.25 397 ARG B C 1
ATOM 6069 O O . ARG B 1 397 ? -24.641 9.68 -5.559 1 85.25 397 ARG B O 1
ATOM 6076 N N . ASN B 1 398 ? -25.266 10.836 -3.762 1 90.44 398 ASN B N 1
ATOM 6077 C CA . ASN B 1 398 ? -24.625 12.094 -4.113 1 90.44 398 ASN B CA 1
ATOM 6078 C C . ASN B 1 398 ? -23.438 12.398 -3.203 1 90.44 398 ASN B C 1
ATOM 6080 O O . ASN B 1 398 ? -23.609 13.016 -2.146 1 90.44 398 ASN B O 1
ATOM 6084 N N . LEU B 1 399 ? -22.281 12.008 -3.619 1 93.38 399 LEU B N 1
ATOM 6085 C CA . LEU B 1 399 ? -21.078 12.031 -2.791 1 93.38 399 LEU B CA 1
ATOM 6086 C C . LEU B 1 399 ? -20.719 13.461 -2.395 1 93.38 399 LEU B C 1
ATOM 6088 O O . LEU B 1 399 ? -20.266 13.703 -1.277 1 93.38 399 LEU B O 1
ATOM 6092 N N . GLN B 1 400 ? -20.938 14.445 -3.268 1 95.06 400 GLN B N 1
ATOM 6093 C CA . GLN B 1 400 ? -20.609 15.836 -2.967 1 95.06 400 GLN B CA 1
ATOM 6094 C C . GLN B 1 400 ? -21.562 16.406 -1.911 1 95.06 400 GLN B C 1
ATOM 6096 O O . GLN B 1 400 ? -21.141 17.172 -1.042 1 95.06 400 GLN B O 1
ATOM 6101 N N . ALA B 1 401 ? -22.797 15.977 -1.971 1 94.31 401 ALA B N 1
ATOM 6102 C CA . ALA B 1 401 ? -23.75 16.391 -0.943 1 94.31 401 ALA B CA 1
ATOM 6103 C C . ALA B 1 401 ? -23.406 15.758 0.405 1 94.31 401 ALA B C 1
ATOM 6105 O O . ALA B 1 401 ? -23.516 16.406 1.447 1 94.31 401 ALA B O 1
ATOM 6106 N N . GLU B 1 402 ? -23.031 14.477 0.338 1 92.81 402 GLU B N 1
ATOM 6107 C CA . GLU B 1 402 ? -22.625 13.781 1.559 1 92.81 402 GLU B CA 1
ATOM 6108 C C . GLU B 1 402 ? -21.406 14.445 2.189 1 92.81 402 GLU B C 1
ATOM 6110 O O . GLU B 1 402 ? -21.344 14.625 3.41 1 92.81 402 GLU B O 1
ATOM 6115 N N . LYS B 1 403 ? -20.469 14.82 1.32 1 95.81 403 LYS B N 1
ATOM 6116 C CA . LYS B 1 403 ? -19.266 15.508 1.779 1 95.81 403 LYS B CA 1
ATOM 6117 C C . LYS B 1 403 ? -19.609 16.828 2.445 1 95.81 403 LYS B C 1
ATOM 6119 O O . LYS B 1 403 ? -19.078 17.156 3.508 1 95.81 403 LYS B O 1
ATOM 6124 N N . ARG B 1 404 ? -20.469 17.625 1.848 1 95.88 404 ARG B N 1
ATOM 6125 C CA . ARG B 1 404 ? -20.859 18.922 2.381 1 95.88 404 ARG B CA 1
ATOM 6126 C C . ARG B 1 404 ? -21.531 18.781 3.742 1 95.88 404 ARG B C 1
ATOM 6128 O O . ARG B 1 404 ? -21.234 19.531 4.672 1 95.88 404 ARG B O 1
ATOM 6135 N N . ARG B 1 405 ? -22.391 17.797 3.822 1 94.75 405 ARG B N 1
ATOM 6136 C CA . ARG B 1 405 ? -23.109 17.562 5.07 1 94.75 405 ARG B CA 1
ATOM 6137 C C . ARG B 1 405 ? -22.141 17.156 6.184 1 94.75 405 ARG B C 1
ATOM 6139 O O . ARG B 1 405 ? -22.25 17.625 7.312 1 94.75 405 ARG B O 1
ATOM 6146 N N . PHE B 1 406 ? -21.297 16.344 5.898 1 97.06 406 PHE B N 1
ATOM 6147 C CA . PHE B 1 406 ? -20.344 15.859 6.883 1 97.06 406 PHE B CA 1
ATOM 6148 C C . PHE B 1 406 ? -19.391 16.969 7.312 1 97.06 406 PHE B C 1
ATOM 6150 O O . PHE B 1 406 ? -19.094 17.125 8.5 1 97.06 406 PHE B O 1
ATOM 6157 N N . ALA B 1 407 ? -18.875 17.734 6.301 1 97.25 407 ALA B N 1
ATOM 6158 C CA . ALA B 1 407 ? -18 18.859 6.609 1 97.25 407 ALA B CA 1
ATOM 6159 C C . ALA B 1 407 ? -18.703 19.875 7.496 1 97.25 407 ALA B C 1
ATOM 6161 O O . ALA B 1 407 ? -18.094 20.453 8.398 1 97.25 407 ALA B O 1
ATOM 6162 N N . GLU B 1 408 ? -19.969 20.109 7.234 1 95.94 408 GLU B N 1
ATOM 6163 C CA . GLU B 1 408 ? -20.766 21 8.07 1 95.94 408 GLU B CA 1
ATOM 6164 C C . GLU B 1 408 ? -20.891 20.469 9.492 1 95.94 408 GLU B C 1
ATOM 6166 O O . GLU B 1 408 ? -20.781 21.219 10.461 1 95.94 408 GLU B O 1
ATOM 6171 N N . PHE B 1 409 ? -21.078 19.219 9.602 1 95.94 409 PHE B N 1
ATOM 6172 C CA . PHE B 1 409 ? -21.156 18.562 10.898 1 95.94 409 PHE B CA 1
ATOM 6173 C C . PHE B 1 409 ? -19.859 18.766 11.68 1 95.94 409 PHE B C 1
ATOM 6175 O O . PHE B 1 409 ? -19.875 19.062 12.875 1 95.94 409 PHE B O 1
ATOM 6182 N N . LEU B 1 410 ? -18.688 18.547 10.977 1 96.62 410 LEU B N 1
ATOM 6183 C CA . LEU B 1 410 ? -17.375 18.625 11.617 1 96.62 410 LEU B CA 1
ATOM 6184 C C . LEU B 1 410 ? -17.062 20.062 12.039 1 96.62 410 LEU B C 1
ATOM 6186 O O . LEU B 1 410 ? -16.312 20.281 12.992 1 96.62 410 LEU B O 1
ATOM 6190 N N . ASN B 1 411 ? -17.625 21.062 11.359 1 93.38 411 ASN B N 1
ATOM 6191 C CA . ASN B 1 411 ? -17.266 22.453 11.57 1 93.38 411 ASN B CA 1
ATOM 6192 C C . ASN B 1 411 ? -18.391 23.219 12.281 1 93.38 411 ASN B C 1
ATOM 6194 O O . ASN B 1 411 ? -18.422 24.453 12.25 1 93.38 411 ASN B O 1
ATOM 6198 N N . ARG B 1 412 ? -19.234 22.484 12.875 1 87.56 412 ARG B N 1
ATOM 6199 C CA . ARG B 1 412 ? -20.281 23.125 13.664 1 87.56 412 ARG B CA 1
ATOM 6200 C C . ARG B 1 412 ? -19.703 23.797 14.906 1 87.56 412 ARG B C 1
ATOM 6202 O O . ARG B 1 412 ? -18.734 23.297 15.5 1 87.56 412 ARG B O 1
ATOM 6209 N N . PRO B 1 413 ? -20.266 25.031 15.148 1 77.19 413 PRO B N 1
ATOM 6210 C CA . PRO B 1 413 ? -19.797 25.719 16.359 1 77.19 413 PRO B CA 1
ATOM 6211 C C . PRO B 1 413 ? -20.047 24.906 17.625 1 77.19 413 PRO B C 1
ATOM 6213 O O . PRO B 1 413 ? -21.016 24.141 17.703 1 77.19 413 PRO B O 1
ATOM 6216 N N . SER B 1 414 ? -19.016 24.578 18.344 1 61.41 414 SER B N 1
ATOM 6217 C CA . SER B 1 414 ? -19.156 23.875 19.625 1 61.41 414 SER B CA 1
ATOM 6218 C C . SER B 1 414 ? -20.234 24.5 20.484 1 61.41 414 SER B C 1
ATOM 6220 O O . SER B 1 414 ? -20.312 25.719 20.594 1 61.41 414 SER B O 1
ATOM 6222 N N . GLU B 1 415 ? -21.406 23.891 20.578 1 46.34 415 GLU B N 1
ATOM 6223 C CA . GLU B 1 415 ? -22.312 24.453 21.578 1 46.34 415 GLU B CA 1
ATOM 6224 C C . GLU B 1 415 ? -21.625 24.547 22.938 1 46.34 415 GLU B C 1
ATOM 6226 O O . GLU B 1 415 ? -20.781 23.719 23.281 1 46.34 415 GLU B O 1
#

Secondary structure (DSSP, 8-state):
-----------B-SB-HHHHHHHHHHTT---EEE---STTHHHHHHHHHH--BTTEEE-SSHHHHHHHHHHHHHHH-PPPEEEEEGGGHHHHHHHIIIIISTTTT----EEEEE-TT-TTSHHHHH-GGGHHHHHHHHHHHHHTT--EEEE-S-SBHHHHHHHHHHHHHHHHHHT-S-EEEEEPTT-BPP----S--S--PPPPS--HHHHHHHHHHHS-TTSEEEE-SSHHHHHHHHHHHHHT-S--TTEEE-SS-TT-HHHHHHHHHHH-TTS-EEEEEEHHHHHHTTHHHHHHHHHHTSB-TTT-PBTTTTEEEEEEE-SEEGGGTTEE-STTTS-HHHHHHHTT-EES-SS-B-SHHHHHHHHHHHHHS-SSEEEEEE----------S-----HHHHHHHHHHHHT----/-----------B-SB-HHHHHHHHHHTT---EEE---STTHHHHHHHHHH--BTTEEE-SSHHHHHHHHHHHHHHH-PPPEEEEEGGGHHHHHHHIIIIISTTTT----EEEEE-TT-TTSHHHHH-GGGHHHHHHHHHHHHHTT--EEEE-S-SBHHHHHHHHHHHHHHHHHHT-S-EEEEEPTT-BPP----S--S--PPPPS--HHHHHHHHHHHS-TTSEEEE-SSHHHHHHHHHHHHHT-S--TTEEE-SS-TT-HHHHHHHHHHH-TTS-EEEEEEHHHHHHTTHHHHHHHHHHTSB-TTT-PBTTTTEEEEEEE-SEEGGGTTEE-STTTS-HHHHHHHTT-EES-SS-B-SHHHHHHHHHHHHHS-SSEEEEEE----------S-----HHHHHHHHHHHHT----

Radius of gyration: 26.06 Å; Cα contacts (8 Å, |Δi|>4): 1932; chains: 2; bounding box: 74×94×74 Å

Sequence (830 aa):
MMRCCRRALESNTTLSPAYLVRSLRERGTSAFFGMPDYYLGPLTSYLVDSTAAGEYVMTTNCGNAMAMAAGHYLATLRTPCVFMQNSGIGDAMNPLLTLFNRDAYRMPCLMLISWRGKHDTADEQVRPGLVAQGRLTEHCLASVDIPYSIIGSSLDIEKDWDVAMDKAYGHLASEKTPFAMLLEPGTLMPYMQRRPDADMLPTAPLDHDAVANQVCRQFNATDAFVCSCGSAQESLHRARAAVSGDTVAQDLLLADSLGHATGVAAGIALSRPSLQVVCIEGDGAALVHLNAMATNGGLQAIKEATTGTGLLHNLKHIVVNNGSYSLEGGQVTAAFDVSLTGVAKACGYFAVREEPVIELGDLVAALEELRQCDGPAFLEVVVSKTSTSSAEGKVRRNLQAEKRRFAEFLNRPSEMMRCCRRALESNTTLSPAYLVRSLRERGTSAFFGMPDYYLGPLTSYLVDSTAAGEYVMTTNCGNAMAMAAGHYLATLRTPCVFMQNSGIGDAMNPLLTLFNRDAYRMPCLMLISWRGKHDTADEQVRPGLVAQGRLTEHCLASVDIPYSIIGSSLDIEKDWDVAMDKAYGHLASEKTPFAMLLEPGTLMPYMQRRPDADMLPTAPLDHDAVANQVCRQFNATDAFVCSCGSAQESLHRARAAVSGDTVAQDLLLADSLGHATGVAAGIALSRPSLQVVCIEGDGAALVHLNAMATNGGLQAIKEATTGTGLLHNLKHIVVNNGSYSLEGGQVTAAFDVSLTGVAKACGYFAVREEPVIELGDLVAALEELRQCDGPAFLEVVVSKTSTSSAEGKVRRNLQAEKRRFAEFLNRPSE

InterPro domains:
  IPR011766 Thiamine pyrophosphate enzyme, TPP-binding [PF02775] (256-381)
  IPR012001 Thiamine pyrophosphate enzyme, N-terminal TPP-binding domain [PF02776] (19-122)
  IPR029061 Thiamin diphosphate-binding fold [SSF52518] (19-122)
  IPR029061 Thiamin diphosphate-binding fold [SSF52518] (204-386)
  IPR051818 Thiamine pyrophosphate-dependent decarboxylase [PTHR42818] (11-411)

Solvent-accessible surface area (backbone atoms only — not comparable to full-atom values): 40799 Å² total; per-residue (Å²): 137,82,77,72,76,73,69,71,77,72,65,43,44,42,35,46,40,68,57,51,51,50,55,38,42,77,70,55,30,71,40,37,24,14,37,82,23,54,71,45,28,25,44,55,27,46,44,66,60,71,47,58,92,73,30,56,40,75,36,42,36,35,31,45,15,46,19,20,37,50,14,30,24,44,46,65,73,37,47,24,33,36,37,32,36,53,72,33,52,23,44,25,37,43,40,44,34,22,42,24,24,79,68,21,41,38,36,40,32,42,32,44,27,32,44,55,15,33,81,96,41,74,48,26,67,69,30,54,21,29,36,45,48,24,70,27,43,69,41,48,36,54,29,70,72,37,52,68,48,80,46,50,93,33,70,48,28,61,61,53,48,51,55,50,47,52,52,42,52,51,41,31,69,74,67,23,24,45,32,33,39,37,32,35,78,71,27,50,34,85,51,79,60,74,65,68,70,86,76,74,63,79,79,40,80,29,38,52,50,58,52,25,43,50,50,65,67,72,51,60,88,80,35,36,34,24,24,25,52,49,63,58,36,54,22,36,51,52,40,38,38,73,74,70,37,86,69,59,48,41,49,45,70,41,68,37,44,82,33,35,30,59,25,23,33,49,18,27,12,58,68,34,67,89,42,45,24,36,20,39,33,32,38,50,30,49,39,44,35,40,24,49,48,37,31,50,12,34,41,28,68,46,53,38,86,88,78,60,48,26,39,36,32,30,28,34,40,38,34,49,30,47,38,34,33,63,76,23,71,49,39,73,48,44,52,80,48,23,39,63,55,41,31,39,42,23,13,54,34,43,52,73,47,89,57,67,36,45,49,69,72,56,42,56,55,46,50,55,48,52,73,69,49,66,22,38,23,34,44,44,34,37,25,26,69,72,74,66,74,72,77,67,74,77,66,81,75,56,48,47,59,50,43,53,42,27,28,50,54,61,59,48,77,80,126,136,82,79,73,77,71,68,71,77,71,65,43,44,44,36,46,40,68,57,52,51,50,56,37,42,76,71,53,29,71,39,38,25,16,39,82,23,54,72,44,28,24,45,54,28,44,44,68,60,72,46,57,94,74,29,57,42,74,35,43,35,36,31,44,14,47,20,21,39,52,14,31,24,45,44,65,74,37,47,23,36,36,37,30,36,54,73,33,51,24,44,24,38,45,42,44,34,21,43,24,23,80,68,21,40,37,35,40,33,42,32,45,27,32,44,54,13,32,81,96,41,74,49,27,67,69,31,53,22,30,34,45,48,22,68,28,44,68,42,47,36,55,30,70,70,36,54,69,48,79,44,52,93,34,70,48,28,64,61,54,48,52,55,50,46,52,53,43,52,49,42,31,69,73,68,22,25,44,30,34,39,37,32,36,78,70,25,51,33,87,50,78,60,75,65,69,70,86,77,74,64,78,78,40,81,30,38,50,50,60,53,26,42,49,52,64,68,71,50,60,87,80,34,37,35,23,25,24,53,48,64,58,34,53,22,37,50,52,39,38,38,73,73,72,38,88,69,58,48,39,50,44,71,40,67,38,44,81,32,35,32,58,24,22,32,48,17,26,12,58,68,35,66,88,42,46,24,37,21,38,31,33,39,49,30,48,38,45,36,39,24,50,47,38,33,51,13,34,41,27,68,48,52,39,86,88,78,61,48,26,39,35,33,31,27,34,40,38,34,49,31,45,38,34,35,64,76,23,70,50,42,74,48,44,51,79,47,23,39,64,56,41,33,39,41,23,14,53,33,42,53,72,49,90,59,68,36,47,47,68,74,57,42,57,55,44,50,56,49,51,73,68,49,66,22,38,23,37,43,45,34,39,26,28,70,72,74,64,76,72,76,68,76,76,66,79,75,57,48,47,60,50,44,51,41,27,27,49,54,58,59,49,79,80,128

Foldseek 3Di:
DCPPPCVVLPQCQADALVLVQVLCVVLQEQAEEEAFAQQCLRNLLVCVQPHDPRSYDHDLAQCVRLVVQLVVCVVPVTAYEYEYELVRLVSNLVCQQAPCDLVHVNAEYEYEYEQALAPPDPRVLLFVLCVVSNVCSVVSCVVSPAAEDEAGPDSHRSVVVSVRVVVQSVCCVPRRGYHYYYYYHRRHDHHHRDDPDPCPDPAFPAALLLLLLLLVVQDDLLAAEQEEDDLNLVSVQVNCCVPPRRDRLRYDYNSHDQQCSLVVQLVLCQVPVPHQYEYEYEPSSCSSCVCSLLVVLVQQVCADPPPRGGRSQRYEYEYEYQQARLNSNGHGHCPVVDPSLVSNVVSHWAELDSHAARDSVVSNVSSNVSNPGTGPYYHYHHHGSPRPDPPPPSPRDDNVVSVVSNVCSSPPDDD/DCPPPCVVLPQPQADALVLVQVLCVVLQEQAEFEAFAQQCLRNLLVCVQPHDPRSYDHDLAQCVRLVVQLVVCVVPVTAYEYEYELVRLVSNLVCQQAPCDLVHVNAEYEYEYEQALAPPDPRVLLQVLCVVSNVCSVVSCVVSPAAEDEAGPDSHRSVVSSVRVVVQVVCCVPRRGYYYYYYYHRRHDHHHRDDPDPPPDPAFPAALLLLLLLLVVQDDLLAAEQEEDDLNLVSVQVNCCVPPRRARLRYDYNSHDQQCSLVVQLVLCQVPVPHQYEYEYEPSSCSSCVCSLLVVLVQQVCADPPPRGGRSQRYEYEYEYQQARLNRNGHGHCPVVDPSLVSNVVSHWAELDSHAARDSVVSNVSSNVSNPGTGPYYHYHHHGSPRPDPPPPSPRDDNVVSVVSNVCSSPPDDD